Protein AF-0000000082410933 (afdb_homodimer)

Organism: Rhodococcus erythropolis (NCBI:txid1833)

Solvent-accessible surface area (backbone atoms only — not comparable to full-atom values): 40642 Å² total; per-residue (Å²): 135,79,76,71,68,73,74,74,79,54,47,35,47,53,67,61,66,54,54,68,70,57,48,59,64,43,29,68,41,68,34,37,70,46,34,92,82,50,58,57,70,58,46,39,60,53,36,30,28,31,37,52,42,50,23,68,45,81,61,49,38,60,50,51,42,51,40,37,63,70,45,46,50,20,37,31,38,29,46,34,94,77,38,54,82,88,42,38,68,63,18,53,52,43,43,40,52,22,30,33,56,31,38,79,42,88,46,25,19,34,46,28,28,37,27,40,71,48,64,66,48,48,52,53,48,47,70,66,39,67,62,11,56,69,17,51,38,30,36,31,38,63,62,37,38,63,82,57,35,62,59,43,53,51,40,46,53,51,32,18,62,74,64,73,41,90,41,32,36,29,42,21,47,33,33,65,56,52,54,38,74,93,41,19,65,62,38,50,53,45,36,46,52,54,46,62,76,43,44,94,33,50,41,34,40,33,41,35,50,69,55,43,30,51,78,73,76,49,75,86,50,72,90,49,46,69,76,70,39,61,74,52,33,54,38,53,30,50,47,37,54,70,38,27,31,57,81,78,80,32,50,51,34,28,31,43,67,67,88,67,75,70,72,76,84,47,36,64,33,60,46,59,82,72,59,80,86,65,72,64,65,74,56,44,51,65,20,35,18,53,23,67,39,51,46,36,47,53,52,39,52,53,48,33,43,46,52,50,27,50,46,26,40,28,73,46,77,77,50,35,42,54,48,42,30,67,48,35,27,37,39,64,57,48,52,49,23,49,53,28,70,68,52,84,54,50,11,57,43,70,34,95,82,55,34,37,68,43,41,25,64,50,44,33,47,26,21,52,53,49,52,52,33,25,46,36,48,5,25,24,20,83,91,45,51,51,64,61,48,33,49,64,55,61,80,100,134,79,75,71,71,73,72,75,80,51,47,36,46,55,65,60,64,52,54,67,70,56,46,59,66,45,28,68,41,68,34,38,69,45,35,91,83,50,59,57,71,59,48,40,61,55,36,29,27,31,35,50,42,50,23,68,47,82,62,50,36,59,50,51,42,52,40,38,62,69,45,46,51,19,36,30,39,28,44,34,67,54,32,27,69,90,42,39,67,60,16,53,51,42,42,42,53,24,31,34,58,31,39,78,42,89,46,24,20,34,45,29,29,39,26,41,72,48,64,66,46,47,51,53,49,49,71,67,40,66,61,11,58,69,18,51,38,32,35,30,39,62,61,38,39,64,83,56,35,61,60,45,54,51,41,46,52,50,32,18,61,74,66,72,42,88,42,32,35,29,42,22,46,33,34,66,55,51,53,32,73,93,43,17,65,62,40,50,53,46,36,45,51,56,48,60,76,44,44,93,32,51,41,33,40,34,41,36,52,65,47,42,32,22,50,39,30,30,70,80,51,69,89,50,46,69,75,60,22,47,58,52,34,56,39,53,52,47,49,38,63,73,38,45,41,89,83,77,80,34,48,52,33,29,30,43,65,65,70,57,44,65,60,77,84,45,36,64,36,56,40,70,73,68,62,79,84,63,73,63,69,70,47,48,50,50,20,37,12,52,20,68,38,50,48,38,49,54,52,40,51,53,50,32,46,75,62,71,27,50,46,26,42,29,72,46,78,77,49,35,43,55,47,44,31,66,48,36,28,37,39,65,59,48,52,48,21,49,55,32,69,67,46,86,61,77,57,74,44,69,32,94,81,68,79,51,73,43,42,28,65,85,44,32,67,58,23,52,55,50,52,53,34,25,46,36,48,4,24,24,19,82,90,45,51,50,64,61,48,31,48,63,55,61,80,100

Structure (mmCIF, N/CA/C/O backbone):
data_AF-0000000082410933-model_v1
#
loop_
_entity.id
_entity.type
_entity.pdbx_description
1 polymer 'HpcH/HpaI aldolase/citrate lyase family protein'
#
loop_
_atom_site.group_PDB
_atom_site.id
_atom_site.type_symbol
_atom_site.label_atom_id
_atom_site.label_alt_id
_atom_site.label_comp_id
_atom_site.label_asym_id
_atom_site.label_entity_id
_atom_site.label_seq_id
_atom_site.pdbx_PDB_ins_code
_atom_site.Cartn_x
_atom_site.Cartn_y
_atom_site.Cartn_z
_atom_site.occupancy
_atom_site.B_iso_or_equiv
_atom_site.auth_seq_id
_atom_site.auth_comp_id
_atom_site.auth_asym_id
_atom_site.auth_atom_id
_atom_site.pdbx_PDB_model_num
ATOM 1 N N . MET A 1 1 ? 34.75 -42.781 -26.656 1 25.91 1 MET A N 1
ATOM 2 C CA . MET A 1 1 ? 33.812 -41.812 -27.219 1 25.91 1 MET A CA 1
ATOM 3 C C . MET A 1 1 ? 32.812 -41.344 -26.172 1 25.91 1 MET A C 1
ATOM 5 O O . MET A 1 1 ? 31.953 -42.094 -25.734 1 25.91 1 MET A O 1
ATOM 9 N N . ASP A 1 2 ? 33.188 -40.562 -25.188 1 26.91 2 ASP A N 1
ATOM 10 C CA . ASP A 1 2 ? 32.594 -40.125 -23.922 1 26.91 2 ASP A CA 1
ATOM 11 C C . ASP A 1 2 ? 31.25 -39.438 -24.156 1 26.91 2 ASP A C 1
ATOM 13 O O . ASP A 1 2 ? 31.156 -38.5 -24.953 1 26.91 2 ASP A O 1
ATOM 17 N N . LEU A 1 3 ? 30.172 -40.219 -24.188 1 28.92 3 LEU A N 1
ATOM 18 C CA . LEU A 1 3 ? 28.797 -39.719 -24.297 1 28.92 3 LEU A CA 1
ATOM 19 C C . LEU A 1 3 ? 28.609 -38.438 -23.484 1 28.92 3 LEU A C 1
ATOM 21 O O . LEU A 1 3 ? 28.781 -38.438 -22.266 1 28.92 3 LEU A O 1
ATOM 25 N N . ILE A 1 4 ? 29.078 -37.375 -23.969 1 31.39 4 ILE A N 1
ATOM 26 C CA . ILE A 1 4 ? 28.703 -36.094 -23.359 1 31.39 4 ILE A CA 1
ATOM 27 C C . ILE A 1 4 ? 27.234 -36.125 -22.984 1 31.39 4 ILE A C 1
ATOM 29 O O . ILE A 1 4 ? 26.359 -36.188 -23.844 1 31.39 4 ILE A O 1
ATOM 33 N N . ALA A 1 5 ? 26.938 -36.812 -21.953 1 36.25 5 ALA A N 1
ATOM 34 C CA . ALA A 1 5 ? 25.578 -36.781 -21.391 1 36.25 5 ALA A CA 1
ATOM 35 C C . ALA A 1 5 ? 24.969 -35.406 -21.5 1 36.25 5 ALA A C 1
ATOM 37 O O . ALA A 1 5 ? 25.516 -34.438 -20.984 1 36.25 5 ALA A O 1
ATOM 38 N N . VAL A 1 6 ? 24.5 -35.031 -22.719 1 35.41 6 VAL A N 1
ATOM 39 C CA . VAL A 1 6 ? 23.656 -33.844 -22.828 1 35.41 6 VAL A CA 1
ATOM 40 C C . VAL A 1 6 ? 22.844 -33.656 -21.531 1 35.41 6 VAL A C 1
ATOM 42 O O . VAL A 1 6 ? 21.969 -34.469 -21.25 1 35.41 6 VAL A O 1
ATOM 45 N N . THR A 1 7 ? 23.453 -33.469 -20.484 1 38.62 7 THR A N 1
ATOM 46 C CA . THR A 1 7 ? 22.703 -33.094 -19.297 1 38.62 7 THR A CA 1
ATOM 47 C C . THR A 1 7 ? 21.516 -32.188 -19.672 1 38.62 7 THR A C 1
ATOM 49 O O . THR A 1 7 ? 21.719 -31.078 -20.188 1 38.62 7 THR A O 1
ATOM 52 N N . GLU A 1 8 ? 20.391 -32.656 -20.406 1 44.97 8 GLU A N 1
ATOM 53 C CA . GLU A 1 8 ? 19.094 -32.125 -20.812 1 44.97 8 GLU A CA 1
ATOM 54 C C . GLU A 1 8 ? 18.688 -30.922 -19.938 1 44.97 8 GLU A C 1
ATOM 56 O O . GLU A 1 8 ? 18.641 -31.047 -18.719 1 44.97 8 GLU A O 1
ATOM 61 N N . ARG A 1 9 ? 19.047 -29.812 -20.297 1 52.81 9 ARG A N 1
ATOM 62 C CA . ARG A 1 9 ? 18.875 -28.516 -19.641 1 52.81 9 ARG A CA 1
ATOM 63 C C . ARG A 1 9 ? 17.438 -28.312 -19.203 1 52.81 9 ARG A C 1
ATOM 65 O O . ARG A 1 9 ? 16.531 -28.172 -20.031 1 52.81 9 ARG A O 1
ATOM 72 N N . ARG A 1 10 ? 16.875 -28.719 -18.047 1 78.81 10 ARG A N 1
ATOM 73 C CA . ARG A 1 10 ? 15.656 -28.734 -17.25 1 78.81 10 ARG A CA 1
ATOM 74 C C . ARG A 1 10 ? 15.359 -27.344 -16.688 1 78.81 10 ARG A C 1
ATOM 76 O O . ARG A 1 10 ? 15.195 -27.188 -15.477 1 78.81 10 ARG A O 1
ATOM 83 N N . GLU A 1 11 ? 15.531 -26.406 -17.609 1 90.75 11 GLU A N 1
ATOM 84 C CA . GLU A 1 11 ? 15.297 -25.062 -17.094 1 90.75 11 GLU A CA 1
ATOM 85 C C . GLU A 1 11 ? 14.289 -24.297 -17.969 1 90.75 11 GLU A C 1
ATOM 87 O O . GLU A 1 11 ? 14.07 -24.656 -19.125 1 90.75 11 GLU A O 1
ATOM 92 N N . MET A 1 12 ? 13.664 -23.453 -17.422 1 93.69 12 MET A N 1
ATOM 93 C CA . MET A 1 12 ? 12.766 -22.516 -18.094 1 93.69 12 MET A CA 1
ATOM 94 C C . MET A 1 12 ? 13.281 -21.094 -17.969 1 93.69 12 MET A C 1
ATOM 96 O O . MET A 1 12 ? 14.094 -20.797 -17.094 1 93.69 12 MET A O 1
ATOM 100 N N . GLN A 1 13 ? 12.93 -20.297 -18.984 1 96.38 13 GLN A N 1
ATOM 101 C CA . GLN A 1 13 ? 13.25 -18.875 -18.969 1 96.38 13 GLN A CA 1
ATOM 102 C C . GLN A 1 13 ? 12.07 -18.047 -19.484 1 96.38 13 GLN A C 1
ATOM 104 O O . GLN A 1 13 ? 11.555 -18.297 -20.578 1 96.38 13 GLN A O 1
ATOM 109 N N . HIS A 1 14 ? 11.672 -17.078 -18.703 1 97.5 14 HIS A N 1
ATOM 110 C CA . HIS A 1 14 ? 10.594 -16.203 -19.141 1 97.5 14 HIS A CA 1
ATOM 111 C C . HIS A 1 14 ? 10.992 -15.43 -20.391 1 97.5 14 HIS A C 1
ATOM 113 O O . HIS A 1 14 ? 12.141 -14.992 -20.516 1 97.5 14 HIS A O 1
ATOM 119 N N . PHE A 1 15 ? 10.062 -15.258 -21.312 1 96.44 15 PHE A N 1
ATOM 120 C CA . PHE A 1 15 ? 10.164 -14.469 -22.547 1 96.44 15 PHE A CA 1
ATOM 121 C C . PHE A 1 15 ? 11.18 -15.086 -23.5 1 96.44 15 PHE A C 1
ATOM 123 O O . PHE A 1 15 ? 11.688 -14.406 -24.391 1 96.44 15 PHE A O 1
ATOM 130 N N . GLN A 1 16 ? 11.523 -16.312 -23.359 1 93.25 16 GLN A N 1
ATOM 131 C CA . GLN A 1 16 ? 12.508 -16.969 -24.203 1 93.25 16 GLN A CA 1
ATOM 132 C C . GLN A 1 16 ? 11.984 -17.141 -25.625 1 93.25 16 GLN A C 1
ATOM 134 O O . GLN A 1 16 ? 12.766 -17.281 -26.562 1 93.25 16 GLN A O 1
ATOM 139 N N . HIS A 1 17 ? 10.688 -17.219 -25.781 1 93.06 17 HIS A N 1
ATOM 140 C CA . HIS A 1 17 ? 10.062 -17.469 -27.078 1 93.06 17 HIS A CA 1
ATOM 141 C C . HIS A 1 17 ? 10.141 -16.25 -27.984 1 93.06 17 HIS A C 1
ATOM 143 O O . HIS A 1 17 ? 9.859 -16.328 -29.172 1 93.06 17 HIS A O 1
ATOM 149 N N . LEU A 1 18 ? 10.516 -15.062 -27.422 1 94.56 18 LEU A N 1
ATOM 150 C CA . LEU A 1 18 ? 10.703 -13.859 -28.219 1 94.56 18 LEU A CA 1
ATOM 151 C C . LEU A 1 18 ? 11.984 -13.945 -29.031 1 94.56 18 LEU A C 1
ATOM 153 O O . LEU A 1 18 ? 12.953 -14.586 -28.625 1 94.56 18 LEU A O 1
ATOM 157 N N . GLU A 1 19 ? 12.016 -13.234 -30.172 1 95.06 19 GLU A N 1
ATOM 158 C CA . GLU A 1 19 ? 13.211 -13.172 -31.016 1 95.06 19 GLU A CA 1
ATOM 159 C C . GLU A 1 19 ? 14.336 -12.43 -30.297 1 95.06 19 GLU A C 1
ATOM 161 O O . GLU A 1 19 ? 14.086 -11.5 -29.531 1 95.06 19 GLU A O 1
ATOM 166 N N . ASP A 1 20 ? 15.492 -12.766 -30.656 1 94.56 20 ASP A N 1
ATOM 167 C CA . ASP A 1 20 ? 16.672 -12.219 -29.969 1 94.56 20 ASP A CA 1
ATOM 168 C C . ASP A 1 20 ? 16.719 -10.703 -30.109 1 94.56 20 ASP A C 1
ATOM 170 O O . ASP A 1 20 ? 17.047 -9.992 -29.156 1 94.56 20 ASP A O 1
ATOM 174 N N . ASP A 1 21 ? 16.422 -10.25 -31.234 1 95.19 21 ASP A N 1
ATOM 175 C CA . ASP A 1 21 ? 16.484 -8.805 -31.469 1 95.19 21 ASP A CA 1
ATOM 176 C C . ASP A 1 21 ? 15.43 -8.07 -30.656 1 95.19 21 ASP A C 1
ATOM 178 O O . ASP A 1 21 ? 15.695 -6.977 -30.141 1 95.19 21 ASP A O 1
ATOM 182 N N . VAL A 1 22 ? 14.305 -8.688 -30.562 1 95.44 22 VAL A N 1
ATOM 183 C CA . VAL A 1 22 ? 13.227 -8.109 -29.766 1 95.44 22 VAL A CA 1
ATOM 184 C C . VAL A 1 22 ? 13.625 -8.109 -28.281 1 95.44 22 VAL A C 1
ATOM 186 O O . VAL A 1 22 ? 13.438 -7.109 -27.594 1 95.44 22 VAL A O 1
ATOM 189 N N . ARG A 1 23 ? 14.156 -9.148 -27.812 1 96.5 23 ARG A N 1
ATOM 190 C CA . ARG A 1 23 ? 14.594 -9.25 -26.422 1 96.5 23 ARG A CA 1
ATOM 191 C C . ARG A 1 23 ? 15.648 -8.203 -26.094 1 96.5 23 ARG A C 1
ATOM 193 O O . ARG A 1 23 ? 15.609 -7.574 -25.047 1 96.5 23 ARG A O 1
ATOM 200 N N . GLU A 1 24 ? 16.562 -8.016 -27.031 1 96.06 24 GLU A N 1
ATOM 201 C CA . GLU A 1 24 ? 17.625 -7.035 -26.828 1 96.06 24 GLU A CA 1
ATOM 202 C C . GLU A 1 24 ? 17.062 -5.621 -26.734 1 96.06 24 GLU A C 1
ATOM 204 O O . GLU A 1 24 ? 17.578 -4.785 -26 1 96.06 24 GLU A O 1
ATOM 209 N N . GLN A 1 25 ? 16.062 -5.445 -27.453 1 96.06 25 GLN A N 1
ATOM 210 C CA . GLN A 1 25 ? 15.422 -4.137 -27.453 1 96.06 25 GLN A CA 1
ATOM 211 C C . GLN A 1 25 ? 14.648 -3.916 -26.156 1 96.06 25 GLN A C 1
ATOM 213 O O . GLN A 1 25 ? 14.609 -2.803 -25.625 1 96.06 25 GLN A O 1
ATOM 218 N N . LEU A 1 26 ? 14.117 -4.957 -25.656 1 96.94 26 LEU A N 1
ATOM 219 C CA . LEU A 1 26 ? 13.18 -4.836 -24.547 1 96.94 26 LEU A CA 1
ATOM 220 C C . LEU A 1 26 ? 13.922 -4.844 -23.203 1 96.94 26 LEU A C 1
ATOM 222 O O . LEU A 1 26 ? 13.5 -4.188 -22.25 1 96.94 26 LEU A O 1
ATOM 226 N N . PHE A 1 27 ? 15.055 -5.539 -23.141 1 98.31 27 PHE A N 1
ATOM 227 C CA . PHE A 1 27 ? 15.57 -5.812 -21.797 1 98.31 27 PHE A CA 1
ATOM 228 C C . PHE A 1 27 ? 16.984 -5.262 -21.641 1 98.31 27 PHE A C 1
ATOM 230 O O . PHE A 1 27 ? 17.844 -5.492 -22.484 1 98.31 27 PHE A O 1
ATOM 237 N N . LEU A 1 28 ? 17.156 -4.512 -20.578 1 98.06 28 LEU A N 1
ATOM 238 C CA . LEU A 1 28 ? 18.484 -4.168 -20.094 1 98.06 28 LEU A CA 1
ATOM 239 C C . LEU A 1 28 ? 19.188 -5.395 -19.516 1 98.06 28 LEU A C 1
ATOM 241 O O . LEU A 1 28 ? 20.344 -5.664 -19.844 1 98.06 28 LEU A O 1
ATOM 245 N N . HIS A 1 29 ? 18.594 -6.137 -18.641 1 98 29 HIS A N 1
ATOM 246 C CA . HIS A 1 29 ? 18.969 -7.449 -18.141 1 98 29 HIS A CA 1
ATOM 247 C C . HIS A 1 29 ? 17.922 -8.5 -18.484 1 98 29 HIS A C 1
ATOM 249 O O . HIS A 1 29 ? 16.797 -8.445 -17.984 1 98 29 HIS A O 1
ATOM 255 N N . ALA A 1 30 ? 18.266 -9.43 -19.25 1 97.12 30 ALA A N 1
ATOM 256 C CA . ALA A 1 30 ? 17.344 -10.484 -19.656 1 97.12 30 ALA A CA 1
ATOM 257 C C . ALA A 1 30 ? 16.984 -11.391 -18.469 1 97.12 30 ALA A C 1
ATOM 259 O O . ALA A 1 30 ? 17.797 -11.555 -17.562 1 97.12 30 ALA A O 1
ATOM 260 N N . PRO A 1 31 ? 15.781 -11.969 -18.531 1 97.75 31 PRO A N 1
ATOM 261 C CA . PRO A 1 31 ? 15.422 -12.953 -17.5 1 97.75 31 PRO A CA 1
ATOM 262 C C . PRO A 1 31 ? 16.422 -14.102 -17.406 1 97.75 31 PRO A C 1
ATOM 264 O O . PRO A 1 31 ? 16.922 -14.57 -18.438 1 97.75 31 PRO A O 1
ATOM 267 N N . ARG A 1 32 ? 16.688 -14.508 -16.219 1 97.12 32 ARG A N 1
ATOM 268 C CA . ARG A 1 32 ? 17.547 -15.672 -16.016 1 97.12 32 ARG A CA 1
ATOM 269 C C . ARG A 1 32 ? 16.719 -16.953 -15.984 1 97.12 32 ARG A C 1
ATOM 271 O O . ARG A 1 32 ? 15.531 -16.922 -15.633 1 97.12 32 ARG A O 1
ATOM 278 N N . SER A 1 33 ? 17.391 -17.984 -16.359 1 96.25 33 SER A N 1
ATOM 279 C CA . SER A 1 33 ? 16.734 -19.297 -16.328 1 96.25 33 SER A CA 1
ATOM 280 C C . SER A 1 33 ? 16.516 -19.766 -14.898 1 96.25 33 SER A C 1
ATOM 282 O O . SER A 1 33 ? 17.219 -19.328 -13.984 1 96.25 33 SER A O 1
ATOM 284 N N . PHE A 1 34 ? 15.484 -20.594 -14.719 1 95.75 34 PHE A N 1
ATOM 285 C CA . PHE A 1 34 ? 15.195 -21.203 -13.43 1 95.75 34 PHE A CA 1
ATOM 286 C C . PHE A 1 34 ? 14.797 -22.672 -13.594 1 95.75 34 PHE A C 1
ATOM 288 O O . PHE A 1 34 ? 14.375 -23.078 -14.672 1 95.75 34 PHE A O 1
ATOM 295 N N . ALA A 1 35 ? 15.016 -23.391 -12.547 1 92.69 35 ALA A N 1
ATOM 296 C CA . ALA A 1 35 ? 14.664 -24.797 -12.477 1 92.69 35 ALA A CA 1
ATOM 297 C C . ALA A 1 35 ? 14.016 -25.141 -11.141 1 92.69 35 ALA A C 1
ATOM 299 O O . ALA A 1 35 ? 14.133 -24.375 -10.172 1 92.69 35 ALA A O 1
ATOM 300 N N . ASP A 1 36 ? 13.328 -26.203 -11.117 1 89 36 ASP A N 1
ATOM 301 C CA . ASP A 1 36 ? 12.578 -26.578 -9.922 1 89 36 ASP A CA 1
ATOM 302 C C . ASP A 1 36 ? 13.516 -26.906 -8.766 1 89 36 ASP A C 1
ATOM 304 O O . ASP A 1 36 ? 13.07 -27.094 -7.629 1 89 36 ASP A O 1
ATOM 308 N N . SER A 1 37 ? 14.859 -26.891 -9.008 1 89 37 SER A N 1
ATOM 309 C CA . SER A 1 37 ? 15.844 -27.125 -7.949 1 89 37 SER A CA 1
ATOM 310 C C . SER A 1 37 ? 16.312 -25.812 -7.328 1 89 37 SER A C 1
ATOM 312 O O . SER A 1 37 ? 17.016 -25.812 -6.324 1 89 37 SER A O 1
ATOM 314 N N . ASP A 1 38 ? 15.859 -24.781 -7.898 1 92.94 38 ASP A N 1
ATOM 315 C CA . ASP A 1 38 ? 16.266 -23.469 -7.383 1 92.94 38 ASP A CA 1
ATOM 316 C C . ASP A 1 38 ? 15.602 -23.172 -6.039 1 92.94 38 ASP A C 1
ATOM 318 O O . ASP A 1 38 ? 14.766 -23.953 -5.574 1 92.94 38 ASP A O 1
ATOM 322 N N . GLU A 1 39 ? 16.062 -22.125 -5.453 1 94.94 39 GLU A N 1
ATOM 323 C CA . GLU A 1 39 ? 15.539 -21.719 -4.16 1 94.94 39 GLU A CA 1
ATOM 324 C C . GLU A 1 39 ? 14.031 -21.469 -4.234 1 94.94 39 GLU A C 1
ATOM 326 O O . GLU A 1 39 ? 13.539 -20.906 -5.215 1 94.94 39 GLU A O 1
ATOM 331 N N . ARG A 1 40 ? 13.312 -21.828 -3.191 1 96.44 40 ARG A N 1
ATOM 332 C CA . ARG A 1 40 ? 11.859 -21.828 -3.121 1 96.44 40 ARG A CA 1
ATOM 333 C C . ARG A 1 40 ? 11.289 -20.453 -3.43 1 96.44 40 ARG A C 1
ATOM 335 O O . ARG A 1 40 ? 10.359 -20.312 -4.23 1 96.44 40 ARG A O 1
ATOM 342 N N . ASP A 1 41 ? 11.891 -19.406 -2.801 1 94.81 41 ASP A N 1
ATOM 343 C CA . ASP A 1 41 ? 11.352 -18.062 -2.973 1 94.81 41 ASP A CA 1
ATOM 344 C C . ASP A 1 41 ? 11.492 -17.594 -4.418 1 94.81 41 ASP A C 1
ATOM 346 O O . ASP A 1 41 ? 10.602 -16.938 -4.957 1 94.81 41 ASP A O 1
ATOM 350 N N . LEU A 1 42 ? 12.578 -17.922 -5.012 1 95.94 42 LEU A N 1
ATOM 351 C CA . LEU A 1 42 ? 12.797 -17.578 -6.414 1 95.94 42 LEU A CA 1
ATOM 352 C C . LEU A 1 42 ? 11.805 -18.312 -7.309 1 95.94 42 LEU A C 1
ATOM 354 O O . LEU A 1 42 ? 11.227 -17.719 -8.219 1 95.94 42 LEU A O 1
ATOM 358 N N . LEU A 1 43 ? 11.602 -19.578 -7.02 1 97 43 LEU A N 1
ATOM 359 C CA . LEU A 1 43 ? 10.68 -20.391 -7.812 1 97 43 LEU A CA 1
ATOM 360 C C . LEU A 1 43 ? 9.25 -19.875 -7.676 1 97 43 LEU A C 1
ATOM 362 O O . LEU A 1 43 ? 8.492 -19.875 -8.648 1 97 43 LEU A O 1
ATOM 366 N N . ALA A 1 44 ? 8.906 -19.469 -6.469 1 98.25 44 ALA A N 1
ATOM 367 C CA . ALA A 1 44 ? 7.57 -18.938 -6.23 1 98.25 44 ALA A CA 1
ATOM 368 C C . ALA A 1 44 ? 7.324 -17.688 -7.082 1 98.25 44 ALA A C 1
ATOM 370 O O . ALA A 1 44 ? 6.254 -17.531 -7.676 1 98.25 44 ALA A O 1
ATOM 371 N N . ILE A 1 45 ? 8.297 -16.859 -7.16 1 97.44 45 ILE A N 1
ATOM 372 C CA . ILE A 1 45 ? 8.195 -15.648 -7.98 1 97.44 45 ILE A CA 1
ATOM 373 C C . ILE A 1 45 ? 8.156 -16.031 -9.461 1 97.44 45 ILE A C 1
ATOM 375 O O . ILE A 1 45 ? 7.418 -15.422 -10.242 1 97.44 45 ILE A O 1
ATOM 379 N N . ALA A 1 46 ? 8.797 -17.047 -9.82 1 97.94 46 ALA A N 1
ATOM 380 C CA . ALA A 1 46 ? 8.922 -17.469 -11.211 1 97.94 46 ALA A CA 1
ATOM 381 C C . ALA A 1 46 ? 7.609 -18.062 -11.719 1 97.94 46 ALA A C 1
ATOM 383 O O . ALA A 1 46 ? 7.434 -18.25 -12.93 1 97.94 46 ALA A O 1
ATOM 384 N N . LEU A 1 47 ? 6.691 -18.391 -10.844 1 98.31 47 LEU A N 1
ATOM 385 C CA . LEU A 1 47 ? 5.41 -18.938 -11.273 1 98.31 47 LEU A CA 1
ATOM 386 C C . LEU A 1 47 ? 4.742 -18.016 -12.297 1 98.31 47 LEU A C 1
ATOM 388 O O . LEU A 1 47 ? 4.164 -18.5 -13.273 1 98.31 47 LEU A O 1
ATOM 392 N N . GLY A 1 48 ? 4.812 -16.672 -12.008 1 98.12 48 GLY A N 1
ATOM 393 C CA . GLY A 1 48 ? 4.129 -15.742 -12.891 1 98.12 48 GLY A CA 1
ATOM 394 C C . GLY A 1 48 ? 2.672 -16.094 -13.125 1 98.12 48 GLY A C 1
ATOM 395 O O . GLY A 1 48 ? 1.919 -16.312 -12.172 1 98.12 48 GLY A O 1
ATOM 396 N N . ALA A 1 49 ? 2.311 -16.125 -14.375 1 98.38 49 ALA A N 1
ATOM 397 C CA . ALA A 1 49 ? 0.978 -16.594 -14.758 1 98.38 49 ALA A CA 1
ATOM 398 C C . ALA A 1 49 ? 0.903 -18.109 -14.758 1 98.38 49 ALA A C 1
ATOM 400 O O . ALA A 1 49 ? 1.508 -18.766 -15.609 1 98.38 49 ALA A O 1
ATOM 401 N N . THR A 1 50 ? 0.163 -18.625 -13.836 1 98.75 50 THR A N 1
ATOM 402 C CA . THR A 1 50 ? -0.006 -20.078 -13.773 1 98.75 50 THR A CA 1
ATOM 403 C C . THR A 1 50 ? -1.283 -20.5 -14.492 1 98.75 50 THR A C 1
ATOM 405 O O . THR A 1 50 ? -2.389 -20.234 -14.016 1 98.75 50 THR A O 1
ATOM 408 N N . LEU A 1 51 ? -1.137 -21.172 -15.586 1 98.38 51 LEU A N 1
ATOM 409 C CA . LEU A 1 51 ? -2.248 -21.5 -16.484 1 98.38 51 LEU A CA 1
ATOM 410 C C . LEU A 1 51 ? -2.887 -22.828 -16.094 1 98.38 51 LEU A C 1
ATOM 412 O O . LEU A 1 51 ? -2.197 -23.844 -16 1 98.38 51 LEU A O 1
ATOM 416 N N . TYR A 1 52 ? -4.168 -22.828 -15.906 1 97.94 52 TYR A N 1
ATOM 417 C CA . TYR A 1 52 ? -4.926 -24.031 -15.586 1 97.94 52 TYR A CA 1
ATOM 418 C C . TYR A 1 52 ? -5.449 -24.703 -16.859 1 97.94 52 TYR A C 1
ATOM 420 O O . TYR A 1 52 ? -5.875 -24.016 -17.797 1 97.94 52 TYR A O 1
ATOM 428 N N . VAL A 1 53 ? -5.457 -25.984 -16.859 1 97.69 53 VAL A N 1
ATOM 429 C CA . VAL A 1 53 ? -6.047 -26.781 -17.938 1 97.69 53 VAL A CA 1
ATOM 430 C C . VAL A 1 53 ? -6.758 -28 -17.344 1 97.69 53 VAL A C 1
ATOM 432 O O . VAL A 1 53 ? -6.215 -28.672 -16.469 1 97.69 53 VAL A O 1
ATOM 435 N N . PRO A 1 54 ? -8 -28.234 -17.797 1 97.31 54 PRO A N 1
ATOM 436 C CA . PRO A 1 54 ? -8.648 -29.453 -17.328 1 97.31 54 PRO A CA 1
ATOM 437 C C . PRO A 1 54 ? -7.891 -30.719 -17.703 1 97.31 54 PRO A C 1
ATOM 439 O O . PRO A 1 54 ? -7.484 -30.875 -18.859 1 97.31 54 PRO A O 1
ATOM 442 N N . ALA A 1 55 ? -7.754 -31.625 -16.797 1 98.38 55 ALA A N 1
ATOM 443 C CA . ALA A 1 55 ? -6.996 -32.844 -17.047 1 98.38 55 ALA A CA 1
ATOM 444 C C . ALA A 1 55 ? -7.75 -33.781 -17.984 1 98.38 55 ALA A C 1
ATOM 446 O O . ALA A 1 55 ? -7.191 -34.781 -18.484 1 98.38 55 ALA A O 1
ATOM 447 N N . THR A 1 56 ? -8.977 -33.406 -18.281 1 97.5 56 THR A N 1
ATOM 448 C CA . THR A 1 56 ? -9.766 -34.219 -19.203 1 97.5 56 THR A CA 1
ATOM 449 C C . THR A 1 56 ? -9.414 -33.875 -20.641 1 97.5 56 THR A C 1
ATOM 451 O O . THR A 1 56 ? -9.805 -34.594 -21.562 1 97.5 56 THR A O 1
ATOM 454 N N . ARG A 1 57 ? -8.734 -32.844 -20.906 1 96.88 57 ARG A N 1
ATOM 455 C CA . ARG A 1 57 ? -8.461 -32.406 -22.266 1 96.88 57 ARG A CA 1
ATOM 456 C C . ARG A 1 57 ? -7.719 -33.469 -23.062 1 96.88 57 ARG A C 1
ATOM 458 O O . ARG A 1 57 ? -6.727 -34.031 -22.594 1 96.88 57 ARG A O 1
ATOM 465 N N . ALA A 1 58 ? -8.195 -33.656 -24.266 1 96.62 58 ALA A N 1
ATOM 466 C CA . ALA A 1 58 ? -7.496 -34.562 -25.172 1 96.62 58 ALA A CA 1
ATOM 467 C C . ALA A 1 58 ? -6.148 -33.969 -25.594 1 96.62 58 ALA A C 1
ATOM 469 O O . ALA A 1 58 ? -6.039 -32.781 -25.844 1 96.62 58 ALA A O 1
ATOM 470 N N . GLY A 1 59 ? -5.125 -34.844 -25.719 1 97.62 59 GLY A N 1
ATOM 471 C CA . GLY A 1 59 ? -3.805 -34.406 -26.125 1 97.62 59 GLY A CA 1
ATOM 472 C C . GLY A 1 59 ? -3.154 -33.469 -25.109 1 97.62 59 GLY A C 1
ATOM 473 O O . GLY A 1 59 ? -2.486 -32.5 -25.469 1 97.62 59 GLY A O 1
ATOM 474 N N . LEU A 1 60 ? -3.422 -33.75 -23.875 1 98.19 60 LEU A N 1
ATOM 475 C CA . LEU A 1 60 ? -2.998 -32.906 -22.781 1 98.19 60 LEU A CA 1
ATOM 476 C C . LEU A 1 60 ? -1.497 -32.656 -22.828 1 98.19 60 LEU A C 1
ATOM 478 O O . LEU A 1 60 ? -1.054 -31.516 -22.672 1 98.19 60 LEU A O 1
ATOM 482 N N . ALA A 1 61 ? -0.678 -33.656 -23.078 1 98.38 61 ALA A N 1
ATOM 483 C CA . ALA A 1 61 ? 0.77 -33.5 -23.172 1 98.38 61 ALA A CA 1
ATOM 484 C C . ALA A 1 61 ? 1.144 -32.531 -24.281 1 98.38 61 ALA A C 1
ATOM 486 O O . ALA A 1 61 ? 1.971 -31.625 -24.078 1 98.38 61 ALA A O 1
ATOM 487 N N . ASP A 1 62 ? 0.503 -32.688 -25.469 1 98.12 62 ASP A N 1
ATOM 488 C CA . ASP A 1 62 ? 0.777 -31.844 -26.609 1 98.12 62 ASP A CA 1
ATOM 489 C C . ASP A 1 62 ? 0.401 -30.391 -26.297 1 98.12 62 ASP A C 1
ATOM 491 O O . ASP A 1 62 ? 1.092 -29.453 -26.734 1 98.12 62 ASP A O 1
ATOM 495 N N . ILE A 1 63 ? -0.647 -30.219 -25.609 1 97.56 63 ILE A N 1
ATOM 496 C CA . ILE A 1 63 ? -1.105 -28.891 -25.234 1 97.56 63 ILE A CA 1
ATOM 497 C C . ILE A 1 63 ? -0.071 -28.234 -24.328 1 97.56 63 ILE A C 1
ATOM 499 O O . ILE A 1 63 ? 0.284 -27.062 -24.531 1 97.56 63 ILE A O 1
ATOM 503 N N . VAL A 1 64 ? 0.425 -28.922 -23.375 1 98.06 64 VAL A N 1
ATOM 504 C CA . VAL A 1 64 ? 1.406 -28.391 -22.438 1 98.06 64 VAL A CA 1
ATOM 505 C C . VAL A 1 64 ? 2.682 -28.016 -23.188 1 98.06 64 VAL A C 1
ATOM 507 O O . VAL A 1 64 ? 3.234 -26.922 -22.969 1 98.06 64 VAL A O 1
ATOM 510 N N . VAL A 1 65 ? 3.119 -28.859 -24.047 1 97.5 65 VAL A N 1
ATOM 511 C CA . VAL A 1 65 ? 4.328 -28.609 -24.828 1 97.5 65 VAL A CA 1
ATOM 512 C C . VAL A 1 65 ? 4.141 -27.359 -25.688 1 97.5 65 VAL A C 1
ATOM 514 O O . VAL A 1 65 ? 5.035 -26.516 -25.766 1 97.5 65 VAL A O 1
ATOM 517 N N . LYS A 1 66 ? 2.986 -27.266 -26.266 1 96.75 66 LYS A N 1
ATOM 518 C CA . LYS A 1 66 ? 2.684 -26.094 -27.078 1 96.75 66 LYS A CA 1
ATOM 519 C C . LYS A 1 66 ? 2.701 -24.812 -26.25 1 96.75 66 LYS A C 1
ATOM 521 O O . LYS A 1 66 ? 3.275 -23.812 -26.656 1 96.75 66 LYS A O 1
ATOM 526 N N . ARG A 1 67 ? 2.051 -24.844 -25.125 1 96.88 67 ARG A N 1
ATOM 527 C CA . ARG A 1 67 ? 2.01 -23.672 -24.25 1 96.88 67 ARG A CA 1
ATOM 528 C C . ARG A 1 67 ? 3.412 -23.281 -23.797 1 96.88 67 ARG A C 1
ATOM 530 O O . ARG A 1 67 ? 3.73 -22.094 -23.719 1 96.88 67 ARG A O 1
ATOM 537 N N . ALA A 1 68 ? 4.23 -24.25 -23.5 1 96.19 68 ALA A N 1
ATOM 538 C CA . ALA A 1 68 ? 5.621 -23.969 -23.141 1 96.19 68 ALA A CA 1
ATOM 539 C C . ALA A 1 68 ? 6.336 -23.203 -24.25 1 96.19 68 ALA A C 1
ATOM 541 O O . ALA A 1 68 ? 7.062 -22.234 -23.969 1 96.19 68 ALA A O 1
ATOM 542 N N . SER A 1 69 ? 6.113 -23.594 -25.422 1 94.44 69 SER A N 1
ATOM 543 C CA . SER A 1 69 ? 6.754 -22.969 -26.562 1 94.44 69 SER A CA 1
ATOM 544 C C . SER A 1 69 ? 6.234 -21.547 -26.781 1 94.44 69 SER A C 1
ATOM 546 O O . SER A 1 69 ? 6.883 -20.734 -27.438 1 94.44 69 SER A O 1
ATOM 548 N N . GLU A 1 70 ? 5.062 -21.297 -26.172 1 93.75 70 GLU A N 1
ATOM 549 C CA . GLU A 1 70 ? 4.445 -19.984 -26.297 1 93.75 70 GLU A CA 1
ATOM 550 C C . GLU A 1 70 ? 4.797 -19.094 -25.109 1 93.75 70 GLU A C 1
ATOM 552 O O . GLU A 1 70 ? 4.242 -18 -24.953 1 93.75 70 GLU A O 1
ATOM 557 N N . GLY A 1 71 ? 5.609 -19.547 -24.25 1 93.81 71 GLY A N 1
ATOM 558 C CA . GLY A 1 71 ? 6.121 -18.688 -23.188 1 93.81 71 GLY A CA 1
ATOM 559 C C . GLY A 1 71 ? 5.461 -18.953 -21.859 1 93.81 71 GLY A C 1
ATOM 560 O O . GLY A 1 71 ? 5.68 -18.203 -20.891 1 93.81 71 GLY A O 1
ATOM 561 N N . VAL A 1 72 ? 4.633 -19.984 -21.766 1 96.88 72 VAL A N 1
ATOM 562 C CA . VAL A 1 72 ? 4.039 -20.359 -20.484 1 96.88 72 VAL A CA 1
ATOM 563 C C . VAL A 1 72 ? 5.043 -21.188 -19.672 1 96.88 72 VAL A C 1
ATOM 565 O O . VAL A 1 72 ? 5.605 -22.156 -20.172 1 96.88 72 VAL A O 1
ATOM 568 N N . SER A 1 73 ? 5.27 -20.797 -18.391 1 97 73 SER A N 1
ATOM 569 C CA . SER A 1 73 ? 6.312 -21.453 -17.609 1 97 73 SER A CA 1
ATOM 570 C C . SER A 1 73 ? 5.719 -22.297 -16.5 1 97 73 SER A C 1
ATOM 572 O O . SER A 1 73 ? 6.414 -23.125 -15.891 1 97 73 SER A O 1
ATOM 574 N N . SER A 1 74 ? 4.508 -22.109 -16.188 1 98.44 74 SER A N 1
ATOM 575 C CA . SER A 1 74 ? 3.852 -22.875 -15.133 1 98.44 74 SER A CA 1
ATOM 576 C C . SER A 1 74 ? 2.414 -23.219 -15.508 1 98.44 74 SER A C 1
ATOM 578 O O . SER A 1 74 ? 1.718 -22.406 -16.125 1 98.44 74 SER A O 1
ATOM 580 N N . MET A 1 75 ? 2.01 -24.453 -15.211 1 98.69 75 MET A N 1
ATOM 581 C CA . MET A 1 75 ? 0.657 -24.906 -15.516 1 98.69 75 MET A CA 1
ATOM 582 C C . MET A 1 75 ? 0.133 -25.828 -14.43 1 98.69 75 MET A C 1
ATOM 584 O O . MET A 1 75 ? 0.915 -26.438 -13.688 1 98.69 75 MET A O 1
ATOM 588 N N . VAL A 1 76 ? -1.139 -25.906 -14.328 1 98.81 76 VAL A N 1
ATOM 589 C CA . VAL A 1 76 ? -1.818 -26.797 -13.398 1 98.81 76 VAL A CA 1
ATOM 590 C C . VAL A 1 76 ? -2.779 -27.703 -14.164 1 98.81 76 VAL A C 1
ATOM 592 O O . VAL A 1 76 ? -3.666 -27.234 -14.875 1 98.81 76 VAL A O 1
ATOM 595 N N . LEU A 1 77 ? -2.555 -28.969 -14.094 1 98.81 77 LEU A N 1
ATOM 596 C CA . LEU A 1 77 ? -3.521 -29.953 -14.562 1 98.81 77 LEU A CA 1
ATOM 597 C C . LEU A 1 77 ? -4.625 -30.172 -13.531 1 98.81 77 LEU A C 1
ATOM 599 O O . LEU A 1 77 ? -4.383 -30.766 -12.477 1 98.81 77 LEU A O 1
ATOM 603 N N . ASP A 1 78 ? -5.797 -29.844 -13.914 1 98.5 78 ASP A N 1
ATOM 604 C CA . ASP A 1 78 ? -6.867 -29.688 -12.938 1 98.5 78 ASP A CA 1
ATOM 605 C C . ASP A 1 78 ? -7.719 -30.953 -12.844 1 98.5 78 ASP A C 1
ATOM 607 O O . ASP A 1 78 ? -8.258 -31.406 -13.852 1 98.5 78 ASP A O 1
ATOM 611 N N . LEU A 1 79 ? -7.902 -31.5 -11.602 1 98.25 79 LEU A N 1
ATOM 612 C CA . LEU A 1 79 ? -8.781 -32.625 -11.352 1 98.25 79 LEU A CA 1
ATOM 613 C C . LEU A 1 79 ? -10.008 -32.219 -10.555 1 98.25 79 LEU A C 1
ATOM 615 O O . LEU A 1 79 ? -10.836 -33.031 -10.18 1 98.25 79 LEU A O 1
ATOM 619 N N . GLU A 1 80 ? -10.273 -31 -10.336 1 95.81 80 GLU A N 1
ATOM 620 C CA . GLU A 1 80 ? -11.281 -30.484 -9.406 1 95.81 80 GLU A CA 1
ATOM 621 C C . GLU A 1 80 ? -12.43 -29.812 -10.141 1 95.81 80 GLU A C 1
ATOM 623 O O . GLU A 1 80 ? -13.117 -30.438 -10.945 1 95.81 80 GLU A O 1
ATOM 628 N N . ASP A 1 81 ? -12.602 -28.531 -10.133 1 87.94 81 ASP A N 1
ATOM 629 C CA . ASP A 1 81 ? -13.805 -27.812 -10.539 1 87.94 81 ASP A CA 1
ATOM 630 C C . ASP A 1 81 ? -14.07 -27.984 -12.031 1 87.94 81 ASP A C 1
ATOM 632 O O . ASP A 1 81 ? -15.227 -28 -12.469 1 87.94 81 ASP A O 1
ATOM 636 N N . ALA A 1 82 ? -13.039 -28.156 -12.812 1 89.81 82 ALA A N 1
ATOM 637 C CA . ALA A 1 82 ? -13.211 -28.234 -14.266 1 89.81 82 ALA A CA 1
ATOM 638 C C . ALA A 1 82 ? -13.5 -29.672 -14.703 1 89.81 82 ALA A C 1
ATOM 640 O O . ALA A 1 82 ? -13.75 -29.922 -15.891 1 89.81 82 ALA A O 1
ATOM 641 N N . VAL A 1 83 ? -13.539 -30.625 -13.789 1 94.81 83 VAL A N 1
ATOM 642 C CA . VAL A 1 83 ? -13.711 -32.031 -14.086 1 94.81 83 VAL A CA 1
ATOM 643 C C . VAL A 1 83 ? -14.961 -32.562 -13.398 1 94.81 83 VAL A C 1
ATOM 645 O O . VAL A 1 83 ? -15.125 -32.406 -12.188 1 94.81 83 VAL A O 1
ATOM 648 N N . ALA A 1 84 ? -15.773 -33.156 -14.188 1 92.75 84 ALA A N 1
ATOM 649 C CA . ALA A 1 84 ? -16.984 -33.75 -13.625 1 92.75 84 ALA A CA 1
ATOM 650 C C . ALA A 1 84 ? -16.625 -34.906 -12.688 1 92.75 84 ALA A C 1
ATOM 652 O O . ALA A 1 84 ? -15.609 -35.594 -12.875 1 92.75 84 ALA A O 1
ATOM 653 N N . ASP A 1 85 ? -17.531 -35.219 -11.805 1 93.19 85 ASP A N 1
ATOM 654 C CA . ASP A 1 85 ? -17.281 -36.219 -10.773 1 93.19 85 ASP A CA 1
ATOM 655 C C . ASP A 1 85 ? -17 -37.594 -11.398 1 93.19 85 ASP A C 1
ATOM 657 O O . ASP A 1 85 ? -16.109 -38.312 -10.938 1 93.19 85 ASP A O 1
ATOM 661 N N . HIS A 1 86 ? -17.703 -37.844 -12.391 1 95.06 86 HIS A N 1
ATOM 662 C CA . HIS A 1 86 ? -17.609 -39.156 -12.969 1 95.06 86 HIS A CA 1
ATOM 663 C C . HIS A 1 86 ? -16.391 -39.281 -13.883 1 95.06 86 HIS A C 1
ATOM 665 O O . HIS A 1 86 ? -16.062 -40.375 -14.352 1 95.06 86 HIS A O 1
ATOM 671 N N . GLU A 1 87 ? -15.688 -38.188 -14.07 1 96.81 87 GLU A N 1
ATOM 672 C CA . GLU A 1 87 ? -14.555 -38.188 -14.992 1 96.81 87 GLU A CA 1
ATOM 673 C C . GLU A 1 87 ? -13.227 -38.125 -14.242 1 96.81 87 GLU A C 1
ATOM 675 O O . GLU A 1 87 ? -12.164 -38.125 -14.859 1 96.81 87 GLU A O 1
ATOM 680 N N . VAL A 1 88 ? -13.227 -38.156 -12.938 1 96.62 88 VAL A N 1
ATOM 681 C CA . VAL A 1 88 ? -12.039 -37.844 -12.148 1 96.62 88 VAL A CA 1
ATOM 682 C C . VAL A 1 88 ? -11 -38.969 -12.375 1 96.62 88 VAL A C 1
ATOM 684 O O . VAL A 1 88 ? -9.805 -38.688 -12.523 1 96.62 88 VAL A O 1
ATOM 687 N N . GLU A 1 89 ? -11.461 -40.188 -12.43 1 97.06 89 GLU A N 1
ATOM 688 C CA . GLU A 1 89 ? -10.531 -41.312 -12.609 1 97.06 89 GLU A CA 1
ATOM 689 C C . GLU A 1 89 ? -9.828 -41.219 -13.961 1 97.06 89 GLU A C 1
ATOM 691 O O . GLU A 1 89 ? -8.609 -41.375 -14.047 1 97.06 89 GLU A O 1
ATOM 696 N N . SER A 1 90 ? -10.617 -41.031 -14.969 1 97.88 90 SER A N 1
ATOM 697 C CA . SER A 1 90 ? -10.047 -40.906 -16.312 1 97.88 90 SER A CA 1
ATOM 698 C C . SER A 1 90 ? -9.172 -39.656 -16.422 1 97.88 90 SER A C 1
ATOM 700 O O . SER A 1 90 ? -8.141 -39.688 -17.094 1 97.88 90 SER A O 1
ATOM 702 N N . ALA A 1 91 ? -9.57 -38.594 -15.812 1 98.31 91 ALA A N 1
ATOM 703 C CA . ALA A 1 91 ? -8.789 -37.344 -15.812 1 98.31 91 ALA A CA 1
ATOM 704 C C . ALA A 1 91 ? -7.438 -37.562 -15.125 1 98.31 91 ALA A C 1
ATOM 706 O O . ALA A 1 91 ? -6.406 -37.094 -15.625 1 98.31 91 ALA A O 1
ATOM 707 N N . ARG A 1 92 ? -7.445 -38.219 -13.984 1 98.5 92 ARG A N 1
ATOM 708 C CA . ARG A 1 92 ? -6.215 -38.5 -13.25 1 98.5 92 ARG A CA 1
ATOM 709 C C . ARG A 1 92 ? -5.258 -39.344 -14.078 1 98.5 92 ARG A C 1
ATOM 711 O O . ARG A 1 92 ? -4.059 -39.062 -14.133 1 98.5 92 ARG A O 1
ATOM 718 N N . ALA A 1 93 ? -5.805 -40.344 -14.758 1 98.38 93 ALA A N 1
ATOM 719 C CA . ALA A 1 93 ? -4.992 -41.219 -15.633 1 98.38 93 ALA A CA 1
ATOM 720 C C . ALA A 1 93 ? -4.391 -40.406 -16.781 1 98.38 93 ALA A C 1
ATOM 722 O O . ALA A 1 93 ? -3.229 -40.594 -17.141 1 98.38 93 ALA A O 1
ATOM 723 N N . ASN A 1 94 ? -5.219 -39.562 -17.312 1 98.56 94 ASN A N 1
ATOM 724 C CA . ASN A 1 94 ? -4.758 -38.688 -18.391 1 98.56 94 ASN A CA 1
ATOM 725 C C . ASN A 1 94 ? -3.639 -37.781 -17.938 1 98.56 94 ASN A C 1
ATOM 727 O O . ASN A 1 94 ? -2.672 -37.531 -18.672 1 98.56 94 ASN A O 1
ATOM 731 N N . ALA A 1 95 ? -3.738 -37.25 -16.75 1 98.75 95 ALA A N 1
ATOM 732 C CA . ALA A 1 95 ? -2.707 -36.375 -16.188 1 98.75 95 ALA A CA 1
ATOM 733 C C . ALA A 1 95 ? -1.392 -37.125 -16.016 1 98.75 95 ALA A C 1
ATOM 735 O O . ALA A 1 95 ? -0.324 -36.625 -16.359 1 98.75 95 ALA A O 1
ATOM 736 N N . VAL A 1 96 ? -1.489 -38.312 -15.5 1 98.75 96 VAL A N 1
ATOM 737 C CA . VAL A 1 96 ? -0.31 -39.156 -15.289 1 98.75 96 VAL A CA 1
ATOM 738 C C . VAL A 1 96 ? 0.36 -39.469 -16.625 1 98.75 96 VAL A C 1
ATOM 740 O O . VAL A 1 96 ? 1.575 -39.312 -16.766 1 98.75 96 VAL A O 1
ATOM 743 N N . ASP A 1 97 ? -0.442 -39.844 -17.594 1 98.62 97 ASP A N 1
ATOM 744 C CA . ASP A 1 97 ? 0.073 -40.125 -18.938 1 98.62 97 ASP A CA 1
ATOM 745 C C . ASP A 1 97 ? 0.767 -38.906 -19.531 1 98.62 97 ASP A C 1
ATOM 747 O O . ASP A 1 97 ? 1.832 -39.031 -20.141 1 98.62 97 ASP A O 1
ATOM 751 N N . ALA A 1 98 ? 0.155 -37.812 -19.375 1 98.75 98 ALA A N 1
ATOM 752 C CA . ALA A 1 98 ? 0.715 -36.562 -19.922 1 98.75 98 ALA A CA 1
ATOM 753 C C . ALA A 1 98 ? 2.062 -36.25 -19.281 1 98.75 98 ALA A C 1
ATOM 755 O O . ALA A 1 98 ? 3.027 -35.938 -19.969 1 98.75 98 ALA A O 1
ATOM 756 N N . LEU A 1 99 ? 2.137 -36.344 -17.984 1 98.62 99 LEU A N 1
ATOM 757 C CA . LEU A 1 99 ? 3.381 -36.094 -17.266 1 98.62 99 LEU A CA 1
ATOM 758 C C . LEU A 1 99 ? 4.488 -37.031 -17.734 1 98.62 99 LEU A C 1
ATOM 760 O O . LEU A 1 99 ? 5.629 -36.594 -17.922 1 98.62 99 LEU A O 1
ATOM 764 N N . ASP A 1 100 ? 4.176 -38.25 -17.906 1 98.25 100 ASP A N 1
ATOM 765 C CA . ASP A 1 100 ? 5.152 -39.25 -18.375 1 98.25 100 ASP A CA 1
ATOM 766 C C . ASP A 1 100 ? 5.664 -38.875 -19.766 1 98.25 100 ASP A C 1
ATOM 768 O O . ASP A 1 100 ? 6.855 -39 -20.047 1 98.25 100 ASP A O 1
ATOM 772 N N . LYS A 1 101 ? 4.738 -38.469 -20.594 1 98 101 LYS A N 1
ATOM 773 C CA . LYS A 1 101 ? 5.125 -38.094 -21.938 1 98 101 LYS A CA 1
ATOM 774 C C . LYS A 1 101 ? 5.98 -36.844 -21.938 1 98 101 LYS A C 1
ATOM 776 O O . LYS A 1 101 ? 6.969 -36.75 -22.672 1 98 101 LYS A O 1
ATOM 781 N N . ILE A 1 102 ? 5.664 -35.875 -21.125 1 97.69 102 ILE A N 1
ATOM 782 C CA . ILE A 1 102 ? 6.328 -34.594 -21.078 1 97.69 102 ILE A CA 1
ATOM 783 C C . ILE A 1 102 ? 7.766 -34.75 -20.594 1 97.69 102 ILE A C 1
ATOM 785 O O . ILE A 1 102 ? 8.656 -34 -20.984 1 97.69 102 ILE A O 1
ATOM 789 N N . ALA A 1 103 ? 7.953 -35.75 -19.766 1 96.31 103 ALA A N 1
ATOM 790 C CA . ALA A 1 103 ? 9.266 -36 -19.188 1 96.31 103 ALA A CA 1
ATOM 791 C C . ALA A 1 103 ? 10.336 -36.156 -20.266 1 96.31 103 ALA A C 1
ATOM 793 O O . ALA A 1 103 ? 11.516 -35.906 -20.016 1 96.31 103 ALA A O 1
ATOM 794 N N . SER A 1 104 ? 9.953 -36.438 -21.484 1 95 104 SER A N 1
ATOM 795 C CA . SER A 1 104 ? 10.898 -36.688 -22.562 1 95 104 SER A CA 1
ATOM 796 C C . SER A 1 104 ? 10.906 -35.5 -23.547 1 95 104 SER A C 1
ATOM 798 O O . SER A 1 104 ? 11.469 -35.625 -24.641 1 95 104 SER A O 1
ATOM 800 N N . THR A 1 105 ? 10.266 -34.5 -23.188 1 95.5 105 THR A N 1
ATOM 801 C CA . THR A 1 105 ? 10.195 -33.344 -24.062 1 95.5 105 THR A CA 1
ATOM 802 C C . THR A 1 105 ? 10.938 -32.156 -23.469 1 95.5 105 THR A C 1
ATOM 804 O O . THR A 1 105 ? 11.406 -32.219 -22.328 1 95.5 105 THR A O 1
ATOM 807 N N . ASP A 1 106 ? 10.984 -31.094 -24.281 1 91 106 ASP A N 1
ATOM 808 C CA . ASP A 1 106 ? 11.656 -29.875 -23.828 1 91 106 ASP A CA 1
ATOM 809 C C . ASP A 1 106 ? 10.82 -29.141 -22.781 1 91 106 ASP A C 1
ATOM 811 O O . ASP A 1 106 ? 11.312 -28.219 -22.125 1 91 106 ASP A O 1
ATOM 815 N N . ALA A 1 107 ? 9.602 -29.594 -22.578 1 94.75 107 ALA A N 1
ATOM 816 C CA . ALA A 1 107 ? 8.703 -28.938 -21.625 1 94.75 107 ALA A CA 1
ATOM 817 C C . ALA A 1 107 ? 8.906 -29.484 -20.219 1 94.75 107 ALA A C 1
ATOM 819 O O . ALA A 1 107 ? 8.227 -29.047 -19.281 1 94.75 107 ALA A O 1
ATOM 820 N N . VAL A 1 108 ? 9.859 -30.344 -20.031 1 94.56 108 VAL A N 1
ATOM 821 C CA . VAL A 1 108 ? 10.086 -30.984 -18.75 1 94.56 108 VAL A CA 1
ATOM 822 C C . VAL A 1 108 ? 10.523 -29.953 -17.703 1 94.56 108 VAL A C 1
ATOM 824 O O . VAL A 1 108 ? 10.336 -30.156 -16.5 1 94.56 108 VAL A O 1
ATOM 827 N N . GLY A 1 109 ? 11.008 -28.812 -18.188 1 94.56 109 GLY A N 1
ATOM 828 C CA . GLY A 1 109 ? 11.469 -27.766 -17.281 1 94.56 109 GLY A CA 1
ATOM 829 C C . GLY A 1 109 ? 10.344 -26.891 -16.75 1 94.56 109 GLY A C 1
ATOM 830 O O . GLY A 1 109 ? 10.547 -26.094 -15.836 1 94.56 109 GLY A O 1
ATOM 831 N N . MET A 1 110 ? 9.133 -27.078 -17.266 1 96.62 110 MET A N 1
ATOM 832 C CA . MET A 1 110 ? 7.984 -26.312 -16.797 1 96.62 110 MET A CA 1
ATOM 833 C C . MET A 1 110 ? 7.66 -26.641 -15.344 1 96.62 110 MET A C 1
ATOM 835 O O . MET A 1 110 ? 7.879 -27.766 -14.891 1 96.62 110 MET A O 1
ATOM 839 N N . LEU A 1 111 ? 7.184 -25.625 -14.648 1 98.12 111 LEU A N 1
ATOM 840 C CA . LEU A 1 111 ? 6.598 -25.906 -13.344 1 98.12 111 LEU A CA 1
ATOM 841 C C . LEU A 1 111 ? 5.188 -26.469 -13.492 1 98.12 111 LEU A C 1
ATOM 843 O O . LEU A 1 111 ? 4.23 -25.719 -13.703 1 98.12 111 LEU A O 1
ATOM 847 N N . LEU A 1 112 ? 5.109 -27.781 -13.344 1 98.56 112 LEU A N 1
ATOM 848 C CA . LEU A 1 112 ? 3.84 -28.453 -13.594 1 98.56 112 LEU A CA 1
ATOM 849 C C . LEU A 1 112 ? 3.246 -28.984 -12.289 1 98.56 112 LEU A C 1
ATOM 851 O O . LEU A 1 112 ? 3.936 -29.656 -11.516 1 98.56 112 LEU A O 1
ATOM 855 N N . PHE A 1 113 ? 1.984 -28.688 -12.125 1 98.88 113 PHE A N 1
ATOM 856 C CA . PHE A 1 113 ? 1.276 -29.094 -10.922 1 98.88 113 PHE A CA 1
ATOM 857 C C . PHE A 1 113 ? 0.001 -29.844 -11.266 1 98.88 113 PHE A C 1
ATOM 859 O O . PHE A 1 113 ? -0.536 -29.703 -12.367 1 98.88 113 PHE A O 1
ATOM 866 N N . VAL A 1 114 ? -0.427 -30.641 -10.344 1 98.88 114 VAL A N 1
ATOM 867 C CA . VAL A 1 114 ? -1.745 -31.266 -10.414 1 98.88 114 VAL A CA 1
ATOM 868 C C . VAL A 1 114 ? -2.627 -30.734 -9.289 1 98.88 114 VAL A C 1
ATOM 870 O O . VAL A 1 114 ? -2.258 -30.812 -8.109 1 98.88 114 VAL A O 1
ATOM 873 N N . ARG A 1 115 ? -3.668 -30.125 -9.641 1 98.88 115 ARG A N 1
ATOM 874 C CA . ARG A 1 115 ? -4.652 -29.797 -8.617 1 98.88 115 ARG A CA 1
ATOM 875 C C . ARG A 1 115 ? -5.535 -31 -8.297 1 98.88 115 ARG A C 1
ATOM 877 O O . ARG A 1 115 ? -6.277 -31.469 -9.156 1 98.88 115 ARG A O 1
ATOM 884 N N . VAL A 1 116 ? -5.562 -31.391 -7.07 1 98.56 116 VAL A N 1
ATOM 885 C CA . VAL A 1 116 ? -6.23 -32.625 -6.676 1 98.56 116 VAL A CA 1
ATOM 886 C C . VAL A 1 116 ? -7.617 -32.312 -6.117 1 98.56 116 VAL A C 1
ATOM 888 O O . VAL A 1 116 ? -7.91 -31.172 -5.777 1 98.56 116 VAL A O 1
ATOM 891 N N . ARG A 1 117 ? -8.422 -33.344 -6.066 1 96.44 117 ARG A N 1
ATOM 892 C CA . ARG A 1 117 ? -9.75 -33.219 -5.473 1 96.44 117 ARG A CA 1
ATOM 893 C C . ARG A 1 117 ? -9.758 -33.75 -4.039 1 96.44 117 ARG A C 1
ATOM 895 O O . ARG A 1 117 ? -10.383 -33.125 -3.162 1 96.44 117 ARG A O 1
ATOM 902 N N . GLU A 1 118 ? -9.109 -34.812 -3.834 1 96.56 118 GLU A N 1
ATOM 903 C CA . GLU A 1 118 ? -9.008 -35.469 -2.525 1 96.56 118 GLU A CA 1
ATOM 904 C C . GLU A 1 118 ? -7.582 -35.906 -2.242 1 96.56 118 GLU A C 1
ATOM 906 O O . GLU A 1 118 ? -6.762 -36 -3.156 1 96.56 118 GLU A O 1
ATOM 911 N N . VAL A 1 119 ? -7.316 -36.188 -1.018 1 98.12 119 VAL A N 1
ATOM 912 C CA . VAL A 1 119 ? -5.996 -36.594 -0.559 1 98.12 119 VAL A CA 1
ATOM 913 C C . VAL A 1 119 ? -5.543 -37.844 -1.33 1 98.12 119 VAL A C 1
ATOM 915 O O . VAL A 1 119 ? -4.379 -37.938 -1.719 1 98.12 119 VAL A O 1
ATOM 918 N N . ALA A 1 120 ? -6.449 -38.75 -1.624 1 97.81 120 ALA A N 1
ATOM 919 C CA . ALA A 1 120 ? -6.133 -40 -2.303 1 97.81 120 ALA A CA 1
ATOM 920 C C . ALA A 1 120 ? -5.547 -39.75 -3.688 1 97.81 120 ALA A C 1
ATOM 922 O O . ALA A 1 120 ? -4.738 -40.531 -4.18 1 97.81 120 ALA A O 1
ATOM 923 N N . ASP A 1 121 ? -5.938 -38.656 -4.281 1 98.31 121 ASP A N 1
ATOM 924 C CA . ASP A 1 121 ? -5.434 -38.312 -5.609 1 98.31 121 ASP A CA 1
ATOM 925 C C . ASP A 1 121 ? -3.922 -38.094 -5.59 1 98.31 121 ASP A C 1
ATOM 927 O O . ASP A 1 121 ? -3.234 -38.438 -6.559 1 98.31 121 ASP A O 1
ATOM 931 N N . ILE A 1 122 ? -3.367 -37.562 -4.539 1 98.75 122 ILE A N 1
ATOM 932 C CA . ILE A 1 122 ? -1.93 -37.344 -4.422 1 98.75 122 ILE A CA 1
ATOM 933 C C . ILE A 1 122 ? -1.197 -38.688 -4.445 1 98.75 122 ILE A C 1
ATOM 935 O O . ILE A 1 122 ? -0.251 -38.875 -5.215 1 98.75 122 ILE A O 1
ATOM 939 N N . HIS A 1 123 ? -1.722 -39.625 -3.68 1 98.44 123 HIS A N 1
ATOM 940 C CA . HIS A 1 123 ? -1.104 -40.938 -3.598 1 98.44 123 HIS A CA 1
ATOM 941 C C . HIS A 1 123 ? -1.227 -41.688 -4.922 1 98.44 123 HIS A C 1
ATOM 943 O O . HIS A 1 123 ? -0.271 -42.344 -5.367 1 98.44 123 HIS A O 1
ATOM 949 N N . LYS A 1 124 ? -2.398 -41.625 -5.523 1 98.56 124 LYS A N 1
ATOM 950 C CA . LYS A 1 124 ? -2.641 -42.344 -6.777 1 98.56 124 LYS A CA 1
ATOM 951 C C . LYS A 1 124 ? -1.759 -41.812 -7.898 1 98.56 124 LYS A C 1
ATOM 953 O O . LYS A 1 124 ? -1.187 -42.562 -8.672 1 98.56 124 LYS A O 1
ATOM 958 N N . VAL A 1 125 ? -1.646 -40.469 -7.953 1 98.75 125 VAL A N 1
ATOM 959 C CA . VAL A 1 125 ? -0.795 -39.875 -8.969 1 98.75 125 VAL A CA 1
ATOM 960 C C . VAL A 1 125 ? 0.656 -40.281 -8.75 1 98.75 125 VAL A C 1
ATOM 962 O O . VAL A 1 125 ? 1.325 -40.75 -9.68 1 98.75 125 VAL A O 1
ATOM 965 N N . ALA A 1 126 ? 1.104 -40.188 -7.535 1 98.69 126 ALA A N 1
ATOM 966 C CA . ALA A 1 126 ? 2.492 -40.531 -7.219 1 98.69 126 ALA A CA 1
ATOM 967 C C . ALA A 1 126 ? 2.799 -42 -7.527 1 98.69 126 ALA A C 1
ATOM 969 O O . ALA A 1 126 ? 3.855 -42.312 -8.078 1 98.69 126 ALA A O 1
ATOM 970 N N . ALA A 1 127 ? 1.892 -42.844 -7.238 1 98.38 127 ALA A N 1
ATOM 971 C CA . ALA A 1 127 ? 2.1 -44.281 -7.41 1 98.38 127 ALA A CA 1
ATOM 972 C C . ALA A 1 127 ? 2.082 -44.656 -8.883 1 98.38 127 ALA A C 1
ATOM 974 O O . ALA A 1 127 ? 2.691 -45.656 -9.281 1 98.38 127 ALA A O 1
ATOM 975 N N . SER A 1 128 ? 1.406 -43.875 -9.664 1 98.44 128 SER A N 1
ATOM 976 C CA . SER A 1 128 ? 1.196 -44.25 -11.055 1 98.44 128 SER A CA 1
ATOM 977 C C . SER A 1 128 ? 2.277 -43.625 -11.953 1 98.44 128 SER A C 1
ATOM 979 O O . SER A 1 128 ? 2.467 -44.094 -13.086 1 98.44 128 SER A O 1
ATOM 981 N N . LEU A 1 129 ? 2.957 -42.656 -11.453 1 98 129 LEU A N 1
ATOM 982 C CA . LEU A 1 129 ? 3.947 -41.969 -12.273 1 98 129 LEU A CA 1
ATOM 983 C C . LEU A 1 129 ? 5.184 -42.844 -12.484 1 98 129 LEU A C 1
ATOM 985 O O . LEU A 1 129 ? 5.602 -43.562 -11.578 1 98 129 LEU A O 1
ATOM 989 N N . THR A 1 130 ? 5.758 -42.812 -13.672 1 96.38 130 THR A N 1
ATOM 990 C CA . THR A 1 130 ? 7.059 -43.375 -13.977 1 96.38 130 THR A CA 1
ATOM 991 C C . THR A 1 130 ? 8.086 -42.312 -14.273 1 96.38 130 THR A C 1
ATOM 993 O O . THR A 1 130 ? 8.586 -41.656 -13.352 1 96.38 130 THR A O 1
ATOM 996 N N . GLU A 1 131 ? 8.273 -41.969 -15.625 1 95.5 131 GLU A N 1
ATOM 997 C CA . GLU A 1 131 ? 9.227 -40.938 -15.984 1 95.5 131 GLU A CA 1
ATOM 998 C C . GLU A 1 131 ? 8.664 -39.531 -15.664 1 95.5 131 GLU A C 1
ATOM 1000 O O . GLU A 1 131 ? 9.422 -38.562 -15.57 1 95.5 131 GLU A O 1
ATOM 1005 N N . GLY A 1 132 ? 7.418 -39.562 -15.445 1 96.75 132 GLY A N 1
ATOM 1006 C CA . GLY A 1 132 ? 6.707 -38.312 -15.227 1 96.75 132 GLY A CA 1
ATOM 1007 C C . GLY A 1 132 ? 7.094 -37.625 -13.93 1 96.75 132 GLY A C 1
ATOM 1008 O O . GLY A 1 132 ? 6.801 -36.469 -13.734 1 96.75 132 GLY A O 1
ATOM 1009 N N . ARG A 1 133 ? 7.781 -38.344 -13.023 1 96.06 133 ARG A N 1
ATOM 1010 C CA . ARG A 1 133 ? 8.266 -37.75 -11.789 1 96.06 133 ARG A CA 1
ATOM 1011 C C . ARG A 1 133 ? 9.172 -36.562 -12.086 1 96.06 133 ARG A C 1
ATOM 1013 O O . ARG A 1 133 ? 9.211 -35.594 -11.32 1 96.06 133 ARG A O 1
ATOM 1020 N N . ALA A 1 134 ? 9.852 -36.562 -13.203 1 95.69 134 ALA A N 1
ATOM 1021 C CA . ALA A 1 134 ? 10.773 -35.5 -13.578 1 95.69 134 ALA A CA 1
ATOM 1022 C C . ALA A 1 134 ? 10.008 -34.25 -13.961 1 95.69 134 ALA A C 1
ATOM 1024 O O . ALA A 1 134 ? 10.523 -33.125 -13.805 1 95.69 134 ALA A O 1
ATOM 1025 N N . ALA A 1 135 ? 8.797 -34.438 -14.445 1 97.12 135 ALA A N 1
ATOM 1026 C CA . ALA A 1 135 ? 8 -33.312 -14.93 1 97.12 135 ALA A CA 1
ATOM 1027 C C . ALA A 1 135 ? 7.156 -32.719 -13.812 1 97.12 135 ALA A C 1
ATOM 1029 O O . ALA A 1 135 ? 6.852 -31.516 -13.82 1 97.12 135 ALA A O 1
ATOM 1030 N N . LEU A 1 136 ? 6.82 -33.469 -12.828 1 98.38 136 LEU A N 1
ATOM 1031 C CA . LEU A 1 136 ? 5.918 -33.031 -11.766 1 98.38 136 LEU A CA 1
ATOM 1032 C C . LEU A 1 136 ? 6.648 -32.125 -10.766 1 98.38 136 LEU A C 1
ATOM 1034 O O . LEU A 1 136 ? 7.641 -32.562 -10.172 1 98.38 136 LEU A O 1
ATOM 1038 N N . THR A 1 137 ? 6.148 -30.922 -10.586 1 98.19 137 THR A N 1
ATOM 1039 C CA . THR A 1 137 ? 6.727 -29.984 -9.625 1 98.19 137 THR A CA 1
ATOM 1040 C C . THR A 1 137 ? 6.023 -30.094 -8.273 1 98.19 137 THR A C 1
ATOM 1042 O O . THR A 1 137 ? 6.633 -29.859 -7.23 1 98.19 137 THR A O 1
ATOM 1045 N N . GLY A 1 138 ? 4.75 -30.406 -8.305 1 98.69 138 GLY A N 1
ATOM 1046 C CA . GLY A 1 138 ? 4.02 -30.531 -7.051 1 98.69 138 GLY A CA 1
ATOM 1047 C C . GLY A 1 138 ? 2.518 -30.578 -7.238 1 98.69 138 GLY A C 1
ATOM 1048 O O . GLY A 1 138 ? 2.029 -31.047 -8.273 1 98.69 138 GLY A O 1
ATOM 1049 N N . PHE A 1 139 ? 1.798 -30.219 -6.133 1 98.94 139 PHE A N 1
ATOM 1050 C CA . PHE A 1 139 ? 0.345 -30.344 -6.121 1 98.94 139 PHE A CA 1
ATOM 1051 C C . PHE A 1 139 ? -0.306 -29.031 -5.672 1 98.94 139 PHE A C 1
ATOM 1053 O O . PHE A 1 139 ? 0.259 -28.297 -4.859 1 98.94 139 PHE A O 1
ATOM 1060 N N . VAL A 1 140 ? -1.438 -28.734 -6.246 1 98.88 140 VAL A N 1
ATOM 1061 C CA . VAL A 1 140 ? -2.312 -27.656 -5.777 1 98.88 140 VAL A CA 1
ATOM 1062 C C . VAL A 1 140 ? -3.445 -28.25 -4.941 1 98.88 140 VAL A C 1
ATOM 1064 O O . VAL A 1 140 ? -4.109 -29.188 -5.363 1 98.88 140 VAL A O 1
ATOM 1067 N N . ILE A 1 141 ? -3.67 -27.703 -3.74 1 98.69 141 ILE A N 1
ATOM 1068 C CA . ILE A 1 141 ? -4.633 -28.234 -2.787 1 98.69 141 ILE A CA 1
ATOM 1069 C C . ILE A 1 141 ? -5.824 -27.297 -2.664 1 98.69 141 ILE A C 1
ATOM 1071 O O . ILE A 1 141 ? -5.723 -26.234 -2.043 1 98.69 141 ILE A O 1
ATOM 1075 N N . PRO A 1 142 ? -6.949 -27.641 -3.219 1 97.38 142 PRO A N 1
ATOM 1076 C CA . PRO A 1 142 ? -8.125 -26.781 -3.158 1 97.38 142 PRO A CA 1
ATOM 1077 C C . PRO A 1 142 ? -8.734 -26.703 -1.761 1 97.38 142 PRO A C 1
ATOM 1079 O O . PRO A 1 142 ? -8.531 -27.594 -0.945 1 97.38 142 PRO A O 1
ATOM 1082 N N . LYS A 1 143 ? -9.461 -25.672 -1.428 1 95.56 143 LYS A N 1
ATOM 1083 C CA . LYS A 1 143 ? -10.219 -25.484 -0.194 1 95.56 143 LYS A CA 1
ATOM 1084 C C . LYS A 1 143 ? -9.367 -25.828 1.029 1 95.56 143 LYS A C 1
ATOM 1086 O O . LYS A 1 143 ? -9.82 -26.547 1.925 1 95.56 143 LYS A O 1
ATOM 1091 N N . PHE A 1 144 ? -8.156 -25.422 0.949 1 98.38 144 PHE A N 1
ATOM 1092 C CA . PHE A 1 144 ? -7.227 -25.656 2.045 1 98.38 144 PHE A CA 1
ATOM 1093 C C . PHE A 1 144 ? -7.711 -24.984 3.322 1 98.38 144 PHE A C 1
ATOM 1095 O O . PHE A 1 144 ? -8.102 -23.812 3.303 1 98.38 144 PHE A O 1
ATOM 1102 N N . GLY A 1 145 ? -7.703 -25.719 4.398 1 97 145 GLY A N 1
ATOM 1103 C CA . GLY A 1 145 ? -8.148 -25.203 5.688 1 97 145 GLY A CA 1
ATOM 1104 C C . GLY A 1 145 ? -7.445 -25.844 6.863 1 97 145 GLY A C 1
ATOM 1105 O O . GLY A 1 145 ? -6.625 -26.75 6.68 1 97 145 GLY A O 1
ATOM 1106 N N . SER A 1 146 ? -7.773 -25.328 8.031 1 96.81 146 SER A N 1
ATOM 1107 C CA . SER A 1 146 ? -7.156 -25.797 9.273 1 96.81 146 SER A CA 1
ATOM 1108 C C . SER A 1 146 ? -7.438 -27.281 9.508 1 96.81 146 SER A C 1
ATOM 1110 O O . SER A 1 146 ? -6.582 -28 10.016 1 96.81 146 SER A O 1
ATOM 1112 N N . GLU A 1 147 ? -8.539 -27.75 9.117 1 94.44 147 GLU A N 1
ATOM 1113 C CA . GLU A 1 147 ? -8.922 -29.141 9.352 1 94.44 147 GLU A CA 1
ATOM 1114 C C . GLU A 1 147 ? -8.328 -30.062 8.289 1 94.44 147 GLU A C 1
ATOM 1116 O O . GLU A 1 147 ? -7.805 -31.141 8.609 1 94.44 147 GLU A O 1
ATOM 1121 N N . SER A 1 148 ? -8.352 -29.688 7.074 1 94.62 148 SER A N 1
ATOM 1122 C CA . SER A 1 148 ? -7.953 -30.547 5.965 1 94.62 148 SER A CA 1
ATOM 1123 C C . SER A 1 148 ? -6.473 -30.391 5.648 1 94.62 148 SER A C 1
ATOM 1125 O O . SER A 1 148 ? -5.844 -31.312 5.125 1 94.62 148 SER A O 1
ATOM 1127 N N . GLY A 1 149 ? -5.863 -29.328 5.988 1 97.06 149 GLY A N 1
ATOM 1128 C CA . GLY A 1 149 ? -4.535 -28.922 5.547 1 97.06 149 GLY A CA 1
ATOM 1129 C C . GLY A 1 149 ? -3.459 -29.922 5.914 1 97.06 149 GLY A C 1
ATOM 1130 O O . GLY A 1 149 ? -2.729 -30.406 5.047 1 97.06 149 GLY A O 1
ATOM 1131 N N . PRO A 1 150 ? -3.453 -30.297 7.133 1 97.75 150 PRO A N 1
ATOM 1132 C CA . PRO A 1 150 ? -2.367 -31.188 7.574 1 97.75 150 PRO A CA 1
ATOM 1133 C C . PRO A 1 150 ? -2.344 -32.5 6.824 1 97.75 150 PRO A C 1
ATOM 1135 O O . PRO A 1 150 ? -1.274 -33 6.434 1 97.75 150 PRO A O 1
ATOM 1138 N N . VAL A 1 151 ? -3.449 -33.094 6.52 1 98.12 151 VAL A N 1
ATOM 1139 C CA . VAL A 1 151 ? -3.516 -34.375 5.867 1 98.12 151 VAL A CA 1
ATOM 1140 C C . VAL A 1 151 ? -3.029 -34.281 4.426 1 98.12 151 VAL A C 1
ATOM 1142 O O . VAL A 1 151 ? -2.342 -35.156 3.918 1 98.12 151 VAL A O 1
ATOM 1145 N N . PHE A 1 152 ? -3.414 -33.281 3.789 1 98.69 152 PHE A N 1
ATOM 1146 C CA . PHE A 1 152 ? -2.943 -33.031 2.43 1 98.69 152 PHE A CA 1
ATOM 1147 C C . PHE A 1 152 ? -1.43 -32.844 2.404 1 98.69 152 PHE A C 1
ATOM 1149 O O . PHE A 1 152 ? -0.749 -33.406 1.539 1 98.69 152 PHE A O 1
ATOM 1156 N N . LEU A 1 153 ? -0.911 -32.062 3.326 1 98.75 153 LEU A N 1
ATOM 1157 C CA . LEU A 1 153 ? 0.522 -31.781 3.348 1 98.75 153 LEU A CA 1
ATOM 1158 C C . LEU A 1 153 ? 1.312 -33.031 3.684 1 98.75 153 LEU A C 1
ATOM 1160 O O . LEU A 1 153 ? 2.4 -33.25 3.148 1 98.75 153 LEU A O 1
ATOM 1164 N N . ASP A 1 154 ? 0.76 -33.875 4.547 1 98.44 154 ASP A N 1
ATOM 1165 C CA . ASP A 1 154 ? 1.374 -35.156 4.812 1 98.44 154 ASP A CA 1
ATOM 1166 C C . ASP A 1 154 ? 1.415 -36.031 3.549 1 98.44 154 ASP A C 1
ATOM 1168 O O . ASP A 1 154 ? 2.416 -36.688 3.277 1 98.44 154 ASP A O 1
ATOM 1172 N N . ALA A 1 155 ? 0.376 -36 2.807 1 98.75 155 ALA A N 1
ATOM 1173 C CA . ALA A 1 155 ? 0.307 -36.781 1.57 1 98.75 155 ALA A CA 1
ATOM 1174 C C . ALA A 1 155 ? 1.346 -36.312 0.562 1 98.75 155 ALA A C 1
ATOM 1176 O O . ALA A 1 155 ? 1.944 -37.094 -0.155 1 98.75 155 ALA A O 1
ATOM 1177 N N . VAL A 1 156 ? 1.569 -35 0.476 1 98.81 156 VAL A N 1
ATOM 1178 C CA . VAL A 1 156 ? 2.582 -34.438 -0.423 1 98.81 156 VAL A CA 1
ATOM 1179 C C . VAL A 1 156 ? 3.967 -34.906 0.014 1 98.81 156 VAL A C 1
ATOM 1181 O O . VAL A 1 156 ? 4.801 -35.281 -0.822 1 98.81 156 VAL A O 1
ATOM 1184 N N . ALA A 1 157 ? 4.199 -34.906 1.323 1 98.5 157 ALA A N 1
ATOM 1185 C CA . ALA A 1 157 ? 5.469 -35.406 1.854 1 98.5 157 ALA A CA 1
ATOM 1186 C C . ALA A 1 157 ? 5.684 -36.875 1.494 1 98.5 157 ALA A C 1
ATOM 1188 O O . ALA A 1 157 ? 6.77 -37.25 1.06 1 98.5 157 ALA A O 1
ATOM 1189 N N . ASP A 1 158 ? 4.648 -37.656 1.644 1 98.56 158 ASP A N 1
ATOM 1190 C CA . ASP A 1 158 ? 4.711 -39.094 1.296 1 98.56 158 ASP A CA 1
ATOM 1191 C C . ASP A 1 158 ? 5.02 -39.281 -0.188 1 98.56 158 ASP A C 1
ATOM 1193 O O . ASP A 1 158 ? 5.836 -40.125 -0.556 1 98.56 158 ASP A O 1
ATOM 1197 N N . ALA A 1 159 ? 4.336 -38.531 -0.97 1 98.69 159 ALA A N 1
ATOM 1198 C CA . ALA A 1 159 ? 4.555 -38.594 -2.412 1 98.69 159 ALA A CA 1
ATOM 1199 C C . ALA A 1 159 ? 5.992 -38.219 -2.768 1 98.69 159 ALA A C 1
ATOM 1201 O O . ALA A 1 159 ? 6.602 -38.844 -3.645 1 98.69 159 ALA A O 1
ATOM 1202 N N . SER A 1 160 ? 6.477 -37.219 -2.146 1 98.19 160 SER A N 1
ATOM 1203 C CA . SER A 1 160 ? 7.859 -36.781 -2.348 1 98.19 160 SER A CA 1
ATOM 1204 C C . SER A 1 160 ? 8.836 -37.906 -2.039 1 98.19 160 SER A C 1
ATOM 1206 O O . SER A 1 160 ? 9.773 -38.156 -2.801 1 98.19 160 SER A O 1
ATOM 1208 N N . GLU A 1 161 ? 8.617 -38.562 -0.955 1 98.06 161 GLU A N 1
ATOM 1209 C CA . GLU A 1 161 ? 9.453 -39.688 -0.566 1 98.06 161 GLU A CA 1
ATOM 1210 C C . GLU A 1 161 ? 9.352 -40.844 -1.575 1 98.06 161 GLU A C 1
ATOM 1212 O O . GLU A 1 161 ? 10.367 -41.406 -1.991 1 98.06 161 GLU A O 1
ATOM 1217 N N . LEU A 1 162 ? 8.18 -41.125 -1.974 1 98.25 162 LEU A N 1
ATOM 1218 C CA . LEU A 1 162 ? 7.938 -42.25 -2.906 1 98.25 162 LEU A CA 1
ATOM 1219 C C . LEU A 1 162 ? 8.641 -42 -4.234 1 98.25 162 LEU A C 1
ATOM 1221 O O . LEU A 1 162 ? 9.234 -42.906 -4.809 1 98.25 162 LEU A O 1
ATOM 1225 N N . LEU A 1 163 ? 8.562 -40.75 -4.672 1 97.69 163 LEU A N 1
ATOM 1226 C CA . LEU A 1 163 ? 9.078 -40.438 -5.996 1 97.69 163 LEU A CA 1
ATOM 1227 C C . LEU A 1 163 ? 10.547 -40.031 -5.926 1 97.69 163 LEU A C 1
ATOM 1229 O O . LEU A 1 163 ? 11.195 -39.875 -6.961 1 97.69 163 LEU A O 1
ATOM 1233 N N . GLY A 1 164 ? 11.102 -39.844 -4.742 1 96.69 164 GLY A N 1
ATOM 1234 C CA . GLY A 1 164 ? 12.484 -39.438 -4.586 1 96.69 164 GLY A CA 1
ATOM 1235 C C . GLY A 1 164 ? 12.766 -38.062 -5.109 1 96.69 164 GLY A C 1
ATOM 1236 O O . GLY A 1 164 ? 13.828 -37.812 -5.691 1 96.69 164 GLY A O 1
ATOM 1237 N N . LYS A 1 165 ? 11.82 -37.25 -5.043 1 96.19 165 LYS A N 1
ATOM 1238 C CA . LYS A 1 165 ? 11.898 -35.875 -5.531 1 96.19 165 LYS A CA 1
ATOM 1239 C C . LYS A 1 165 ? 11.172 -34.906 -4.594 1 96.19 165 LYS A C 1
ATOM 1241 O O . LYS A 1 165 ? 10.125 -35.25 -4.047 1 96.19 165 LYS A O 1
ATOM 1246 N N . HIS A 1 166 ? 11.82 -33.75 -4.363 1 97.12 166 HIS A N 1
ATOM 1247 C CA . HIS A 1 166 ? 11.133 -32.719 -3.578 1 97.12 166 HIS A CA 1
ATOM 1248 C C . HIS A 1 166 ? 9.914 -32.188 -4.312 1 97.12 166 HIS A C 1
ATOM 1250 O O . HIS A 1 166 ? 10.031 -31.625 -5.402 1 97.12 166 HIS A O 1
ATOM 1256 N N . LEU A 1 167 ? 8.727 -32.406 -3.725 1 98.38 167 LEU A N 1
ATOM 1257 C CA . LEU A 1 167 ? 7.484 -31.906 -4.305 1 98.38 167 LEU A CA 1
ATOM 1258 C C . LEU A 1 167 ? 6.926 -30.734 -3.488 1 98.38 167 LEU A C 1
ATOM 1260 O O . LEU A 1 167 ? 6.988 -30.766 -2.258 1 98.38 167 LEU A O 1
ATOM 1264 N N . TYR A 1 168 ? 6.371 -29.781 -4.184 1 98.69 168 TYR A N 1
ATOM 1265 C CA . TYR A 1 168 ? 5.805 -28.594 -3.543 1 98.69 168 TYR A CA 1
ATOM 1266 C C . TYR A 1 168 ? 4.293 -28.719 -3.416 1 98.69 168 TYR A C 1
ATOM 1268 O O . TYR A 1 168 ? 3.664 -29.5 -4.133 1 98.69 168 TYR A O 1
ATOM 1276 N N . ALA A 1 169 ? 3.775 -27.984 -2.443 1 98.88 169 ALA A N 1
ATOM 1277 C CA . ALA A 1 169 ? 2.34 -27.766 -2.289 1 98.88 169 ALA A CA 1
ATOM 1278 C C . ALA A 1 169 ? 1.975 -26.297 -2.498 1 98.88 169 ALA A C 1
ATOM 1280 O O . ALA A 1 169 ? 2.703 -25.406 -2.062 1 98.88 169 ALA A O 1
ATOM 1281 N N . MET A 1 170 ? 0.878 -26.094 -3.137 1 98.88 170 MET A N 1
ATOM 1282 C CA . MET A 1 170 ? 0.285 -24.75 -3.23 1 98.88 170 MET A CA 1
ATOM 1283 C C . MET A 1 170 ? -1.153 -24.766 -2.725 1 98.88 170 MET A C 1
ATOM 1285 O O . MET A 1 170 ? -2.076 -25.109 -3.469 1 98.88 170 MET A O 1
ATOM 1289 N N . PRO A 1 171 ? -1.351 -24.359 -1.453 1 98.88 171 PRO A N 1
ATOM 1290 C CA . PRO A 1 171 ? -2.697 -24.297 -0.882 1 98.88 171 PRO A CA 1
ATOM 1291 C C . PRO A 1 171 ? -3.545 -23.188 -1.5 1 98.88 171 PRO A C 1
ATOM 1293 O O . PRO A 1 171 ? -3.051 -22.078 -1.717 1 98.88 171 PRO A O 1
ATOM 1296 N N . VAL A 1 172 ? -4.777 -23.5 -1.826 1 98.75 172 VAL A N 1
ATOM 1297 C CA . VAL A 1 172 ? -5.738 -22.516 -2.291 1 98.75 172 VAL A CA 1
ATOM 1298 C C . VAL A 1 172 ? -6.68 -22.125 -1.151 1 98.75 172 VAL A C 1
ATOM 1300 O O . VAL A 1 172 ? -7.371 -22.984 -0.596 1 98.75 172 VAL A O 1
ATOM 1303 N N . LEU A 1 173 ? -6.656 -20.891 -0.761 1 98.62 173 LEU A N 1
ATOM 1304 C CA . LEU A 1 173 ? -7.523 -20.375 0.29 1 98.62 173 LEU A CA 1
ATOM 1305 C C . LEU A 1 173 ? -8.82 -19.844 -0.295 1 98.62 173 LEU A C 1
ATOM 1307 O O . LEU A 1 173 ? -8.812 -18.844 -1.032 1 98.62 173 LEU A O 1
ATOM 1311 N N . GLU A 1 174 ? -9.914 -20.484 0.08 1 97.75 174 GLU A N 1
ATOM 1312 C CA . GLU A 1 174 ? -11.172 -20.125 -0.565 1 97.75 174 GLU A CA 1
ATOM 1313 C C . GLU A 1 174 ? -12.367 -20.656 0.218 1 97.75 1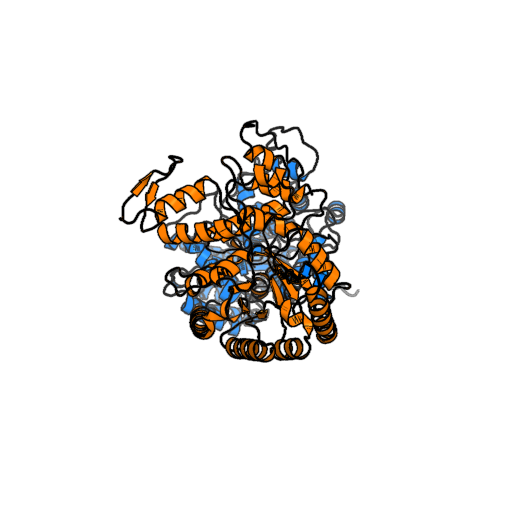74 GLU A C 1
ATOM 1315 O O . GLU A 1 174 ? -13.516 -20.516 -0.204 1 97.75 174 GLU A O 1
ATOM 1320 N N . SER A 1 175 ? -12.18 -21.312 1.353 1 95.88 175 SER A N 1
ATOM 1321 C CA . SER A 1 175 ? -13.242 -21.984 2.104 1 95.88 175 SER A CA 1
ATOM 1322 C C . SER A 1 175 ? -14.133 -20.969 2.809 1 95.88 175 SER A C 1
ATOM 1324 O O . SER A 1 175 ? -13.688 -19.875 3.156 1 95.88 175 SER A O 1
ATOM 1326 N N . PRO A 1 176 ? -15.352 -21.328 3.098 1 94.31 176 PRO A N 1
ATOM 1327 C CA . PRO A 1 176 ? -16.266 -20.438 3.809 1 94.31 176 PRO A CA 1
ATOM 1328 C C . PRO A 1 176 ? -15.742 -20.016 5.176 1 94.31 176 PRO A C 1
ATOM 1330 O O . PRO A 1 176 ? -15.969 -18.875 5.605 1 94.31 176 PRO A O 1
ATOM 1333 N N . ALA A 1 177 ? -15.031 -20.875 5.852 1 95.56 177 ALA A N 1
ATOM 1334 C CA . ALA A 1 177 ? -14.492 -20.562 7.172 1 95.56 177 ALA A CA 1
ATOM 1335 C C . ALA A 1 177 ? -13.539 -19.375 7.102 1 95.56 177 ALA A C 1
ATOM 1337 O O . ALA A 1 177 ? -13.406 -18.609 8.062 1 95.56 177 ALA A O 1
ATOM 1338 N N . LEU A 1 178 ? -12.906 -19.203 5.957 1 94.88 178 LEU A N 1
ATOM 1339 C CA . LEU A 1 178 ? -12.008 -18.062 5.73 1 94.88 178 LEU A CA 1
ATOM 1340 C C . LEU A 1 178 ? -12.789 -16.828 5.332 1 94.88 178 LEU A C 1
ATOM 1342 O O . LEU A 1 178 ? -12.359 -15.703 5.625 1 94.88 178 LEU A O 1
ATOM 1346 N N . VAL A 1 179 ? -13.883 -17.047 4.648 1 94.69 179 VAL A N 1
ATOM 1347 C CA . VAL A 1 179 ? -14.641 -15.938 4.086 1 94.69 179 VAL A CA 1
ATOM 1348 C C . VAL A 1 179 ? -15.484 -15.281 5.176 1 94.69 179 VAL A C 1
ATOM 1350 O O . VAL A 1 179 ? -15.633 -14.062 5.211 1 94.69 179 VAL A O 1
ATOM 1353 N N . HIS A 1 180 ? -16.031 -16.125 6.086 1 95.81 180 HIS A N 1
ATOM 1354 C CA . HIS A 1 180 ? -16.859 -15.602 7.168 1 95.81 180 HIS A CA 1
ATOM 1355 C C . HIS A 1 180 ? -16.016 -14.844 8.188 1 95.81 180 HIS A C 1
ATOM 1357 O O . HIS A 1 180 ? -15.039 -15.375 8.719 1 95.81 180 HIS A O 1
ATOM 1363 N N . ARG A 1 181 ? -16.453 -13.68 8.477 1 93.5 181 ARG A N 1
ATOM 1364 C CA . ARG A 1 181 ? -15.695 -12.773 9.336 1 93.5 181 ARG A CA 1
ATOM 1365 C C . ARG A 1 181 ? -15.539 -13.359 10.742 1 93.5 181 ARG A C 1
ATOM 1367 O O . ARG A 1 181 ? -14.484 -13.211 11.359 1 93.5 181 ARG A O 1
ATOM 1374 N N . ASP A 1 182 ? -16.484 -14 11.289 1 94.19 182 ASP A N 1
ATOM 1375 C CA . ASP A 1 182 ? -16.5 -14.469 12.672 1 94.19 182 ASP A CA 1
ATOM 1376 C C . ASP A 1 182 ? -15.516 -15.617 12.875 1 94.19 182 ASP A C 1
ATOM 1378 O O . ASP A 1 182 ? -15.047 -15.859 13.984 1 94.19 182 ASP A O 1
ATOM 1382 N N . THR A 1 183 ? -15.148 -16.328 11.805 1 96 183 THR A N 1
ATOM 1383 C CA . THR A 1 183 ? -14.242 -17.469 11.938 1 96 183 THR A CA 1
ATOM 1384 C C . THR A 1 183 ? -12.898 -17.172 11.281 1 96 183 THR A C 1
ATOM 1386 O O . THR A 1 183 ? -11.922 -17.891 11.492 1 96 183 THR A O 1
ATOM 1389 N N . ARG A 1 184 ? -12.773 -16.156 10.578 1 96.94 184 ARG A N 1
ATOM 1390 C CA . ARG A 1 184 ? -11.672 -15.875 9.664 1 96.94 184 ARG A CA 1
ATOM 1391 C C . ARG A 1 184 ? -10.352 -15.766 10.422 1 96.94 184 ARG A C 1
ATOM 1393 O O . ARG A 1 184 ? -9.359 -16.406 10.055 1 96.94 184 ARG A O 1
ATOM 1400 N N . ASP A 1 185 ? -10.336 -14.977 11.484 1 96.12 185 ASP A N 1
ATOM 1401 C CA . ASP A 1 185 ? -9.094 -14.734 12.211 1 96.12 185 ASP A CA 1
ATOM 1402 C C . ASP A 1 185 ? -8.523 -16.031 12.781 1 96.12 185 ASP A C 1
ATOM 1404 O O . ASP A 1 185 ? -7.332 -16.312 12.648 1 96.12 185 ASP A O 1
ATOM 1408 N N . LEU A 1 186 ? -9.367 -16.781 13.375 1 97.06 186 LEU A N 1
ATOM 1409 C CA . LEU A 1 186 ? -8.93 -18.047 13.938 1 97.06 186 LEU A CA 1
ATOM 1410 C C . LEU A 1 186 ? -8.461 -19 12.844 1 97.06 186 LEU A C 1
ATOM 1412 O O . LEU A 1 186 ? -7.426 -19.656 12.984 1 97.06 186 LEU A O 1
ATOM 1416 N N . GLU A 1 187 ? -9.211 -19.078 11.789 1 97.88 187 GLU A N 1
ATOM 1417 C CA . GLU A 1 187 ? -8.875 -19.938 10.664 1 97.88 187 GLU A CA 1
ATOM 1418 C C . GLU A 1 187 ? -7.52 -19.562 10.07 1 97.88 187 GLU A C 1
ATOM 1420 O O . GLU A 1 187 ? -6.664 -20.422 9.859 1 97.88 187 GLU A O 1
ATOM 1425 N N . LEU A 1 188 ? -7.281 -18.281 9.867 1 98.06 188 LEU A N 1
ATOM 1426 C CA . LEU A 1 188 ? -6.043 -17.812 9.258 1 98.06 188 LEU A CA 1
ATOM 1427 C C . LEU A 1 188 ? -4.863 -18.031 10.203 1 98.06 188 LEU A C 1
ATOM 1429 O O . LEU A 1 188 ? -3.77 -18.391 9.758 1 98.06 188 LEU A O 1
ATOM 1433 N N . ARG A 1 189 ? -5.031 -17.812 11.469 1 97.56 189 ARG A N 1
ATOM 1434 C CA . ARG A 1 189 ? -3.973 -18.062 12.438 1 97.56 189 ARG A CA 1
ATOM 1435 C C . ARG A 1 189 ? -3.568 -19.531 12.445 1 97.56 189 ARG A C 1
ATOM 1437 O O . ARG A 1 189 ? -2.377 -19.844 12.477 1 97.56 189 ARG A O 1
ATOM 1444 N N . THR A 1 190 ? -4.574 -20.359 12.445 1 98.19 190 THR A N 1
ATOM 1445 C CA . THR A 1 190 ? -4.312 -21.797 12.445 1 98.19 190 THR A CA 1
ATOM 1446 C C . THR A 1 190 ? -3.609 -22.219 11.164 1 98.19 190 THR A C 1
ATOM 1448 O O . THR A 1 190 ? -2.621 -22.953 11.203 1 98.19 190 THR A O 1
ATOM 1451 N N . ILE A 1 191 ? -4.078 -21.75 10.047 1 98.38 191 ILE A N 1
ATOM 1452 C CA . ILE A 1 191 ? -3.469 -22.062 8.766 1 98.38 191 ILE A CA 1
ATOM 1453 C C . ILE A 1 191 ? -2.021 -21.578 8.75 1 98.38 191 ILE A C 1
ATOM 1455 O O . ILE A 1 191 ? -1.127 -22.281 8.273 1 98.38 191 ILE A O 1
ATOM 1459 N N . SER A 1 192 ? -1.846 -20.344 9.234 1 98.25 192 SER A N 1
ATOM 1460 C CA . SER A 1 192 ? -0.493 -19.812 9.32 1 98.25 192 SER A CA 1
ATOM 1461 C C . SER A 1 192 ? 0.436 -20.75 10.07 1 98.25 192 SER A C 1
ATOM 1463 O O . SER A 1 192 ? 1.567 -21 9.648 1 98.25 192 SER A O 1
ATOM 1465 N N . GLY A 1 193 ? 0.004 -21.281 11.164 1 98.25 193 GLY A N 1
ATOM 1466 C CA . GLY A 1 193 ? 0.784 -22.25 11.93 1 98.25 193 GLY A CA 1
ATOM 1467 C C . GLY A 1 193 ? 1.068 -23.516 11.164 1 98.25 193 GLY A C 1
ATOM 1468 O O . GLY A 1 193 ? 2.193 -24.031 11.18 1 98.25 193 GLY A O 1
ATOM 1469 N N . ILE A 1 194 ? 0.109 -24.062 10.484 1 98.5 194 ILE A N 1
ATOM 1470 C CA . ILE A 1 194 ? 0.246 -25.281 9.703 1 98.5 194 ILE A CA 1
ATOM 1471 C C . ILE A 1 194 ? 1.261 -25.062 8.586 1 98.5 194 ILE A C 1
ATOM 1473 O O . ILE A 1 194 ? 2.158 -25.891 8.383 1 98.5 194 ILE A O 1
ATOM 1477 N N . LEU A 1 195 ? 1.158 -23.953 7.875 1 98.62 195 LEU A N 1
ATOM 1478 C CA . LEU A 1 195 ? 2.07 -23.656 6.777 1 98.62 195 LEU A CA 1
ATOM 1479 C C . LEU A 1 195 ? 3.498 -23.484 7.285 1 98.62 195 LEU A C 1
ATOM 1481 O O . LEU A 1 195 ? 4.449 -23.922 6.641 1 98.62 195 LEU A O 1
ATOM 1485 N N . ALA A 1 196 ? 3.609 -22.812 8.43 1 98.12 196 ALA A N 1
ATOM 1486 C CA . ALA A 1 196 ? 4.93 -22.609 9.016 1 98.12 196 ALA A CA 1
ATOM 1487 C C . ALA A 1 196 ? 5.617 -23.938 9.305 1 98.12 196 ALA A C 1
ATOM 1489 O O . ALA A 1 196 ? 6.82 -24.078 9.078 1 98.12 196 ALA A O 1
ATOM 1490 N N . GLN A 1 197 ? 4.871 -24.906 9.758 1 97.44 197 GLN A N 1
ATOM 1491 C CA . GLN A 1 197 ? 5.402 -26.219 10.094 1 97.44 197 GLN A CA 1
ATOM 1492 C C . GLN A 1 197 ? 5.879 -26.969 8.852 1 97.44 197 GLN A C 1
ATOM 1494 O O . GLN A 1 197 ? 6.719 -27.859 8.938 1 97.44 197 GLN A O 1
ATOM 1499 N N . HIS A 1 198 ? 5.34 -26.641 7.691 1 97.69 198 HIS A N 1
ATOM 1500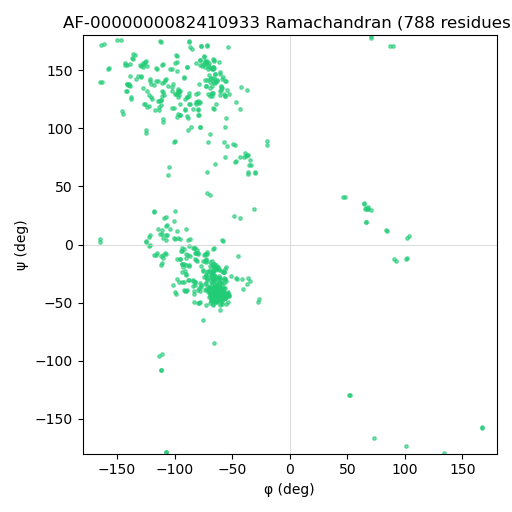 C CA . HIS A 1 198 ? 5.668 -27.297 6.434 1 97.69 198 HIS A CA 1
ATOM 1501 C C . HIS A 1 198 ? 6.293 -26.328 5.441 1 97.69 198 HIS A C 1
ATOM 1503 O O . HIS A 1 198 ? 6.156 -26.484 4.227 1 97.69 198 HIS A O 1
ATOM 1509 N N . ARG A 1 199 ? 6.938 -25.344 5.891 1 97.44 199 ARG A N 1
ATOM 1510 C CA . ARG A 1 199 ? 7.379 -24.188 5.117 1 97.44 199 ARG A CA 1
ATOM 1511 C C . ARG A 1 199 ? 8.18 -24.625 3.891 1 97.44 199 ARG A C 1
ATOM 1513 O O . ARG A 1 199 ? 7.988 -24.094 2.797 1 97.44 199 ARG A O 1
ATOM 1520 N N . GLU A 1 200 ? 9.016 -25.578 4.02 1 96.5 200 GLU A N 1
ATOM 1521 C CA . GLU A 1 200 ? 9.922 -25.969 2.943 1 96.5 200 GLU A CA 1
ATOM 1522 C C . GLU A 1 200 ? 9.148 -26.547 1.759 1 96.5 200 GLU A C 1
ATOM 1524 O O . GLU A 1 200 ? 9.672 -26.594 0.642 1 96.5 200 GLU A O 1
ATOM 1529 N N . ARG A 1 201 ? 7.883 -26.938 1.937 1 97.56 201 ARG A N 1
ATOM 1530 C CA . ARG A 1 201 ? 7.113 -27.578 0.877 1 97.56 201 ARG A CA 1
ATOM 1531 C C . ARG A 1 201 ? 6.059 -26.641 0.318 1 97.56 201 ARG A C 1
ATOM 1533 O O . ARG A 1 201 ? 5.391 -26.953 -0.668 1 97.56 201 ARG A O 1
ATOM 1540 N N . ILE A 1 202 ? 5.914 -25.5 0.992 1 98.75 202 ILE A N 1
ATOM 1541 C CA . ILE A 1 202 ? 4.918 -24.547 0.515 1 98.75 202 ILE A CA 1
ATOM 1542 C C . ILE A 1 202 ? 5.551 -23.609 -0.511 1 98.75 202 ILE A C 1
ATOM 1544 O O . ILE A 1 202 ? 6.348 -22.734 -0.157 1 98.75 202 ILE A O 1
ATOM 1548 N N . LEU A 1 203 ? 5.195 -23.766 -1.74 1 98.69 203 LEU A N 1
ATOM 1549 C CA . LEU A 1 203 ? 5.781 -22.906 -2.768 1 98.69 203 LEU A CA 1
ATOM 1550 C C . LEU A 1 203 ? 5.125 -21.531 -2.766 1 98.69 203 LEU A C 1
ATOM 1552 O O . LEU A 1 203 ? 5.816 -20.516 -2.729 1 98.69 203 LEU A O 1
ATOM 1556 N N . ALA A 1 204 ? 3.812 -21.531 -2.781 1 98.75 204 ALA A N 1
ATOM 1557 C CA . ALA A 1 204 ? 3.014 -20.297 -2.766 1 98.75 204 ALA A CA 1
ATOM 1558 C C . ALA A 1 204 ? 1.605 -20.578 -2.242 1 98.75 204 ALA A C 1
ATOM 1560 O O . ALA A 1 204 ? 1.11 -21.703 -2.33 1 98.75 204 ALA A O 1
ATOM 1561 N N . VAL A 1 205 ? 1.036 -19.578 -1.649 1 98.88 205 VAL A N 1
ATOM 1562 C CA . VAL A 1 205 ? -0.367 -19.625 -1.25 1 98.88 205 VAL A CA 1
ATOM 1563 C C . VAL A 1 205 ? -1.231 -18.953 -2.316 1 98.88 205 VAL A C 1
ATOM 1565 O O . VAL A 1 205 ? -0.901 -17.875 -2.799 1 98.88 205 VAL A O 1
ATOM 1568 N N . ARG A 1 206 ? -2.289 -19.625 -2.697 1 98.81 206 ARG A N 1
ATOM 1569 C CA . ARG A 1 206 ? -3.141 -19.125 -3.768 1 98.81 206 ARG A CA 1
ATOM 1570 C C . ARG A 1 206 ? -4.5 -18.688 -3.229 1 98.81 206 ARG A C 1
ATOM 1572 O O . ARG A 1 206 ? -4.953 -19.203 -2.199 1 98.81 206 ARG A O 1
ATOM 1579 N N . ILE A 1 207 ? -5.141 -17.781 -3.932 1 98.5 207 ILE A N 1
ATOM 1580 C CA . ILE A 1 207 ? -6.445 -17.266 -3.537 1 98.5 207 ILE A CA 1
ATOM 1581 C C . ILE A 1 207 ? -7.508 -17.734 -4.531 1 98.5 207 ILE A C 1
ATOM 1583 O O . ILE A 1 207 ? -7.359 -17.547 -5.742 1 98.5 207 ILE A O 1
ATOM 1587 N N . GLY A 1 208 ? -8.539 -18.391 -4.031 1 97.75 208 GLY A N 1
ATOM 1588 C CA . GLY A 1 208 ? -9.68 -18.766 -4.852 1 97.75 208 GLY A CA 1
ATOM 1589 C C . GLY A 1 208 ? -10.867 -17.828 -4.699 1 97.75 208 GLY A C 1
ATOM 1590 O O . GLY A 1 208 ? -11.812 -18.125 -3.975 1 97.75 208 GLY A O 1
ATOM 1591 N N . ALA A 1 209 ? -10.93 -16.781 -5.488 1 95.56 209 ALA A N 1
ATOM 1592 C CA . ALA A 1 209 ? -11.914 -15.727 -5.309 1 95.56 209 ALA A CA 1
ATOM 1593 C C . ALA A 1 209 ? -13.281 -16.156 -5.832 1 95.56 209 ALA A C 1
ATOM 1595 O O . ALA A 1 209 ? -14.312 -15.734 -5.305 1 95.56 209 ALA A O 1
ATOM 1596 N N . THR A 1 210 ? -13.289 -16.969 -6.898 1 92.75 210 THR A N 1
ATOM 1597 C CA . THR A 1 210 ? -14.57 -17.422 -7.434 1 92.75 210 THR A CA 1
ATOM 1598 C C . THR A 1 210 ? -15.367 -18.172 -6.367 1 92.75 210 THR A C 1
ATOM 1600 O O . THR A 1 210 ? -16.562 -17.906 -6.188 1 92.75 210 THR A O 1
ATOM 1603 N N . ASP A 1 211 ? -14.75 -19 -5.66 1 93.44 211 ASP A N 1
ATOM 1604 C CA . ASP A 1 211 ? -15.414 -19.734 -4.582 1 93.44 211 ASP A CA 1
ATOM 1605 C C . ASP A 1 211 ? -15.812 -18.797 -3.447 1 93.44 211 ASP A C 1
ATOM 1607 O O . ASP A 1 211 ? -16.875 -18.969 -2.848 1 93.44 211 ASP A O 1
ATOM 1611 N N . MET A 1 212 ? -14.977 -17.859 -3.137 1 95.81 212 MET A N 1
ATOM 1612 C CA . MET A 1 212 ? -15.336 -16.875 -2.113 1 95.81 212 MET A CA 1
ATOM 1613 C C . MET A 1 212 ? -16.609 -16.125 -2.496 1 95.81 212 MET A C 1
ATOM 1615 O O . MET A 1 212 ? -17.5 -15.961 -1.671 1 95.81 212 MET A O 1
ATOM 1619 N N . CYS A 1 213 ? -16.688 -15.703 -3.748 1 92 213 CYS A N 1
ATOM 1620 C CA . CYS A 1 213 ? -17.859 -15 -4.25 1 92 213 CYS A CA 1
ATOM 1621 C C . CYS A 1 213 ? -19.109 -15.875 -4.164 1 92 213 CYS A C 1
ATOM 1623 O O . CYS A 1 213 ? -20.188 -15.398 -3.809 1 92 213 CYS A O 1
ATOM 1625 N N . SER A 1 214 ? -18.922 -17.094 -4.406 1 92.06 214 SER A N 1
ATOM 1626 C CA . SER A 1 214 ? -20.031 -18.047 -4.387 1 92.06 214 SER A CA 1
ATOM 1627 C C . SER A 1 214 ? -20.688 -18.094 -3.008 1 92.06 214 SER A C 1
ATOM 1629 O O . SER A 1 214 ? -21.891 -18.312 -2.893 1 92.06 214 SER A O 1
ATOM 1631 N N . THR A 1 215 ? -19.906 -17.891 -1.989 1 92.81 215 THR A N 1
ATOM 1632 C CA . THR A 1 215 ? -20.406 -17.906 -0.623 1 92.81 215 THR A CA 1
ATOM 1633 C C . THR A 1 215 ? 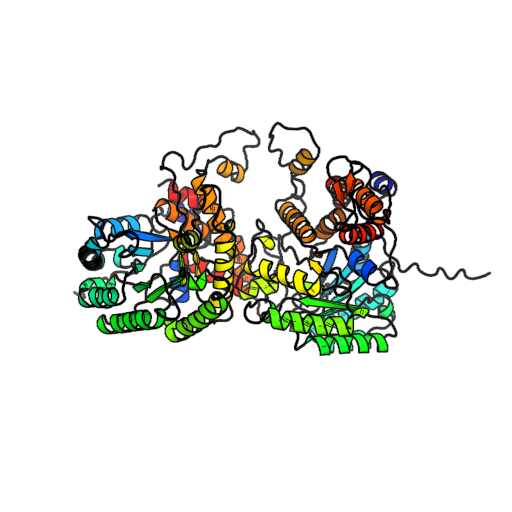-21.531 -16.875 -0.455 1 92.81 215 THR A C 1
ATOM 1635 O O . THR A 1 215 ? -22.406 -17.031 0.393 1 92.81 215 THR A O 1
ATOM 1638 N N . PHE A 1 216 ? -21.578 -15.859 -1.275 1 92.31 216 PHE A N 1
ATOM 1639 C CA . PHE A 1 216 ? -22.547 -14.781 -1.124 1 92.31 216 PHE A CA 1
ATOM 1640 C C . PHE A 1 216 ? -23.406 -14.656 -2.371 1 92.31 216 PHE A C 1
ATOM 1642 O O . PHE A 1 216 ? -24.125 -13.664 -2.543 1 92.31 216 PHE A O 1
ATOM 1649 N N . GLY A 1 217 ? -23.297 -15.609 -3.316 1 90 217 GLY A N 1
ATOM 1650 C CA . GLY A 1 217 ? -24.078 -15.562 -4.543 1 90 217 GLY A CA 1
ATOM 1651 C C . GLY A 1 217 ? -23.672 -14.414 -5.453 1 90 217 GLY A C 1
ATOM 1652 O O . GLY A 1 217 ? -24.531 -13.805 -6.102 1 90 217 GLY A O 1
ATOM 1653 N N . ILE A 1 218 ? -22.406 -14.047 -5.449 1 87.94 218 ILE A N 1
ATOM 1654 C CA . ILE A 1 218 ? -21.875 -12.938 -6.23 1 87.94 218 ILE A CA 1
ATOM 1655 C C . ILE A 1 218 ? -21.078 -13.469 -7.426 1 87.94 218 ILE A C 1
ATOM 1657 O O . ILE A 1 218 ? -20.344 -14.445 -7.301 1 87.94 218 ILE A O 1
ATOM 1661 N N . ARG A 1 219 ? -21.312 -12.82 -8.578 1 85.88 219 ARG A N 1
ATOM 1662 C CA . ARG A 1 219 ? -20.422 -12.984 -9.727 1 85.88 219 ARG A CA 1
ATOM 1663 C C . ARG A 1 219 ? -19.938 -11.625 -10.227 1 85.88 219 ARG A C 1
ATOM 1665 O O . ARG A 1 219 ? -20.75 -10.742 -10.523 1 85.88 219 ARG A O 1
ATOM 1672 N N . ARG A 1 220 ? -18.734 -11.477 -10.211 1 84.31 220 ARG A N 1
ATOM 1673 C CA . ARG A 1 220 ? -18.125 -10.188 -10.531 1 84.31 220 ARG A CA 1
ATOM 1674 C C . ARG A 1 220 ? -18.391 -9.805 -11.984 1 84.31 220 ARG A C 1
ATOM 1676 O O . ARG A 1 220 ? -18.344 -10.664 -12.875 1 84.31 220 ARG A O 1
ATOM 1683 N N . ASP A 1 221 ? -18.672 -8.602 -12.18 1 79.62 221 ASP A N 1
ATOM 1684 C CA . ASP A 1 221 ? -18.875 -8.016 -13.5 1 79.62 221 ASP A CA 1
ATOM 1685 C C . ASP A 1 221 ? -17.547 -7.742 -14.203 1 79.62 221 ASP A C 1
ATOM 1687 O O . ASP A 1 221 ? -16.547 -7.465 -13.547 1 79.62 221 ASP A O 1
ATOM 1691 N N . ARG A 1 222 ? -17.578 -7.723 -15.547 1 80 222 ARG A N 1
ATOM 1692 C CA . ARG A 1 222 ? -16.391 -7.551 -16.359 1 80 222 ARG A CA 1
ATOM 1693 C C . ARG A 1 222 ? -15.781 -6.168 -16.172 1 80 222 ARG A C 1
ATOM 1695 O O . ARG A 1 222 ? -14.602 -5.953 -16.469 1 80 222 ARG A O 1
ATOM 1702 N N . ASP A 1 223 ? -16.547 -5.223 -15.672 1 79.81 223 ASP A N 1
ATOM 1703 C CA . ASP A 1 223 ? -16.078 -3.85 -15.531 1 79.81 223 ASP A CA 1
ATOM 1704 C C . ASP A 1 223 ? -15.5 -3.604 -14.133 1 79.81 223 ASP A C 1
ATOM 1706 O O . ASP A 1 223 ? -14.945 -2.539 -13.867 1 79.81 223 ASP A O 1
ATOM 1710 N N . LEU A 1 224 ? -15.594 -4.652 -13.32 1 87.5 224 LEU A N 1
ATOM 1711 C CA . LEU A 1 224 ? -15.156 -4.492 -11.938 1 87.5 224 LEU A CA 1
ATOM 1712 C C . LEU A 1 224 ? -14.055 -5.488 -11.594 1 87.5 224 LEU A C 1
ATOM 1714 O O . LEU A 1 224 ? -14.086 -6.633 -12.055 1 87.5 224 LEU A O 1
ATOM 1718 N N . THR A 1 225 ? -13.078 -5.039 -10.836 1 92.62 225 THR A N 1
ATOM 1719 C CA . THR A 1 225 ? -12.055 -5.949 -10.336 1 92.62 225 THR A CA 1
ATOM 1720 C C . THR A 1 225 ? -12.516 -6.641 -9.055 1 92.62 225 THR A C 1
ATOM 1722 O O . THR A 1 225 ? -13.547 -6.281 -8.492 1 92.62 225 THR A O 1
ATOM 1725 N N . ILE A 1 226 ? -11.805 -7.617 -8.68 1 95.19 226 ILE A N 1
ATOM 1726 C CA . ILE A 1 226 ? -12.125 -8.336 -7.449 1 95.19 226 ILE A CA 1
ATOM 1727 C C . ILE A 1 226 ? -12.016 -7.398 -6.254 1 95.19 226 ILE A C 1
ATOM 1729 O O . ILE A 1 226 ? -12.617 -7.637 -5.207 1 95.19 226 ILE A O 1
ATOM 1733 N N . TYR A 1 227 ? -11.328 -6.273 -6.355 1 94.31 227 TYR A N 1
ATOM 1734 C CA . TYR A 1 227 ? -11.102 -5.32 -5.273 1 94.31 227 TYR A CA 1
ATOM 1735 C C . TYR A 1 227 ? -12.32 -4.426 -5.074 1 94.31 227 TYR A C 1
ATOM 1737 O O . TYR A 1 227 ? -12.398 -3.682 -4.094 1 94.31 227 TYR A O 1
ATOM 1745 N N . ASP A 1 228 ? -13.227 -4.566 -5.953 1 91.31 228 ASP A N 1
ATOM 1746 C CA . ASP A 1 228 ? -14.492 -3.84 -5.82 1 91.31 228 ASP A CA 1
ATOM 1747 C C . ASP A 1 228 ? -15.516 -4.656 -5.035 1 91.31 228 ASP A C 1
ATOM 1749 O O . ASP A 1 228 ? -16.531 -4.125 -4.598 1 91.31 228 ASP A O 1
ATOM 1753 N N . VAL A 1 229 ? -15.242 -5.949 -4.953 1 91.94 229 VAL A N 1
ATOM 1754 C CA . VAL A 1 229 ? -16.109 -6.82 -4.164 1 91.94 229 VAL A CA 1
ATOM 1755 C C . VAL A 1 229 ? -15.664 -6.805 -2.703 1 91.94 229 VAL A C 1
ATOM 1757 O O . VAL A 1 229 ? -14.805 -7.594 -2.305 1 91.94 229 VAL A O 1
ATOM 1760 N N . ARG A 1 230 ? -16.328 -6.094 -1.883 1 91.5 230 ARG A N 1
ATOM 1761 C CA . ARG A 1 230 ? -15.828 -5.711 -0.565 1 91.5 230 ARG A CA 1
ATOM 1762 C C . ARG A 1 230 ? -15.688 -6.926 0.344 1 91.5 230 ARG A C 1
ATOM 1764 O O . ARG A 1 230 ? -14.703 -7.047 1.077 1 91.5 230 ARG A O 1
ATOM 1771 N N . VAL A 1 231 ? -16.641 -7.891 0.267 1 91.25 231 VAL A N 1
ATOM 1772 C CA . VAL A 1 231 ? -16.609 -9.055 1.153 1 91.25 231 VAL A CA 1
ATOM 1773 C C . VAL A 1 231 ? -15.422 -9.945 0.787 1 91.25 231 VAL A C 1
ATOM 1775 O O . VAL A 1 231 ? -14.914 -10.688 1.63 1 91.25 231 VAL A O 1
ATOM 1778 N N . VAL A 1 232 ? -14.953 -9.859 -0.44 1 94.81 232 VAL A N 1
ATOM 1779 C CA . VAL A 1 232 ? -13.836 -10.68 -0.897 1 94.81 232 VAL A CA 1
ATOM 1780 C C . VAL A 1 232 ? -12.523 -9.938 -0.665 1 94.81 232 VAL A C 1
ATOM 1782 O O . VAL A 1 232 ? -11.539 -10.531 -0.227 1 94.81 232 VAL A O 1
ATOM 1785 N N . VAL A 1 233 ? -12.531 -8.656 -0.91 1 95.12 233 VAL A N 1
ATOM 1786 C CA . VAL A 1 233 ? -11.297 -7.887 -0.762 1 95.12 233 VAL A CA 1
ATOM 1787 C C . VAL A 1 233 ? -10.867 -7.879 0.702 1 95.12 233 VAL A C 1
ATOM 1789 O O . VAL A 1 233 ? -9.672 -7.902 1.002 1 95.12 233 VAL A O 1
ATOM 1792 N N . ASP A 1 234 ? -11.805 -7.84 1.657 1 95.19 234 ASP A N 1
ATOM 1793 C CA . ASP A 1 234 ? -11.469 -7.953 3.074 1 95.19 234 ASP A CA 1
ATOM 1794 C C . ASP A 1 234 ? -10.727 -9.258 3.361 1 95.19 234 ASP A C 1
ATOM 1796 O O . ASP A 1 234 ? -9.773 -9.273 4.137 1 95.19 234 ASP A O 1
ATOM 1800 N N . VAL A 1 235 ? -11.164 -10.305 2.73 1 97.12 235 VAL A N 1
ATOM 1801 C CA . VAL A 1 235 ? -10.516 -11.602 2.904 1 97.12 235 VAL A CA 1
ATOM 1802 C C . VAL A 1 235 ? -9.109 -11.555 2.32 1 97.12 235 VAL A C 1
ATOM 1804 O O . VAL A 1 235 ? -8.156 -12.016 2.953 1 97.12 235 VAL A O 1
ATOM 1807 N N . ILE A 1 236 ? -8.984 -11.031 1.119 1 97.69 236 ILE A N 1
ATOM 1808 C CA . ILE A 1 236 ? -7.691 -10.922 0.457 1 97.69 236 ILE A CA 1
ATOM 1809 C C . ILE A 1 236 ? -6.723 -10.141 1.341 1 97.69 236 ILE A C 1
ATOM 1811 O O . ILE A 1 236 ? -5.586 -10.562 1.552 1 97.69 236 ILE A O 1
ATOM 1815 N N . ALA A 1 237 ? -7.176 -9.039 1.871 1 97.06 237 ALA A N 1
ATOM 1816 C CA . ALA A 1 237 ? -6.352 -8.211 2.752 1 97.06 237 ALA A CA 1
ATOM 1817 C C . ALA A 1 237 ? -5.895 -9.008 3.973 1 97.06 237 ALA A C 1
ATOM 1819 O O . ALA A 1 237 ? -4.73 -8.922 4.375 1 97.06 237 ALA A O 1
ATOM 1820 N N . ASP A 1 238 ? -6.785 -9.742 4.559 1 97.5 238 ASP A N 1
ATOM 1821 C CA . ASP A 1 238 ? -6.453 -10.516 5.75 1 97.5 238 ASP A CA 1
ATOM 1822 C C . ASP A 1 238 ? -5.488 -11.648 5.414 1 97.5 238 ASP A C 1
ATOM 1824 O O . ASP A 1 238 ? -4.605 -11.977 6.207 1 97.5 238 ASP A O 1
ATOM 1828 N N . ILE A 1 239 ? -5.648 -12.273 4.277 1 98.44 239 ILE A N 1
ATOM 1829 C CA . ILE A 1 239 ? -4.711 -13.305 3.836 1 98.44 239 ILE A CA 1
ATOM 1830 C C . ILE A 1 239 ? -3.309 -12.711 3.732 1 98.44 239 ILE A C 1
ATOM 1832 O O . ILE A 1 239 ? -2.346 -13.289 4.25 1 98.44 239 ILE A O 1
ATOM 1836 N N . VAL A 1 240 ? -3.195 -11.594 3.088 1 98.12 240 VAL A N 1
ATOM 1837 C CA . VAL A 1 240 ? -1.898 -10.938 2.947 1 98.12 240 VAL A CA 1
ATOM 1838 C C . VAL A 1 240 ? -1.358 -10.555 4.324 1 98.12 240 VAL A C 1
ATOM 1840 O O . VAL A 1 240 ? -0.167 -10.719 4.598 1 98.12 240 VAL A O 1
ATOM 1843 N N . ASN A 1 241 ? -2.223 -10.039 5.18 1 97.81 241 ASN A N 1
ATOM 1844 C CA . ASN A 1 241 ? -1.793 -9.609 6.504 1 97.81 241 ASN A CA 1
ATOM 1845 C C . ASN A 1 241 ? -1.206 -10.773 7.305 1 97.81 241 ASN A C 1
ATOM 1847 O O . ASN A 1 241 ? -0.16 -10.625 7.941 1 97.81 241 ASN A O 1
ATOM 1851 N N . TYR A 1 242 ? -1.811 -11.953 7.289 1 97.75 242 TYR A N 1
ATOM 1852 C CA . TYR A 1 242 ? -1.395 -13.086 8.109 1 97.75 242 TYR A CA 1
ATOM 1853 C C . TYR A 1 242 ? -0.271 -13.859 7.434 1 97.75 242 TYR A C 1
ATOM 1855 O O . TYR A 1 242 ? 0.629 -14.375 8.102 1 97.75 242 TYR A O 1
ATOM 1863 N N . LEU A 1 243 ? -0.338 -13.93 6.102 1 98.38 243 LEU A N 1
ATOM 1864 C CA . LEU A 1 243 ? 0.498 -14.922 5.438 1 98.38 243 LEU A CA 1
ATOM 1865 C C . LEU A 1 243 ? 1.527 -14.25 4.531 1 98.38 243 LEU A C 1
ATOM 1867 O O . LEU A 1 243 ? 2.424 -14.914 4.008 1 98.38 243 LEU A O 1
ATOM 1871 N N . GLY A 1 244 ? 1.423 -12.961 4.32 1 97.62 244 GLY A N 1
ATOM 1872 C CA . GLY A 1 244 ? 2.297 -12.273 3.385 1 97.62 244 GLY A CA 1
ATOM 1873 C C . GLY A 1 244 ? 3.303 -11.367 4.066 1 97.62 244 GLY A C 1
ATOM 1874 O O . GLY A 1 244 ? 3.791 -10.406 3.459 1 97.62 244 GLY A O 1
ATOM 1875 N N . ARG A 1 245 ? 3.639 -11.555 5.289 1 95.69 245 ARG A N 1
ATOM 1876 C CA . ARG A 1 245 ? 4.539 -10.703 6.055 1 95.69 245 ARG A CA 1
ATOM 1877 C C . ARG A 1 245 ? 5.969 -10.805 5.535 1 95.69 245 ARG A C 1
ATOM 1879 O O . ARG A 1 245 ? 6.422 -11.891 5.168 1 95.69 245 ARG A O 1
ATOM 1886 N N . ALA A 1 246 ? 6.695 -9.703 5.543 1 94.12 246 ALA A N 1
ATOM 1887 C CA . ALA A 1 246 ? 8.047 -9.656 4.984 1 94.12 246 ALA A CA 1
ATOM 1888 C C . ALA A 1 246 ? 9.102 -9.758 6.082 1 94.12 246 ALA A C 1
ATOM 1890 O O . ALA A 1 246 ? 10.188 -9.188 5.965 1 94.12 246 ALA A O 1
ATOM 1891 N N . ASP A 1 247 ? 8.812 -10.391 7.148 1 93.69 247 ASP A N 1
ATOM 1892 C CA . ASP A 1 247 ? 9.75 -10.547 8.258 1 93.69 247 ASP A CA 1
ATOM 1893 C C . ASP A 1 247 ? 10.344 -11.945 8.289 1 93.69 247 ASP A C 1
ATOM 1895 O O . ASP A 1 247 ? 10.891 -12.375 9.305 1 93.69 247 ASP A O 1
ATOM 1899 N N . GLY A 1 248 ? 10.156 -12.656 7.246 1 93.06 248 GLY A N 1
ATOM 1900 C CA . GLY A 1 248 ? 10.688 -14.008 7.156 1 93.06 248 GLY A CA 1
ATOM 1901 C C . GLY A 1 248 ? 9.641 -15.078 7.426 1 93.06 248 GLY A C 1
ATOM 1902 O O . GLY A 1 248 ? 9.859 -16.25 7.121 1 93.06 248 GLY A O 1
ATOM 1903 N N . SER A 1 249 ? 8.523 -14.648 7.93 1 95.12 249 SER A N 1
ATOM 1904 C CA . SER A 1 249 ? 7.492 -15.625 8.281 1 95.12 249 SER A CA 1
ATOM 1905 C C . SER A 1 249 ? 6.484 -15.789 7.148 1 95.12 249 SER A C 1
ATOM 1907 O O . SER A 1 249 ? 5.695 -16.734 7.148 1 95.12 249 SER A O 1
ATOM 1909 N N . GLY A 1 250 ? 6.512 -14.938 6.211 1 96.69 250 GLY A N 1
ATOM 1910 C CA . GLY A 1 250 ? 5.465 -14.93 5.203 1 96.69 250 GLY A CA 1
ATOM 1911 C C . GLY A 1 250 ? 5.75 -15.852 4.035 1 96.69 250 GLY A C 1
ATOM 1912 O O . GLY A 1 250 ? 6.773 -16.547 4.02 1 96.69 250 GLY A O 1
ATOM 1913 N N . PHE A 1 251 ? 4.77 -15.969 3.125 1 98.31 251 PHE A N 1
ATOM 1914 C CA . PHE A 1 251 ? 4.812 -16.75 1.893 1 98.31 251 PHE A CA 1
ATOM 1915 C C . PHE A 1 251 ? 4.469 -15.875 0.691 1 98.31 251 PHE A C 1
ATOM 1917 O O . PHE A 1 251 ? 3.865 -14.812 0.843 1 98.31 251 PHE A O 1
ATOM 1924 N N . VAL A 1 252 ? 4.934 -16.344 -0.488 1 98.12 252 VAL A N 1
ATOM 1925 C CA . VAL A 1 252 ? 4.457 -15.711 -1.713 1 98.12 252 VAL A CA 1
ATOM 1926 C C . VAL A 1 252 ? 2.975 -16.016 -1.908 1 98.12 252 VAL A C 1
ATOM 1928 O O . VAL A 1 252 ? 2.545 -17.156 -1.751 1 98.12 252 VAL A O 1
ATOM 1931 N N . ILE A 1 253 ? 2.203 -14.977 -2.115 1 98.69 253 ILE A N 1
ATOM 1932 C CA . ILE A 1 253 ? 0.772 -15.102 -2.367 1 98.69 253 ILE A CA 1
ATOM 1933 C C . ILE A 1 253 ? 0.472 -14.766 -3.826 1 98.69 253 ILE A C 1
ATOM 1935 O O . ILE A 1 253 ? 0.938 -13.742 -4.34 1 98.69 253 ILE A O 1
ATOM 1939 N N . THR A 1 254 ? -0.266 -15.656 -4.527 1 98.69 254 THR A N 1
ATOM 1940 C CA . THR A 1 254 ? -0.597 -15.414 -5.926 1 98.69 254 THR A CA 1
ATOM 1941 C C . THR A 1 254 ? -2.051 -14.969 -6.07 1 98.69 254 THR A C 1
ATOM 1943 O O . THR A 1 254 ? -2.902 -15.352 -5.266 1 98.69 254 THR A O 1
ATOM 1946 N N . GLY A 1 255 ? -2.307 -14.18 -7.09 1 97.94 255 GLY A N 1
ATOM 1947 C CA . GLY A 1 255 ? -3.607 -13.555 -7.281 1 97.94 255 GLY A CA 1
ATOM 1948 C C . GLY A 1 255 ? -4.645 -14.508 -7.84 1 97.94 255 GLY A C 1
ATOM 1949 O O . GLY A 1 255 ? -4.301 -15.523 -8.445 1 97.94 255 GLY A O 1
ATOM 1950 N N . PRO A 1 256 ? -5.906 -14.156 -7.621 1 97.31 256 PRO A N 1
ATOM 1951 C CA . PRO A 1 256 ? -7.004 -14.992 -8.094 1 97.31 256 PRO A CA 1
ATOM 1952 C C . PRO A 1 256 ? -7.254 -14.844 -9.594 1 97.31 256 PRO A C 1
ATOM 1954 O O . PRO A 1 256 ? -6.707 -13.938 -10.227 1 97.31 256 PRO A O 1
ATOM 1957 N N . VAL A 1 257 ? -8.07 -15.68 -10.055 1 95.25 257 VAL A N 1
ATOM 1958 C CA . VAL A 1 257 ? -8.352 -15.758 -11.484 1 95.25 257 VAL A CA 1
ATOM 1959 C C . VAL A 1 257 ? -9.188 -14.555 -11.914 1 95.25 257 VAL A C 1
ATOM 1961 O O . VAL A 1 257 ? -10.062 -14.102 -11.18 1 95.25 257 VAL A O 1
ATOM 1964 N N . TRP A 1 258 ? -8.859 -13.953 -13.039 1 92.5 258 TRP A N 1
ATOM 1965 C CA . TRP A 1 258 ? -9.734 -13.086 -13.828 1 92.5 258 TRP A CA 1
ATOM 1966 C C . TRP A 1 258 ? -10.555 -13.898 -14.828 1 92.5 258 TRP A C 1
ATOM 1968 O O . TRP A 1 258 ? -10 -14.617 -15.656 1 92.5 258 TRP A O 1
ATOM 1978 N N . GLU A 1 259 ? -11.875 -13.727 -14.906 1 87 259 GLU A N 1
ATOM 1979 C CA . GLU A 1 259 ? -12.727 -14.703 -15.578 1 87 259 GLU A CA 1
ATOM 1980 C C . GLU A 1 259 ? -13.047 -14.273 -17 1 87 259 GLU A C 1
ATOM 1982 O O . GLU A 1 259 ? -13.508 -15.078 -17.812 1 87 259 GLU A O 1
ATOM 1987 N N . TYR A 1 260 ? -12.766 -13.031 -17.359 1 83 260 TYR A N 1
ATOM 1988 C CA . TYR A 1 260 ? -13.266 -12.539 -18.641 1 83 260 TYR A CA 1
ATOM 1989 C C . TYR A 1 260 ? -12.156 -12.523 -19.688 1 83 260 TYR A C 1
ATOM 1991 O O . TYR A 1 260 ? -11.023 -12.125 -19.391 1 83 260 TYR A O 1
ATOM 1999 N N . PHE A 1 261 ? -12.367 -13.016 -20.844 1 74.88 261 PHE A N 1
ATOM 2000 C CA . PHE A 1 261 ? -11.445 -12.984 -21.969 1 74.88 261 PHE A CA 1
ATOM 2001 C C . PHE A 1 261 ? -12.211 -12.836 -23.281 1 74.88 261 PHE A C 1
ATOM 2003 O O . PHE A 1 261 ? -13.344 -13.305 -23.406 1 74.88 261 PHE A O 1
ATOM 2010 N N . ALA A 1 262 ? -11.969 -11.523 -23.953 1 62.19 262 ALA A N 1
ATOM 2011 C CA . ALA A 1 262 ? -12.656 -11.273 -25.219 1 62.19 262 ALA A CA 1
ATOM 2012 C C . ALA A 1 262 ? -12.078 -12.133 -26.344 1 62.19 262 ALA A C 1
ATOM 2014 O O . ALA A 1 262 ? -10.93 -12.57 -26.266 1 62.19 262 ALA A O 1
ATOM 2015 N N . ASP A 1 263 ? -12.914 -12.445 -27.281 1 53.09 263 ASP A N 1
ATOM 2016 C CA . ASP A 1 263 ? -12.43 -13.062 -28.516 1 53.09 263 ASP A CA 1
ATOM 2017 C C . ASP A 1 263 ? -11.336 -12.211 -29.156 1 53.09 263 ASP A C 1
ATOM 2019 O O . ASP A 1 263 ? -11.312 -10.984 -28.984 1 53.09 263 ASP A O 1
ATOM 2023 N N . HIS A 1 264 ? -10.164 -12.781 -29.594 1 46.44 264 HIS A N 1
ATOM 2024 C CA . HIS A 1 264 ? -8.891 -12.32 -30.156 1 46.44 264 HIS A CA 1
ATOM 2025 C C . HIS A 1 264 ? -9.062 -11.008 -30.906 1 46.44 264 HIS A C 1
ATOM 2027 O O . HIS A 1 264 ? -8.188 -10.148 -30.859 1 46.44 264 HIS A O 1
ATOM 2033 N N . GLU A 1 265 ? -9.977 -10.891 -31.75 1 41.31 265 GLU A N 1
ATOM 2034 C CA . GLU A 1 265 ? -10.023 -9.859 -32.781 1 41.31 265 GLU A CA 1
ATOM 2035 C C . GLU A 1 265 ? -10.125 -8.469 -32.156 1 41.31 265 GLU A C 1
ATOM 2037 O O . GLU A 1 265 ? -9.688 -7.48 -32.781 1 41.31 265 GLU A O 1
ATOM 2042 N N . ARG A 1 266 ? -10.562 -8.375 -30.953 1 43 266 ARG A N 1
ATOM 2043 C CA . ARG A 1 266 ? -10.867 -7.012 -30.531 1 43 266 ARG A CA 1
ATOM 2044 C C . ARG A 1 266 ? -9.875 -6.535 -29.469 1 43 266 ARG A C 1
ATOM 2046 O O . ARG A 1 266 ? -10.172 -5.605 -28.719 1 43 266 ARG A O 1
ATOM 2053 N N . MET A 1 267 ? -8.836 -7.219 -29.281 1 43.41 267 MET A N 1
ATOM 2054 C CA . MET A 1 267 ? -7.949 -6.93 -28.156 1 43.41 267 MET A CA 1
ATOM 2055 C C . MET A 1 267 ? -7.398 -5.512 -28.25 1 43.41 267 MET A C 1
ATOM 2057 O O . MET A 1 267 ? -7.32 -4.805 -27.25 1 43.41 267 MET A O 1
ATOM 2061 N N . PHE A 1 268 ? -6.715 -5.25 -29.5 1 38.88 268 PHE A N 1
ATOM 2062 C CA . PHE A 1 268 ? -6.188 -3.904 -29.703 1 38.88 268 PHE A CA 1
ATOM 2063 C C . PHE A 1 268 ? -7.055 -3.117 -30.672 1 38.88 268 PHE A C 1
ATOM 2065 O O . PHE A 1 268 ? -7.184 -3.492 -31.844 1 38.88 268 PHE A O 1
ATOM 2072 N N . ARG A 1 269 ? -8.289 -2.795 -30.312 1 36 269 ARG A N 1
ATOM 2073 C CA . ARG A 1 269 ? -8.914 -1.877 -31.266 1 36 269 ARG A CA 1
ATOM 2074 C C . ARG A 1 269 ? -8.438 -0.446 -31.031 1 36 269 ARG A C 1
ATOM 2076 O O . ARG A 1 269 ? -8.328 0 -29.891 1 36 269 ARG A O 1
ATOM 2083 N N . PRO A 1 270 ? -7.898 0.086 -32.094 1 33.84 270 PRO A N 1
ATOM 2084 C CA . PRO A 1 270 ? -7.523 1.501 -32.031 1 33.84 270 PRO A CA 1
ATOM 2085 C C . PRO A 1 270 ? -8.633 2.379 -31.438 1 33.84 270 PRO A C 1
ATOM 2087 O O . PRO A 1 270 ? -9.789 2.256 -31.844 1 33.84 270 PRO A O 1
ATOM 2090 N N . MET A 1 271 ? -8.922 2.367 -30.281 1 32.78 271 MET A N 1
ATOM 2091 C CA . MET A 1 271 ? -9.859 3.467 -30.062 1 32.78 271 MET A CA 1
ATOM 2092 C C . MET A 1 271 ? -9.344 4.754 -30.703 1 32.78 271 MET A C 1
ATOM 2094 O O . MET A 1 271 ? -8.383 5.348 -30.219 1 32.78 271 MET A O 1
ATOM 2098 N N . LEU A 1 272 ? -9.359 4.785 -32.031 1 29.27 272 LEU A N 1
ATOM 2099 C CA . LEU A 1 272 ? -9.086 5.953 -32.875 1 29.27 272 LEU A CA 1
ATOM 2100 C C . LEU A 1 272 ? -9.812 7.18 -32.344 1 29.27 272 LEU A C 1
ATOM 2102 O O . LEU A 1 272 ? -9.859 8.219 -33 1 29.27 272 LEU A O 1
ATOM 2106 N N . ARG A 1 273 ? -10.719 7.344 -31.422 1 28.02 273 ARG A N 1
ATOM 2107 C CA . ARG A 1 273 ? -11.07 8.75 -31.547 1 28.02 273 ARG A CA 1
ATOM 2108 C C . ARG A 1 273 ? -9.836 9.641 -31.422 1 28.02 273 ARG A C 1
ATOM 2110 O O . ARG A 1 273 ? -9.016 9.445 -30.531 1 28.02 273 ARG A O 1
ATOM 2117 N N . ALA A 1 274 ? -9.43 10.25 -32.562 1 29.19 274 ALA A N 1
ATOM 2118 C CA . ALA A 1 274 ? -8.492 11.266 -33 1 29.19 274 ALA A CA 1
ATOM 2119 C C . ALA A 1 274 ? -8.273 12.336 -31.953 1 29.19 274 ALA A C 1
ATOM 2121 O O . ALA A 1 274 ? -9.141 13.18 -31.719 1 29.19 274 ALA A O 1
ATOM 2122 N N . THR A 1 275 ? -8.289 12.359 -30.656 1 28.94 275 THR A N 1
ATOM 2123 C CA . THR A 1 275 ? -7.844 13.727 -30.406 1 28.94 275 THR A CA 1
ATOM 2124 C C . THR A 1 275 ? -6.418 13.922 -30.906 1 28.94 275 THR A C 1
ATOM 2126 O O . THR A 1 275 ? -5.594 13.008 -30.844 1 28.94 275 THR A O 1
ATOM 2129 N N . PRO A 1 276 ? -6.086 14.852 -31.844 1 27.19 276 PRO A N 1
ATOM 2130 C CA . PRO A 1 276 ? -4.844 15.172 -32.562 1 27.19 276 PRO A CA 1
ATOM 2131 C C . PRO A 1 276 ? -3.609 15.023 -31.672 1 27.19 276 PRO A C 1
ATOM 2133 O O . PRO A 1 276 ? -2.49 15.297 -32.125 1 27.19 276 PRO A O 1
ATOM 2136 N N . PHE A 1 277 ? -3.664 15.297 -30.391 1 28.11 277 PHE A N 1
ATOM 2137 C CA . PHE A 1 277 ? -2.348 15.422 -29.781 1 28.11 277 PHE A CA 1
ATOM 2138 C C . PHE A 1 277 ? -1.679 14.055 -29.656 1 28.11 277 PHE A C 1
ATOM 2140 O O . PHE A 1 277 ? -1.959 13.305 -28.719 1 28.11 277 PHE A O 1
ATOM 2147 N N . GLU A 1 278 ? -1.396 13.328 -30.812 1 30.11 278 GLU A N 1
ATOM 2148 C CA . GLU A 1 278 ? -0.937 12.047 -31.328 1 30.11 278 GLU A CA 1
ATOM 2149 C C . GLU A 1 278 ? 0.371 11.617 -30.672 1 30.11 278 GLU A C 1
ATOM 2151 O O . GLU A 1 278 ? 0.792 10.469 -30.797 1 30.11 278 GLU A O 1
ATOM 2156 N N . GLU A 1 279 ? 1.177 12.562 -30.203 1 29.25 279 GLU A N 1
ATOM 2157 C CA . GLU A 1 279 ? 2.557 12.102 -30.328 1 29.25 279 GLU A CA 1
ATOM 2158 C C . GLU A 1 279 ? 2.889 11.062 -29.25 1 29.25 279 GLU A C 1
ATOM 2160 O O . GLU A 1 279 ? 3.631 10.117 -29.516 1 29.25 279 GLU A O 1
ATOM 2165 N N . HIS A 1 280 ? 2.871 11.469 -27.938 1 31.77 280 HIS A N 1
ATOM 2166 C CA . HIS A 1 280 ? 3.688 10.508 -27.203 1 31.77 280 HIS A CA 1
ATOM 2167 C C . HIS A 1 280 ? 2.908 9.227 -26.938 1 31.77 280 HIS A C 1
ATOM 2169 O O . HIS A 1 280 ? 1.678 9.242 -26.875 1 31.77 280 HIS A O 1
ATOM 2175 N N . ASP A 1 281 ? 3.523 7.984 -27.094 1 32.53 281 ASP A N 1
ATOM 2176 C CA . ASP A 1 281 ? 3.203 6.562 -27.188 1 32.53 281 ASP A CA 1
ATOM 2177 C C . ASP A 1 281 ? 2.221 6.148 -26.094 1 32.53 281 ASP A C 1
ATOM 2179 O O . ASP A 1 281 ? 1.59 5.094 -26.188 1 32.53 281 ASP A O 1
ATOM 2183 N N . ALA A 1 282 ? 2.24 6.812 -24.969 1 35.44 282 ALA A N 1
ATOM 2184 C CA . ALA A 1 282 ? 1.327 6.41 -23.906 1 35.44 282 ALA A CA 1
ATOM 2185 C C . ALA A 1 282 ? -0.125 6.66 -24.312 1 35.44 282 ALA A C 1
ATOM 2187 O O . ALA A 1 282 ? -1.03 5.961 -23.844 1 35.44 282 ALA A O 1
ATOM 2188 N N . VAL A 1 283 ? -0.344 7.703 -25.156 1 33.56 283 VAL A N 1
ATOM 2189 C CA . VAL A 1 283 ? -1.648 7.953 -25.766 1 33.56 283 VAL A CA 1
ATOM 2190 C C . VAL A 1 283 ? -2.002 6.816 -26.719 1 33.56 283 VAL A C 1
ATOM 2192 O O . VAL A 1 283 ? -3.164 6.41 -26.812 1 33.56 283 VAL A O 1
ATOM 2195 N N . ARG A 1 284 ? -1.014 6.328 -27.375 1 35.06 284 ARG A N 1
ATOM 2196 C CA . ARG A 1 284 ? -1.291 5.266 -28.344 1 35.06 284 ARG A CA 1
ATOM 2197 C C . ARG A 1 284 ? -1.81 4.016 -27.641 1 35.06 284 ARG A C 1
ATOM 2199 O O . ARG A 1 284 ? -2.561 3.234 -28.234 1 35.06 284 ARG A O 1
ATOM 2206 N N . PHE A 1 285 ? -1.206 3.678 -26.578 1 36.5 285 PHE A N 1
ATOM 2207 C CA . PHE A 1 285 ? -1.75 2.516 -25.891 1 36.5 285 PHE A CA 1
ATOM 2208 C C . PHE A 1 285 ? -3.199 2.756 -25.484 1 36.5 285 PHE A C 1
ATOM 2210 O O . PHE A 1 285 ? -4.031 1.853 -25.562 1 36.5 285 PHE A O 1
ATOM 2217 N N . ARG A 1 286 ? -3.465 3.914 -25.031 1 37 286 ARG A N 1
ATOM 2218 C CA . ARG A 1 286 ? -4.883 4.207 -24.844 1 37 286 ARG A CA 1
ATOM 2219 C C . ARG A 1 286 ? -5.633 4.117 -26.172 1 37 286 ARG A C 1
ATOM 2221 O O . ARG A 1 286 ? -6.828 3.818 -26.203 1 37 286 ARG A O 1
ATOM 2228 N N . GLN A 1 287 ? -4.926 4.555 -27.156 1 37.81 287 GLN A N 1
ATOM 2229 C CA . GLN A 1 287 ? -5.566 4.367 -28.453 1 37.81 287 GLN A CA 1
ATOM 2230 C C . GLN A 1 287 ? -5.613 2.893 -28.844 1 37.81 287 GLN A C 1
ATOM 2232 O O . GLN A 1 287 ? -6.312 2.512 -29.781 1 37.81 287 GLN A O 1
ATOM 2237 N N . HIS A 1 288 ? -4.512 2.18 -28.672 1 39.81 288 HIS A N 1
ATOM 2238 C CA . HIS A 1 288 ? -4.727 0.765 -28.953 1 39.81 288 HIS A CA 1
ATOM 2239 C C . HIS A 1 288 ? -5.621 0.124 -27.891 1 39.81 288 HIS A C 1
ATOM 2241 O O . HIS A 1 288 ? -5.344 0.227 -26.688 1 39.81 288 HIS A O 1
ATOM 2247 N N . LEU A 1 289 ? -6.828 0.056 -28.125 1 43.09 289 LEU A N 1
ATOM 2248 C CA . LEU A 1 289 ? -8.016 -0.51 -27.5 1 43.09 289 LEU A CA 1
ATOM 2249 C C . LEU A 1 289 ? -7.695 -1.834 -26.812 1 43.09 289 LEU A C 1
ATOM 2251 O O . LEU A 1 289 ? -7.449 -2.84 -27.484 1 43.09 289 LEU A O 1
ATOM 2255 N N . VAL A 1 290 ? -6.895 -1.847 -25.891 1 51.38 290 VAL A N 1
ATOM 2256 C CA . VAL A 1 290 ? -7.051 -3.061 -25.094 1 51.38 290 VAL A CA 1
ATOM 2257 C C . VAL A 1 290 ? -8.539 -3.338 -24.875 1 51.38 290 VAL A C 1
ATOM 2259 O O . VAL A 1 290 ? -9.305 -2.426 -24.547 1 51.38 290 VAL A O 1
ATOM 2262 N N . SER A 1 291 ? -8.898 -4.441 -25.422 1 61.41 291 SER A N 1
ATOM 2263 C CA . SER A 1 291 ? -10.266 -4.848 -25.109 1 61.41 291 SER A CA 1
ATOM 2264 C C . SER A 1 291 ? -10.633 -4.504 -23.672 1 61.41 291 SER A C 1
ATOM 2266 O O . SER A 1 291 ? -9.75 -4.379 -22.812 1 61.41 291 SER A O 1
ATOM 2268 N N . ARG A 1 292 ? -11.719 -3.947 -23.531 1 58.16 292 ARG A N 1
ATOM 2269 C CA . ARG A 1 292 ? -12.266 -3.658 -22.203 1 58.16 292 ARG A CA 1
ATOM 2270 C C . ARG A 1 292 ? -11.891 -4.75 -21.219 1 58.16 292 ARG A C 1
ATOM 2272 O O . ARG A 1 292 ? -11.594 -4.465 -20.047 1 58.16 292 ARG A O 1
ATOM 2279 N N . ASP A 1 293 ? -11.789 -5.965 -21.812 1 68.38 293 ASP A N 1
ATOM 2280 C CA . ASP A 1 293 ? -11.484 -7.102 -20.938 1 68.38 293 ASP A CA 1
ATOM 2281 C C . ASP A 1 293 ? -10.031 -7.074 -20.484 1 68.38 293 ASP A C 1
ATOM 2283 O O . ASP A 1 293 ? -9.727 -7.363 -19.328 1 68.38 293 ASP A O 1
ATOM 2287 N N . LEU A 1 294 ? -9.266 -6.727 -21.328 1 79.88 294 LEU A N 1
ATOM 2288 C CA . LEU A 1 294 ? -7.848 -6.691 -20.984 1 79.88 294 LEU A CA 1
ATOM 2289 C C . LEU A 1 294 ? -7.547 -5.539 -20.031 1 79.88 294 LEU A C 1
ATOM 2291 O O . LEU A 1 294 ? -6.703 -5.664 -19.141 1 79.88 294 LEU A O 1
ATOM 2295 N N . ASP A 1 295 ? -8.344 -4.539 -20.188 1 81.44 295 ASP A N 1
ATOM 2296 C CA . ASP A 1 295 ? -8.164 -3.393 -19.297 1 81.44 295 ASP A CA 1
ATOM 2297 C C . ASP A 1 295 ? -8.445 -3.768 -17.844 1 81.44 295 ASP A C 1
ATOM 2299 O O . ASP A 1 295 ? -7.688 -3.406 -16.953 1 81.44 295 ASP A O 1
ATOM 2303 N N . GLY A 1 296 ? -9.562 -4.492 -17.688 1 85.75 296 GLY A N 1
ATOM 2304 C CA . GLY A 1 296 ? -9.898 -4.949 -16.359 1 85.75 296 GLY A CA 1
ATOM 2305 C C . GLY A 1 296 ? -8.844 -5.859 -15.758 1 85.75 296 GLY A C 1
ATOM 2306 O O . GLY A 1 296 ? -8.492 -5.723 -14.578 1 85.75 296 GLY A O 1
ATOM 2307 N N . LEU A 1 297 ? -8.344 -6.723 -16.594 1 91.81 297 LEU A N 1
ATOM 2308 C CA . LEU A 1 297 ? -7.293 -7.625 -16.141 1 91.81 297 LEU A CA 1
ATOM 2309 C C . LEU A 1 297 ? -6.039 -6.848 -15.75 1 91.81 297 LEU A C 1
ATOM 2311 O O . LEU A 1 297 ? -5.465 -7.086 -14.68 1 91.81 297 LEU A O 1
ATOM 2315 N N . LEU A 1 298 ? -5.676 -5.918 -16.578 1 90.94 298 LEU A N 1
ATOM 2316 C CA . LEU A 1 298 ? -4.484 -5.125 -16.312 1 90.94 298 LEU A CA 1
ATOM 2317 C C . LEU A 1 298 ? -4.637 -4.336 -15.008 1 90.94 298 LEU A C 1
ATOM 2319 O O . LEU A 1 298 ? -3.711 -4.281 -14.203 1 90.94 298 LEU A O 1
ATOM 2323 N N . ARG A 1 299 ? -5.781 -3.744 -14.773 1 91.19 299 ARG A N 1
ATOM 2324 C CA . ARG A 1 299 ? -6.059 -3.01 -13.539 1 91.19 299 ARG A CA 1
ATOM 2325 C C . ARG A 1 299 ? -5.977 -3.928 -12.328 1 91.19 299 ARG A C 1
ATOM 2327 O O . ARG A 1 299 ? -5.387 -3.568 -11.305 1 91.19 299 ARG A O 1
ATOM 2334 N N . GLU A 1 300 ? -6.566 -5.07 -12.492 1 93.81 300 GLU A N 1
ATOM 2335 C CA . GLU A 1 300 ? -6.578 -6.008 -11.375 1 93.81 300 GLU A CA 1
ATOM 2336 C C . GLU A 1 300 ? -5.172 -6.492 -11.047 1 93.81 300 GLU A C 1
ATOM 2338 O O . GLU A 1 300 ? -4.812 -6.625 -9.875 1 93.81 300 GLU A O 1
ATOM 2343 N N . ILE A 1 301 ? -4.367 -6.738 -12.07 1 95.06 301 ILE A N 1
ATOM 2344 C CA . ILE A 1 301 ? -2.992 -7.164 -11.844 1 95.06 301 ILE A CA 1
ATOM 2345 C C . ILE A 1 301 ? -2.223 -6.062 -11.117 1 95.06 301 ILE A C 1
ATOM 2347 O O . ILE A 1 301 ? -1.444 -6.344 -10.203 1 95.06 301 ILE A O 1
ATOM 2351 N N . ALA A 1 302 ? -2.434 -4.832 -11.516 1 92.88 302 ALA A N 1
ATOM 2352 C CA . ALA A 1 302 ? -1.786 -3.707 -10.852 1 92.88 302 ALA A CA 1
ATOM 2353 C C . ALA A 1 302 ? -2.176 -3.643 -9.383 1 92.88 302 ALA A C 1
ATOM 2355 O O . ALA A 1 302 ? -1.327 -3.41 -8.516 1 92.88 302 ALA A O 1
ATOM 2356 N N . LEU A 1 303 ? -3.418 -3.881 -9.102 1 94.56 303 LEU A N 1
ATOM 2357 C CA . LEU A 1 303 ? -3.908 -3.877 -7.723 1 94.56 303 LEU A CA 1
ATOM 2358 C C . LEU A 1 303 ? -3.363 -5.07 -6.949 1 94.56 303 LEU A C 1
ATOM 2360 O O . LEU A 1 303 ? -3.039 -4.953 -5.766 1 94.56 303 LEU A O 1
ATOM 2364 N N . ASP A 1 304 ? -3.281 -6.203 -7.629 1 96.75 304 ASP A N 1
ATOM 2365 C CA . ASP A 1 304 ? -2.633 -7.348 -6.992 1 96.75 304 ASP A CA 1
ATOM 2366 C C . ASP A 1 304 ? -1.235 -6.98 -6.5 1 96.75 304 ASP A C 1
ATOM 2368 O O . ASP A 1 304 ? -0.917 -7.172 -5.324 1 96.75 304 ASP A O 1
ATOM 2372 N N . ARG A 1 305 ? -0.518 -6.41 -7.352 1 94.5 305 ARG A N 1
ATOM 2373 C CA . ARG A 1 305 ? 0.86 -6.047 -7.031 1 94.5 305 ARG A CA 1
ATOM 2374 C C . ARG A 1 305 ? 0.909 -5.02 -5.906 1 94.5 305 ARG A C 1
ATOM 2376 O O . ARG A 1 305 ? 1.733 -5.125 -4.996 1 94.5 305 ARG A O 1
ATOM 2383 N N . ALA A 1 306 ? 0.04 -4.086 -5.969 1 93.19 306 ALA A N 1
ATOM 2384 C CA . ALA A 1 306 ? -0.016 -3.029 -4.961 1 93.19 306 ALA A CA 1
ATOM 2385 C C . ALA A 1 306 ? -0.34 -3.6 -3.584 1 93.19 306 ALA A C 1
ATOM 2387 O O . ALA A 1 306 ? -0.115 -2.941 -2.566 1 93.19 306 ALA A O 1
ATOM 2388 N N . ASN A 1 307 ? -0.881 -4.738 -3.561 1 96.06 307 ASN A N 1
ATOM 2389 C CA . ASN A 1 307 ? -1.26 -5.355 -2.295 1 96.06 307 ASN A CA 1
ATOM 2390 C C . ASN A 1 307 ? -0.336 -6.516 -1.938 1 96.06 307 ASN A C 1
ATOM 2392 O O . ASN A 1 307 ? -0.692 -7.375 -1.127 1 96.06 307 ASN A O 1
ATOM 2396 N N . GLY A 1 308 ? 0.809 -6.586 -2.596 1 95.69 308 GLY A N 1
ATOM 2397 C CA . GLY A 1 308 ? 1.834 -7.547 -2.219 1 95.69 308 GLY A CA 1
ATOM 2398 C C . GLY A 1 308 ? 1.626 -8.914 -2.834 1 95.69 308 GLY A C 1
ATOM 2399 O O . GLY A 1 308 ? 2.234 -9.898 -2.4 1 95.69 308 GLY A O 1
ATOM 2400 N N . ILE A 1 309 ? 0.74 -9.031 -3.781 1 97.5 309 ILE A N 1
ATOM 2401 C CA . ILE A 1 309 ? 0.427 -10.289 -4.449 1 97.5 309 ILE A CA 1
ATOM 2402 C C . ILE A 1 309 ? 1.235 -10.398 -5.742 1 97.5 309 ILE A C 1
ATOM 2404 O O . ILE A 1 309 ? 1.366 -9.422 -6.488 1 97.5 309 ILE A O 1
ATOM 2408 N N . GLN A 1 310 ? 1.881 -11.602 -5.922 1 96.62 310 GLN A N 1
ATOM 2409 C CA . GLN A 1 310 ? 2.732 -11.852 -7.078 1 96.62 310 GLN A CA 1
ATOM 2410 C C . GLN A 1 310 ? 2.182 -12.992 -7.93 1 96.62 310 GLN A C 1
ATOM 2412 O O . GLN A 1 310 ? 1.763 -14.023 -7.398 1 96.62 310 GLN A O 1
ATOM 2417 N N . GLY A 1 311 ? 2.217 -12.797 -9.227 1 97.44 311 GLY A N 1
ATOM 2418 C CA . GLY A 1 311 ? 1.656 -13.82 -10.094 1 97.44 311 GLY A CA 1
ATOM 2419 C C . GLY A 1 311 ? 0.143 -13.898 -10.023 1 97.44 311 GLY A C 1
ATOM 2420 O O . GLY A 1 311 ? -0.491 -13.125 -9.297 1 97.44 311 GLY A O 1
ATOM 2421 N N . LYS A 1 312 ? -0.349 -14.773 -10.82 1 98.38 312 LYS A N 1
ATOM 2422 C CA . LYS A 1 312 ? -1.804 -14.859 -10.922 1 98.38 312 LYS A CA 1
ATOM 2423 C C . LYS A 1 312 ? -2.234 -16.172 -11.562 1 98.38 312 LYS A C 1
ATOM 2425 O O . LYS A 1 312 ? -1.554 -16.688 -12.445 1 98.38 312 LYS A O 1
ATOM 2430 N N . THR A 1 313 ? -3.322 -16.766 -11.016 1 97.75 313 THR A N 1
ATOM 2431 C CA . THR A 1 313 ? -3.977 -17.859 -11.711 1 97.75 313 THR A CA 1
ATOM 2432 C C . THR A 1 313 ? -4.621 -17.375 -13.008 1 97.75 313 THR A C 1
ATOM 2434 O O . THR A 1 313 ? -5.344 -16.375 -13.008 1 97.75 313 THR A O 1
ATOM 2437 N N . VAL A 1 314 ? -4.344 -18.094 -14.102 1 96.62 314 VAL A N 1
ATOM 2438 C CA . VAL A 1 314 ? -4.957 -17.688 -15.359 1 96.62 314 VAL A CA 1
ATOM 2439 C C . VAL A 1 314 ? -5.617 -18.891 -16.016 1 96.62 314 VAL A C 1
ATOM 2441 O O . VAL A 1 314 ? -5.215 -20.047 -15.789 1 96.62 314 VAL A O 1
ATOM 2444 N N . ILE A 1 315 ? -6.613 -18.594 -16.828 1 93.5 315 ILE A N 1
ATOM 2445 C CA . ILE A 1 315 ? -7.379 -19.688 -17.406 1 93.5 315 ILE A CA 1
ATOM 2446 C C . ILE A 1 315 ? -7.391 -19.562 -18.922 1 93.5 315 ILE A C 1
ATOM 2448 O O . ILE A 1 315 ? -8.055 -20.344 -19.625 1 93.5 315 ILE A O 1
ATOM 2452 N N . HIS A 1 316 ? -6.723 -18.578 -19.422 1 90.19 316 HIS A N 1
ATOM 2453 C CA . HIS A 1 316 ? -6.594 -18.375 -20.859 1 90.19 316 HIS A CA 1
ATOM 2454 C C . HIS A 1 316 ? -5.172 -17.953 -21.234 1 90.19 316 HIS A C 1
ATOM 2456 O O . HIS A 1 316 ? -4.57 -17.125 -20.547 1 90.19 316 HIS A O 1
ATOM 2462 N N . PRO A 1 317 ? -4.664 -18.531 -22.281 1 88.31 317 PRO A N 1
ATOM 2463 C CA . PRO A 1 317 ? -3.283 -18.234 -22.672 1 88.31 317 PRO A CA 1
ATOM 2464 C C . PRO A 1 317 ? -3.045 -16.734 -22.875 1 88.31 317 PRO A C 1
ATOM 2466 O O . PRO A 1 317 ? -1.96 -16.234 -22.578 1 88.31 317 PRO A O 1
ATOM 2469 N N . SER A 1 318 ? -4.031 -16.016 -23.297 1 83.56 318 SER A N 1
ATOM 2470 C CA . SER A 1 318 ? -3.873 -14.586 -23.547 1 83.56 318 SER A CA 1
ATOM 2471 C C . SER A 1 318 ? -3.613 -13.828 -22.25 1 83.56 318 SER A C 1
ATOM 2473 O O . SER A 1 318 ? -3.08 -12.711 -22.266 1 83.56 318 SER A O 1
ATOM 2475 N N . HIS A 1 319 ? -4.031 -14.406 -21.188 1 92.38 319 HIS A N 1
ATOM 2476 C CA . HIS A 1 319 ? -3.832 -13.758 -19.906 1 92.38 319 HIS A CA 1
ATOM 2477 C C . HIS A 1 319 ? -2.379 -13.867 -19.453 1 92.38 319 HIS A C 1
ATOM 2479 O O . HIS A 1 319 ? -1.916 -13.07 -18.641 1 92.38 319 HIS A O 1
ATOM 2485 N N . VAL A 1 320 ? -1.699 -14.859 -20.016 1 95.25 320 VAL A N 1
ATOM 2486 C CA . VAL A 1 320 ? -0.323 -15.117 -19.609 1 95.25 320 VAL A CA 1
ATOM 2487 C C . VAL A 1 320 ? 0.558 -13.93 -19.969 1 95.25 320 VAL A C 1
ATOM 2489 O O . VAL A 1 320 ? 1.345 -13.461 -19.141 1 95.25 320 VAL A O 1
ATOM 2492 N N . ALA A 1 321 ? 0.37 -13.383 -21.125 1 92.88 321 ALA A N 1
ATOM 2493 C CA . ALA A 1 321 ? 1.169 -12.25 -21.594 1 92.88 321 ALA A CA 1
ATOM 2494 C C . ALA A 1 321 ? 1.011 -11.047 -20.672 1 92.88 321 ALA A C 1
ATOM 2496 O O . ALA A 1 321 ? 1.995 -10.398 -20.312 1 92.88 321 ALA A O 1
ATOM 2497 N N . ALA A 1 322 ? -0.185 -10.797 -20.281 1 92.5 322 ALA A N 1
ATOM 2498 C CA . ALA A 1 322 ? -0.472 -9.633 -19.438 1 92.5 322 ALA A CA 1
ATOM 2499 C C . ALA A 1 322 ? 0.195 -9.773 -18.062 1 92.5 322 ALA A C 1
ATOM 2501 O O . ALA A 1 322 ? 0.89 -8.859 -17.625 1 92.5 322 ALA A O 1
ATOM 2502 N N . VAL A 1 323 ? 0.016 -10.922 -17.438 1 96.56 323 VAL A N 1
ATOM 2503 C CA . VAL A 1 323 ? 0.551 -11.148 -16.094 1 96.56 323 VAL A CA 1
ATOM 2504 C C . VAL A 1 323 ? 2.076 -11.094 -16.141 1 96.56 323 VAL A C 1
ATOM 2506 O O . VAL A 1 323 ? 2.699 -10.414 -15.32 1 96.56 323 VAL A O 1
ATOM 2509 N N . ASN A 1 324 ? 2.682 -11.781 -17.125 1 96.81 324 ASN A N 1
ATOM 2510 C CA . ASN A 1 324 ? 4.137 -11.844 -17.188 1 96.81 324 ASN A CA 1
ATOM 2511 C C . ASN A 1 324 ? 4.738 -10.5 -17.578 1 96.81 324 ASN A C 1
ATOM 2513 O O . ASN A 1 324 ? 5.793 -10.117 -17.062 1 96.81 324 ASN A O 1
ATOM 2517 N N . ALA A 1 325 ? 4.105 -9.773 -18.469 1 94.5 325 ALA A N 1
ATOM 2518 C CA . ALA A 1 325 ? 4.594 -8.445 -18.844 1 94.5 325 ALA A CA 1
ATOM 2519 C C . ALA A 1 325 ? 4.648 -7.516 -17.641 1 94.5 325 ALA A C 1
ATOM 2521 O O . ALA A 1 325 ? 5.613 -6.766 -17.469 1 94.5 325 ALA A O 1
ATOM 2522 N N . LEU A 1 326 ? 3.652 -7.602 -16.828 1 94.94 326 LEU A N 1
ATOM 2523 C CA . LEU A 1 326 ? 3.572 -6.719 -15.664 1 94.94 326 LEU A CA 1
ATOM 2524 C C . LEU A 1 326 ? 4.461 -7.223 -14.531 1 94.94 326 LEU A C 1
ATOM 2526 O O . LEU A 1 326 ? 4.645 -6.535 -13.523 1 94.94 326 LEU A O 1
ATOM 2530 N N . SER A 1 327 ? 5.016 -8.414 -14.688 1 97.25 327 SER A N 1
ATOM 2531 C CA . SER A 1 327 ? 5.91 -8.961 -13.68 1 97.25 327 SER A CA 1
ATOM 2532 C C . SER A 1 327 ? 7.348 -8.508 -13.914 1 97.25 327 SER A C 1
ATOM 2534 O O . SER A 1 327 ? 8.188 -8.586 -13.008 1 97.25 327 SER A O 1
ATOM 2536 N N . ALA A 1 328 ? 7.664 -8.023 -15.102 1 97.19 328 ALA A N 1
ATOM 2537 C CA . ALA A 1 328 ? 9 -7.516 -15.383 1 97.19 328 ALA A CA 1
ATOM 2538 C C . ALA A 1 328 ? 9.289 -6.25 -14.578 1 97.19 328 ALA A C 1
ATOM 2540 O O . ALA A 1 328 ? 8.367 -5.523 -14.203 1 97.19 328 ALA A O 1
ATOM 2541 N N . VAL A 1 329 ? 10.578 -6.066 -14.289 1 97.81 329 VAL A N 1
ATOM 2542 C CA . VAL A 1 329 ? 10.992 -4.922 -13.484 1 97.81 329 VAL A CA 1
ATOM 2543 C C . VAL A 1 329 ? 11.461 -3.789 -14.398 1 97.81 329 VAL A C 1
ATOM 2545 O O . VAL A 1 329 ? 12.234 -4.016 -15.328 1 97.81 329 VAL A O 1
ATOM 2548 N N . THR A 1 330 ? 10.984 -2.57 -14.188 1 95.38 330 THR A N 1
ATOM 2549 C CA . THR A 1 330 ? 11.383 -1.437 -15.016 1 95.38 330 THR A CA 1
ATOM 2550 C C . THR A 1 330 ? 12.805 -0.994 -14.672 1 95.38 330 THR A C 1
ATOM 2552 O O . THR A 1 330 ? 13.312 -1.296 -13.594 1 95.38 330 THR A O 1
ATOM 2555 N N . HIS A 1 331 ? 13.344 -0.267 -15.602 1 96.81 331 HIS A N 1
ATOM 2556 C CA . HIS A 1 331 ? 14.664 0.328 -15.398 1 96.81 331 HIS A CA 1
ATOM 2557 C C . HIS A 1 331 ? 14.695 1.165 -14.117 1 96.81 331 HIS A C 1
ATOM 2559 O O . HIS A 1 331 ? 15.625 1.037 -13.312 1 96.81 331 HIS A O 1
ATOM 2565 N N . GLU A 1 332 ? 13.742 1.886 -13.875 1 93.44 332 GLU A N 1
ATOM 2566 C CA . GLU A 1 332 ? 13.641 2.766 -12.719 1 93.44 332 GLU A CA 1
ATOM 2567 C C . GLU A 1 332 ? 13.562 1.962 -11.422 1 93.44 332 GLU A C 1
ATOM 2569 O O . GLU A 1 332 ? 14.328 2.199 -10.484 1 93.44 332 GLU A O 1
ATOM 2574 N N . GLU A 1 333 ? 12.648 1.038 -11.43 1 94.94 333 GLU A N 1
ATOM 2575 C CA . GLU A 1 333 ? 12.461 0.217 -10.234 1 94.94 333 GLU A CA 1
ATOM 2576 C C . GLU A 1 333 ? 13.742 -0.535 -9.875 1 94.94 333 GLU A C 1
ATOM 2578 O O . GLU A 1 333 ? 14.094 -0.64 -8.695 1 94.94 333 GLU A O 1
ATOM 2583 N N . TYR A 1 334 ? 14.383 -1.003 -10.891 1 97.06 334 TYR A N 1
ATOM 2584 C CA . TYR A 1 334 ? 15.586 -1.8 -10.672 1 97.06 334 TYR A CA 1
ATOM 2585 C C . TYR A 1 334 ? 16.688 -0.958 -10.055 1 97.06 334 TYR A C 1
ATOM 2587 O O . TYR A 1 334 ? 17.312 -1.36 -9.062 1 97.06 334 TYR A O 1
ATOM 2595 N N . HIS A 1 335 ? 16.875 0.167 -10.531 1 95.69 335 HIS A N 1
ATOM 2596 C CA . HIS A 1 335 ? 17.953 1.014 -10.039 1 95.69 335 HIS A CA 1
ATOM 2597 C C . HIS A 1 335 ? 17.641 1.562 -8.648 1 95.69 335 HIS A C 1
ATOM 2599 O O . HIS A 1 335 ? 18.531 1.7 -7.812 1 95.69 335 HIS A O 1
ATOM 2605 N N . ASP A 1 336 ? 16.438 1.896 -8.398 1 94.44 336 ASP A N 1
ATOM 2606 C CA . ASP A 1 336 ? 16.047 2.271 -7.039 1 94.44 336 ASP A CA 1
ATOM 2607 C C . ASP A 1 336 ? 16.312 1.139 -6.055 1 94.44 336 ASP A C 1
ATOM 2609 O O . ASP A 1 336 ? 16.844 1.372 -4.965 1 94.44 336 ASP A O 1
ATOM 2613 N N . ALA A 1 337 ? 15.93 -0.087 -6.461 1 96.25 337 ALA A N 1
ATOM 2614 C CA . ALA A 1 337 ? 16.141 -1.246 -5.602 1 96.25 337 ALA A CA 1
ATOM 2615 C C . ALA A 1 337 ? 17.625 -1.461 -5.336 1 96.25 337 ALA A C 1
ATOM 2617 O O . ALA A 1 337 ? 18.031 -1.74 -4.203 1 96.25 337 ALA A O 1
ATOM 2618 N N . LEU A 1 338 ? 18.422 -1.297 -6.348 1 95.25 338 LEU A N 1
ATOM 2619 C CA . LEU A 1 338 ? 19.875 -1.464 -6.195 1 95.25 338 LEU A CA 1
ATOM 2620 C C . LEU A 1 338 ? 20.438 -0.428 -5.23 1 95.25 338 LEU A C 1
ATOM 2622 O O . LEU A 1 338 ? 21.281 -0.75 -4.395 1 95.25 338 LEU A O 1
ATOM 2626 N N . ASP A 1 339 ? 19.953 0.788 -5.402 1 93.44 339 ASP A N 1
ATOM 2627 C CA . ASP A 1 339 ? 20.391 1.856 -4.512 1 93.44 339 ASP A CA 1
ATOM 2628 C C . ASP A 1 339 ? 20.062 1.531 -3.059 1 93.44 339 ASP A C 1
ATOM 2630 O O . ASP A 1 339 ? 20.891 1.725 -2.168 1 93.44 339 ASP A O 1
ATOM 2634 N N . ILE A 1 340 ? 18.969 1.073 -2.816 1 93.75 340 ILE A N 1
ATOM 2635 C CA . ILE A 1 340 ? 18.484 0.775 -1.472 1 93.75 340 ILE A CA 1
ATOM 2636 C C . ILE A 1 340 ? 19.266 -0.408 -0.898 1 93.75 340 ILE A C 1
ATOM 2638 O O . ILE A 1 340 ? 19.703 -0.366 0.25 1 93.75 340 ILE A O 1
ATOM 2642 N N . LEU A 1 341 ? 19.453 -1.474 -1.702 1 94.31 341 LEU A N 1
ATOM 2643 C CA . LEU A 1 341 ? 20.125 -2.684 -1.236 1 94.31 341 LEU A CA 1
ATOM 2644 C C . LEU A 1 341 ? 21.625 -2.445 -1.054 1 94.31 341 LEU A C 1
ATOM 2646 O O . LEU A 1 341 ? 22.281 -3.146 -0.281 1 94.31 341 LEU A O 1
ATOM 2650 N N . GLY A 1 342 ? 22.125 -1.478 -1.745 1 90.81 342 GLY A N 1
ATOM 2651 C CA . GLY A 1 342 ? 23.547 -1.188 -1.663 1 90.81 342 GLY A CA 1
ATOM 2652 C C . GLY A 1 342 ? 23.922 -0.362 -0.445 1 90.81 342 GLY A C 1
ATOM 2653 O O . GLY A 1 342 ? 25.094 -0.276 -0.082 1 90.81 342 GLY A O 1
ATOM 2654 N N . ALA A 1 343 ? 22.906 0.235 0.234 1 83.12 343 ALA A N 1
ATOM 2655 C CA . ALA A 1 343 ? 23.172 1.123 1.363 1 83.12 343 ALA A CA 1
ATOM 2656 C C . ALA A 1 343 ? 23.062 0.373 2.688 1 83.12 343 ALA A C 1
ATOM 2658 O O . ALA A 1 343 ? 22.109 -0.386 2.906 1 83.12 343 ALA A O 1
ATOM 2659 N N . ASP A 1 344 ? 24.094 0.541 3.619 1 77.75 344 ASP A N 1
ATOM 2660 C CA . ASP A 1 344 ? 24.094 -0.177 4.891 1 77.75 344 ASP A CA 1
ATOM 2661 C C . ASP A 1 344 ? 23.641 0.732 6.031 1 77.75 344 ASP A C 1
ATOM 2663 O O . ASP A 1 344 ? 23.047 0.267 7.008 1 77.75 344 ASP A O 1
ATOM 2667 N N . ALA A 1 345 ? 23.969 1.953 5.969 1 75.38 345 ALA A N 1
ATOM 2668 C CA . ALA A 1 345 ? 23.875 2.826 7.133 1 75.38 345 ALA A CA 1
ATOM 2669 C C . ALA A 1 345 ? 22.5 3.506 7.203 1 75.38 345 ALA A C 1
ATOM 2671 O O . ALA A 1 345 ? 22.312 4.453 7.969 1 75.38 345 ALA A O 1
ATOM 2672 N N . GLY A 1 346 ? 21.578 3.123 6.52 1 80.31 346 GLY A N 1
ATOM 2673 C CA . GLY A 1 346 ? 20.328 3.857 6.52 1 80.31 346 GLY A CA 1
ATOM 2674 C C . GLY A 1 346 ? 20.406 5.176 5.773 1 80.31 346 GLY A C 1
ATOM 2675 O O . GLY A 1 346 ? 21.297 5.371 4.941 1 80.31 346 GLY A O 1
ATOM 2676 N N . GLY A 1 347 ? 19.281 6.039 6.039 1 86.12 347 GLY A N 1
ATOM 2677 C CA . GLY A 1 347 ? 19.266 7.336 5.379 1 86.12 347 GLY A CA 1
ATOM 2678 C C . GLY A 1 347 ? 18.359 7.379 4.164 1 86.12 347 GLY A C 1
ATOM 2679 O O . GLY A 1 347 ? 17.531 6.488 3.971 1 86.12 347 GLY A O 1
ATOM 2680 N N . VAL A 1 348 ? 18.484 8.508 3.541 1 88.44 348 VAL A N 1
ATOM 2681 C CA . VAL A 1 348 ? 17.609 8.75 2.393 1 88.44 348 VAL A CA 1
ATOM 2682 C C . VAL A 1 348 ? 18.438 9.297 1.229 1 88.44 348 VAL A C 1
ATOM 2684 O O . VAL A 1 348 ? 19.453 9.953 1.438 1 88.44 348 VAL A O 1
ATOM 2687 N N . GLN A 1 349 ? 18.047 8.844 0.021 1 86.56 349 GLN A N 1
ATOM 2688 C CA . GLN A 1 349 ? 18.672 9.336 -1.195 1 86.56 349 GLN A CA 1
ATOM 2689 C C . GLN A 1 349 ? 17.656 9.57 -2.299 1 86.56 349 GLN A C 1
ATOM 2691 O O . GLN A 1 349 ? 16.672 8.82 -2.41 1 86.56 349 GLN A O 1
ATOM 2696 N N . ALA A 1 350 ? 17.906 10.562 -3.051 1 85.38 350 ALA A N 1
ATOM 2697 C CA . ALA A 1 350 ? 17.031 10.812 -4.191 1 85.38 350 ALA A CA 1
ATOM 2698 C C . ALA A 1 350 ? 17.156 9.703 -5.23 1 85.38 350 ALA A C 1
ATOM 2700 O O . ALA A 1 350 ? 18.25 9.211 -5.504 1 85.38 350 ALA A O 1
ATOM 2701 N N . SER A 1 351 ? 16.047 9.336 -5.766 1 89.56 351 SER A N 1
ATOM 2702 C CA . SER A 1 351 ? 16.078 8.406 -6.891 1 89.56 351 SER A CA 1
ATOM 2703 C C . SER A 1 351 ? 16.859 8.984 -8.07 1 89.56 351 SER A C 1
ATOM 2705 O O . SER A 1 351 ? 16.875 10.203 -8.266 1 89.56 351 SER A O 1
ATOM 2707 N N . GLY A 1 352 ? 17.5 8.133 -8.82 1 87.44 352 GLY A N 1
ATOM 2708 C CA . GLY A 1 352 ? 18.156 8.57 -10.039 1 87.44 352 GLY A CA 1
ATOM 2709 C C . GLY A 1 352 ? 17.219 9.234 -11.023 1 87.44 352 GLY A C 1
ATOM 2710 O O . GLY A 1 352 ? 17.641 10.031 -11.859 1 87.44 352 GLY A O 1
ATOM 2711 N N . TYR A 1 353 ? 15.977 8.906 -10.891 1 86.06 353 TYR A N 1
ATOM 2712 C CA . TYR A 1 353 ? 14.961 9.477 -11.773 1 86.06 353 TYR A CA 1
ATOM 2713 C C . TYR A 1 353 ? 14.422 10.781 -11.203 1 86.06 353 TYR A C 1
ATOM 2715 O O . TYR A 1 353 ? 13.57 11.43 -11.828 1 86.06 353 TYR A O 1
ATOM 2723 N N . ARG A 1 354 ? 14.773 11.141 -9.953 1 83.12 354 ARG A N 1
ATOM 2724 C CA . ARG A 1 354 ? 14.547 12.43 -9.305 1 83.12 354 ARG A CA 1
ATOM 2725 C C . ARG A 1 354 ? 13.055 12.672 -9.094 1 83.12 354 ARG A C 1
ATOM 2727 O O . ARG A 1 354 ? 12.578 13.805 -9.242 1 83.12 354 ARG A O 1
ATOM 2734 N N . ASN A 1 355 ? 12.32 11.633 -8.891 1 83.75 355 ASN A N 1
ATOM 2735 C CA . ASN A 1 355 ? 10.875 11.805 -8.742 1 83.75 355 ASN A CA 1
ATOM 2736 C C . ASN A 1 355 ? 10.391 11.273 -7.395 1 83.75 355 ASN A C 1
ATOM 2738 O O . ASN A 1 355 ? 9.188 11.305 -7.105 1 83.75 355 ASN A O 1
ATOM 2742 N N . LYS A 1 356 ? 11.305 10.766 -6.641 1 87.19 356 LYS A N 1
ATOM 2743 C CA . LYS A 1 356 ? 10.992 10.242 -5.316 1 87.19 356 LYS A CA 1
ATOM 2744 C C . LYS A 1 356 ? 12.25 10.07 -4.477 1 87.19 356 LYS A C 1
ATOM 2746 O O . LYS A 1 356 ? 13.367 10.25 -4.973 1 87.19 356 LYS A O 1
ATOM 2751 N N . MET A 1 357 ? 12.008 9.789 -3.285 1 85.12 357 MET A N 1
ATOM 2752 C CA . MET A 1 357 ? 13.125 9.523 -2.377 1 85.12 357 MET A CA 1
ATOM 2753 C C . MET A 1 357 ? 13.188 8.047 -2.016 1 85.12 357 MET A C 1
ATOM 2755 O O . MET A 1 357 ? 12.156 7.395 -1.858 1 85.12 357 MET A O 1
ATOM 2759 N N . ASN A 1 358 ? 14.359 7.566 -1.974 1 89.94 358 ASN A N 1
ATOM 2760 C CA . ASN A 1 358 ? 14.617 6.215 -1.487 1 89.94 358 ASN A CA 1
ATOM 2761 C C . ASN A 1 358 ? 15.062 6.219 -0.028 1 89.94 358 ASN A C 1
ATOM 2763 O O . ASN A 1 358 ? 16.125 6.73 0.298 1 89.94 358 ASN A O 1
ATOM 2767 N N . GLU A 1 359 ? 14.172 5.738 0.791 1 89 359 GLU A N 1
ATOM 2768 C CA . GLU A 1 359 ? 14.539 5.527 2.188 1 89 359 GLU A CA 1
ATOM 2769 C C . GLU A 1 359 ? 15.086 4.117 2.404 1 89 359 GLU A C 1
ATOM 2771 O O . GLU A 1 359 ? 14.383 3.131 2.195 1 89 359 GLU A O 1
ATOM 2776 N N . MET A 1 360 ? 16.234 3.973 2.934 1 88.5 360 MET A N 1
ATOM 2777 C CA . MET A 1 360 ? 17 2.729 2.885 1 88.5 360 MET A CA 1
ATOM 2778 C C . MET A 1 360 ? 16.359 1.662 3.766 1 88.5 360 MET A C 1
ATOM 2780 O O . MET A 1 360 ? 16.234 0.508 3.355 1 88.5 360 MET A O 1
ATOM 2784 N N . LYS A 1 361 ? 15.906 2.014 4.902 1 88.56 361 LYS A N 1
ATOM 2785 C CA . LYS A 1 361 ? 15.375 0.999 5.812 1 88.56 361 LYS A CA 1
ATOM 2786 C C . LYS A 1 361 ? 13.922 0.668 5.48 1 88.56 361 LYS A C 1
ATOM 2788 O O . LYS A 1 361 ? 13.594 -0.483 5.188 1 88.56 361 LYS A O 1
ATOM 2793 N N . PRO A 1 362 ? 13.07 1.619 5.324 1 88.5 362 PRO A N 1
ATOM 2794 C CA . PRO A 1 362 ? 11.664 1.314 5.07 1 88.5 362 PRO A CA 1
ATOM 2795 C C . PRO A 1 362 ? 11.445 0.623 3.725 1 88.5 362 PRO A C 1
ATOM 2797 O O . PRO A 1 362 ? 10.508 -0.168 3.578 1 88.5 362 PRO A O 1
ATOM 2800 N N . HIS A 1 363 ? 12.297 0.835 2.729 1 91.94 363 HIS A N 1
ATOM 2801 C CA . HIS A 1 363 ? 12.07 0.323 1.384 1 91.94 363 HIS A CA 1
ATOM 2802 C C . HIS A 1 363 ? 12.875 -0.947 1.131 1 91.94 363 HIS A C 1
ATOM 2804 O O . HIS A 1 363 ? 12.859 -1.484 0.021 1 91.94 363 HIS A O 1
ATOM 2810 N N . ARG A 1 364 ? 13.547 -1.441 2.113 1 93.31 364 ARG A N 1
ATOM 2811 C CA . ARG A 1 364 ? 14.492 -2.539 1.911 1 93.31 364 ARG A CA 1
ATOM 2812 C C . ARG A 1 364 ? 13.758 -3.818 1.516 1 93.31 364 ARG A C 1
ATOM 2814 O O . ARG A 1 364 ? 14.195 -4.531 0.609 1 93.31 364 ARG A O 1
ATOM 2821 N N . ASN A 1 365 ? 12.672 -4.16 2.242 1 93.38 365 ASN A N 1
ATOM 2822 C CA . ASN A 1 365 ? 11.914 -5.359 1.9 1 93.38 365 ASN A CA 1
ATOM 2823 C C . ASN A 1 365 ? 11.383 -5.297 0.471 1 93.38 365 ASN A C 1
ATOM 2825 O O . ASN A 1 365 ? 11.43 -6.293 -0.254 1 93.38 365 ASN A O 1
ATOM 2829 N N . TRP A 1 366 ? 10.922 -4.152 0.048 1 95.19 366 TRP A N 1
ATOM 2830 C CA . TRP A 1 366 ? 10.469 -3.939 -1.324 1 95.19 366 TRP A CA 1
ATOM 2831 C C . TRP A 1 366 ? 11.609 -4.164 -2.311 1 95.19 366 TRP A C 1
ATOM 2833 O O . TRP A 1 366 ? 11.43 -4.809 -3.346 1 95.19 366 TRP A O 1
ATOM 2843 N N . ALA A 1 367 ? 12.758 -3.654 -2.002 1 96.06 367 ALA A N 1
ATOM 2844 C CA . ALA A 1 367 ? 13.922 -3.758 -2.873 1 96.06 367 ALA A CA 1
ATOM 2845 C C . ALA A 1 367 ? 14.336 -5.215 -3.062 1 96.06 367 ALA A C 1
ATOM 2847 O O . ALA A 1 367 ? 14.688 -5.629 -4.172 1 96.06 367 ALA A O 1
ATOM 2848 N N . HIS A 1 368 ? 14.266 -5.953 -2.008 1 94.94 368 HIS A N 1
ATOM 2849 C CA . HIS A 1 368 ? 14.602 -7.371 -2.094 1 94.94 368 HIS A CA 1
ATOM 2850 C C . HIS A 1 368 ? 13.648 -8.109 -3.029 1 94.94 368 HIS A C 1
ATOM 2852 O O . HIS A 1 368 ? 14.086 -8.883 -3.881 1 94.94 368 HIS A O 1
ATOM 2858 N N . GLN A 1 369 ? 12.406 -7.887 -2.9 1 94.69 369 GLN A N 1
ATOM 2859 C CA . GLN A 1 369 ? 11.414 -8.531 -3.754 1 94.69 369 GLN A CA 1
ATOM 2860 C C . GLN A 1 369 ? 11.594 -8.125 -5.215 1 94.69 369 GLN A C 1
ATOM 2862 O O . GLN A 1 369 ? 11.445 -8.945 -6.117 1 94.69 369 GLN A O 1
ATOM 2867 N N . THR A 1 370 ? 11.906 -6.848 -5.379 1 96.38 370 THR A N 1
ATOM 2868 C CA . THR A 1 370 ? 12.133 -6.332 -6.723 1 96.38 370 THR A CA 1
ATOM 2869 C C . THR A 1 370 ? 13.336 -7.023 -7.367 1 96.38 370 THR A C 1
ATOM 2871 O O . THR A 1 370 ? 13.297 -7.363 -8.555 1 96.38 370 THR A O 1
ATOM 2874 N N . ALA A 1 371 ? 14.367 -7.285 -6.582 1 96.5 371 ALA A N 1
ATOM 2875 C CA . ALA A 1 371 ? 15.555 -7.957 -7.09 1 96.5 371 ALA A CA 1
ATOM 2876 C C . ALA A 1 371 ? 15.242 -9.383 -7.523 1 96.5 371 ALA A C 1
ATOM 2878 O O . ALA A 1 371 ? 15.742 -9.859 -8.547 1 96.5 371 ALA A O 1
ATOM 2879 N N . LEU A 1 372 ? 14.43 -10.047 -6.77 1 95.75 372 LEU A N 1
ATOM 2880 C CA . LEU A 1 372 ? 14.031 -11.406 -7.129 1 95.75 372 LEU A CA 1
ATOM 2881 C C . LEU A 1 372 ? 13.242 -11.414 -8.43 1 95.75 372 LEU A C 1
ATOM 2883 O O . LEU A 1 372 ? 13.484 -12.25 -9.305 1 95.75 372 LEU A O 1
ATOM 2887 N N . ARG A 1 373 ? 12.344 -10.508 -8.57 1 97.31 373 ARG A N 1
ATOM 2888 C CA . ARG A 1 373 ? 11.562 -10.391 -9.797 1 97.31 373 ARG A CA 1
ATOM 2889 C C . ARG A 1 373 ? 12.461 -10.086 -10.992 1 97.31 373 ARG A C 1
ATOM 2891 O O . ARG A 1 373 ? 12.281 -10.648 -12.07 1 97.31 373 ARG A O 1
ATOM 2898 N N . ALA A 1 374 ? 13.375 -9.203 -10.727 1 98.19 374 ALA A N 1
ATOM 2899 C CA . ALA A 1 374 ? 14.32 -8.844 -11.781 1 98.19 374 ALA A CA 1
ATOM 2900 C C . ALA A 1 374 ? 15.102 -10.062 -12.266 1 98.19 374 ALA A C 1
ATOM 2902 O O . ALA A 1 374 ? 15.367 -10.203 -13.461 1 98.19 374 ALA A O 1
ATOM 2903 N N . HIS A 1 375 ? 15.406 -10.883 -11.367 1 97.56 375 HIS A N 1
ATOM 2904 C CA . HIS A 1 375 ? 16.156 -12.094 -11.672 1 97.56 375 HIS A CA 1
ATOM 2905 C C . HIS A 1 375 ? 15.383 -13 -12.625 1 97.56 375 HIS A C 1
ATOM 2907 O O . HIS A 1 375 ? 15.945 -13.508 -13.602 1 97.56 375 HIS A O 1
ATOM 2913 N N . VAL A 1 376 ? 14.125 -13.141 -12.406 1 97.56 376 VAL A N 1
ATOM 2914 C CA . VAL A 1 376 ? 13.375 -14.172 -13.117 1 97.56 376 VAL A CA 1
ATOM 2915 C C . VAL A 1 376 ? 12.648 -13.562 -14.312 1 97.56 376 VAL A C 1
ATOM 2917 O O . VAL A 1 376 ? 12.445 -14.227 -15.328 1 97.56 376 VAL A O 1
ATOM 2920 N N . PHE A 1 377 ? 12.258 -12.305 -14.25 1 98.25 377 PHE A N 1
ATOM 2921 C CA . PHE A 1 377 ? 11.453 -11.711 -15.312 1 98.25 377 PHE A CA 1
ATOM 2922 C C . PHE A 1 377 ? 12.258 -10.68 -16.094 1 98.25 377 PHE A C 1
ATOM 2924 O O . PHE A 1 377 ? 11.797 -10.18 -17.125 1 98.25 377 PHE A O 1
ATOM 2931 N N . GLY A 1 378 ? 13.406 -10.312 -15.57 1 98.38 378 GLY A N 1
ATOM 2932 C CA . GLY A 1 378 ? 14.273 -9.375 -16.266 1 98.38 378 GLY A CA 1
ATOM 2933 C C . GLY A 1 378 ? 13.984 -7.93 -15.922 1 98.38 378 GLY A C 1
ATOM 2934 O O . GLY A 1 378 ? 13.086 -7.641 -15.133 1 98.38 378 GLY A O 1
ATOM 2935 N N . VAL A 1 379 ? 14.875 -7.062 -16.391 1 98.62 379 VAL A N 1
ATOM 2936 C CA . VAL A 1 379 ? 14.781 -5.613 -16.25 1 98.62 379 VAL A CA 1
ATOM 2937 C C . VAL A 1 379 ? 14.609 -4.977 -17.625 1 98.62 379 VAL A C 1
ATOM 2939 O O . VAL A 1 379 ? 15.438 -5.184 -18.516 1 98.62 379 VAL A O 1
ATOM 2942 N N . THR A 1 380 ? 13.594 -4.242 -17.797 1 97.69 380 THR A N 1
ATOM 2943 C CA . THR A 1 380 ? 13.367 -3.619 -19.094 1 97.69 380 THR A CA 1
ATOM 2944 C C . THR A 1 380 ? 14.336 -2.461 -19.312 1 97.69 380 THR A C 1
ATOM 2946 O O . THR A 1 380 ? 14.828 -1.864 -18.359 1 97.69 380 THR A O 1
ATOM 2949 N N . ASN A 1 381 ? 14.555 -2.119 -20.562 1 97.31 381 ASN A N 1
ATOM 2950 C CA . ASN A 1 381 ? 15.375 -0.97 -20.922 1 97.31 381 ASN A CA 1
ATOM 2951 C C . ASN A 1 381 ? 14.727 0.342 -20.484 1 97.31 381 ASN A C 1
ATOM 2953 O O . ASN A 1 381 ? 13.516 0.394 -20.266 1 97.31 381 ASN A O 1
ATOM 2957 N N . LYS A 1 382 ? 15.617 1.365 -20.391 1 95.19 382 LYS A N 1
ATOM 2958 C CA . LYS A 1 382 ? 15.094 2.693 -20.078 1 95.19 382 LYS A CA 1
ATOM 2959 C C . LYS A 1 382 ? 14.039 3.121 -21.094 1 95.19 382 LYS A C 1
ATOM 2961 O O . LYS A 1 382 ? 14.234 2.971 -22.297 1 95.19 382 LYS A O 1
ATOM 2966 N N . GLY A 1 383 ? 12.883 3.529 -20.594 1 90.44 383 GLY A N 1
ATOM 2967 C CA . GLY A 1 383 ? 11.828 4.004 -21.469 1 90.44 383 GLY A CA 1
ATOM 2968 C C . GLY A 1 383 ? 10.859 2.912 -21.875 1 90.44 383 GLY A C 1
ATOM 2969 O O . GLY A 1 383 ? 9.828 3.191 -22.5 1 90.44 383 GLY A O 1
ATOM 2970 N N . ILE A 1 384 ? 11.227 1.655 -21.656 1 91.38 384 ILE A N 1
ATOM 2971 C CA . ILE A 1 384 ? 10.352 0.533 -21.984 1 91.38 384 ILE A CA 1
ATOM 2972 C C . ILE A 1 384 ? 9.414 0.254 -20.812 1 91.38 384 ILE A C 1
ATOM 2974 O O . ILE A 1 384 ? 9.867 0.068 -19.672 1 91.38 384 ILE A O 1
ATOM 2978 N N . THR A 1 385 ? 8.141 0.333 -21.078 1 86.62 385 THR A N 1
ATOM 2979 C CA . THR A 1 385 ? 7.117 0.031 -20.078 1 86.62 385 THR A CA 1
ATOM 2980 C C . THR A 1 385 ? 6.438 -1.301 -20.391 1 86.62 385 THR A C 1
ATOM 2982 O O . THR A 1 385 ? 6.82 -1.995 -21.328 1 86.62 385 THR A O 1
ATOM 2985 N N . PHE A 1 386 ? 5.449 -1.651 -19.547 1 85.56 386 PHE A N 1
ATOM 2986 C CA . PHE A 1 386 ? 4.738 -2.908 -19.75 1 85.56 386 PHE A CA 1
ATOM 2987 C C . PHE A 1 386 ? 3.998 -2.902 -21.094 1 85.56 386 PHE A C 1
ATOM 2989 O O . PHE A 1 386 ? 3.723 -3.961 -21.656 1 85.56 386 PHE A O 1
ATOM 2996 N N . VAL A 1 387 ? 3.789 -1.762 -21.594 1 83.31 387 VAL A N 1
ATOM 2997 C CA . VAL A 1 387 ? 3.027 -1.644 -22.828 1 83.31 387 VAL A CA 1
ATOM 2998 C C . VAL A 1 387 ? 3.834 -2.227 -24 1 83.31 387 VAL A C 1
ATOM 3000 O O . VAL A 1 387 ? 3.32 -3.035 -24.766 1 83.31 387 VAL A O 1
ATOM 3003 N N . GLU A 1 388 ? 5.102 -1.847 -24.109 1 88.38 388 GLU A N 1
ATOM 3004 C CA . GLU A 1 388 ? 5.957 -2.367 -25.172 1 88.38 388 GLU A CA 1
ATOM 3005 C C . GLU A 1 388 ? 6.164 -3.873 -25.016 1 88.38 388 GLU A C 1
ATOM 3007 O O . GLU A 1 388 ? 6.176 -4.602 -26.016 1 88.38 388 GLU A O 1
ATOM 3012 N N . LEU A 1 389 ? 6.297 -4.293 -23.797 1 90.88 389 LEU A N 1
ATOM 3013 C CA . LEU A 1 389 ? 6.488 -5.715 -23.547 1 90.88 389 LEU A CA 1
ATOM 3014 C C . LEU A 1 389 ? 5.238 -6.508 -23.922 1 90.88 389 LEU A C 1
ATOM 3016 O O . LEU A 1 389 ? 5.328 -7.523 -24.625 1 90.88 389 LEU A O 1
ATOM 3020 N N . LEU A 1 390 ? 4.078 -6.016 -23.484 1 89.69 390 LEU A N 1
ATOM 3021 C CA . LEU A 1 390 ? 2.816 -6.68 -23.781 1 89.69 390 LEU A CA 1
ATOM 3022 C C . LEU A 1 390 ? 2.574 -6.723 -25.297 1 89.69 390 LEU A C 1
ATOM 3024 O O . LEU A 1 390 ? 2.119 -7.738 -25.828 1 89.69 390 LEU A O 1
ATOM 3028 N N . THR A 1 391 ? 2.932 -5.637 -25.969 1 85.56 391 THR A N 1
ATOM 3029 C CA . THR A 1 391 ? 2.777 -5.57 -27.422 1 85.56 391 THR A CA 1
ATOM 3030 C C . THR A 1 391 ? 3.623 -6.637 -28.094 1 85.56 391 THR A C 1
ATOM 3032 O O . THR A 1 391 ? 3.15 -7.32 -29.016 1 85.56 391 THR A O 1
ATOM 3035 N N . ALA A 1 392 ? 4.805 -6.824 -27.641 1 89.81 392 ALA A N 1
ATOM 3036 C CA . ALA A 1 392 ? 5.703 -7.824 -28.219 1 89.81 392 ALA A CA 1
ATOM 3037 C C . ALA A 1 392 ? 5.168 -9.234 -27.984 1 89.81 392 ALA A C 1
ATOM 3039 O O . ALA A 1 392 ? 5.367 -10.125 -28.812 1 89.81 392 ALA A O 1
ATOM 3040 N N . LEU A 1 393 ? 4.449 -9.43 -26.906 1 89.12 393 LEU A N 1
ATOM 3041 C CA . LEU A 1 393 ? 3.986 -10.758 -26.516 1 89.12 393 LEU A CA 1
ATOM 3042 C C . LEU A 1 393 ? 2.703 -11.125 -27.25 1 89.12 393 LEU A C 1
ATOM 3044 O O . LEU A 1 393 ? 2.434 -12.305 -27.484 1 89.12 393 LEU A O 1
ATOM 3048 N N . VAL A 1 394 ? 1.907 -10.141 -27.578 1 81.19 394 VAL A N 1
ATOM 3049 C CA . VAL A 1 394 ? 0.604 -10.422 -28.172 1 81.19 394 VAL A CA 1
ATOM 3050 C C . VAL A 1 394 ? 0.723 -10.445 -29.688 1 81.19 394 VAL A C 1
ATOM 3052 O O . VAL A 1 394 ? -0.069 -11.109 -30.375 1 81.19 394 VAL A O 1
ATOM 3055 N N . ASP A 1 395 ? 1.536 -9.523 -30.328 1 65.44 395 ASP A N 1
ATOM 3056 C CA . ASP A 1 395 ? 1.709 -9.484 -31.766 1 65.44 395 ASP A CA 1
ATOM 3057 C C . ASP A 1 395 ? 2.246 -10.805 -32.312 1 65.44 395 ASP A C 1
ATOM 3059 O O . ASP A 1 395 ? 2.211 -11.062 -33.5 1 65.44 395 ASP A O 1
ATOM 3063 N N . ARG A 1 396 ? 2.443 -11.812 -31.531 1 54.59 396 ARG A N 1
ATOM 3064 C CA . ARG A 1 396 ? 2.936 -13.078 -32.062 1 54.59 396 ARG A CA 1
ATOM 3065 C C . ARG A 1 396 ? 1.89 -14.18 -31.906 1 54.59 396 ARG A C 1
ATOM 3067 O O . ARG A 1 396 ? 1.095 -14.156 -30.953 1 54.59 396 ARG A O 1
ATOM 3074 N N . MET B 1 1 ? 9.945 58.219 26.844 1 26.38 1 MET B N 1
ATOM 3075 C CA . MET B 1 1 ? 9.93 57.656 25.484 1 26.38 1 MET B CA 1
ATOM 3076 C C . MET B 1 1 ? 9.711 56.156 25.531 1 26.38 1 MET B C 1
ATOM 3078 O O . MET B 1 1 ? 10.57 55.406 26 1 26.38 1 MET B O 1
ATOM 3082 N N . ASP B 1 2 ? 8.531 55.625 25.875 1 27.09 2 ASP B N 1
ATOM 3083 C CA . ASP B 1 2 ? 8.023 54.312 26.203 1 27.09 2 ASP B CA 1
ATOM 3084 C C . ASP B 1 2 ? 8.344 53.312 25.094 1 27.09 2 ASP B C 1
ATOM 3086 O O . ASP B 1 2 ? 7.988 53.531 23.938 1 27.09 2 ASP B O 1
ATOM 3090 N N . LEU B 1 3 ? 9.562 52.719 25.141 1 31.06 3 LEU B N 1
ATOM 3091 C CA . LEU B 1 3 ? 9.969 51.656 24.234 1 31.06 3 LEU B CA 1
ATOM 3092 C C . LEU B 1 3 ? 8.797 50.719 23.922 1 31.06 3 LEU B C 1
ATOM 3094 O O . LEU B 1 3 ? 8.273 50.062 24.828 1 31.06 3 LEU B O 1
ATOM 3098 N N . ILE B 1 4 ? 7.941 51.156 23.094 1 33.59 4 ILE B N 1
ATOM 3099 C CA . ILE B 1 4 ? 6.945 50.219 22.578 1 33.59 4 ILE B CA 1
ATOM 3100 C C . ILE B 1 4 ? 7.59 48.875 22.328 1 33.59 4 ILE B C 1
ATOM 3102 O O . ILE B 1 4 ? 8.5 48.75 21.5 1 33.59 4 ILE B O 1
ATOM 3106 N N . ALA B 1 5 ? 7.785 48.125 23.359 1 37.28 5 ALA B N 1
ATOM 3107 C CA . ALA B 1 5 ? 8.172 46.719 23.266 1 37.28 5 ALA B CA 1
ATOM 3108 C C . ALA B 1 5 ? 7.527 46.062 22.047 1 37.28 5 ALA B C 1
ATOM 3110 O O . ALA B 1 5 ? 6.301 45.969 21.969 1 37.28 5 ALA B O 1
ATOM 3111 N N . VAL B 1 6 ? 7.996 46.375 20.797 1 36.94 6 VAL B N 1
ATOM 3112 C CA . VAL B 1 6 ? 7.625 45.562 19.641 1 36.94 6 VAL B CA 1
ATOM 3113 C C . VAL B 1 6 ? 7.387 44.125 20.094 1 36.94 6 VAL B C 1
ATOM 3115 O O . VAL B 1 6 ? 8.328 43.406 20.5 1 36.94 6 VAL B O 1
ATOM 3118 N N . THR B 1 7 ? 6.488 43.844 20.891 1 38.41 7 THR B N 1
ATOM 3119 C CA . THR B 1 7 ? 6.07 42.469 21.141 1 38.41 7 THR B CA 1
ATOM 3120 C C . THR B 1 7 ? 6.188 41.625 19.875 1 38.41 7 THR B C 1
ATOM 3122 O O . THR B 1 7 ? 5.504 41.906 18.891 1 38.41 7 THR B O 1
ATOM 3125 N N . GLU B 1 8 ? 7.438 41.281 19.281 1 45.28 8 GLU B N 1
ATOM 3126 C CA . GLU B 1 8 ? 7.848 40.406 18.188 1 45.28 8 GLU B CA 1
ATOM 3127 C C . GLU B 1 8 ? 6.77 39.375 17.891 1 45.28 8 GLU B C 1
ATOM 3129 O O . GLU B 1 8 ? 6.355 38.625 18.766 1 45.28 8 GLU B O 1
ATOM 3134 N N . ARG B 1 9 ? 5.848 39.688 17.125 1 53.03 9 ARG B N 1
ATOM 3135 C CA . ARG B 1 9 ? 4.656 38.938 16.688 1 53.03 9 ARG B CA 1
ATOM 3136 C C . ARG B 1 9 ? 5.012 37.531 16.25 1 53.03 9 ARG B C 1
ATOM 3138 O O . ARG B 1 9 ? 5.703 37.344 15.25 1 53.03 9 ARG B O 1
ATOM 3145 N N . ARG B 1 10 ? 5.121 36.5 17.062 1 78.31 10 ARG B N 1
ATOM 3146 C CA . ARG B 1 10 ? 5.355 35.031 17.078 1 78.31 10 ARG B CA 1
ATOM 3147 C C . ARG B 1 10 ? 4.168 34.281 16.5 1 78.31 10 ARG B C 1
ATOM 3149 O O . ARG B 1 10 ? 3.609 33.406 17.141 1 78.31 10 ARG B O 1
ATOM 3156 N N . GLU B 1 11 ? 3.668 34.875 15.375 1 89.94 11 GLU B N 1
ATOM 3157 C CA . GLU B 1 11 ? 2.502 34.219 14.805 1 89.94 11 GLU B CA 1
ATOM 3158 C C . GLU B 1 11 ? 2.734 33.844 13.344 1 89.94 11 GLU B C 1
ATOM 3160 O O . GLU B 1 11 ? 3.607 34.406 12.688 1 89.94 11 GLU B O 1
ATOM 3165 N N . MET B 1 12 ? 2.082 32.906 12.945 1 93.06 12 MET B N 1
ATOM 3166 C CA . MET B 1 12 ? 2.037 32.5 11.555 1 93.06 12 MET B CA 1
ATOM 3167 C C . MET B 1 12 ? 0.635 32.656 10.977 1 93.06 12 MET B C 1
ATOM 3169 O O . MET B 1 12 ? -0.344 32.719 11.727 1 93.06 12 MET B O 1
ATOM 3173 N N . GLN B 1 13 ? 0.606 32.875 9.672 1 95.88 13 GLN B N 1
ATOM 3174 C CA . GLN B 1 13 ? -0.654 32.969 8.938 1 95.88 13 GLN B CA 1
ATOM 3175 C C . GLN B 1 13 ? -0.552 32.219 7.605 1 95.88 13 GLN B C 1
ATOM 3177 O O . GLN B 1 13 ? 0.354 32.5 6.812 1 95.88 13 GLN B O 1
ATOM 3182 N N . HIS B 1 14 ? -1.501 31.281 7.395 1 97.12 14 HIS B N 1
ATOM 3183 C CA . HIS B 1 14 ? -1.505 30.578 6.113 1 97.12 14 HIS B CA 1
ATOM 3184 C C . HIS B 1 14 ? -1.765 31.547 4.961 1 97.12 14 HIS B C 1
ATOM 3186 O O . HIS B 1 14 ? -2.574 32.469 5.086 1 97.12 14 HIS B O 1
ATOM 3192 N N . PHE B 1 15 ? -1.088 31.359 3.822 1 95.94 15 PHE B N 1
ATOM 3193 C CA . PHE B 1 15 ? -1.219 32.062 2.559 1 95.94 15 PHE B CA 1
ATOM 3194 C C . PHE B 1 15 ? -0.778 33.531 2.705 1 95.94 15 PHE B C 1
ATOM 3196 O O . PHE B 1 15 ? -1.149 34.375 1.896 1 95.94 15 PHE B O 1
ATOM 3203 N N . GLN B 1 16 ? -0.025 33.844 3.707 1 92.69 16 GLN B N 1
ATOM 3204 C CA . GLN B 1 16 ? 0.417 35.219 3.949 1 92.69 16 GLN B CA 1
ATOM 3205 C C . GLN B 1 16 ? 1.395 35.688 2.873 1 92.69 16 GLN B C 1
ATOM 3207 O O . GLN B 1 16 ? 1.556 36.875 2.648 1 92.69 16 GLN B O 1
ATOM 3212 N N . HIS B 1 17 ? 2.082 34.719 2.277 1 92.5 17 HIS B N 1
ATOM 3213 C CA . HIS B 1 17 ? 3.115 35.031 1.295 1 92.5 17 HIS B CA 1
ATOM 3214 C C . HIS B 1 17 ? 2.5 35.469 -0.028 1 92.5 17 HIS B C 1
ATOM 3216 O O . HIS B 1 17 ? 3.203 36 -0.901 1 92.5 17 HIS B O 1
ATOM 3222 N N . LEU B 1 18 ? 1.188 35.344 -0.209 1 94.06 18 LEU B N 1
ATOM 3223 C CA . LEU B 1 18 ? 0.502 35.812 -1.403 1 94.06 18 LEU B CA 1
ATOM 3224 C C . LEU B 1 18 ? 0.35 37.344 -1.367 1 94.06 18 LEU B C 1
ATOM 3226 O O . LEU B 1 18 ? 0.232 37.906 -0.291 1 94.06 18 LEU B O 1
ATOM 3230 N N . GLU B 1 19 ? 0.269 37.938 -2.529 1 94.38 19 GLU B N 1
ATOM 3231 C CA . GLU B 1 19 ? 0.034 39.375 -2.631 1 94.38 19 GLU B CA 1
ATOM 3232 C C . GLU B 1 19 ? -1.358 39.75 -2.129 1 94.38 19 GLU B C 1
ATOM 3234 O O . GLU B 1 19 ? -2.307 38.969 -2.289 1 94.38 19 GLU B O 1
ATOM 3239 N N . ASP B 1 20 ? -1.466 40.906 -1.679 1 93.94 20 ASP B N 1
ATOM 3240 C CA . ASP B 1 20 ? -2.713 41.375 -1.071 1 93.94 20 ASP B CA 1
ATOM 3241 C C . ASP B 1 20 ? -3.865 41.312 -2.072 1 93.94 20 ASP B C 1
ATOM 3243 O O . ASP B 1 20 ? -4.973 40.875 -1.729 1 93.94 20 ASP B O 1
ATOM 3247 N N . ASP B 1 21 ? -3.598 41.719 -3.242 1 94.62 21 ASP B N 1
ATOM 3248 C CA . ASP B 1 21 ? -4.648 41.719 -4.254 1 94.62 21 ASP B CA 1
ATOM 3249 C C . ASP B 1 21 ? -5.102 40.312 -4.59 1 94.62 21 ASP B C 1
ATOM 3251 O O . ASP B 1 21 ? -6.293 40.062 -4.805 1 94.62 21 ASP B O 1
ATOM 3255 N N . VAL B 1 22 ? -4.18 39.438 -4.605 1 95.25 22 VAL B N 1
ATOM 3256 C CA . VAL B 1 22 ? -4.492 38.031 -4.871 1 95.25 22 VAL B CA 1
ATOM 3257 C C . VAL B 1 22 ? -5.301 37.438 -3.711 1 95.25 22 VAL B C 1
ATOM 3259 O O . VAL B 1 22 ? -6.297 36.75 -3.928 1 95.25 22 VAL B O 1
ATOM 3262 N N . ARG B 1 23 ? -4.93 37.719 -2.543 1 96.06 23 ARG B N 1
ATOM 3263 C CA . ARG B 1 23 ? -5.645 37.25 -1.368 1 96.06 23 ARG B CA 1
ATOM 3264 C C . ARG B 1 23 ? -7.082 37.75 -1.355 1 96.06 23 ARG B C 1
ATOM 3266 O O . ARG B 1 23 ? -8.008 37 -1.044 1 96.06 23 ARG B O 1
ATOM 3273 N N . GLU B 1 24 ? -7.199 39 -1.697 1 95.44 24 GLU B N 1
ATOM 3274 C CA . GLU B 1 24 ? -8.531 39.594 -1.721 1 95.44 24 GLU B CA 1
ATOM 3275 C C . GLU B 1 24 ? -9.422 38.906 -2.764 1 95.44 24 GLU B C 1
ATOM 3277 O O . GLU B 1 24 ? -10.625 38.781 -2.561 1 95.44 24 GLU B O 1
ATOM 3282 N N . GLN B 1 25 ? -8.812 38.562 -3.768 1 95.81 25 GLN B N 1
ATOM 3283 C CA . GLN B 1 25 ? -9.547 37.906 -4.828 1 95.81 25 GLN B CA 1
ATOM 3284 C C . GLN B 1 25 ? -9.922 36.469 -4.414 1 95.81 25 GLN B C 1
ATOM 3286 O O . GLN B 1 25 ? -11 35.969 -4.758 1 95.81 25 GLN B O 1
ATOM 3291 N N . LEU B 1 26 ? -9.133 35.844 -3.666 1 96.94 26 LEU B N 1
ATOM 3292 C CA . LEU B 1 26 ? -9.281 34.438 -3.373 1 96.94 26 LEU B CA 1
ATOM 3293 C C . LEU B 1 26 ? -10.188 34.219 -2.162 1 96.94 26 LEU B C 1
ATOM 3295 O O . LEU B 1 26 ? -10.914 33.219 -2.094 1 96.94 26 LEU B O 1
ATOM 3299 N N . PHE B 1 27 ? -10.18 35.188 -1.234 1 98.12 27 PHE B N 1
ATOM 3300 C CA . PHE B 1 27 ? -10.773 34.812 0.049 1 98.12 27 PHE B CA 1
ATOM 3301 C C . PHE B 1 27 ? -11.898 35.781 0.406 1 98.12 27 PHE B C 1
ATOM 3303 O O . PHE B 1 27 ? -11.734 37 0.323 1 98.12 27 PHE B O 1
ATOM 3310 N N . LEU B 1 28 ? -13 35.188 0.781 1 97.75 28 LEU B N 1
ATOM 3311 C CA . LEU B 1 28 ? -14.07 35.938 1.457 1 97.75 28 LEU B CA 1
ATOM 3312 C C . LEU B 1 28 ? -13.664 36.281 2.879 1 97.75 28 LEU B C 1
ATOM 3314 O O . LEU B 1 28 ? -13.805 37.438 3.291 1 97.75 28 LEU B O 1
ATOM 3318 N N . HIS B 1 29 ? -13.242 35.344 3.66 1 97.31 29 HIS B N 1
ATOM 3319 C CA . HIS B 1 29 ? -12.594 35.5 4.957 1 97.31 29 HIS B CA 1
ATOM 3320 C C . HIS B 1 29 ? -11.148 35.031 4.922 1 97.31 29 HIS B C 1
ATOM 3322 O O . HIS B 1 29 ? -10.906 33.812 4.758 1 97.31 29 HIS B O 1
ATOM 3328 N N . ALA B 1 30 ? -10.219 35.875 5.125 1 96.5 30 ALA B N 1
ATOM 3329 C CA . ALA B 1 30 ? -8.805 35.531 5.113 1 96.5 30 ALA B CA 1
ATOM 3330 C C . ALA B 1 30 ? -8.445 34.625 6.309 1 96.5 30 ALA B C 1
ATOM 3332 O O . ALA B 1 30 ? -9.062 34.75 7.371 1 96.5 30 ALA B O 1
ATOM 3333 N N . PRO B 1 31 ? -7.434 33.781 6.117 1 97.25 31 PRO B N 1
ATOM 3334 C CA . PRO B 1 31 ? -6.945 33.031 7.258 1 97.25 31 PRO B CA 1
ATOM 3335 C C . PRO B 1 31 ? -6.523 33.906 8.43 1 97.25 31 PRO B C 1
ATOM 3337 O O . PRO B 1 31 ? -5.926 34.969 8.227 1 97.25 31 PRO B O 1
ATOM 3340 N N . ARG B 1 32 ? -6.82 33.469 9.594 1 96.44 32 ARG B N 1
ATOM 3341 C CA . ARG B 1 32 ? -6.371 34.156 10.797 1 96.44 32 ARG B CA 1
ATOM 3342 C C . ARG B 1 32 ? -5.008 33.656 11.25 1 96.44 32 ARG B C 1
ATOM 3344 O O . ARG B 1 32 ? -4.648 32.5 10.984 1 96.44 32 ARG B O 1
ATOM 3351 N N . SER B 1 33 ? -4.348 34.531 11.898 1 95.56 33 SER B N 1
ATOM 3352 C CA . SER B 1 33 ? -3.041 34.156 12.43 1 95.56 33 SER B CA 1
ATOM 3353 C C . SER B 1 33 ? -3.178 33.188 13.594 1 95.56 33 SER B C 1
ATOM 3355 O O . SER B 1 33 ? -4.223 33.125 14.25 1 95.56 33 SER B O 1
ATOM 3357 N N . PHE B 1 34 ? -2.137 32.406 13.797 1 94.69 34 PHE B N 1
ATOM 3358 C CA . PHE B 1 34 ? -2.078 31.469 14.922 1 94.69 34 PHE B CA 1
ATOM 3359 C C . PHE B 1 34 ? -0.678 31.422 15.516 1 94.69 34 PHE B C 1
ATOM 3361 O O . PHE B 1 34 ? 0.296 31.797 14.859 1 94.69 34 PHE B O 1
ATOM 3368 N N . ALA B 1 35 ? -0.63 31.062 16.75 1 91.81 35 ALA B N 1
ATOM 3369 C CA . ALA B 1 35 ? 0.614 30.906 17.5 1 91.81 35 ALA B CA 1
ATOM 3370 C C . ALA B 1 35 ? 0.595 29.641 18.344 1 91.81 35 ALA B C 1
ATOM 3372 O O . ALA B 1 35 ? -0.467 29.062 18.578 1 91.81 35 ALA B O 1
ATOM 3373 N N . ASP B 1 36 ? 1.763 29.219 18.719 1 88.44 36 ASP B N 1
ATOM 3374 C CA . ASP B 1 36 ? 1.873 27.969 19.453 1 88.44 36 ASP B CA 1
ATOM 3375 C C . ASP B 1 36 ? 1.219 28.062 20.828 1 88.44 36 ASP B C 1
ATOM 3377 O O . ASP B 1 36 ? 1.074 27.047 21.516 1 88.44 36 ASP B O 1
ATOM 3381 N N . SER B 1 37 ? 0.711 29.25 21.203 1 87.69 37 SER B N 1
ATOM 3382 C CA . SER B 1 37 ? 0.008 29.422 22.469 1 87.69 37 SER B CA 1
ATOM 3383 C C . SER B 1 37 ? -1.498 29.266 22.297 1 87.69 37 SER B C 1
ATOM 3385 O O . SER B 1 37 ? -2.242 29.219 23.281 1 87.69 37 SER B O 1
ATOM 3387 N N . ASP B 1 38 ? -1.888 29.125 21.094 1 91.81 38 ASP B N 1
ATOM 3388 C CA . ASP B 1 38 ? -3.314 28.984 20.828 1 91.81 38 ASP B CA 1
ATOM 3389 C C . ASP B 1 38 ? -3.822 27.609 21.281 1 91.81 38 ASP B C 1
ATOM 3391 O O . ASP B 1 38 ? -3.037 26.766 21.719 1 91.81 38 ASP B O 1
ATOM 3395 N N . GLU B 1 39 ? -5.117 27.484 21.234 1 94.12 39 GLU B N 1
ATOM 3396 C CA . GLU B 1 39 ? -5.754 26.234 21.641 1 94.12 39 GLU B CA 1
ATOM 3397 C C . GLU B 1 39 ? -5.246 25.062 20.828 1 94.12 39 GLU B C 1
ATOM 3399 O O . GLU B 1 39 ? -5.043 25.188 19.609 1 94.12 39 GLU B O 1
ATOM 3404 N N . ARG B 1 40 ? -5.121 23.922 21.469 1 95.88 40 ARG B N 1
ATOM 3405 C CA . ARG B 1 40 ? -4.492 22.719 20.906 1 95.88 40 ARG B CA 1
ATOM 3406 C C . ARG B 1 40 ? -5.195 22.281 19.641 1 95.88 40 ARG B C 1
ATOM 3408 O O . ARG B 1 40 ? -4.539 22.016 18.625 1 95.88 40 ARG B O 1
ATOM 3415 N N . ASP B 1 41 ? -6.539 22.234 19.672 1 94.06 41 ASP B N 1
ATOM 3416 C CA . ASP B 1 41 ? -7.289 21.734 18.516 1 94.06 41 ASP B CA 1
ATOM 3417 C C . ASP B 1 41 ? -7.102 22.641 17.312 1 94.06 41 ASP B C 1
ATOM 3419 O O . ASP B 1 41 ? -6.98 22.172 16.172 1 94.06 41 ASP B O 1
ATOM 3423 N N . LEU B 1 42 ? -7.105 23.906 17.562 1 95 42 LEU B N 1
ATOM 3424 C CA . LEU B 1 42 ? -6.871 24.875 16.484 1 95 42 LEU B CA 1
ATOM 3425 C C . LEU B 1 42 ? -5.473 24.719 15.906 1 95 42 LEU B C 1
ATOM 3427 O O . LEU B 1 42 ? -5.297 24.719 14.688 1 95 42 LEU B O 1
ATOM 3431 N N . LEU B 1 43 ? -4.52 24.547 16.797 1 96.62 43 LEU B N 1
ATOM 3432 C CA . LEU B 1 43 ? -3.133 24.391 16.359 1 96.62 43 LEU B CA 1
ATOM 3433 C C . LEU B 1 43 ? -2.949 23.125 15.547 1 96.62 43 LEU B C 1
ATOM 3435 O O . LEU B 1 43 ? -2.195 23.109 14.57 1 96.62 43 LEU B O 1
ATOM 3439 N N . ALA B 1 44 ? -3.635 22.078 15.984 1 98 44 ALA B N 1
ATOM 3440 C CA . ALA B 1 44 ? -3.561 20.812 15.258 1 98 44 ALA B CA 1
ATOM 3441 C C . ALA B 1 44 ? -4.059 20.984 13.828 1 98 44 ALA B C 1
ATOM 3443 O O . ALA B 1 44 ? -3.445 20.453 12.891 1 98 44 ALA B O 1
ATOM 3444 N N . ILE B 1 45 ? -5.129 21.672 13.672 1 96.88 45 ILE B N 1
ATOM 3445 C CA . ILE B 1 45 ? -5.68 21.922 12.344 1 96.88 45 ILE B CA 1
ATOM 3446 C C . ILE B 1 45 ? -4.734 22.828 11.555 1 96.88 45 ILE B C 1
ATOM 3448 O O . ILE B 1 45 ? -4.543 22.641 10.352 1 96.88 45 ILE B O 1
ATOM 3452 N N . ALA B 1 46 ? -4.074 23.688 12.203 1 97.56 46 ALA B N 1
ATOM 3453 C CA . ALA B 1 46 ? -3.205 24.672 11.57 1 97.56 46 ALA B CA 1
ATOM 3454 C C . ALA B 1 46 ? -1.933 24.031 11.039 1 97.56 46 ALA B C 1
ATOM 3456 O O . ALA B 1 46 ? -1.192 24.641 10.266 1 97.56 46 ALA B O 1
ATOM 3457 N N . LEU B 1 47 ? -1.649 22.812 11.438 1 98.19 47 LEU B N 1
ATOM 3458 C CA . LEU B 1 47 ? -0.463 22.125 10.945 1 98.19 47 LEU B CA 1
ATOM 3459 C C . LEU B 1 47 ? -0.449 22.094 9.414 1 98.19 47 LEU B C 1
ATOM 3461 O O . LEU B 1 47 ? 0.602 22.281 8.797 1 98.19 47 LEU B O 1
ATOM 3465 N N . GLY B 1 48 ? -1.658 21.812 8.82 1 98.06 48 GLY B N 1
ATOM 3466 C CA . GLY B 1 48 ? -1.709 21.672 7.371 1 98.06 48 GLY B CA 1
ATOM 3467 C C . GLY B 1 48 ? -0.678 20.703 6.82 1 98.06 48 GLY B C 1
ATOM 3468 O O . GLY B 1 48 ? -0.584 19.562 7.281 1 98.06 48 GLY B O 1
ATOM 3469 N N . ALA B 1 49 ? 0.051 21.156 5.844 1 98.38 49 ALA B N 1
ATOM 3470 C CA . ALA B 1 49 ? 1.173 20.391 5.312 1 98.38 49 ALA B CA 1
ATOM 3471 C C . ALA B 1 49 ? 2.4 20.531 6.207 1 98.38 49 ALA B C 1
ATOM 3473 O O . ALA B 1 49 ? 3.002 21.594 6.293 1 98.38 49 ALA B O 1
ATOM 3474 N N . THR B 1 50 ? 2.744 19.484 6.84 1 98.69 50 THR B N 1
ATOM 3475 C CA . THR B 1 50 ? 3.93 19.5 7.691 1 98.69 50 THR B CA 1
ATOM 3476 C C . THR B 1 50 ? 5.141 18.969 6.934 1 98.69 50 THR B C 1
ATOM 3478 O O . THR B 1 50 ? 5.219 17.766 6.633 1 98.69 50 THR B O 1
ATOM 3481 N N . LEU B 1 51 ? 6.059 19.828 6.652 1 98.44 51 LEU B N 1
ATOM 3482 C CA . LEU B 1 51 ? 7.18 19.531 5.77 1 98.44 51 LEU B CA 1
ATOM 3483 C C . LEU B 1 51 ? 8.352 18.953 6.562 1 98.44 51 LEU B C 1
ATOM 3485 O O . LEU B 1 51 ? 8.812 19.578 7.523 1 98.44 51 LEU B O 1
ATOM 3489 N N . TYR B 1 52 ? 8.836 17.828 6.156 1 97.75 52 TYR B N 1
ATOM 3490 C CA . TYR B 1 52 ? 9.992 17.188 6.777 1 97.75 52 TYR B CA 1
ATOM 3491 C C . TYR B 1 52 ? 11.281 17.609 6.09 1 97.75 52 TYR B C 1
ATOM 3493 O O . TYR B 1 52 ? 11.328 17.734 4.863 1 97.75 52 TYR B O 1
ATOM 3501 N N . VAL B 1 53 ? 12.328 17.75 6.871 1 97.19 53 VAL B N 1
ATOM 3502 C CA . VAL B 1 53 ? 13.672 18.016 6.367 1 97.19 53 VAL B CA 1
ATOM 3503 C C . VAL B 1 53 ? 14.695 17.25 7.203 1 97.19 53 VAL B C 1
ATOM 3505 O O . VAL B 1 53 ? 14.617 17.234 8.43 1 97.19 53 VAL B O 1
ATOM 3508 N N . PRO B 1 54 ? 15.625 16.562 6.5 1 96.75 54 PRO B N 1
ATOM 3509 C CA . PRO B 1 54 ? 16.688 15.914 7.285 1 96.75 54 PRO B CA 1
ATOM 3510 C C . PRO B 1 54 ? 17.5 16.906 8.102 1 96.75 54 PRO B C 1
ATOM 3512 O O . PRO B 1 54 ? 17.953 17.938 7.566 1 96.75 54 PRO B O 1
ATOM 3515 N N . ALA B 1 55 ? 17.766 16.562 9.32 1 98.25 55 ALA B N 1
ATOM 3516 C CA . ALA B 1 55 ? 18.5 17.469 10.203 1 98.25 55 ALA B CA 1
ATOM 3517 C C . ALA B 1 55 ? 19.969 17.562 9.797 1 98.25 55 ALA B C 1
ATOM 3519 O O . ALA B 1 55 ? 20.703 18.422 10.289 1 98.25 55 ALA B O 1
ATOM 3520 N N . THR B 1 56 ? 20.344 16.719 8.875 1 96.81 56 THR B N 1
ATOM 3521 C CA . THR B 1 56 ? 21.719 16.734 8.398 1 96.81 56 THR B CA 1
ATOM 3522 C C . THR B 1 56 ? 21.906 17.844 7.367 1 96.81 56 THR B C 1
ATOM 3524 O O . THR B 1 56 ? 23.047 18.188 7.016 1 96.81 56 THR B O 1
ATOM 3527 N N . ARG B 1 57 ? 20.906 18.422 6.84 1 96.44 57 ARG B N 1
ATOM 3528 C CA . ARG B 1 57 ? 21 19.391 5.754 1 96.44 57 ARG B CA 1
ATOM 3529 C C . ARG B 1 57 ? 21.844 20.594 6.168 1 96.44 57 ARG B C 1
ATOM 3531 O O . ARG B 1 57 ? 21.656 21.156 7.242 1 96.44 57 ARG B O 1
ATOM 3538 N N . ALA B 1 58 ? 22.75 20.953 5.289 1 96.31 58 ALA B N 1
ATOM 3539 C CA . ALA B 1 58 ? 23.547 22.172 5.516 1 96.31 58 ALA B CA 1
ATOM 3540 C C . ALA B 1 58 ? 22.656 23.406 5.441 1 96.31 58 ALA B C 1
ATOM 3542 O O . ALA B 1 58 ? 21.766 23.5 4.594 1 96.31 58 ALA B O 1
ATOM 3543 N N . GLY B 1 59 ? 22.953 24.422 6.305 1 97.81 59 GLY B N 1
ATOM 3544 C CA . GLY B 1 59 ? 22.172 25.656 6.316 1 97.81 59 GLY B CA 1
ATOM 3545 C C . GLY B 1 59 ? 20.734 25.453 6.73 1 97.81 59 GLY B C 1
ATOM 3546 O O . GLY B 1 59 ? 19.828 26.078 6.184 1 97.81 59 GLY B O 1
ATOM 3547 N N . LEU B 1 60 ? 20.562 24.531 7.621 1 98.12 60 LEU B N 1
ATOM 3548 C CA . LEU B 1 60 ? 19.234 24.109 8.031 1 98.12 60 LEU B CA 1
ATOM 3549 C C . LEU B 1 60 ? 18.391 25.297 8.461 1 98.12 60 LEU B C 1
ATOM 3551 O O . LEU B 1 60 ? 17.219 25.406 8.07 1 98.12 60 LEU B O 1
ATOM 3555 N N . ALA B 1 61 ? 18.922 26.219 9.227 1 98.31 61 ALA B N 1
ATOM 3556 C CA . ALA B 1 61 ? 18.188 27.406 9.664 1 98.31 61 ALA B CA 1
ATOM 3557 C C . ALA B 1 61 ? 17.734 28.234 8.477 1 98.31 61 ALA B C 1
ATOM 3559 O O . ALA B 1 61 ? 16.578 28.656 8.414 1 98.31 61 ALA B O 1
ATOM 3560 N N . ASP B 1 62 ? 18.641 28.453 7.539 1 98.12 62 ASP B N 1
ATOM 3561 C CA . ASP B 1 62 ? 18.328 29.234 6.348 1 98.12 62 ASP B CA 1
ATOM 3562 C C . ASP B 1 62 ? 17.219 28.578 5.527 1 98.12 62 ASP B C 1
ATOM 3564 O O . ASP B 1 62 ? 16.359 29.266 4.965 1 98.12 62 ASP B O 1
ATOM 3568 N N . ILE B 1 63 ? 17.266 27.312 5.484 1 97.75 63 ILE B N 1
ATOM 3569 C CA . ILE B 1 63 ? 16.25 26.547 4.75 1 97.75 63 ILE B CA 1
ATOM 3570 C C . ILE B 1 63 ? 14.891 26.75 5.402 1 97.75 63 ILE B C 1
ATOM 3572 O O . ILE B 1 63 ? 13.898 27 4.715 1 97.75 63 ILE B O 1
ATOM 3576 N N . VAL B 1 64 ? 14.836 26.672 6.656 1 98.06 64 VAL B N 1
ATOM 3577 C CA . VAL B 1 64 ? 13.578 26.828 7.379 1 98.06 64 VAL B CA 1
ATOM 3578 C C . VAL B 1 64 ? 13.031 28.234 7.168 1 98.06 64 VAL B C 1
ATOM 3580 O O . VAL B 1 64 ? 11.844 28.406 6.887 1 98.06 64 VAL B O 1
ATOM 3583 N N . VAL B 1 65 ? 13.875 29.188 7.281 1 97.5 65 VAL B N 1
ATOM 3584 C CA . VAL B 1 65 ? 13.461 30.578 7.102 1 97.5 65 VAL B CA 1
ATOM 3585 C C . VAL B 1 65 ? 12.93 30.781 5.688 1 97.5 65 VAL B C 1
ATOM 3587 O O . VAL B 1 65 ? 11.898 31.438 5.496 1 97.5 65 VAL B O 1
ATOM 3590 N N . LYS B 1 66 ? 13.625 30.219 4.754 1 96.94 66 LYS B N 1
ATOM 3591 C CA . LYS B 1 66 ? 13.188 30.312 3.365 1 96.94 66 LYS B CA 1
ATOM 3592 C C . LYS B 1 66 ? 11.82 29.672 3.172 1 96.94 66 LYS B C 1
ATOM 3594 O O . LYS B 1 66 ? 10.938 30.234 2.52 1 96.94 66 LYS B O 1
ATOM 3599 N N . ARG B 1 67 ? 11.633 28.484 3.701 1 97 67 ARG B N 1
ATOM 3600 C CA . ARG B 1 67 ? 10.359 27.781 3.574 1 97 67 ARG B CA 1
ATOM 3601 C C . ARG B 1 67 ? 9.227 28.578 4.223 1 97 67 ARG B C 1
ATOM 3603 O O . ARG B 1 67 ? 8.117 28.625 3.697 1 97 67 ARG B O 1
ATOM 3610 N N . ALA B 1 68 ? 9.508 29.172 5.332 1 96.06 68 ALA B N 1
ATOM 3611 C CA . ALA B 1 68 ? 8.516 30.031 5.988 1 96.06 68 ALA B CA 1
ATOM 3612 C C . ALA B 1 68 ? 8.062 31.156 5.066 1 96.06 68 ALA B C 1
ATOM 3614 O O . ALA B 1 68 ? 6.867 31.438 4.965 1 96.06 68 ALA B O 1
ATOM 3615 N N . SER B 1 69 ? 8.977 31.734 4.426 1 94.31 69 SER B N 1
ATOM 3616 C CA . SER B 1 69 ? 8.68 32.844 3.529 1 94.31 69 SER B CA 1
ATOM 3617 C C . SER B 1 69 ? 7.883 32.375 2.314 1 94.31 69 SER B C 1
ATOM 3619 O O . SER B 1 69 ? 7.234 33.188 1.642 1 94.31 69 SER B O 1
ATOM 3621 N N . GLU B 1 70 ? 7.93 31.062 2.1 1 93.81 70 GLU B N 1
ATOM 3622 C CA . GLU B 1 70 ? 7.227 30.484 0.961 1 93.81 70 GLU B CA 1
ATOM 3623 C C . GLU B 1 70 ? 5.863 29.938 1.377 1 93.81 70 GLU B C 1
ATOM 3625 O O . GLU B 1 70 ? 5.191 29.266 0.589 1 93.81 70 GLU B O 1
ATOM 3630 N N . GLY B 1 71 ? 5.492 30.156 2.561 1 93.69 71 GLY B N 1
ATOM 3631 C CA . GLY B 1 71 ? 4.141 29.812 2.975 1 93.69 71 GLY B CA 1
ATOM 3632 C C . GLY B 1 71 ? 4.066 28.531 3.777 1 93.69 71 GLY B C 1
ATOM 3633 O O . GLY B 1 71 ? 2.977 28.031 4.074 1 93.69 71 GLY B O 1
ATOM 3634 N N . VAL B 1 72 ? 5.188 27.922 4.125 1 96.88 72 VAL B N 1
ATOM 3635 C CA . VAL B 1 72 ? 5.211 26.734 4.984 1 96.88 72 VAL B CA 1
ATOM 3636 C C . VAL B 1 72 ? 5.062 27.156 6.445 1 96.88 72 VAL B C 1
ATOM 3638 O O . VAL B 1 72 ? 5.789 28.031 6.922 1 96.88 72 VAL B O 1
ATOM 3641 N N . SER B 1 73 ? 4.148 26.531 7.184 1 96.88 73 SER B N 1
ATOM 3642 C CA . SER B 1 73 ? 3.869 26.969 8.547 1 96.88 73 SER B CA 1
ATOM 3643 C C . SER B 1 73 ? 4.336 25.938 9.57 1 96.88 73 SER B C 1
ATOM 3645 O O . SER B 1 73 ? 4.426 26.234 10.766 1 96.88 73 SER B O 1
ATOM 3647 N N . SER B 1 74 ? 4.562 24.75 9.148 1 98.31 74 SER B N 1
ATOM 3648 C CA . SER B 1 74 ? 5.008 23.703 10.047 1 98.31 74 SER B CA 1
ATOM 3649 C C . SER B 1 74 ? 6.082 22.828 9.398 1 98.31 74 SER B C 1
ATOM 3651 O O . SER B 1 74 ? 6.012 22.547 8.203 1 98.31 74 SER B O 1
ATOM 3653 N N . MET B 1 75 ? 7.098 22.5 10.18 1 98.69 75 MET B N 1
ATOM 3654 C CA . MET B 1 75 ? 8.195 21.672 9.672 1 98.69 75 MET B CA 1
ATOM 3655 C C . MET B 1 75 ? 8.695 20.719 10.75 1 98.69 75 MET B C 1
ATOM 3657 O O . MET B 1 75 ? 8.508 20.969 11.945 1 98.69 75 MET B O 1
ATOM 3661 N N . VAL B 1 76 ? 9.25 19.656 10.352 1 98.81 76 VAL B N 1
ATOM 3662 C CA . VAL B 1 76 ? 9.859 18.672 11.234 1 98.81 76 VAL B CA 1
ATOM 3663 C C . VAL B 1 76 ? 11.328 18.484 10.859 1 98.81 76 VAL B C 1
ATOM 3665 O O . VAL B 1 76 ? 11.641 18.141 9.719 1 98.81 76 VAL B O 1
ATOM 3668 N N . LEU B 1 77 ? 12.211 18.766 11.75 1 98.81 77 LEU B N 1
ATOM 3669 C CA . LEU B 1 77 ? 13.617 18.406 11.617 1 98.81 77 LEU B CA 1
ATOM 3670 C C . LEU B 1 77 ? 13.844 16.938 11.984 1 98.81 77 LEU B C 1
ATOM 3672 O O . LEU B 1 77 ? 13.75 16.562 13.156 1 98.81 77 LEU B O 1
ATOM 3676 N N . ASP B 1 78 ? 14.25 16.188 11.039 1 98.19 78 ASP B N 1
ATOM 3677 C CA . ASP B 1 78 ? 14.195 14.742 11.156 1 98.19 78 ASP B CA 1
ATOM 3678 C C . ASP B 1 78 ? 15.531 14.172 11.625 1 98.19 78 ASP B C 1
ATOM 3680 O O . ASP B 1 78 ? 16.562 14.422 11.008 1 98.19 78 ASP B O 1
ATOM 3684 N N . LEU B 1 79 ? 15.508 13.328 12.688 1 98 79 LEU B N 1
ATOM 3685 C CA . LEU B 1 79 ? 16.688 12.609 13.172 1 98 79 LEU B CA 1
ATOM 3686 C C . LEU B 1 79 ? 16.547 11.109 12.945 1 98 79 LEU B C 1
ATOM 3688 O O . LEU B 1 79 ? 17.391 10.328 13.367 1 98 79 LEU B O 1
ATOM 3692 N N . GLU B 1 80 ? 15.602 10.641 12.25 1 95.19 80 GLU B N 1
ATOM 3693 C CA . GLU B 1 80 ? 15.25 9.227 12.164 1 95.19 80 GLU B CA 1
ATOM 3694 C C . GLU B 1 80 ? 15.539 8.672 10.773 1 95.19 80 GLU B C 1
ATOM 3696 O O . GLU B 1 80 ? 16.688 8.656 10.336 1 95.19 80 GLU B O 1
ATOM 3701 N N . ASP B 1 81 ? 14.648 8.375 9.938 1 88.12 81 ASP B N 1
ATOM 3702 C CA . ASP B 1 81 ? 14.812 7.582 8.727 1 88.12 81 ASP B CA 1
ATOM 3703 C C . ASP B 1 81 ? 15.695 8.305 7.711 1 88.12 81 ASP B C 1
ATOM 3705 O O . ASP B 1 81 ? 16.406 7.672 6.938 1 88.12 81 ASP B O 1
ATOM 3709 N N . ALA B 1 82 ? 15.648 9.586 7.719 1 89.25 82 ALA B N 1
ATOM 3710 C CA . ALA B 1 82 ? 16.391 10.352 6.719 1 89.25 82 ALA B CA 1
ATOM 3711 C C . ALA B 1 82 ? 17.844 10.555 7.141 1 89.25 82 ALA B C 1
ATOM 3713 O O . ALA B 1 82 ? 18.641 11.094 6.379 1 89.25 82 ALA B O 1
ATOM 3714 N N . VAL B 1 83 ? 18.172 10.094 8.312 1 94.19 83 VAL B N 1
ATOM 3715 C CA . VAL B 1 83 ? 19.516 10.312 8.875 1 94.19 83 VAL B CA 1
ATOM 3716 C C . VAL B 1 83 ? 20.188 8.969 9.117 1 94.19 83 VAL B C 1
ATOM 3718 O O . VAL B 1 83 ? 19.641 8.094 9.789 1 94.19 83 VAL B O 1
ATOM 3721 N N . ALA B 1 84 ? 21.328 8.844 8.547 1 91.88 84 ALA B N 1
ATOM 3722 C CA . ALA B 1 84 ? 22.109 7.629 8.766 1 91.88 84 ALA B CA 1
ATOM 3723 C C . ALA B 1 84 ? 22.469 7.457 10.242 1 91.88 84 ALA B C 1
ATOM 3725 O O . ALA B 1 84 ? 22.609 8.445 10.969 1 91.88 84 ALA B O 1
ATOM 3726 N N . ASP B 1 85 ? 22.734 6.254 10.602 1 91.44 85 ASP B N 1
ATOM 3727 C CA . ASP B 1 85 ? 22.969 5.93 12 1 91.44 85 ASP B CA 1
ATOM 3728 C C . ASP B 1 85 ? 24.188 6.672 12.539 1 91.44 85 ASP B C 1
ATOM 3730 O O . ASP B 1 85 ? 24.172 7.176 13.664 1 91.44 85 ASP B O 1
ATOM 3734 N N . HIS B 1 86 ? 25.156 6.781 11.727 1 93 86 HIS B N 1
ATOM 3735 C CA . HIS B 1 86 ? 26.406 7.355 12.188 1 93 86 HIS B CA 1
ATOM 3736 C C . HIS B 1 86 ? 26.359 8.883 12.172 1 93 86 HIS B C 1
ATOM 3738 O O . HIS B 1 86 ? 27.281 9.547 12.648 1 93 86 HIS B O 1
ATOM 3744 N N . GLU B 1 87 ? 25.234 9.453 11.695 1 95.75 87 GLU B N 1
ATOM 3745 C CA . GLU B 1 87 ? 25.156 10.898 11.555 1 95.75 87 GLU B CA 1
ATOM 3746 C C . GLU B 1 87 ? 24.188 11.492 12.586 1 95.75 87 GLU B C 1
ATOM 3748 O O . GLU B 1 87 ? 24 12.711 12.633 1 95.75 87 GLU B O 1
ATOM 3753 N N . VAL B 1 88 ? 23.656 10.703 13.492 1 96.12 88 VAL B N 1
ATOM 3754 C CA . VAL B 1 88 ? 22.578 11.148 14.359 1 96.12 88 VAL B CA 1
ATOM 3755 C C . VAL B 1 88 ? 23.078 12.234 15.305 1 96.12 88 VAL B C 1
ATOM 3757 O O . VAL B 1 88 ? 22.406 13.234 15.539 1 96.12 88 VAL B O 1
ATOM 3760 N N . GLU B 1 89 ? 24.297 12.07 15.828 1 97.06 89 GLU B N 1
ATOM 3761 C CA . GLU B 1 89 ? 24.844 13.047 16.766 1 97.06 89 GLU B CA 1
ATOM 3762 C C . GLU B 1 89 ? 25.047 14.406 16.109 1 97.06 89 GLU B C 1
ATOM 3764 O O . GLU B 1 89 ? 24.656 15.438 16.656 1 97.06 89 GLU B O 1
ATOM 3769 N N . SER B 1 90 ? 25.656 14.367 14.953 1 97.81 90 SER B N 1
ATOM 3770 C CA . SER B 1 90 ? 25.875 15.609 14.227 1 97.81 90 SER B CA 1
ATOM 3771 C C . SER B 1 90 ? 24.562 16.234 13.773 1 97.81 90 SER B C 1
ATOM 3773 O O . SER B 1 90 ? 24.406 17.453 13.766 1 97.81 90 SER B O 1
ATOM 3775 N N . ALA B 1 91 ? 23.609 15.406 13.375 1 98.25 91 ALA B N 1
ATOM 3776 C CA . ALA B 1 91 ? 22.297 15.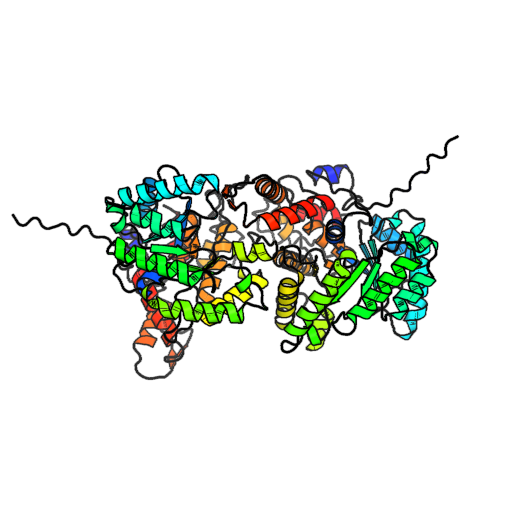875 12.969 1 98.25 91 ALA B CA 1
ATOM 3777 C C . ALA B 1 91 ? 21.578 16.562 14.125 1 98.25 91 ALA B C 1
ATOM 3779 O O . ALA B 1 91 ? 20.969 17.609 13.953 1 98.25 91 ALA B O 1
ATOM 3780 N N . ARG B 1 92 ? 21.641 15.938 15.289 1 98.5 92 ARG B N 1
ATOM 3781 C CA . ARG B 1 92 ? 21.016 16.5 16.469 1 98.5 92 ARG B CA 1
ATOM 3782 C C . ARG B 1 92 ? 21.609 17.859 16.828 1 98.5 92 ARG B C 1
ATOM 3784 O O . ARG B 1 92 ? 20.875 18.812 17.109 1 98.5 92 ARG B O 1
ATOM 3791 N N . ALA B 1 93 ? 22.922 17.969 16.75 1 98.44 93 ALA B N 1
ATOM 3792 C CA . ALA B 1 93 ? 23.609 19.234 17.016 1 98.44 93 ALA B CA 1
ATOM 3793 C C . ALA B 1 93 ? 23.188 20.297 16 1 98.44 93 ALA B C 1
ATOM 3795 O O . ALA B 1 93 ? 22.984 21.453 16.359 1 98.44 93 ALA B O 1
ATOM 3796 N N . ASN B 1 94 ? 23.109 19.891 14.797 1 98.69 94 ASN B N 1
ATOM 3797 C CA . ASN B 1 94 ? 22.688 20.797 13.734 1 98.69 94 ASN B CA 1
ATOM 3798 C C . ASN B 1 94 ? 21.266 21.297 13.953 1 98.69 94 ASN B C 1
ATOM 3800 O O . ASN B 1 94 ? 20.969 22.469 13.719 1 98.69 94 ASN B O 1
ATOM 3804 N N . ALA B 1 95 ? 20.391 20.422 14.406 1 98.75 95 ALA B N 1
ATOM 3805 C CA . ALA B 1 95 ? 19.016 20.797 14.695 1 98.75 95 ALA B CA 1
ATOM 3806 C C . ALA B 1 95 ? 18.953 21.828 15.82 1 98.75 95 ALA B C 1
ATOM 3808 O O . ALA B 1 95 ? 18.234 22.812 15.727 1 98.75 95 ALA B O 1
ATOM 3809 N N . VAL B 1 96 ? 19.719 21.594 16.844 1 98.75 96 VAL B N 1
ATOM 3810 C CA . VAL B 1 96 ? 19.766 22.5 17.984 1 98.75 96 VAL B CA 1
ATOM 3811 C C . VAL B 1 96 ? 20.281 23.859 17.531 1 98.75 96 VAL B C 1
ATOM 3813 O O . VAL B 1 96 ? 19.672 24.891 17.844 1 98.75 96 VAL B O 1
ATOM 3816 N N . ASP B 1 97 ? 21.328 23.844 16.766 1 98.62 97 ASP B N 1
ATOM 3817 C CA . ASP B 1 97 ? 21.906 25.094 16.25 1 98.62 97 ASP B CA 1
ATOM 3818 C C . ASP B 1 97 ? 20.891 25.844 15.398 1 98.62 97 ASP B C 1
ATOM 3820 O O . ASP B 1 97 ? 20.781 27.078 15.5 1 98.62 97 ASP B O 1
ATOM 3824 N N . ALA B 1 98 ? 20.219 25.156 14.586 1 98.75 98 ALA B N 1
ATOM 3825 C CA . ALA B 1 98 ? 19.219 25.766 13.719 1 98.75 98 ALA B CA 1
ATOM 3826 C C . ALA B 1 98 ? 18.109 26.422 14.531 1 98.75 98 ALA B C 1
ATOM 3828 O O . ALA B 1 98 ? 17.719 27.562 14.258 1 98.75 98 ALA B O 1
ATOM 3829 N N . LEU B 1 99 ? 17.625 25.703 15.5 1 98.62 99 LEU B N 1
ATOM 3830 C CA . LEU B 1 99 ? 16.547 26.234 16.344 1 98.62 99 LEU B CA 1
ATOM 3831 C C . LEU B 1 99 ? 17 27.5 17.062 1 98.62 99 LEU B C 1
ATOM 3833 O O . LEU B 1 99 ? 16.25 28.484 17.141 1 98.62 99 LEU B O 1
ATOM 3837 N N . ASP B 1 100 ? 18.188 27.5 17.562 1 98.31 100 ASP B N 1
ATOM 3838 C CA . ASP B 1 100 ? 18.734 28.672 18.234 1 98.31 100 ASP B CA 1
ATOM 3839 C C . ASP B 1 100 ? 18.828 29.875 17.297 1 98.31 100 ASP B C 1
ATOM 3841 O O . ASP B 1 100 ? 18.5 31 17.672 1 98.31 100 ASP B O 1
ATOM 3845 N N . LYS B 1 101 ? 19.234 29.578 16.094 1 98.06 101 LYS B N 1
ATOM 3846 C CA . LYS B 1 101 ? 19.344 30.656 15.109 1 98.06 101 LYS B CA 1
ATOM 3847 C C . LYS B 1 101 ? 17.969 31.172 14.703 1 98.06 101 LYS B C 1
ATOM 3849 O O . LYS B 1 101 ? 17.766 32.375 14.555 1 98.06 101 LYS B O 1
ATOM 3854 N N . ILE B 1 102 ? 17.016 30.328 14.555 1 97.75 102 ILE B N 1
ATOM 3855 C CA . ILE B 1 102 ? 15.672 30.672 14.078 1 97.75 102 ILE B CA 1
ATOM 3856 C C . ILE B 1 102 ? 14.961 31.531 15.109 1 97.75 102 ILE B C 1
ATOM 3858 O O . ILE B 1 102 ? 14.141 32.375 14.758 1 97.75 102 ILE B O 1
ATOM 3862 N N . ALA B 1 103 ? 15.312 31.344 16.344 1 96.25 103 ALA B N 1
ATOM 3863 C CA . ALA B 1 103 ? 14.68 32.062 17.453 1 96.25 103 ALA B CA 1
ATOM 3864 C C . ALA B 1 103 ? 14.781 33.562 17.25 1 96.25 103 ALA B C 1
ATOM 3866 O O . ALA B 1 103 ? 13.961 34.344 17.766 1 96.25 103 ALA B O 1
ATOM 3867 N N . SER B 1 104 ? 15.688 34 16.453 1 95 104 SER B N 1
ATOM 3868 C CA . SER B 1 104 ? 15.914 35.438 16.234 1 95 104 SER B CA 1
ATOM 3869 C C . SER B 1 104 ? 15.406 35.875 14.875 1 95 104 SER B C 1
ATOM 3871 O O . SER B 1 104 ? 15.703 37 14.422 1 95 104 SER B O 1
ATOM 3873 N N . THR B 1 105 ? 14.766 35.031 14.25 1 95.44 105 THR B N 1
ATOM 3874 C CA . THR B 1 105 ? 14.266 35.344 12.914 1 95.44 105 THR B CA 1
ATOM 3875 C C . THR B 1 105 ? 12.742 35.438 12.914 1 95.44 105 THR B C 1
ATOM 3877 O O . THR B 1 105 ? 12.094 35.156 13.914 1 95.44 105 THR B O 1
ATOM 3880 N N . ASP B 1 106 ? 12.227 35.844 11.734 1 91.19 106 ASP B N 1
ATOM 3881 C CA . ASP B 1 106 ? 10.781 35.969 11.57 1 91.19 106 ASP B CA 1
ATOM 3882 C C . ASP B 1 106 ? 10.125 34.594 11.5 1 91.19 106 ASP B C 1
ATOM 3884 O O . ASP B 1 106 ? 8.906 34.469 11.594 1 91.19 106 ASP B O 1
ATOM 3888 N N . ALA B 1 107 ? 10.93 33.562 11.43 1 94.62 107 ALA B N 1
ATOM 3889 C CA . ALA B 1 107 ? 10.406 32.219 11.312 1 94.62 107 ALA B CA 1
ATOM 3890 C C . ALA B 1 107 ? 10.148 31.594 12.688 1 94.62 107 ALA B C 1
ATOM 3892 O O . ALA B 1 107 ? 9.711 30.453 12.789 1 94.62 107 ALA B O 1
ATOM 3893 N N . VAL B 1 108 ? 10.328 32.312 13.734 1 94.56 108 VAL B N 1
ATOM 3894 C CA . VAL B 1 108 ? 10.195 31.828 15.094 1 94.56 108 VAL B CA 1
ATOM 3895 C C . VAL B 1 108 ? 8.75 31.422 15.359 1 94.56 108 VAL B C 1
ATOM 3897 O O . VAL B 1 108 ? 8.484 30.578 16.219 1 94.56 108 VAL B O 1
ATOM 3900 N N . GLY B 1 109 ? 7.816 31.969 14.57 1 94.38 109 GLY B N 1
ATOM 3901 C CA . GLY B 1 109 ? 6.406 31.656 14.75 1 94.38 109 GLY B CA 1
ATOM 3902 C C . GLY B 1 109 ? 5.996 30.344 14.109 1 94.38 109 GLY B C 1
ATOM 3903 O O . GLY B 1 109 ? 4.887 29.859 14.344 1 94.38 109 GLY B O 1
ATOM 3904 N N . MET B 1 110 ? 6.867 29.688 13.352 1 96.5 110 MET B N 1
ATOM 3905 C CA . MET B 1 110 ? 6.57 28.406 12.727 1 96.5 110 MET B CA 1
ATOM 3906 C C . MET B 1 110 ? 6.352 27.328 13.781 1 96.5 110 MET B C 1
ATOM 3908 O O . MET B 1 110 ? 6.934 27.375 14.867 1 96.5 110 MET B O 1
ATOM 3912 N N . LEU B 1 111 ? 5.469 26.406 13.445 1 98.06 111 LEU B N 1
ATOM 3913 C CA . LEU B 1 111 ? 5.402 25.188 14.258 1 98.06 111 LEU B CA 1
ATOM 3914 C C . LEU B 1 111 ? 6.539 24.234 13.898 1 98.06 111 LEU B C 1
ATOM 3916 O O . LEU B 1 111 ? 6.461 23.516 12.914 1 98.06 111 LEU B O 1
ATOM 3920 N N . LEU B 1 112 ? 7.555 24.25 14.75 1 98.56 112 LEU B N 1
ATOM 3921 C CA . LEU B 1 112 ? 8.758 23.469 14.461 1 98.56 112 LEU B CA 1
ATOM 3922 C C . LEU B 1 112 ? 8.883 22.281 15.414 1 98.56 112 LEU B C 1
ATOM 3924 O O . LEU B 1 112 ? 8.773 22.453 16.641 1 98.56 112 LEU B O 1
ATOM 3928 N N . PHE B 1 113 ? 9.125 21.141 14.828 1 98.88 113 PHE B N 1
ATOM 3929 C CA . PHE B 1 113 ? 9.258 19.906 15.594 1 98.88 113 PHE B CA 1
ATOM 3930 C C . PHE B 1 113 ? 10.57 19.203 15.273 1 98.88 113 PHE B C 1
ATOM 3932 O O . PHE B 1 113 ? 11.156 19.422 14.211 1 98.88 113 PHE B O 1
ATOM 3939 N N . VAL B 1 114 ? 11.016 18.422 16.203 1 98.88 114 VAL B N 1
ATOM 3940 C CA . VAL B 1 114 ? 12.117 17.484 15.969 1 98.88 114 VAL B CA 1
ATOM 3941 C C . VAL B 1 114 ? 11.602 16.047 16.031 1 98.88 114 VAL B C 1
ATOM 3943 O O . VAL B 1 114 ? 10.992 15.648 17.031 1 98.88 114 VAL B O 1
ATOM 3946 N N . ARG B 1 115 ? 11.742 15.344 14.984 1 98.88 115 ARG B N 1
ATOM 3947 C CA . ARG B 1 115 ? 11.477 13.906 15.062 1 98.88 115 ARG B CA 1
ATOM 3948 C C . ARG B 1 115 ? 12.688 13.164 15.625 1 98.88 115 ARG B C 1
ATOM 3950 O O . ARG B 1 115 ? 13.75 13.133 15.008 1 98.88 115 ARG B O 1
ATOM 3957 N N . VAL B 1 116 ? 12.484 12.484 16.703 1 98.56 116 VAL B N 1
ATOM 3958 C CA . VAL B 1 116 ? 13.586 11.875 17.438 1 98.56 116 VAL B CA 1
ATOM 3959 C C . VAL B 1 116 ? 13.711 10.406 17.047 1 98.56 116 VAL B C 1
ATOM 3961 O O . VAL B 1 116 ? 12.789 9.828 16.453 1 98.56 116 VAL B O 1
ATOM 3964 N N . ARG B 1 117 ? 14.844 9.875 17.344 1 95.94 117 ARG B N 1
ATOM 3965 C CA . ARG B 1 117 ? 15.086 8.453 17.109 1 95.94 117 ARG B CA 1
ATOM 3966 C C . ARG B 1 117 ? 14.898 7.648 18.391 1 95.94 117 ARG B C 1
ATOM 3968 O O . ARG B 1 117 ? 14.32 6.559 18.359 1 95.94 117 ARG B O 1
ATOM 3975 N N . GLU B 1 118 ? 15.422 8.203 19.469 1 96.69 118 GLU B N 1
ATOM 3976 C CA . GLU B 1 118 ? 15.328 7.582 20.781 1 96.69 118 GLU B CA 1
ATOM 3977 C C . GLU B 1 118 ? 14.93 8.594 21.844 1 96.69 118 GLU B C 1
ATOM 3979 O O . GLU B 1 118 ? 15.023 9.805 21.625 1 96.69 118 GLU B O 1
ATOM 3984 N N . VAL B 1 119 ? 14.492 8.055 22.953 1 98.06 119 VAL B N 1
ATOM 3985 C CA . VAL B 1 119 ? 14.039 8.875 24.062 1 98.06 119 VAL B CA 1
ATOM 3986 C C . VAL B 1 119 ? 15.148 9.844 24.484 1 98.06 119 VAL B C 1
ATOM 3988 O O . VAL B 1 119 ? 14.883 11.008 24.781 1 98.06 119 VAL B O 1
ATOM 3991 N N . ALA B 1 120 ? 16.391 9.391 24.438 1 97.81 120 ALA B N 1
ATOM 3992 C CA . ALA B 1 120 ? 17.531 10.195 24.859 1 97.81 120 ALA B CA 1
ATOM 3993 C C . ALA B 1 120 ? 17.656 11.453 24.016 1 97.81 120 ALA B C 1
ATOM 3995 O O . ALA B 1 120 ? 18.141 12.484 24.5 1 97.81 120 ALA B O 1
ATOM 3996 N N . ASP B 1 121 ? 17.172 11.406 22.781 1 98.44 121 ASP B N 1
ATOM 3997 C CA . ASP B 1 121 ? 17.25 12.562 21.891 1 98.44 121 ASP B CA 1
ATOM 3998 C C . ASP B 1 121 ? 16.422 13.727 22.438 1 98.44 121 ASP B C 1
ATOM 4000 O O . ASP B 1 121 ? 16.781 14.891 22.266 1 98.44 121 ASP B O 1
ATOM 4004 N N . ILE B 1 122 ? 15.297 13.445 23.047 1 98.75 122 ILE B N 1
ATOM 4005 C CA . ILE B 1 122 ? 14.445 14.492 23.609 1 98.75 122 ILE B CA 1
ATOM 4006 C C . ILE B 1 122 ? 15.188 15.242 24.703 1 98.75 122 ILE B C 1
ATOM 4008 O O . ILE B 1 122 ? 15.25 16.469 24.688 1 98.75 122 ILE B O 1
ATOM 4012 N N . HIS B 1 123 ? 15.836 14.492 25.562 1 98.5 123 HIS B N 1
ATOM 4013 C CA . HIS B 1 123 ? 16.578 15.086 26.672 1 98.5 123 HIS B CA 1
ATOM 4014 C C . HIS B 1 123 ? 17.781 15.875 26.172 1 98.5 123 HIS B C 1
ATOM 4016 O O . HIS B 1 123 ? 18.047 16.969 26.656 1 98.5 123 HIS B O 1
ATOM 4022 N N . LYS B 1 124 ? 18.484 15.297 25.234 1 98.62 124 LYS B N 1
ATOM 4023 C CA . LYS B 1 124 ? 19.672 15.945 24.703 1 98.62 124 LYS B CA 1
ATOM 4024 C C . LYS B 1 124 ? 19.344 17.25 24 1 98.62 124 LYS B C 1
ATOM 4026 O O . LYS B 1 124 ? 20.031 18.25 24.172 1 98.62 124 LYS B O 1
ATOM 4031 N N . VAL B 1 125 ? 18.281 17.234 23.219 1 98.81 125 VAL B N 1
ATOM 4032 C CA . VAL B 1 125 ? 17.859 18.453 22.516 1 98.81 125 VAL B CA 1
ATOM 4033 C C . VAL B 1 125 ? 17.453 19.516 23.531 1 98.81 125 VAL B C 1
ATOM 4035 O O . VAL B 1 125 ? 17.922 20.656 23.453 1 98.81 125 VAL B O 1
ATOM 4038 N N . ALA B 1 126 ? 16.656 19.125 24.484 1 98.62 126 ALA B N 1
ATOM 4039 C CA . ALA B 1 126 ? 16.172 20.078 25.469 1 98.62 126 ALA B CA 1
ATOM 4040 C C . ALA B 1 126 ? 17.328 20.672 26.281 1 98.62 126 ALA B C 1
ATOM 4042 O O . ALA B 1 126 ? 17.344 21.875 26.547 1 98.62 126 ALA B O 1
ATOM 4043 N N . ALA B 1 127 ? 18.25 19.875 26.594 1 98.31 127 ALA B N 1
ATOM 4044 C CA . ALA B 1 127 ? 19.375 20.312 27.438 1 98.31 127 ALA B CA 1
ATOM 4045 C C . ALA B 1 127 ? 20.312 21.234 26.656 1 98.31 127 ALA B C 1
ATOM 4047 O O . ALA B 1 127 ? 21 22.078 27.25 1 98.31 127 ALA B O 1
ATOM 4048 N N . SER B 1 128 ? 20.312 21.078 25.391 1 98.5 128 SER B N 1
ATOM 4049 C CA . SER B 1 128 ? 21.297 21.797 24.562 1 98.5 128 SER B CA 1
ATOM 4050 C C . SER B 1 128 ? 20.719 23.125 24.062 1 98.5 128 SER B C 1
ATOM 4052 O O . SER B 1 128 ? 21.469 24.016 23.656 1 98.5 128 SER B O 1
ATOM 4054 N N . LEU B 1 129 ? 19.453 23.25 24.078 1 98.06 129 LEU B N 1
ATOM 4055 C CA . LEU B 1 129 ? 18.812 24.438 23.531 1 98.06 129 LEU B CA 1
ATOM 4056 C C . LEU B 1 129 ? 19.047 25.656 24.422 1 98.06 129 LEU B C 1
ATOM 4058 O O . LEU B 1 129 ? 19.047 25.531 25.656 1 98.06 129 LEU B O 1
ATOM 4062 N N . THR B 1 130 ? 19.25 26.812 23.828 1 96.5 130 THR B N 1
ATOM 4063 C CA . THR B 1 130 ? 19.266 28.094 24.516 1 96.5 130 THR B CA 1
ATOM 4064 C C . THR B 1 130 ? 18.078 28.953 24.078 1 96.5 130 THR B C 1
ATOM 4066 O O . THR B 1 130 ? 16.953 28.719 24.516 1 96.5 130 THR B O 1
ATOM 4069 N N . GLU B 1 131 ? 18.344 29.875 23.047 1 95.44 131 GLU B N 1
ATOM 4070 C CA . GLU B 1 131 ? 17.25 30.719 22.562 1 95.44 131 GLU B CA 1
ATOM 4071 C C . GLU B 1 131 ? 16.266 29.906 21.719 1 95.44 131 GLU B C 1
ATOM 4073 O O . GLU B 1 131 ? 15.133 30.328 21.516 1 95.44 131 GLU B O 1
ATOM 4078 N N . GLY B 1 132 ? 16.734 28.797 21.391 1 96.62 132 GLY B N 1
ATOM 4079 C CA . GLY B 1 132 ? 15.961 27.953 20.484 1 96.62 132 GLY B CA 1
ATOM 4080 C C . GLY B 1 132 ? 14.695 27.406 21.109 1 96.62 132 GLY B C 1
ATOM 4081 O O . GLY B 1 132 ? 13.812 26.906 20.406 1 96.62 132 GLY B O 1
ATOM 4082 N N . ARG B 1 133 ? 14.594 27.484 22.438 1 95.88 133 ARG B N 1
ATOM 4083 C CA . ARG B 1 133 ? 13.367 27.062 23.109 1 95.88 133 ARG B CA 1
ATOM 4084 C C . ARG B 1 133 ? 12.156 27.812 22.578 1 95.88 133 ARG B C 1
ATOM 4086 O O . ARG B 1 133 ? 11.055 27.266 22.531 1 95.88 133 ARG B O 1
ATOM 4093 N N . ALA B 1 134 ? 12.344 29.031 22.125 1 95.56 134 ALA B N 1
ATOM 4094 C CA . ALA B 1 134 ? 11.258 29.859 21.594 1 95.56 134 ALA B CA 1
ATOM 4095 C C . ALA B 1 134 ? 10.758 29.312 20.266 1 95.56 134 ALA B C 1
ATOM 4097 O O . ALA B 1 134 ? 9.586 29.5 19.906 1 95.56 134 ALA B O 1
ATOM 4098 N N . ALA B 1 135 ? 11.625 28.672 19.547 1 97.06 135 ALA B N 1
ATOM 4099 C CA . ALA B 1 135 ? 11.305 28.188 18.203 1 97.06 135 ALA B CA 1
ATOM 4100 C C . ALA B 1 135 ? 10.734 26.766 18.25 1 97.06 135 ALA B C 1
ATOM 4102 O O . ALA B 1 135 ? 9.93 26.391 17.406 1 97.06 135 ALA B O 1
ATOM 4103 N N . LEU B 1 136 ? 11.047 26.016 19.25 1 98.31 136 LEU B N 1
ATOM 4104 C CA . LEU B 1 136 ? 10.656 24.609 19.328 1 98.31 136 LEU B CA 1
ATOM 4105 C C . LEU B 1 136 ? 9.203 24.469 19.766 1 98.31 136 LEU B C 1
ATOM 4107 O O . LEU B 1 136 ? 8.828 24.953 20.844 1 98.31 136 LEU B O 1
ATOM 4111 N N . THR B 1 137 ? 8.398 23.828 18.953 1 98.12 137 THR B N 1
ATOM 4112 C CA . THR B 1 137 ? 6.996 23.578 19.297 1 98.12 137 THR B CA 1
ATOM 4113 C C . THR B 1 137 ? 6.828 22.234 19.984 1 98.12 137 THR B C 1
ATOM 4115 O O . THR B 1 137 ? 5.918 22.062 20.797 1 98.12 137 THR B O 1
ATOM 4118 N N . GLY B 1 138 ? 7.633 21.281 19.625 1 98.69 138 GLY B N 1
ATOM 4119 C CA . GLY B 1 138 ? 7.531 19.969 20.25 1 98.69 138 GLY B CA 1
ATOM 4120 C C . GLY B 1 138 ? 8.32 18.891 19.516 1 98.69 138 GLY B C 1
ATOM 4121 O O . GLY B 1 138 ? 9.344 19.188 18.906 1 98.69 138 GLY B O 1
ATOM 4122 N N . PHE B 1 139 ? 7.875 17.609 19.75 1 98.94 139 PHE B N 1
ATOM 4123 C CA . PHE B 1 139 ? 8.609 16.469 19.219 1 98.94 139 PHE B CA 1
ATOM 4124 C C . PHE B 1 139 ? 7.676 15.523 18.469 1 98.94 139 PHE B C 1
ATOM 4126 O O . PHE B 1 139 ? 6.504 15.391 18.812 1 98.94 139 PHE B O 1
ATOM 4133 N N . VAL B 1 140 ? 8.195 14.945 17.406 1 98.88 140 VAL B N 1
ATOM 4134 C CA . VAL B 1 140 ? 7.539 13.844 16.719 1 98.88 140 VAL B CA 1
ATOM 4135 C C . VAL B 1 140 ? 8.148 12.516 17.172 1 98.88 140 VAL B C 1
ATOM 4137 O O . VAL B 1 140 ? 9.375 12.359 17.172 1 98.88 140 VAL B O 1
ATOM 4140 N N . ILE B 1 141 ? 7.309 11.562 17.562 1 98.75 141 ILE B N 1
ATOM 4141 C CA . ILE B 1 141 ? 7.758 10.297 18.141 1 98.75 141 ILE B CA 1
ATOM 4142 C C . ILE B 1 141 ? 7.496 9.164 17.141 1 98.75 141 ILE B C 1
ATOM 4144 O O . ILE B 1 141 ? 6.352 8.734 16.969 1 98.75 141 ILE B O 1
ATOM 4148 N N . PRO B 1 142 ? 8.547 8.633 16.531 1 97.5 142 PRO B N 1
ATOM 4149 C CA . PRO B 1 142 ? 8.367 7.559 15.547 1 97.5 142 PRO B CA 1
ATOM 4150 C C . PRO B 1 142 ? 7.98 6.23 16.203 1 97.5 142 PRO B C 1
ATOM 4152 O O . PRO B 1 142 ? 8.266 6.008 17.375 1 97.5 142 PRO B O 1
ATOM 4155 N N . LYS B 1 143 ? 7.348 5.328 15.484 1 96.06 143 LYS B N 1
ATOM 4156 C CA . LYS B 1 143 ? 7.004 3.973 15.898 1 96.06 143 LYS B CA 1
ATOM 4157 C C . LYS B 1 143 ? 6.379 3.959 17.297 1 96.06 143 LYS B C 1
ATOM 4159 O O . LYS B 1 143 ? 6.762 3.15 18.141 1 96.06 143 LYS B O 1
ATOM 4164 N N . PHE B 1 144 ? 5.543 4.938 17.5 1 98.38 144 PHE B N 1
ATOM 4165 C CA . PHE B 1 144 ? 4.848 5.043 18.781 1 98.38 144 PHE B CA 1
ATOM 4166 C C . PHE B 1 144 ? 3.988 3.812 19.031 1 98.38 144 PHE B C 1
ATOM 4168 O O . PHE B 1 144 ? 3.236 3.381 18.156 1 98.38 144 PHE B O 1
ATOM 4175 N N . GLY B 1 145 ? 4.145 3.221 20.188 1 97.19 145 GLY B N 1
ATOM 4176 C CA . GLY B 1 145 ? 3.4 2.031 20.578 1 97.19 145 GLY B CA 1
ATOM 4177 C C . GLY B 1 145 ? 3.1 1.964 22.062 1 97.19 145 GLY B C 1
ATOM 4178 O O . GLY B 1 145 ? 3.529 2.828 22.828 1 97.19 145 GLY B O 1
ATOM 4179 N N . SER B 1 146 ? 2.355 0.926 22.406 1 96.69 146 SER B N 1
ATOM 4180 C CA . SER B 1 146 ? 1.924 0.733 23.781 1 96.69 146 SER B CA 1
ATOM 4181 C C . SER B 1 146 ? 3.117 0.553 24.719 1 96.69 146 SER B C 1
ATOM 4183 O O . SER B 1 146 ? 3.092 1.008 25.859 1 96.69 146 SER B O 1
ATOM 4185 N N . GLU B 1 147 ? 4.164 -0.041 24.25 1 94.5 147 GLU B N 1
ATOM 4186 C CA . GLU B 1 147 ? 5.328 -0.309 25.094 1 94.5 147 GLU B CA 1
ATOM 4187 C C . GLU B 1 147 ? 6.234 0.915 25.188 1 94.5 147 GLU B C 1
ATOM 4189 O O . GLU B 1 147 ? 6.711 1.262 26.266 1 94.5 147 GLU B O 1
ATOM 4194 N N . SER B 1 148 ? 6.426 1.612 24.109 1 94.62 148 SER B N 1
ATOM 4195 C CA . SER B 1 148 ? 7.395 2.701 24.047 1 94.62 148 SER B CA 1
ATOM 4196 C C . SER B 1 148 ? 6.738 4.043 24.359 1 94.62 148 SER B C 1
ATOM 4198 O O . SER B 1 148 ? 7.398 4.969 24.828 1 94.62 148 SER B O 1
ATOM 4200 N N . GLY B 1 149 ? 5.484 4.188 24.188 1 97 149 GLY B N 1
ATOM 4201 C CA . GLY B 1 149 ? 4.762 5.449 24.203 1 97 149 GLY B CA 1
ATOM 4202 C C . GLY B 1 149 ? 4.914 6.207 25.516 1 97 149 GLY B C 1
ATOM 4203 O O . GLY B 1 149 ? 5.336 7.367 25.516 1 97 149 GLY B O 1
ATOM 4204 N N . PRO B 1 150 ? 4.668 5.531 26.594 1 97.62 150 PRO B N 1
ATOM 4205 C CA . PRO B 1 150 ? 4.699 6.234 27.875 1 97.62 150 PRO B CA 1
ATOM 4206 C C . PRO B 1 150 ? 6.059 6.859 28.188 1 97.62 150 PRO B C 1
ATOM 4208 O O . PRO B 1 150 ? 6.129 8 28.656 1 97.62 150 PRO B O 1
ATOM 4211 N N . VAL B 1 151 ? 7.121 6.227 27.844 1 98.12 151 VAL B N 1
ATOM 4212 C CA . VAL B 1 151 ? 8.461 6.723 28.156 1 98.12 151 VAL B CA 1
ATOM 4213 C C . VAL B 1 151 ? 8.766 7.957 27.312 1 98.12 151 VAL B C 1
ATOM 4215 O O . VAL B 1 151 ? 9.375 8.914 27.797 1 98.12 151 VAL B O 1
ATOM 4218 N N . PHE B 1 152 ? 8.383 7.945 26.125 1 98.69 152 PHE B N 1
ATOM 4219 C CA . PHE B 1 152 ? 8.57 9.102 25.266 1 98.69 152 PHE B CA 1
ATOM 4220 C C . PHE B 1 152 ? 7.773 10.297 25.766 1 98.69 152 PHE B C 1
ATOM 4222 O O . PHE B 1 152 ? 8.273 11.422 25.797 1 98.69 152 PHE B O 1
ATOM 4229 N N . LEU B 1 153 ? 6.52 10.031 26.125 1 98.69 153 LEU B N 1
ATOM 4230 C CA . LEU B 1 153 ? 5.66 11.117 26.578 1 98.69 153 LEU B CA 1
ATOM 4231 C C . LEU B 1 153 ? 6.164 11.695 27.891 1 98.69 153 LEU B C 1
ATOM 4233 O O . LEU B 1 153 ? 6.082 12.906 28.125 1 98.69 153 LEU B O 1
ATOM 4237 N N . ASP B 1 154 ? 6.695 10.836 28.734 1 98.38 154 ASP B N 1
ATOM 4238 C CA . ASP B 1 154 ? 7.332 11.32 29.953 1 98.38 154 ASP B CA 1
ATOM 4239 C C . ASP B 1 154 ? 8.523 12.211 29.625 1 98.38 154 ASP B C 1
ATOM 4241 O O . ASP B 1 154 ? 8.727 13.25 30.266 1 98.38 154 ASP B O 1
ATOM 4245 N N . ALA B 1 155 ? 9.281 11.836 28.688 1 98.75 155 ALA B N 1
ATOM 4246 C CA . ALA B 1 155 ? 10.445 12.617 28.281 1 98.75 155 ALA B CA 1
ATOM 4247 C C . ALA B 1 155 ? 10.039 13.984 27.75 1 98.75 155 ALA B C 1
ATOM 4249 O O . ALA B 1 155 ? 10.719 14.984 27.984 1 98.75 155 ALA B O 1
ATOM 4250 N N . VAL B 1 156 ? 8.938 14.07 27 1 98.81 156 VAL B N 1
ATOM 4251 C CA . VAL B 1 156 ? 8.445 15.344 26.5 1 98.81 156 VAL B CA 1
ATOM 4252 C C . VAL B 1 156 ? 8.016 16.234 27.656 1 98.81 156 VAL B C 1
ATOM 4254 O O . VAL B 1 156 ? 8.281 17.438 27.656 1 98.81 156 VAL B O 1
ATOM 4257 N N . ALA B 1 157 ? 7.363 15.625 28.641 1 98.44 157 ALA B N 1
ATOM 4258 C CA . ALA B 1 157 ? 6.969 16.375 29.828 1 98.44 157 ALA B CA 1
ATOM 4259 C C . ALA B 1 157 ? 8.188 16.938 30.562 1 98.44 157 ALA B C 1
ATOM 4261 O O . ALA B 1 157 ? 8.203 18.094 30.953 1 98.44 157 ALA B O 1
ATOM 4262 N N . ASP B 1 158 ? 9.18 16.109 30.688 1 98.56 158 ASP B N 1
ATOM 4263 C CA . ASP B 1 158 ? 10.422 16.547 31.344 1 98.56 158 ASP B CA 1
ATOM 4264 C C . ASP B 1 158 ? 11.062 17.703 30.578 1 98.56 158 ASP B C 1
ATOM 4266 O O . ASP B 1 158 ? 11.539 18.656 31.188 1 98.56 158 ASP B O 1
ATOM 4270 N N . ALA B 1 159 ? 11.117 17.562 29.297 1 98.75 159 ALA B N 1
ATOM 4271 C CA . ALA B 1 159 ? 11.688 18.609 28.453 1 98.75 159 ALA B CA 1
ATOM 4272 C C . ALA B 1 159 ? 10.906 19.906 28.594 1 98.75 159 ALA B C 1
ATOM 4274 O O . ALA B 1 159 ? 11.492 20.984 28.625 1 98.75 159 ALA B O 1
ATOM 4275 N N . SER B 1 160 ? 9.633 19.797 28.609 1 98.12 160 SER B N 1
ATOM 4276 C CA . SER B 1 160 ? 8.766 20.969 28.797 1 98.12 160 SER B CA 1
ATOM 4277 C C . SER B 1 160 ? 9.102 21.688 30.094 1 98.12 160 SER B C 1
ATOM 4279 O O . SER B 1 160 ? 9.195 22.922 30.125 1 98.12 160 SER B O 1
ATOM 4281 N N . GLU B 1 161 ? 9.258 20.938 31.141 1 98 161 GLU B N 1
ATOM 4282 C CA . GLU B 1 161 ? 9.609 21.516 32.438 1 98 161 GLU B CA 1
ATOM 4283 C C . GLU B 1 161 ? 10.984 22.172 32.375 1 98 161 GLU B C 1
ATOM 4285 O O . GLU B 1 161 ? 11.156 23.281 32.875 1 98 161 GLU B O 1
ATOM 4290 N N . LEU B 1 162 ? 11.891 21.516 31.812 1 98.25 162 LEU B N 1
ATOM 4291 C CA . LEU B 1 162 ? 13.258 22.016 31.734 1 98.25 162 LEU B CA 1
ATOM 4292 C C . LEU B 1 162 ? 13.32 23.328 30.969 1 98.25 162 LEU B C 1
ATOM 4294 O O . LEU B 1 162 ? 14.031 24.25 31.375 1 98.25 162 LEU B O 1
ATOM 4298 N N . LEU B 1 163 ? 12.562 23.406 29.906 1 97.75 163 LEU B N 1
ATOM 4299 C CA . LEU B 1 163 ? 12.641 24.562 29.016 1 97.75 163 LEU B CA 1
ATOM 4300 C C . LEU B 1 163 ? 11.648 25.641 29.453 1 97.75 163 LEU B C 1
ATOM 4302 O O . LEU B 1 163 ? 11.672 26.75 28.922 1 97.75 163 LEU B O 1
ATOM 4306 N N . GLY B 1 164 ? 10.734 25.344 30.359 1 96.44 164 GLY B N 1
ATOM 4307 C CA . GLY B 1 164 ? 9.734 26.297 30.812 1 96.44 164 GLY B CA 1
ATOM 4308 C C . GLY B 1 164 ? 8.734 26.656 29.734 1 96.44 164 GLY B C 1
ATOM 4309 O O . GLY B 1 164 ? 8.32 27.812 29.641 1 96.44 164 GLY B O 1
ATOM 4310 N N . LYS B 1 165 ? 8.484 25.781 28.891 1 95.88 165 LYS B N 1
ATOM 4311 C CA . LYS B 1 165 ? 7.57 25.969 27.781 1 95.88 165 LYS B CA 1
ATOM 4312 C C . LYS B 1 165 ? 6.742 24.703 27.531 1 95.88 165 LYS B C 1
ATOM 4314 O O . LYS B 1 165 ? 7.246 23.594 27.656 1 95.88 165 LYS B O 1
ATOM 4319 N N . HIS B 1 166 ? 5.461 24.922 27.266 1 97.06 166 HIS B N 1
ATOM 4320 C CA . HIS B 1 166 ? 4.629 23.781 26.906 1 97.06 166 HIS B CA 1
ATOM 4321 C C . HIS B 1 166 ? 5.059 23.188 25.562 1 97.06 166 HIS B C 1
ATOM 4323 O O . HIS B 1 166 ? 5.008 23.859 24.531 1 97.06 166 HIS B O 1
ATOM 4329 N N . LEU B 1 167 ? 5.508 21.938 25.578 1 98.31 167 LEU B N 1
ATOM 4330 C CA . LEU B 1 167 ? 5.914 21.234 24.359 1 98.31 167 LEU B CA 1
ATOM 4331 C C . LEU B 1 167 ? 4.898 20.156 23.984 1 98.31 167 LEU B C 1
ATOM 4333 O O . LEU B 1 167 ? 4.363 19.469 24.859 1 98.31 167 LEU B O 1
ATOM 4337 N N . TYR B 1 168 ? 4.66 20.016 22.719 1 98.69 168 TYR B N 1
ATOM 4338 C CA . TYR B 1 168 ? 3.709 19.031 22.203 1 98.69 168 TYR B CA 1
ATOM 4339 C C . TYR B 1 168 ? 4.43 17.781 21.734 1 98.69 168 TYR B C 1
ATOM 4341 O O . TYR B 1 168 ? 5.629 17.812 21.453 1 98.69 168 TYR B O 1
ATOM 4349 N N . ALA B 1 169 ? 3.658 16.703 21.719 1 98.88 169 ALA B N 1
ATOM 4350 C CA . ALA B 1 169 ? 4.066 15.453 21.109 1 98.88 169 ALA B CA 1
ATOM 4351 C C . ALA B 1 169 ? 3.16 15.102 19.922 1 98.88 169 ALA B C 1
ATOM 4353 O O . ALA B 1 169 ? 1.943 15.297 20 1 98.88 169 ALA B O 1
ATOM 4354 N N . MET B 1 170 ? 3.746 14.586 18.906 1 98.88 170 MET B N 1
ATOM 4355 C CA . MET B 1 170 ? 3 14.008 17.781 1 98.88 170 MET B CA 1
ATOM 4356 C C . MET B 1 170 ? 3.432 12.57 17.531 1 98.88 170 MET B C 1
ATOM 4358 O O . MET B 1 170 ? 4.426 12.328 16.844 1 98.88 170 MET B O 1
ATOM 4362 N N . PRO B 1 171 ? 2.666 11.609 18.094 1 98.88 171 PRO B N 1
ATOM 4363 C CA . PRO B 1 171 ? 2.971 10.195 17.859 1 98.88 171 PRO B CA 1
ATOM 4364 C C . PRO B 1 171 ? 2.734 9.758 16.422 1 98.88 171 PRO B C 1
ATOM 4366 O O . PRO B 1 171 ? 1.73 10.141 15.812 1 98.88 171 PRO B O 1
ATOM 4369 N N . VAL B 1 172 ? 3.662 9.008 15.891 1 98.75 172 VAL B N 1
ATOM 4370 C CA . VAL B 1 172 ? 3.5 8.406 14.57 1 98.75 172 VAL B CA 1
ATOM 4371 C C . VAL B 1 172 ? 3.139 6.93 14.719 1 98.75 172 VAL B C 1
ATOM 4373 O O . VAL B 1 172 ? 3.895 6.156 15.312 1 98.75 172 VAL B O 1
ATOM 4376 N N . LEU B 1 173 ? 1.986 6.582 14.242 1 98.62 173 LEU B N 1
ATOM 4377 C CA . LEU B 1 173 ? 1.518 5.199 14.273 1 98.62 173 LEU B CA 1
ATOM 4378 C C . LEU B 1 173 ? 1.92 4.457 13.008 1 98.62 173 LEU B C 1
ATOM 4380 O O . LEU B 1 173 ? 1.456 4.789 11.914 1 98.62 173 LEU B O 1
ATOM 4384 N N . GLU B 1 174 ? 2.775 3.438 13.195 1 97.81 174 GLU B N 1
ATOM 4385 C CA . GLU B 1 174 ? 3.336 2.785 12.016 1 97.81 174 GLU B CA 1
ATOM 4386 C C . GLU B 1 174 ? 3.973 1.445 12.375 1 97.81 174 GLU B C 1
ATOM 4388 O O . GLU B 1 174 ? 4.562 0.784 11.516 1 97.81 174 GLU B O 1
ATOM 4393 N N . SER B 1 175 ? 3.879 0.989 13.625 1 95.81 175 SER B N 1
ATOM 4394 C CA . SER B 1 175 ? 4.562 -0.215 14.086 1 95.81 175 SER B CA 1
ATOM 4395 C C . SER B 1 175 ? 3.867 -1.475 13.578 1 95.81 175 SER B C 1
ATOM 4397 O O . SER B 1 175 ? 2.656 -1.472 13.344 1 95.81 175 SER B O 1
ATOM 4399 N N . PRO B 1 176 ? 4.629 -2.592 13.469 1 94.81 176 PRO B N 1
ATOM 4400 C CA . PRO B 1 176 ? 4.039 -3.861 13.039 1 94.81 176 PRO B CA 1
ATOM 4401 C C . PRO B 1 176 ? 2.885 -4.309 13.938 1 94.81 176 PRO B C 1
ATOM 4403 O O . PRO B 1 176 ? 1.905 -4.879 13.445 1 94.81 176 PRO B O 1
ATOM 4406 N N . ALA B 1 177 ? 2.957 -4.008 15.227 1 95.56 177 ALA B N 1
ATOM 4407 C CA . ALA B 1 177 ? 1.902 -4.406 16.156 1 95.56 177 ALA B CA 1
ATOM 4408 C C . ALA B 1 177 ? 0.572 -3.758 15.789 1 95.56 177 ALA B C 1
ATOM 4410 O O . ALA B 1 177 ? -0.493 -4.336 16.031 1 95.56 177 ALA B O 1
ATOM 4411 N N . LEU B 1 178 ? 0.652 -2.6 15.188 1 95.31 178 LEU B N 1
ATOM 4412 C CA . LEU B 1 178 ? -0.538 -1.893 14.727 1 95.31 178 LEU B CA 1
ATOM 4413 C C . LEU B 1 178 ? -1.003 -2.428 13.383 1 95.31 178 LEU B C 1
ATOM 4415 O O . LEU B 1 178 ? -2.199 -2.416 13.078 1 95.31 178 LEU B O 1
ATOM 4419 N N . VAL B 1 179 ? -0.058 -2.867 12.578 1 95.88 179 VAL B N 1
ATOM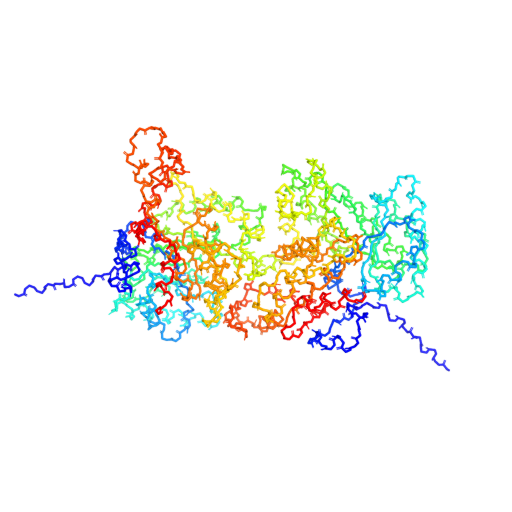 4420 C CA . VAL B 1 179 ? -0.347 -3.27 11.203 1 95.88 179 VAL B CA 1
ATOM 4421 C C . VAL B 1 179 ? -0.933 -4.68 11.195 1 95.88 179 VAL B C 1
ATOM 4423 O O . VAL B 1 179 ? -1.845 -4.973 10.414 1 95.88 179 VAL B O 1
ATOM 4426 N N . HIS B 1 180 ? -0.419 -5.527 12.031 1 95.88 180 HIS B N 1
ATOM 4427 C CA . HIS B 1 180 ? -0.894 -6.906 12.109 1 95.88 180 HIS B CA 1
ATOM 4428 C C . HIS B 1 180 ? -2.307 -6.973 12.68 1 95.88 180 HIS B C 1
ATOM 4430 O O . HIS B 1 180 ? -2.564 -6.465 13.773 1 95.88 180 HIS B O 1
ATOM 4436 N N . ARG B 1 181 ? -3.119 -7.605 12.008 1 93.62 181 ARG B N 1
ATOM 4437 C CA . ARG B 1 181 ? -4.531 -7.676 12.367 1 93.62 181 ARG B CA 1
ATOM 4438 C C . ARG B 1 181 ? -4.723 -8.344 13.727 1 93.62 181 ARG B C 1
ATOM 4440 O O . ARG B 1 181 ? -5.566 -7.914 14.516 1 93.62 181 ARG B O 1
ATOM 4447 N N . ASP B 1 182 ? -3.971 -9.328 14.031 1 92.62 182 ASP B N 1
ATOM 4448 C CA . ASP B 1 182 ? -4.16 -10.141 15.234 1 92.62 182 ASP B CA 1
ATOM 4449 C C . ASP B 1 182 ? -3.834 -9.344 16.5 1 92.62 182 ASP B C 1
ATOM 4451 O O . ASP B 1 182 ? -4.32 -9.664 17.578 1 92.62 182 ASP B O 1
ATOM 4455 N N . THR B 1 183 ? -3.025 -8.266 16.391 1 95.88 183 THR B N 1
ATOM 4456 C CA . THR B 1 183 ? -2.623 -7.504 17.578 1 95.88 183 THR B CA 1
ATOM 4457 C C . THR B 1 183 ? -3.189 -6.09 17.531 1 95.88 183 THR B C 1
ATOM 4459 O O . THR B 1 183 ? -3.17 -5.371 18.531 1 95.88 183 THR B O 1
ATOM 4462 N N . ARG B 1 184 ? -3.773 -5.68 16.531 1 97 184 ARG B N 1
ATOM 4463 C CA . ARG B 1 184 ? -4.09 -4.289 16.219 1 97 184 ARG B CA 1
ATOM 4464 C C . ARG B 1 184 ? -5.086 -3.715 17.219 1 97 184 ARG B C 1
ATOM 4466 O O . ARG B 1 184 ? -4.867 -2.633 17.766 1 97 184 ARG B O 1
ATOM 4473 N N . ASP B 1 185 ? -6.164 -4.453 17.484 1 96.62 185 ASP B N 1
ATOM 4474 C CA . ASP B 1 185 ? -7.211 -3.926 18.344 1 96.62 185 ASP B CA 1
ATOM 4475 C C . ASP B 1 185 ? -6.68 -3.668 19.75 1 96.62 185 ASP B C 1
ATOM 4477 O O . ASP B 1 185 ? -6.938 -2.611 20.344 1 96.62 185 ASP B O 1
ATOM 4481 N N . LEU B 1 186 ? -5.934 -4.602 20.203 1 97.56 186 LEU B N 1
ATOM 4482 C CA . LEU B 1 186 ? -5.375 -4.438 21.547 1 97.56 186 LEU B CA 1
ATOM 4483 C C . LEU B 1 186 ? -4.375 -3.289 21.578 1 97.56 186 LEU B C 1
ATOM 4485 O O . LEU B 1 186 ? -4.383 -2.479 22.5 1 97.56 186 LEU B O 1
ATOM 4489 N N . GLU B 1 187 ? -3.549 -3.225 20.594 1 98.25 187 GLU B N 1
ATOM 4490 C CA . GLU B 1 187 ? -2.543 -2.172 20.5 1 98.25 187 GLU B CA 1
ATOM 4491 C C . GLU B 1 187 ? -3.191 -0.791 20.438 1 98.25 187 GLU B C 1
ATOM 4493 O O . GLU B 1 187 ? -2.803 0.112 21.188 1 98.25 187 GLU B O 1
ATOM 4498 N N . LEU B 1 188 ? -4.234 -0.644 19.641 1 98.38 188 LEU B N 1
ATOM 4499 C CA . LEU B 1 188 ? -4.895 0.645 19.469 1 98.38 188 LEU B CA 1
ATOM 4500 C C . LEU B 1 188 ? -5.656 1.036 20.734 1 98.38 188 LEU B C 1
ATOM 4502 O O . LEU B 1 188 ? -5.672 2.209 21.109 1 98.38 188 LEU B O 1
ATOM 4506 N N . ARG B 1 189 ? -6.25 0.066 21.391 1 98.06 189 ARG B N 1
ATOM 4507 C CA . ARG B 1 189 ? -6.941 0.347 22.641 1 98.06 189 ARG B CA 1
ATOM 4508 C C . ARG B 1 189 ? -5.973 0.857 23.703 1 98.06 189 ARG B C 1
ATOM 4510 O O . ARG B 1 189 ? -6.266 1.821 24.406 1 98.06 189 ARG B O 1
ATOM 4517 N N . THR B 1 190 ? -4.887 0.177 23.766 1 98.5 190 THR B N 1
ATOM 4518 C CA . THR B 1 190 ? -3.879 0.567 24.75 1 98.5 190 THR B CA 1
ATOM 4519 C C . THR B 1 190 ? -3.318 1.949 24.438 1 98.5 190 THR B C 1
ATOM 4521 O O . THR B 1 190 ? -3.189 2.793 25.328 1 98.5 190 THR B O 1
ATOM 4524 N N . ILE B 1 191 ? -3.025 2.205 23.188 1 98.5 191 ILE B N 1
ATOM 4525 C CA . ILE B 1 191 ? -2.514 3.498 22.75 1 98.5 191 ILE B CA 1
ATOM 4526 C C . ILE B 1 191 ? -3.537 4.59 23.062 1 98.5 191 ILE B C 1
ATOM 4528 O O . ILE B 1 191 ? -3.18 5.668 23.531 1 98.5 191 ILE B O 1
ATOM 4532 N N . SER B 1 192 ? -4.773 4.273 22.75 1 98.44 192 SER B N 1
ATOM 4533 C CA . SER B 1 192 ? -5.84 5.223 23.047 1 98.44 192 SER B CA 1
ATOM 4534 C C . SER B 1 192 ? -5.82 5.629 24.531 1 98.44 192 SER B C 1
ATOM 4536 O O . SER B 1 192 ? -5.965 6.809 24.844 1 98.44 192 SER B O 1
ATOM 4538 N N . GLY B 1 193 ? -5.664 4.684 25.391 1 98.38 193 GLY B N 1
ATOM 4539 C CA . GLY B 1 193 ? -5.574 4.973 26.812 1 98.38 193 GLY B CA 1
ATOM 4540 C C . GLY B 1 193 ? -4.371 5.824 27.172 1 98.38 193 GLY B C 1
ATOM 4541 O O . GLY B 1 193 ? -4.488 6.77 27.953 1 98.38 193 GLY B O 1
ATOM 4542 N N . ILE B 1 194 ? -3.258 5.535 26.641 1 98.56 194 ILE B N 1
ATOM 4543 C CA . ILE B 1 194 ? -2.023 6.27 26.891 1 98.56 194 ILE B CA 1
ATOM 4544 C C . ILE B 1 194 ? -2.18 7.715 26.422 1 98.56 194 ILE B C 1
ATOM 4546 O O . ILE B 1 194 ? -1.838 8.648 27.156 1 98.56 194 ILE B O 1
ATOM 4550 N N . LEU B 1 195 ? -2.721 7.934 25.219 1 98.69 195 LEU B N 1
ATOM 4551 C CA . LEU B 1 195 ? -2.898 9.273 24.672 1 98.69 195 LEU B CA 1
ATOM 4552 C C . LEU B 1 195 ? -3.891 10.07 25.516 1 98.69 195 LEU B C 1
ATOM 4554 O O . LEU B 1 195 ? -3.697 11.266 25.734 1 98.69 195 LEU B O 1
ATOM 4558 N N . ALA B 1 196 ? -4.922 9.375 25.969 1 98 196 ALA B N 1
ATOM 4559 C CA . ALA B 1 196 ? -5.918 10.039 26.797 1 98 196 ALA B CA 1
ATOM 4560 C C . ALA B 1 196 ? -5.297 10.57 28.078 1 98 196 ALA B C 1
ATOM 4562 O O . ALA B 1 196 ? -5.621 11.672 28.531 1 98 196 ALA B O 1
ATOM 4563 N N . GLN B 1 197 ? -4.418 9.82 28.625 1 97.31 197 GLN B N 1
ATOM 4564 C CA . GLN B 1 197 ? -3.762 10.195 29.875 1 97.31 197 GLN B CA 1
ATOM 4565 C C . GLN B 1 197 ? -2.859 11.414 29.672 1 97.31 197 GLN B C 1
ATOM 4567 O O . GLN B 1 197 ? -2.566 12.133 30.625 1 97.31 197 GLN B O 1
ATOM 4572 N N . HIS B 1 198 ? -2.41 11.641 28.469 1 97.56 198 HIS B N 1
ATOM 4573 C CA . HIS B 1 198 ? -1.503 12.742 28.141 1 97.56 198 HIS B CA 1
ATOM 4574 C C . HIS B 1 198 ? -2.135 13.711 27.156 1 97.56 198 HIS B C 1
ATOM 4576 O O . HIS B 1 198 ? -1.427 14.367 26.391 1 97.56 198 HIS B O 1
ATOM 4582 N N . ARG B 1 199 ? -3.354 13.859 27.125 1 97.31 199 ARG B N 1
ATOM 4583 C CA . ARG B 1 199 ? -4.137 14.531 26.094 1 97.31 199 ARG B CA 1
ATOM 4584 C C . ARG B 1 199 ? -3.625 15.953 25.859 1 97.31 199 ARG B C 1
ATOM 4586 O O . ARG B 1 199 ? -3.506 16.391 24.719 1 97.31 199 ARG B O 1
ATOM 4593 N N . GLU B 1 200 ? -3.307 16.656 26.875 1 96.19 200 GLU B N 1
ATOM 4594 C CA . GLU B 1 200 ? -2.943 18.062 26.766 1 96.19 200 GLU B CA 1
ATOM 4595 C C . GLU B 1 200 ? -1.646 18.234 25.984 1 96.19 200 GLU B C 1
ATOM 4597 O O . GLU B 1 200 ? -1.363 19.312 25.469 1 96.19 200 GLU B O 1
ATOM 4602 N N . ARG B 1 201 ? -0.869 17.172 25.812 1 97.44 201 ARG B N 1
ATOM 4603 C CA . ARG B 1 201 ? 0.432 17.281 25.156 1 97.44 201 ARG B CA 1
ATOM 4604 C C . ARG B 1 201 ? 0.393 16.656 23.766 1 97.44 201 ARG B C 1
ATOM 4606 O O . ARG B 1 201 ? 1.355 16.781 23 1 97.44 201 ARG B O 1
ATOM 4613 N N . ILE B 1 202 ? -0.708 16.016 23.469 1 98.75 202 ILE B N 1
ATOM 4614 C CA . ILE B 1 202 ? -0.811 15.398 22.141 1 98.75 202 ILE B CA 1
ATOM 4615 C C . ILE B 1 202 ? -1.396 16.406 21.156 1 98.75 202 ILE B C 1
ATOM 4617 O O . ILE B 1 202 ? -2.59 16.703 21.203 1 98.75 202 ILE B O 1
ATOM 4621 N N . LEU B 1 203 ? -0.593 16.859 20.25 1 98.62 203 LEU B N 1
ATOM 4622 C CA . LEU B 1 203 ? -1.098 17.828 19.281 1 98.62 203 LEU B CA 1
ATOM 4623 C C . LEU B 1 203 ? -1.893 17.141 18.188 1 98.62 203 LEU B C 1
ATOM 4625 O O . LEU B 1 203 ? -3.021 17.531 17.891 1 98.62 203 LEU B O 1
ATOM 4629 N N . ALA B 1 204 ? -1.31 16.109 17.609 1 98.75 204 ALA B N 1
ATOM 4630 C CA . ALA B 1 204 ? -1.923 15.312 16.562 1 98.75 204 ALA B CA 1
ATOM 4631 C C . ALA B 1 204 ? -1.299 13.922 16.484 1 98.75 204 ALA B C 1
ATOM 4633 O O . ALA B 1 204 ? -0.154 13.727 16.906 1 98.75 204 ALA B O 1
ATOM 4634 N N . VAL B 1 205 ? -2.086 13.008 16.047 1 98.88 205 VAL B N 1
ATOM 4635 C CA . VAL B 1 205 ? -1.593 11.664 15.758 1 98.88 205 VAL B CA 1
ATOM 4636 C C . VAL B 1 205 ? -1.29 11.523 14.266 1 98.88 205 VAL B C 1
ATOM 4638 O O . VAL B 1 205 ? -2.094 11.938 13.422 1 98.88 205 VAL B O 1
ATOM 4641 N N . ARG B 1 206 ? -0.129 11.023 13.984 1 98.81 206 ARG B N 1
ATOM 4642 C CA . ARG B 1 206 ? 0.299 10.922 12.594 1 98.81 206 ARG B CA 1
ATOM 4643 C C . ARG B 1 206 ? 0.348 9.469 12.133 1 98.81 206 ARG B C 1
ATOM 4645 O O . ARG B 1 206 ? 0.517 8.562 12.953 1 98.81 206 ARG B O 1
ATOM 4652 N N . ILE B 1 207 ? 0.218 9.258 10.852 1 98.56 207 ILE B N 1
ATOM 4653 C CA . ILE B 1 207 ? 0.226 7.93 10.258 1 98.56 207 ILE B CA 1
ATOM 4654 C C . ILE B 1 207 ? 1.49 7.742 9.422 1 98.56 207 ILE B C 1
ATOM 4656 O O . ILE B 1 207 ? 1.796 8.57 8.555 1 98.56 207 ILE B O 1
ATOM 4660 N N . GLY B 1 208 ? 2.254 6.707 9.719 1 97.88 208 GLY B N 1
ATOM 4661 C CA . GLY B 1 208 ? 3.416 6.348 8.922 1 97.88 208 GLY B CA 1
ATOM 4662 C C . GLY B 1 208 ? 3.15 5.203 7.961 1 97.88 208 GLY B C 1
ATOM 4663 O O . GLY B 1 208 ? 3.514 4.059 8.234 1 97.88 208 GLY B O 1
ATOM 4664 N N . ALA B 1 209 ? 2.678 5.531 6.77 1 96.31 209 ALA B N 1
ATOM 4665 C CA . ALA B 1 209 ? 2.215 4.508 5.836 1 96.31 209 ALA B CA 1
ATOM 4666 C C . ALA B 1 209 ? 3.393 3.797 5.172 1 96.31 209 ALA B C 1
ATOM 4668 O O . ALA B 1 209 ? 3.305 2.613 4.84 1 96.31 209 ALA B O 1
ATOM 4669 N N . THR B 1 210 ? 4.5 4.504 4.898 1 94.31 210 THR B N 1
ATOM 4670 C CA . THR B 1 210 ? 5.66 3.883 4.273 1 94.31 210 THR B CA 1
ATOM 4671 C C . THR B 1 210 ? 6.156 2.701 5.105 1 94.31 210 THR B C 1
ATOM 4673 O O . THR B 1 210 ? 6.414 1.624 4.566 1 94.31 210 THR B O 1
ATOM 4676 N N . ASP B 1 211 ? 6.238 2.875 6.387 1 94.62 211 ASP B N 1
ATOM 4677 C CA . ASP B 1 211 ? 6.664 1.796 7.277 1 94.62 211 ASP B CA 1
ATOM 4678 C C . ASP B 1 211 ? 5.629 0.672 7.305 1 94.62 211 ASP B C 1
ATOM 4680 O O . ASP B 1 211 ? 5.988 -0.504 7.391 1 94.62 211 ASP B O 1
ATOM 4684 N N . MET B 1 212 ? 4.355 1.025 7.289 1 96.56 212 MET B N 1
ATOM 4685 C CA . MET B 1 212 ? 3.32 -0.002 7.246 1 96.56 212 MET B CA 1
ATOM 4686 C C . MET B 1 212 ? 3.467 -0.871 6 1 96.56 212 MET B C 1
ATOM 4688 O O . MET B 1 212 ? 3.396 -2.1 6.082 1 96.56 212 MET B O 1
ATOM 4692 N N . CYS B 1 213 ? 3.658 -0.246 4.871 1 95.12 213 CYS B N 1
ATOM 4693 C CA . CYS B 1 213 ? 3.857 -0.963 3.617 1 95.12 213 CYS B CA 1
ATOM 4694 C C . CYS B 1 213 ? 5.07 -1.884 3.703 1 95.12 213 CYS B C 1
ATOM 4696 O O . CYS B 1 213 ? 5.035 -3.01 3.199 1 95.12 213 CYS B O 1
ATOM 4698 N N . SER B 1 214 ? 6.086 -1.436 4.352 1 93.44 214 SER B N 1
ATOM 4699 C CA . SER B 1 214 ? 7.324 -2.195 4.488 1 93.44 214 SER B CA 1
ATOM 4700 C C . SER B 1 214 ? 7.074 -3.539 5.164 1 93.44 214 SER B C 1
ATOM 4702 O O . SER B 1 214 ? 7.762 -4.52 4.879 1 93.44 214 SER B O 1
ATOM 4704 N N . THR B 1 215 ? 6.059 -3.566 6.043 1 94.06 215 THR B N 1
ATOM 4705 C CA . THR B 1 215 ? 5.715 -4.785 6.77 1 94.06 215 THR B CA 1
ATOM 4706 C C . THR B 1 215 ? 5.363 -5.91 5.801 1 94.06 215 THR B C 1
ATOM 4708 O O . THR B 1 215 ? 5.508 -7.086 6.133 1 94.06 215 THR B O 1
ATOM 4711 N N . PHE B 1 216 ? 4.965 -5.562 4.566 1 93.88 216 PHE B N 1
ATOM 4712 C CA . PHE B 1 216 ? 4.52 -6.555 3.596 1 93.88 216 PHE B CA 1
ATOM 4713 C C . PHE B 1 216 ? 5.363 -6.488 2.328 1 93.88 216 PHE B C 1
ATOM 4715 O O . PHE B 1 216 ? 5.012 -7.098 1.312 1 93.88 216 PHE B O 1
ATOM 4722 N N . GLY B 1 217 ? 6.441 -5.664 2.344 1 91.69 217 GLY B N 1
ATOM 4723 C CA . GLY B 1 217 ? 7.297 -5.527 1.179 1 91.69 217 GLY B CA 1
ATOM 4724 C C . GLY B 1 217 ? 6.633 -4.793 0.029 1 91.69 217 GLY B C 1
ATOM 4725 O O . GLY B 1 217 ? 6.914 -5.074 -1.139 1 91.69 217 GLY B O 1
ATOM 4726 N N . ILE B 1 218 ? 5.781 -3.945 0.375 1 92.44 218 ILE B N 1
ATOM 4727 C CA . ILE B 1 218 ? 5.012 -3.197 -0.612 1 92.44 218 ILE B CA 1
ATOM 4728 C C . ILE B 1 218 ? 5.582 -1.789 -0.754 1 92.44 218 ILE B C 1
ATOM 4730 O O . ILE B 1 218 ? 5.988 -1.174 0.235 1 92.44 218 ILE B O 1
ATOM 4734 N N . ARG B 1 219 ? 5.73 -1.326 -1.954 1 91.12 219 ARG B N 1
ATOM 4735 C CA . ARG B 1 219 ? 5.957 0.084 -2.25 1 91.12 219 ARG B CA 1
ATOM 4736 C C . ARG B 1 219 ? 4.93 0.606 -3.248 1 91.12 219 ARG B C 1
ATOM 4738 O O . ARG B 1 219 ? 4.789 0.062 -4.344 1 91.12 219 ARG B O 1
ATOM 4745 N N . ARG B 1 220 ? 4.258 1.535 -2.826 1 87.56 220 ARG B N 1
ATOM 4746 C CA . ARG B 1 220 ? 3.131 2.066 -3.586 1 87.56 220 ARG B CA 1
ATOM 4747 C C . ARG B 1 220 ? 3.602 2.701 -4.891 1 87.56 220 ARG B C 1
ATOM 4749 O O . ARG B 1 220 ? 4.629 3.381 -4.922 1 87.56 220 ARG B O 1
ATOM 4756 N N . ASP B 1 221 ? 2.805 2.432 -5.918 1 84.5 221 ASP B N 1
ATOM 4757 C CA . ASP B 1 221 ? 3.037 3.014 -7.234 1 84.5 221 ASP B CA 1
ATOM 4758 C C . ASP B 1 221 ? 2.486 4.438 -7.312 1 84.5 221 ASP B C 1
ATOM 4760 O O . ASP B 1 221 ? 1.533 4.777 -6.609 1 84.5 221 ASP B O 1
ATOM 4764 N N . ARG B 1 222 ? 3.021 5.207 -8.203 1 84.12 222 ARG B N 1
ATOM 4765 C CA . ARG B 1 222 ? 2.66 6.613 -8.359 1 84.12 222 ARG B CA 1
ATOM 4766 C C . ARG B 1 222 ? 1.217 6.758 -8.828 1 84.12 222 ARG B C 1
ATOM 4768 O O . ARG B 1 222 ? 0.613 7.824 -8.672 1 84.12 222 ARG B O 1
ATOM 4775 N N . ASP B 1 223 ? 0.706 5.703 -9.414 1 81.25 223 ASP B N 1
ATOM 4776 C CA . ASP B 1 223 ? -0.635 5.797 -9.984 1 81.25 223 ASP B CA 1
ATOM 4777 C C . ASP B 1 223 ? -1.693 5.363 -8.977 1 81.25 223 ASP B C 1
ATOM 4779 O O . ASP B 1 223 ? -2.893 5.461 -9.242 1 81.25 223 ASP B O 1
ATOM 4783 N N . LEU B 1 224 ? -1.23 4.926 -7.867 1 89 224 LEU B N 1
ATOM 4784 C CA . LEU B 1 224 ? -2.152 4.426 -6.855 1 89 224 LEU B CA 1
ATOM 4785 C C . LEU B 1 224 ? -2.016 5.211 -5.555 1 89 224 LEU B C 1
ATOM 4787 O O . LEU B 1 224 ? -0.915 5.629 -5.191 1 89 224 LEU B O 1
ATOM 4791 N N . THR B 1 225 ? -3.129 5.457 -4.883 1 93.31 225 THR B N 1
ATOM 4792 C CA . THR B 1 225 ? -3.1 6.09 -3.568 1 93.31 225 THR B CA 1
ATOM 4793 C C . THR B 1 225 ? -2.908 5.051 -2.469 1 93.31 225 THR B C 1
ATOM 4795 O O . THR B 1 225 ? -2.973 3.846 -2.729 1 93.31 225 THR B O 1
ATOM 4798 N N . ILE B 1 226 ? -2.662 5.562 -1.271 1 95.75 226 ILE B N 1
ATOM 4799 C CA . ILE B 1 226 ? -2.492 4.664 -0.133 1 95.75 226 ILE B CA 1
ATOM 4800 C C . ILE B 1 226 ? -3.795 3.908 0.127 1 95.75 226 ILE B C 1
ATOM 4802 O O . ILE B 1 226 ? -3.785 2.83 0.726 1 95.75 226 ILE B O 1
ATOM 4806 N N . TYR B 1 227 ? -4.926 4.348 -0.375 1 94.62 227 TYR B N 1
ATOM 4807 C CA . TYR B 1 227 ? -6.234 3.75 -0.139 1 94.62 227 TYR B CA 1
ATOM 4808 C C . TYR B 1 227 ? -6.477 2.578 -1.083 1 94.62 227 TYR B C 1
ATOM 4810 O O . TYR B 1 227 ? -7.461 1.851 -0.94 1 94.62 227 TYR B O 1
ATOM 4818 N N . ASP B 1 228 ? -5.512 2.348 -1.982 1 93.25 228 ASP B N 1
ATOM 4819 C CA . ASP B 1 228 ? -5.547 1.168 -2.842 1 93.25 228 ASP B CA 1
ATOM 4820 C C . ASP B 1 228 ? -4.781 0.007 -2.215 1 93.25 228 ASP B C 1
ATOM 4822 O O . ASP B 1 228 ? -4.883 -1.133 -2.674 1 93.25 228 ASP B O 1
ATOM 4826 N N . VAL B 1 229 ? -3.973 0.288 -1.265 1 95.19 229 VAL B N 1
ATOM 4827 C CA . VAL B 1 229 ? -3.234 -0.725 -0.518 1 95.19 229 VAL B CA 1
ATOM 4828 C C . VAL B 1 229 ? -4.07 -1.209 0.665 1 95.19 229 VAL B C 1
ATOM 4830 O O . VAL B 1 229 ? -4.02 -0.625 1.75 1 95.19 229 VAL B O 1
ATOM 4833 N N . ARG B 1 230 ? -4.699 -2.268 0.552 1 93.81 230 ARG B N 1
ATOM 4834 C CA . ARG B 1 230 ? -5.805 -2.654 1.419 1 93.81 230 ARG B CA 1
ATOM 4835 C C . ARG B 1 230 ? -5.312 -2.975 2.826 1 93.81 230 ARG B C 1
ATOM 4837 O O . ARG B 1 230 ? -5.973 -2.633 3.812 1 93.81 230 ARG B O 1
ATOM 4844 N N . VAL B 1 231 ? -4.156 -3.566 2.939 1 93.19 231 VAL B N 1
ATOM 4845 C CA . VAL B 1 231 ? -3.627 -3.916 4.254 1 93.19 231 VAL B CA 1
ATOM 4846 C C . VAL B 1 231 ? -3.326 -2.645 5.043 1 93.19 231 VAL B C 1
ATOM 4848 O O . VAL B 1 231 ? -3.348 -2.654 6.277 1 93.19 231 VAL B O 1
ATOM 4851 N N . VAL B 1 232 ? -3.068 -1.572 4.348 1 95.81 232 VAL B N 1
ATOM 4852 C CA . VAL B 1 232 ? -2.746 -0.309 5.004 1 95.81 232 VAL B CA 1
ATOM 4853 C C . VAL B 1 232 ? -4.023 0.487 5.25 1 95.81 232 VAL B C 1
ATOM 4855 O O . VAL B 1 232 ? -4.199 1.078 6.316 1 95.81 232 VAL B O 1
ATOM 4858 N N . VAL B 1 233 ? -4.93 0.474 4.32 1 95.25 233 VAL B N 1
ATOM 4859 C CA . VAL B 1 233 ? -6.156 1.248 4.469 1 95.25 233 VAL B CA 1
ATOM 4860 C C . VAL B 1 233 ? -6.961 0.719 5.656 1 95.25 233 VAL B C 1
ATOM 4862 O O . VAL B 1 233 ? -7.605 1.49 6.371 1 95.25 233 VAL B O 1
ATOM 4865 N N . ASP B 1 234 ? -6.941 -0.621 5.836 1 95.5 234 ASP B N 1
ATOM 4866 C CA . ASP B 1 234 ? -7.617 -1.195 6.996 1 95.5 234 ASP B CA 1
ATOM 4867 C C . ASP B 1 234 ? -7.055 -0.63 8.297 1 95.5 234 ASP B C 1
ATOM 4869 O O . ASP B 1 234 ? -7.801 -0.358 9.234 1 95.5 234 ASP B O 1
ATOM 4873 N N . VAL B 1 235 ? -5.785 -0.435 8.328 1 97.69 235 VAL B N 1
ATOM 4874 C CA . VAL B 1 235 ? -5.145 0.136 9.508 1 97.69 235 VAL B CA 1
ATOM 4875 C C . VAL B 1 235 ? -5.574 1.593 9.68 1 97.69 235 VAL B C 1
ATOM 4877 O O . VAL B 1 235 ? -5.922 2.02 10.781 1 97.69 235 VAL B O 1
ATOM 4880 N N . ILE B 1 236 ? -5.547 2.344 8.594 1 97.88 236 ILE B N 1
ATOM 4881 C CA . ILE B 1 236 ? -5.938 3.748 8.625 1 97.88 236 ILE B CA 1
ATOM 4882 C C . ILE B 1 236 ? -7.367 3.873 9.156 1 97.88 236 ILE B C 1
ATOM 4884 O O . ILE B 1 236 ? -7.641 4.699 10.031 1 97.88 236 ILE B O 1
ATOM 4888 N N . ALA B 1 237 ? -8.25 3.008 8.641 1 97.31 237 ALA B N 1
ATOM 4889 C CA . ALA B 1 237 ? -9.641 3.018 9.078 1 97.31 237 ALA B CA 1
ATOM 4890 C C . ALA B 1 237 ? -9.742 2.754 10.578 1 97.31 237 ALA B C 1
ATOM 4892 O O . ALA B 1 237 ? -10.508 3.42 11.281 1 97.31 237 ALA B O 1
ATOM 4893 N N . ASP B 1 238 ? -8.977 1.843 11.055 1 98 238 ASP B N 1
ATOM 4894 C CA . ASP B 1 238 ? -9.031 1.494 12.469 1 98 238 ASP B CA 1
ATOM 4895 C C . ASP B 1 238 ? -8.438 2.605 13.328 1 98 238 ASP B C 1
ATOM 4897 O O . ASP B 1 238 ? -8.914 2.867 14.43 1 98 238 ASP B O 1
ATOM 4901 N N . ILE B 1 239 ? -7.367 3.244 12.875 1 98.56 239 ILE B N 1
ATOM 4902 C CA . ILE B 1 239 ? -6.797 4.375 13.594 1 98.56 239 ILE B CA 1
ATOM 4903 C C . ILE B 1 239 ? -7.848 5.469 13.758 1 98.56 239 ILE B C 1
ATOM 4905 O O . ILE B 1 239 ? -8.047 5.988 14.859 1 98.56 239 ILE B O 1
ATOM 4909 N N . VAL B 1 240 ? -8.547 5.785 12.695 1 98.25 240 VAL B N 1
ATOM 4910 C CA . VAL B 1 240 ? -9.586 6.812 12.742 1 98.25 240 VAL B CA 1
ATOM 4911 C C . VAL B 1 240 ? -10.711 6.371 13.68 1 98.25 240 VAL B C 1
ATOM 4913 O O . VAL B 1 240 ? -11.227 7.176 14.453 1 98.25 240 VAL B O 1
ATOM 4916 N N . ASN B 1 241 ? -11.023 5.09 13.609 1 97.94 241 ASN B N 1
ATOM 4917 C CA . ASN B 1 241 ? -12.102 4.562 14.445 1 97.94 241 ASN B CA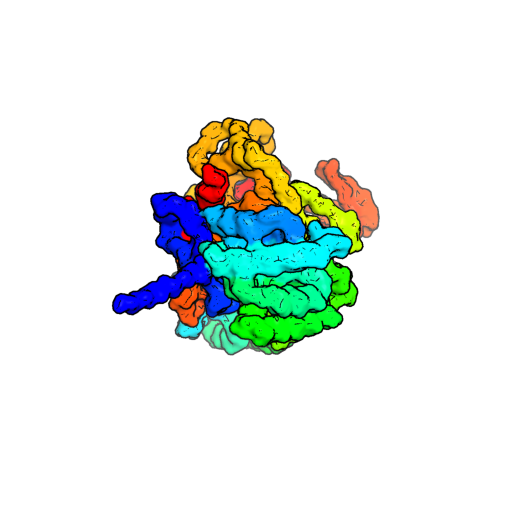 1
ATOM 4918 C C . ASN B 1 241 ? -11.773 4.691 15.93 1 97.94 241 ASN B C 1
ATOM 4920 O O . ASN B 1 241 ? -12.609 5.152 16.719 1 97.94 241 ASN B O 1
ATOM 4924 N N . TYR B 1 242 ? -10.617 4.359 16.328 1 98.06 242 TYR B N 1
ATOM 4925 C CA . TYR B 1 242 ? -10.242 4.332 17.734 1 98.06 242 TYR B CA 1
ATOM 4926 C C . TYR B 1 242 ? -9.867 5.723 18.234 1 98.06 242 TYR B C 1
ATOM 4928 O O . TYR B 1 242 ? -10.141 6.078 19.375 1 98.06 242 TYR B O 1
ATOM 4936 N N . LEU B 1 243 ? -9.227 6.535 17.344 1 98.5 243 LEU B N 1
ATOM 4937 C CA . LEU B 1 243 ? -8.547 7.719 17.859 1 98.5 243 LEU B CA 1
ATOM 4938 C C . LEU B 1 243 ? -9.156 8.992 17.281 1 98.5 243 LEU B C 1
ATOM 4940 O O . LEU B 1 243 ? -8.82 10.094 17.703 1 98.5 243 LEU B O 1
ATOM 4944 N N . GLY B 1 244 ? -10.055 8.875 16.297 1 97.62 244 GLY B N 1
ATOM 4945 C CA . GLY B 1 244 ? -10.586 10.047 15.609 1 97.62 244 GLY B CA 1
ATOM 4946 C C . GLY B 1 244 ? -12.031 10.344 15.977 1 97.62 244 GLY B C 1
ATOM 4947 O O . GLY B 1 244 ? -12.75 10.977 15.203 1 97.62 244 GLY B O 1
ATOM 4948 N N . ARG B 1 245 ? -12.484 9.906 17.109 1 95.44 245 ARG B N 1
ATOM 4949 C CA . ARG B 1 245 ? -13.883 10.055 17.5 1 95.44 245 ARG B CA 1
ATOM 4950 C C . ARG B 1 245 ? -14.203 11.516 17.797 1 95.44 245 ARG B C 1
ATOM 4952 O O . ARG B 1 245 ? -13.383 12.242 18.375 1 95.44 245 ARG B O 1
ATOM 4959 N N . ALA B 1 246 ? -15.406 11.992 17.5 1 92.81 246 ALA B N 1
ATOM 4960 C CA . ALA B 1 246 ? -15.812 13.391 17.625 1 92.81 246 ALA B CA 1
ATOM 4961 C C . ALA B 1 246 ? -16.625 13.617 18.891 1 92.81 246 ALA B C 1
ATOM 4963 O O . ALA B 1 246 ? -17.391 14.586 18.984 1 92.81 246 ALA B O 1
ATOM 4964 N N . ASP B 1 247 ? -16.531 12.766 19.844 1 93.44 247 ASP B N 1
ATOM 4965 C CA . ASP B 1 247 ? -17.281 12.883 21.094 1 93.44 247 ASP B CA 1
ATOM 4966 C C . ASP B 1 247 ? -16.438 13.508 22.188 1 93.44 247 ASP B C 1
ATOM 4968 O O . ASP B 1 247 ? -16.766 13.398 23.375 1 93.44 247 ASP B O 1
ATOM 4972 N N . GLY B 1 248 ? -15.367 14.023 21.797 1 92.12 248 GLY B N 1
ATOM 4973 C CA . GLY B 1 248 ? -14.492 14.664 22.766 1 92.12 248 GLY B CA 1
ATOM 4974 C C . GLY B 1 248 ? -13.305 13.805 23.156 1 92.12 248 GLY B C 1
ATOM 4975 O O . GLY B 1 248 ? -12.344 14.297 23.75 1 92.12 248 GLY B O 1
ATOM 4976 N N . SER B 1 249 ? -13.344 12.555 22.766 1 95.19 249 SER B N 1
ATOM 4977 C CA . SER B 1 249 ? -12.273 11.648 23.156 1 95.19 249 SER B CA 1
ATOM 4978 C C . SER B 1 249 ? -11.211 11.539 22.078 1 95.19 249 SER B C 1
ATOM 4980 O O . SER B 1 249 ? -10.109 11.031 22.328 1 95.19 249 SER B O 1
ATOM 4982 N N . GLY B 1 250 ? -11.5 12.023 20.906 1 96.88 250 GLY B N 1
ATOM 4983 C CA . GLY B 1 250 ? -10.617 11.789 19.766 1 96.88 250 GLY B CA 1
ATOM 4984 C C . GLY B 1 250 ? -9.516 12.836 19.641 1 96.88 250 GLY B C 1
ATOM 4985 O O . GLY B 1 250 ? -9.43 13.75 20.469 1 96.88 250 GLY B O 1
ATOM 4986 N N . PHE B 1 251 ? -8.633 12.609 18.719 1 98.19 251 PHE B N 1
ATOM 4987 C CA . PHE B 1 251 ? -7.516 13.477 18.359 1 98.19 251 PHE B CA 1
ATOM 4988 C C . PHE B 1 251 ? -7.547 13.812 16.875 1 98.19 251 PHE B C 1
ATOM 4990 O O . PHE B 1 251 ? -8.203 13.117 16.094 1 98.19 251 PHE B O 1
ATOM 4997 N N . VAL B 1 252 ? -6.883 14.938 16.531 1 97.94 252 VAL B N 1
ATOM 4998 C CA . VAL B 1 252 ? -6.652 15.211 15.109 1 97.94 252 VAL B CA 1
ATOM 4999 C C . VAL B 1 252 ? -5.664 14.195 14.539 1 97.94 252 VAL B C 1
ATOM 5001 O O . VAL B 1 252 ? -4.629 13.922 15.156 1 97.94 252 VAL B O 1
ATOM 5004 N N . ILE B 1 253 ? -6.043 13.602 13.438 1 98.69 253 ILE B N 1
ATOM 5005 C CA . ILE B 1 253 ? -5.191 12.633 12.75 1 98.69 253 ILE B CA 1
ATOM 5006 C C . ILE B 1 253 ? -4.711 13.227 11.43 1 98.69 253 ILE B C 1
ATOM 5008 O O . ILE B 1 253 ? -5.508 13.766 10.656 1 98.69 253 ILE B O 1
ATOM 5012 N N . THR B 1 254 ? -3.367 13.195 11.203 1 98.62 254 THR B N 1
ATOM 5013 C CA . THR B 1 254 ? -2.818 13.742 9.961 1 98.62 254 THR B CA 1
ATOM 5014 C C . THR B 1 254 ? -2.459 12.625 8.992 1 98.62 254 THR B C 1
ATOM 5016 O O . THR B 1 254 ? -2.119 11.516 9.406 1 98.62 254 THR B O 1
ATOM 5019 N N . GLY B 1 255 ? -2.529 12.93 7.73 1 98 255 GLY B N 1
ATOM 5020 C CA . GLY B 1 255 ? -2.363 11.938 6.68 1 98 255 GLY B CA 1
ATOM 5021 C C . GLY B 1 255 ? -0.914 11.562 6.434 1 98 255 GLY B C 1
ATOM 5022 O O . GLY B 1 255 ? -0.005 12.328 6.77 1 98 255 GLY B O 1
ATOM 5023 N N . PRO B 1 256 ? -0.723 10.375 5.836 1 97.56 256 PRO B N 1
ATOM 5024 C CA . PRO B 1 256 ? 0.635 9.898 5.562 1 97.56 256 PRO B CA 1
ATOM 5025 C C . PRO B 1 256 ? 1.269 10.57 4.352 1 97.56 256 PRO B C 1
ATOM 5027 O O . PRO B 1 256 ? 0.585 11.281 3.607 1 97.56 256 PRO B O 1
ATOM 5030 N N . VAL B 1 257 ? 2.508 10.32 4.199 1 95.69 257 VAL B N 1
ATOM 5031 C CA . VAL B 1 257 ? 3.311 10.977 3.174 1 95.69 257 VAL B CA 1
ATOM 5032 C C . VAL B 1 257 ? 2.941 10.422 1.798 1 95.69 257 VAL B C 1
ATOM 5034 O O . VAL B 1 257 ? 2.67 9.227 1.654 1 95.69 257 VAL B O 1
ATOM 5037 N N . TRP B 1 258 ? 2.803 11.281 0.821 1 93.81 258 TRP B N 1
ATOM 5038 C CA . TRP B 1 258 ? 2.873 10.969 -0.604 1 93.81 258 TRP B CA 1
ATOM 5039 C C . TRP B 1 258 ? 4.312 11.047 -1.106 1 93.81 258 TRP B C 1
ATOM 5041 O O . TRP B 1 258 ? 4.961 12.086 -0.996 1 93.81 258 TRP B O 1
ATOM 5051 N N . GLU B 1 259 ? 4.801 10.031 -1.761 1 89.62 259 GLU B N 1
ATOM 5052 C CA . GLU B 1 259 ? 6.242 9.914 -1.965 1 89.62 259 GLU B CA 1
ATOM 5053 C C . GLU B 1 259 ? 6.664 10.531 -3.297 1 89.62 259 GLU B C 1
ATOM 5055 O O . GLU B 1 259 ? 7.844 10.805 -3.514 1 89.62 259 GLU B O 1
ATOM 5060 N N . TYR B 1 260 ? 5.809 10.773 -4.219 1 88.38 260 TYR B N 1
ATOM 5061 C CA . TYR B 1 260 ? 6.207 11.102 -5.586 1 88.38 260 TYR B CA 1
ATOM 5062 C C . TYR B 1 260 ? 6.109 12.602 -5.832 1 88.38 260 TYR B C 1
ATOM 5064 O O . TYR B 1 260 ? 5.164 13.25 -5.379 1 88.38 260 TYR B O 1
ATOM 5072 N N . PHE B 1 261 ? 7.129 13.141 -6.527 1 82.31 261 PHE B N 1
ATOM 5073 C CA . PHE B 1 261 ? 7.125 14.555 -6.891 1 82.31 261 PHE B CA 1
ATOM 5074 C C . PHE B 1 261 ? 7.785 14.766 -8.242 1 82.31 261 PHE B C 1
ATOM 5076 O O . PHE B 1 261 ? 8.672 14 -8.633 1 82.31 261 PHE B O 1
ATOM 5083 N N . ALA B 1 262 ? 6.961 15.242 -9.281 1 65.5 262 ALA B N 1
ATOM 5084 C CA . ALA B 1 262 ? 7.434 15.445 -10.648 1 65.5 262 ALA B CA 1
ATOM 5085 C C . ALA B 1 262 ? 8.484 16.547 -10.703 1 65.5 262 ALA B C 1
ATOM 5087 O O . ALA B 1 262 ? 8.5 17.438 -9.852 1 65.5 262 ALA B O 1
ATOM 5088 N N . ASP B 1 263 ? 9.492 16.344 -11.57 1 54.5 263 ASP B N 1
ATOM 5089 C CA . ASP B 1 263 ? 10.312 17.516 -11.875 1 54.5 263 ASP B CA 1
ATOM 5090 C C . ASP B 1 263 ? 9.453 18.688 -12.312 1 54.5 263 ASP B C 1
ATOM 5092 O O . ASP B 1 263 ? 8.367 18.5 -12.875 1 54.5 263 ASP B O 1
ATOM 5096 N N . HIS B 1 264 ? 9.586 19.922 -11.742 1 45.03 264 HIS B N 1
ATOM 5097 C CA . HIS B 1 264 ? 8.914 21.203 -11.891 1 45.03 264 HIS B CA 1
ATOM 5098 C C . HIS B 1 264 ? 8.312 21.359 -13.281 1 45.03 264 HIS B C 1
ATOM 5100 O O . HIS B 1 264 ? 7.238 21.953 -13.43 1 45.03 264 HIS B O 1
ATOM 5106 N N . GLU B 1 265 ? 8.977 21.078 -14.258 1 40.56 265 GLU B N 1
ATOM 5107 C CA . GLU B 1 265 ? 8.617 21.531 -15.594 1 40.56 265 GLU B CA 1
ATOM 5108 C C . GLU B 1 265 ? 7.312 20.875 -16.062 1 40.56 265 GLU B C 1
ATOM 5110 O O . GLU B 1 265 ? 6.625 21.422 -16.938 1 40.56 265 GLU B O 1
ATOM 5115 N N . ARG B 1 266 ? 6.922 19.812 -15.453 1 40.97 266 ARG B N 1
ATOM 5116 C CA . ARG B 1 266 ? 5.812 19.125 -16.125 1 40.97 266 ARG B CA 1
ATOM 5117 C C . ARG B 1 266 ? 4.555 19.172 -15.258 1 40.97 266 ARG B C 1
ATOM 5119 O O . ARG B 1 266 ? 3.652 18.344 -15.43 1 40.97 266 ARG B O 1
ATOM 5126 N N . MET B 1 267 ? 4.496 19.984 -14.234 1 40.62 267 MET B N 1
ATOM 5127 C CA . MET B 1 267 ? 3.396 19.969 -13.273 1 40.62 267 MET B CA 1
ATOM 5128 C C . MET B 1 267 ? 2.066 20.266 -13.961 1 40.62 267 MET B C 1
ATOM 5130 O O . MET B 1 267 ? 1.056 19.625 -13.656 1 40.62 267 MET B O 1
ATOM 5134 N N . PHE B 1 268 ? 2.084 21.484 -14.773 1 36.75 268 PHE B N 1
ATOM 5135 C CA . PHE B 1 268 ? 0.846 21.859 -15.453 1 36.75 268 PHE B CA 1
ATOM 5136 C C . PHE B 1 268 ? 0.943 21.578 -16.953 1 36.75 268 PHE B C 1
ATOM 5138 O O . PHE B 1 268 ? 1.725 22.234 -17.656 1 36.75 268 PHE B O 1
ATOM 5145 N N . ARG B 1 269 ? 1.169 20.328 -17.391 1 35.12 269 ARG B N 1
ATOM 5146 C CA . ARG B 1 269 ? 0.999 20.266 -18.844 1 35.12 269 ARG B CA 1
ATOM 5147 C C . ARG B 1 269 ? -0.474 20.141 -19.219 1 35.12 269 ARG B C 1
ATOM 5149 O O . ARG B 1 269 ? -1.218 19.391 -18.578 1 35.12 269 ARG B O 1
ATOM 5156 N N . PRO B 1 270 ? -0.948 21.078 -20.016 1 31.7 270 PRO B N 1
ATOM 5157 C CA . PRO B 1 270 ? -2.312 21 -20.547 1 31.7 270 PRO B CA 1
ATOM 5158 C C . PRO B 1 270 ? -2.689 19.609 -21.031 1 31.7 270 PRO B C 1
ATOM 5160 O O . PRO B 1 270 ? -1.927 18.984 -21.766 1 31.7 270 PRO B O 1
ATOM 5163 N N . MET B 1 271 ? -2.963 18.688 -20.25 1 32.81 271 MET B N 1
ATOM 5164 C CA . MET B 1 271 ? -3.537 17.578 -21 1 32.81 271 MET B CA 1
ATOM 5165 C C . MET B 1 271 ? -4.75 18.031 -21.797 1 32.81 271 MET B C 1
ATOM 5167 O O . MET B 1 271 ? -5.793 18.344 -21.219 1 32.81 271 MET B O 1
ATOM 5171 N N . LEU B 1 272 ? -4.477 18.719 -22.859 1 28.31 272 LEU B N 1
ATOM 5172 C CA . LEU B 1 272 ? -5.508 19 -23.844 1 28.31 272 LEU B CA 1
ATOM 5173 C C . LEU B 1 272 ? -6.27 17.734 -24.219 1 28.31 272 LEU B C 1
ATOM 5175 O O . LEU B 1 272 ? -6.039 17.156 -25.281 1 28.31 272 LEU B O 1
ATOM 5179 N N . ARG B 1 273 ? -6.402 16.625 -23.453 1 29.92 273 ARG B N 1
ATOM 5180 C CA . ARG B 1 273 ? -7.391 15.773 -24.109 1 29.92 273 ARG B CA 1
ATOM 5181 C C . ARG B 1 273 ? -8.711 16.516 -24.312 1 29.92 273 ARG B C 1
ATOM 5183 O O . ARG B 1 273 ? -9.266 17.078 -23.359 1 29.92 273 ARG B O 1
ATOM 5190 N N . ALA B 1 274 ? -8.922 16.969 -25.531 1 28.86 274 ALA B N 1
ATOM 5191 C CA . ALA B 1 274 ? -10.062 17.609 -26.188 1 28.86 274 ALA B CA 1
ATOM 5192 C C . ALA B 1 274 ? -11.375 16.922 -25.812 1 28.86 274 ALA B C 1
ATOM 5194 O O . ALA B 1 274 ? -11.68 15.836 -26.312 1 28.86 274 ALA B O 1
ATOM 5195 N N . THR B 1 275 ? -11.719 16.156 -24.75 1 28.97 275 THR B N 1
ATOM 5196 C CA . THR B 1 275 ? -13.141 15.969 -25 1 28.97 275 THR B CA 1
ATOM 5197 C C . THR B 1 275 ? -13.852 17.312 -25.125 1 28.97 275 THR B C 1
ATOM 5199 O O . THR B 1 275 ? -13.469 18.281 -24.484 1 28.97 275 THR B O 1
ATOM 5202 N N . PRO B 1 276 ? -14.625 17.562 -26.203 1 27.11 276 PRO B N 1
ATOM 5203 C CA . PRO B 1 276 ? -15.422 18.766 -26.484 1 27.11 276 PRO B CA 1
ATOM 5204 C C . PRO B 1 276 ? -16.141 19.297 -25.25 1 27.11 276 PRO B C 1
ATOM 5206 O O . PRO B 1 276 ? -16.875 20.281 -25.328 1 27.11 276 PRO B O 1
ATOM 5209 N N . PHE B 1 277 ? -16.656 18.438 -24.375 1 27.55 277 PHE B N 1
ATOM 5210 C CA . PHE B 1 277 ? -17.469 19.188 -23.438 1 27.55 277 PHE B CA 1
ATOM 5211 C C . PHE B 1 277 ? -16.609 20.141 -22.609 1 27.55 277 PHE B C 1
ATOM 5213 O O . PHE B 1 277 ? -15.914 19.734 -21.688 1 27.55 277 PHE B O 1
ATOM 5220 N N . GLU B 1 278 ? -16.016 21.234 -23.188 1 31.12 278 GLU B N 1
ATOM 5221 C CA . GLU B 1 278 ? -15.203 22.422 -22.984 1 31.12 278 GLU B CA 1
ATOM 5222 C C . GLU B 1 278 ? -15.625 23.156 -21.703 1 31.12 278 GLU B C 1
ATOM 5224 O O . GLU B 1 278 ? -14.969 24.125 -21.297 1 31.12 278 GLU B O 1
ATOM 5229 N N . GLU B 1 279 ? -16.922 23.078 -21.281 1 29.03 279 GLU B N 1
ATOM 5230 C CA . GLU B 1 279 ? -17.188 24.344 -20.594 1 29.03 279 GLU B CA 1
ATOM 5231 C C . GLU B 1 279 ? -16.344 24.469 -19.328 1 29.03 279 GLU B C 1
ATOM 5233 O O . GLU B 1 279 ? -15.75 25.516 -19.062 1 29.03 279 GLU B O 1
ATOM 5238 N N . HIS B 1 280 ? -16.938 23.859 -18.266 1 29.66 280 HIS B N 1
ATOM 5239 C CA . HIS B 1 280 ? -16.547 24.484 -17 1 29.66 280 HIS B CA 1
ATOM 5240 C C . HIS B 1 280 ? -15.102 24.156 -16.641 1 29.66 280 HIS B C 1
ATOM 5242 O O . HIS B 1 280 ? -14.531 23.188 -17.172 1 29.66 280 HIS B O 1
ATOM 5248 N N . ASP B 1 281 ? -14.422 24.984 -15.766 1 32.75 281 ASP B N 1
ATOM 5249 C CA . ASP B 1 281 ? -13.086 25.25 -15.227 1 32.75 281 ASP B CA 1
ATOM 5250 C C . ASP B 1 281 ? -12.406 23.938 -14.812 1 32.75 281 ASP B C 1
ATOM 5252 O O . ASP B 1 281 ? -11.188 23.906 -14.633 1 32.75 281 ASP B O 1
ATOM 5256 N N . ALA B 1 282 ? -13.211 23.031 -14.445 1 33.78 282 ALA B N 1
ATOM 5257 C CA . ALA B 1 282 ? -12.695 21.734 -14.008 1 33.78 282 ALA B CA 1
ATOM 5258 C C . ALA B 1 282 ? -11.977 21.016 -15.148 1 33.78 282 ALA B C 1
ATOM 5260 O O . ALA B 1 282 ? -11.039 20.25 -14.914 1 33.78 282 ALA B O 1
ATOM 5261 N N . VAL B 1 283 ? -12.555 21.312 -16.453 1 35.28 283 VAL B N 1
ATOM 5262 C CA . VAL B 1 283 ? -11.914 20.797 -17.656 1 35.28 283 VAL B CA 1
ATOM 5263 C C . VAL B 1 283 ? -10.531 21.406 -17.812 1 35.28 283 VAL B C 1
ATOM 5265 O O . VAL B 1 283 ? -9.578 20.719 -18.203 1 35.28 283 VAL B O 1
ATOM 5268 N N . ARG B 1 284 ? -10.523 22.734 -17.625 1 34.44 284 ARG B N 1
ATOM 5269 C CA . ARG B 1 284 ? -9.273 23.484 -17.719 1 34.44 284 ARG B CA 1
ATOM 5270 C C . ARG B 1 284 ? -8.227 22.938 -16.75 1 34.44 284 ARG B C 1
ATOM 5272 O O . ARG B 1 284 ? -7.031 22.969 -17.047 1 34.44 284 ARG B O 1
ATOM 5279 N N . PHE B 1 285 ? -8.633 22.688 -15.508 1 35.28 285 PHE B N 1
ATOM 5280 C CA . PHE B 1 285 ? -7.699 22.047 -14.586 1 35.28 285 PHE B CA 1
ATOM 5281 C C . PHE B 1 285 ? -7.207 20.719 -15.156 1 35.28 285 PHE B C 1
ATOM 5283 O O . PHE B 1 285 ? -6.031 20.391 -15.031 1 35.28 285 PHE B O 1
ATOM 5290 N N . ARG B 1 286 ? -8.102 19.984 -15.758 1 38.84 286 ARG B N 1
ATOM 5291 C CA . ARG B 1 286 ? -7.66 18.812 -16.5 1 38.84 286 ARG B CA 1
ATOM 5292 C C . ARG B 1 286 ? -6.762 19.203 -17.672 1 38.84 286 ARG B C 1
ATOM 5294 O O . ARG B 1 286 ? -5.875 18.438 -18.062 1 38.84 286 ARG B O 1
ATOM 5301 N N . GLN B 1 287 ? -7.098 20.344 -18.281 1 38.59 287 GLN B N 1
ATOM 5302 C CA . GLN B 1 287 ? -6.203 20.875 -19.312 1 38.59 287 GLN B CA 1
ATOM 5303 C C . GLN B 1 287 ? -4.887 21.344 -18.688 1 38.59 287 GLN B C 1
ATOM 5305 O O . GLN B 1 287 ? -3.889 21.5 -19.406 1 38.59 287 GLN B O 1
ATOM 5310 N N . HIS B 1 288 ? -4.98 22.094 -17.594 1 39.16 288 HIS B N 1
ATOM 5311 C CA . HIS B 1 288 ? -3.701 22.344 -16.953 1 39.16 288 HIS B CA 1
ATOM 5312 C C . HIS B 1 288 ? -3.158 21.078 -16.281 1 39.16 288 HIS B C 1
ATOM 5314 O O . HIS B 1 288 ? -3.822 20.5 -15.43 1 39.16 288 HIS B O 1
ATOM 5320 N N . LEU B 1 289 ? -2.457 20.297 -16.984 1 42.84 289 LEU B N 1
ATOM 5321 C CA . LEU B 1 289 ? -1.734 19.047 -16.844 1 42.84 289 LEU B CA 1
ATOM 5322 C C . LEU B 1 289 ? -1.091 18.953 -15.461 1 42.84 289 LEU B C 1
ATOM 5324 O O . LEU B 1 289 ? -0.12 19.656 -15.172 1 42.84 289 LEU B O 1
ATOM 5328 N N . VAL B 1 290 ? -1.862 18.984 -14.469 1 49.84 290 VAL B N 1
ATOM 5329 C CA . VAL B 1 290 ? -1.167 18.531 -13.266 1 49.84 290 VAL B CA 1
ATOM 5330 C C . VAL B 1 290 ? -0.403 17.25 -13.57 1 49.84 290 VAL B C 1
ATOM 5332 O O . VAL B 1 290 ? -0.927 16.344 -14.227 1 49.84 290 VAL B O 1
ATOM 5335 N N . SER B 1 291 ? 0.848 17.344 -13.336 1 61.38 291 SER B N 1
ATOM 5336 C CA . SER B 1 291 ? 1.664 16.141 -13.453 1 61.38 291 SER B CA 1
ATOM 5337 C C . SER B 1 291 ? 0.961 14.93 -12.836 1 61.38 291 SER B C 1
ATOM 5339 O O . SER B 1 291 ? 0.107 15.086 -11.961 1 61.38 291 SER B O 1
ATOM 5341 N N . ARG B 1 292 ? 0.985 13.883 -13.484 1 60.97 292 ARG B N 1
ATOM 5342 C CA . ARG B 1 292 ? 0.466 12.617 -12.977 1 60.97 292 ARG B CA 1
ATOM 5343 C C . ARG B 1 292 ? 0.727 12.469 -11.484 1 60.97 292 ARG B C 1
ATOM 5345 O O . ARG B 1 292 ? -0.131 11.992 -10.742 1 60.97 292 ARG B O 1
ATOM 5352 N N . ASP B 1 293 ? 1.791 13.117 -11.125 1 69.81 293 ASP B N 1
ATOM 5353 C CA . ASP B 1 293 ? 2.176 13 -9.719 1 69.81 293 ASP B CA 1
ATOM 5354 C C . ASP B 1 293 ? 1.301 13.883 -8.836 1 69.81 293 ASP B C 1
ATOM 5356 O O . ASP B 1 293 ? 0.893 13.477 -7.746 1 69.81 293 ASP B O 1
ATOM 5360 N N . LEU B 1 294 ? 1.035 14.969 -9.305 1 79.81 294 LEU B N 1
ATOM 5361 C CA . LEU B 1 294 ? 0.212 15.875 -8.516 1 79.81 294 LEU B CA 1
ATOM 5362 C C . LEU B 1 294 ? -1.234 15.391 -8.469 1 79.81 294 LEU B C 1
ATOM 5364 O O . LEU B 1 294 ? -1.909 15.547 -7.445 1 79.81 294 LEU B O 1
ATOM 5368 N N . ASP B 1 295 ? -1.623 14.734 -9.539 1 82.31 295 ASP B N 1
ATOM 5369 C CA . ASP B 1 295 ? -2.982 14.203 -9.562 1 82.31 295 ASP B CA 1
ATOM 5370 C C . ASP B 1 295 ? -3.178 13.148 -8.477 1 82.31 295 ASP B C 1
ATOM 5372 O O . ASP B 1 295 ? -4.188 13.156 -7.773 1 82.31 295 ASP B O 1
ATOM 5376 N N . GLY B 1 296 ? -2.217 12.289 -8.375 1 87.56 296 GLY B N 1
ATOM 5377 C CA . GLY B 1 296 ? -2.281 11.281 -7.324 1 87.56 296 GLY B CA 1
ATOM 5378 C C . GLY B 1 296 ? -2.318 11.875 -5.93 1 87.56 296 GLY B C 1
ATOM 5379 O O . GLY B 1 296 ? -3.094 11.43 -5.078 1 87.56 296 GLY B O 1
ATOM 5380 N N . LEU B 1 297 ? -1.534 12.906 -5.742 1 92.19 297 LEU B N 1
ATOM 5381 C CA . LEU B 1 297 ? -1.511 13.586 -4.453 1 92.19 297 LEU B CA 1
ATOM 5382 C C . LEU B 1 297 ? -2.859 14.234 -4.152 1 92.19 297 LEU B C 1
ATOM 5384 O O . LEU B 1 297 ? -3.398 14.07 -3.055 1 92.19 297 LEU B O 1
ATOM 5388 N N . LEU B 1 298 ? -3.389 14.891 -5.121 1 91.19 298 LEU B N 1
ATOM 5389 C CA . LEU B 1 298 ? -4.672 15.562 -4.93 1 91.19 298 LEU B CA 1
ATOM 5390 C C . LEU B 1 298 ? -5.77 14.555 -4.605 1 91.19 298 LEU B C 1
ATOM 5392 O O . LEU B 1 298 ? -6.582 14.781 -3.709 1 91.19 298 LEU B O 1
ATOM 5396 N N . ARG B 1 299 ? -5.762 13.406 -5.309 1 92.25 299 ARG B N 1
ATOM 5397 C CA . ARG B 1 299 ? -6.734 12.352 -5.043 1 92.25 299 ARG B CA 1
ATOM 5398 C C . ARG B 1 299 ? -6.578 11.805 -3.629 1 92.25 299 ARG B C 1
ATOM 5400 O O . ARG B 1 299 ? -7.57 11.617 -2.92 1 92.25 299 ARG B O 1
ATOM 5407 N N . GLU B 1 300 ? -5.395 11.625 -3.268 1 95.06 300 GLU B N 1
ATOM 5408 C CA . GLU B 1 300 ? -5.148 11.062 -1.944 1 95.06 300 GLU B CA 1
ATOM 5409 C C . GLU B 1 300 ? -5.562 12.031 -0.843 1 95.06 300 GLU B C 1
ATOM 5411 O O . GLU B 1 300 ? -6.129 11.625 0.172 1 95.06 300 GLU B O 1
ATOM 5416 N N . ILE B 1 301 ? -5.293 13.312 -1.015 1 95.56 301 ILE B N 1
ATOM 5417 C CA . ILE B 1 301 ? -5.695 14.312 -0.029 1 95.56 301 ILE B CA 1
ATOM 5418 C C . ILE B 1 301 ? -7.215 14.32 0.104 1 95.56 301 ILE B C 1
ATOM 5420 O O . ILE B 1 301 ? -7.746 14.406 1.214 1 95.56 301 ILE B O 1
ATOM 5424 N N . ALA B 1 302 ? -7.891 14.242 -1.046 1 93.19 302 ALA B N 1
ATOM 5425 C CA . ALA B 1 302 ? -9.352 14.195 -1.016 1 93.19 302 ALA B CA 1
ATOM 5426 C C . ALA B 1 302 ? -9.844 12.984 -0.223 1 93.19 302 ALA B C 1
ATOM 5428 O O . ALA B 1 302 ? -10.789 13.094 0.563 1 93.19 302 ALA B O 1
ATOM 5429 N N . LEU B 1 303 ? -9.172 11.875 -0.406 1 94.94 303 LEU B N 1
ATOM 5430 C CA . LEU B 1 303 ? -9.539 10.656 0.311 1 94.94 303 LEU B CA 1
ATOM 5431 C C . LEU B 1 303 ? -9.203 10.781 1.793 1 94.94 303 LEU B C 1
ATOM 5433 O O . LEU B 1 303 ? -9.953 10.305 2.646 1 94.94 303 LEU B O 1
ATOM 5437 N N . ASP B 1 304 ? -8.102 11.422 2.111 1 97 304 ASP B N 1
ATOM 5438 C CA . ASP B 1 304 ? -7.785 11.695 3.51 1 97 304 ASP B CA 1
ATOM 5439 C C . ASP B 1 304 ? -8.922 12.445 4.195 1 97 304 ASP B C 1
ATOM 5441 O O . ASP B 1 304 ? -9.422 12.008 5.234 1 97 304 ASP B O 1
ATOM 5445 N N . ARG B 1 305 ? -9.328 13.484 3.582 1 93.94 305 ARG B N 1
ATOM 5446 C CA . ARG B 1 305 ? -10.383 14.32 4.152 1 93.94 305 ARG B CA 1
ATOM 5447 C C . ARG B 1 305 ? -11.68 13.539 4.301 1 93.94 305 ARG B C 1
ATOM 5449 O O . ARG B 1 305 ? -12.359 13.648 5.32 1 93.94 305 ARG B O 1
ATOM 5456 N N . ALA B 1 306 ? -11.992 12.75 3.287 1 93.25 306 ALA B N 1
ATOM 5457 C CA . ALA B 1 306 ? -13.211 11.953 3.305 1 93.25 306 ALA B CA 1
ATOM 5458 C C . ALA B 1 306 ? -13.203 10.953 4.461 1 93.25 306 ALA B C 1
ATOM 5460 O O . ALA B 1 306 ? -14.25 10.461 4.879 1 93.25 306 ALA B O 1
ATOM 5461 N N . ASN B 1 307 ? -12 10.688 4.91 1 96.06 307 ASN B N 1
ATOM 5462 C CA . ASN B 1 307 ? -11.875 9.703 5.98 1 96.06 307 ASN B CA 1
ATOM 5463 C C . ASN B 1 307 ? -11.562 10.367 7.316 1 96.06 307 ASN B C 1
ATOM 5465 O O . ASN B 1 307 ? -11.062 9.719 8.234 1 96.06 307 ASN B O 1
ATOM 5469 N N . GLY B 1 308 ? -11.773 11.664 7.438 1 95.19 308 GLY B N 1
ATOM 5470 C CA . GLY B 1 308 ? -11.656 12.367 8.711 1 95.19 308 GLY B CA 1
ATOM 5471 C C . GLY B 1 308 ? -10.234 12.766 9.039 1 95.19 308 GLY B C 1
ATOM 5472 O O . GLY B 1 308 ? -9.938 13.117 10.188 1 95.19 308 GLY B O 1
ATOM 5473 N N . ILE B 1 309 ? -9.359 12.672 8.094 1 97.56 309 ILE B N 1
ATOM 5474 C CA . ILE B 1 309 ? -7.949 12.992 8.281 1 97.56 309 ILE B CA 1
ATOM 5475 C C . ILE B 1 309 ? -7.676 14.414 7.816 1 97.56 309 ILE B C 1
ATOM 5477 O O . ILE B 1 309 ? -8.172 14.844 6.773 1 97.56 309 ILE B O 1
ATOM 5481 N N . GLN B 1 310 ? -6.918 15.172 8.664 1 96.44 310 GLN B N 1
ATOM 5482 C CA . GLN B 1 310 ? -6.613 16.578 8.375 1 96.44 310 GLN B CA 1
ATOM 5483 C C . GLN B 1 310 ? -5.105 16.797 8.281 1 96.44 310 GLN B C 1
ATOM 5485 O O . GLN B 1 310 ? -4.344 16.281 9.102 1 96.44 310 GLN B O 1
ATOM 5490 N N . GLY B 1 311 ? -4.75 17.594 7.289 1 97.12 311 GLY B N 1
ATOM 5491 C CA . GLY B 1 311 ? -3.322 17.812 7.102 1 97.12 311 GLY B CA 1
ATOM 5492 C C . GLY B 1 311 ? -2.605 16.578 6.562 1 97.12 311 GLY B C 1
ATOM 5493 O O . GLY B 1 311 ? -3.23 15.547 6.316 1 97.12 311 GLY B O 1
ATOM 5494 N N . LYS B 1 312 ? -1.348 16.75 6.371 1 98.38 312 LYS B N 1
ATOM 5495 C CA . LYS B 1 312 ? -0.589 15.672 5.75 1 98.38 312 LYS B CA 1
ATOM 5496 C C . LYS B 1 312 ? 0.912 15.875 5.934 1 98.38 312 LYS B C 1
ATOM 5498 O O . LYS B 1 312 ? 1.396 17.016 5.918 1 98.38 312 LYS B O 1
ATOM 5503 N N . THR B 1 313 ? 1.627 14.805 6.195 1 97.75 313 THR B N 1
ATOM 5504 C CA . THR B 1 313 ? 3.084 14.836 6.121 1 97.75 313 THR B CA 1
ATOM 5505 C C . THR B 1 313 ? 3.547 15.031 4.68 1 97.75 313 THR B C 1
ATOM 5507 O O . THR B 1 313 ? 3.08 14.344 3.771 1 97.75 313 THR B O 1
ATOM 5510 N N . VAL B 1 314 ? 4.449 15.992 4.469 1 96.62 314 VAL B N 1
ATOM 5511 C CA . VAL B 1 314 ? 4.949 16.219 3.113 1 96.62 314 VAL B CA 1
ATOM 5512 C C . VAL B 1 314 ? 6.477 16.234 3.121 1 96.62 314 VAL B C 1
ATOM 5514 O O . VAL B 1 314 ? 7.094 16.562 4.141 1 96.62 314 VAL B O 1
ATOM 5517 N N . ILE B 1 315 ? 7.039 15.891 1.987 1 93 315 ILE B N 1
ATOM 5518 C CA . ILE B 1 315 ? 8.492 15.773 1.936 1 93 315 ILE B CA 1
ATOM 5519 C C . ILE B 1 315 ? 9.047 16.656 0.822 1 93 315 ILE B C 1
ATOM 5521 O O . ILE B 1 315 ? 10.242 16.641 0.541 1 93 315 ILE B O 1
ATOM 5525 N N . HIS B 1 316 ? 8.234 17.359 0.178 1 90.19 316 HIS B N 1
ATOM 5526 C CA . HIS B 1 316 ? 8.641 18.297 -0.869 1 90.19 316 HIS B CA 1
ATOM 5527 C C . HIS B 1 316 ? 7.836 19.594 -0.79 1 90.19 316 HIS B C 1
ATOM 5529 O O . HIS B 1 316 ? 6.621 19.562 -0.573 1 90.19 316 HIS B O 1
ATOM 5535 N N . PRO B 1 317 ? 8.516 20.688 -0.952 1 89.38 317 PRO B N 1
ATOM 5536 C CA . PRO B 1 317 ? 7.82 21.969 -0.831 1 89.38 317 PRO B CA 1
ATOM 5537 C C . PRO B 1 317 ? 6.629 22.094 -1.779 1 89.38 317 PRO B C 1
ATOM 5539 O O . PRO B 1 317 ? 5.617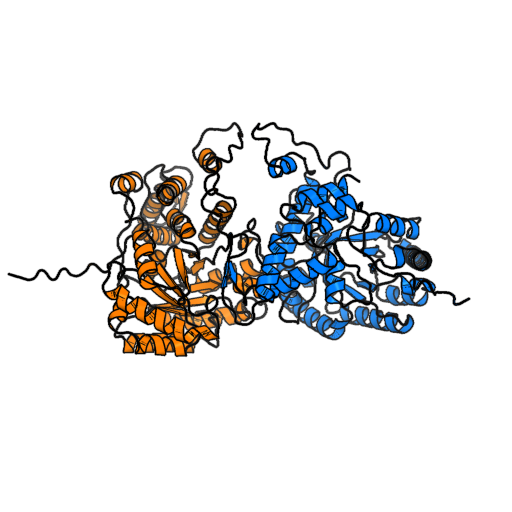 22.703 -1.43 1 89.38 317 PRO B O 1
ATOM 5542 N N . SER B 1 318 ? 6.695 21.453 -2.906 1 84.19 318 SER B N 1
ATOM 5543 C CA . SER B 1 318 ? 5.609 21.547 -3.877 1 84.19 318 SER B CA 1
ATOM 5544 C C . SER B 1 318 ? 4.34 20.891 -3.354 1 84.19 318 SER B C 1
ATOM 5546 O O . SER B 1 318 ? 3.242 21.172 -3.838 1 84.19 318 SER B O 1
ATOM 5548 N N . HIS B 1 319 ? 4.512 20.016 -2.445 1 92.75 319 HIS B N 1
ATOM 5549 C CA . HIS B 1 319 ? 3.355 19.312 -1.882 1 92.75 319 HIS B CA 1
ATOM 5550 C C . HIS B 1 319 ? 2.588 20.219 -0.925 1 92.75 319 HIS B C 1
ATOM 5552 O O . HIS B 1 319 ? 1.397 20.016 -0.681 1 92.75 319 HIS B O 1
ATOM 5558 N N . VAL B 1 320 ? 3.266 21.234 -0.396 1 95.19 320 VAL B N 1
ATOM 5559 C CA . VAL B 1 320 ? 2.674 22.109 0.612 1 95.19 320 VAL B CA 1
ATOM 5560 C C . VAL B 1 320 ? 1.495 22.859 0.009 1 95.19 320 VAL B C 1
ATOM 5562 O O . VAL B 1 320 ? 0.417 22.938 0.606 1 95.19 320 VAL B O 1
ATOM 5565 N N . ALA B 1 321 ? 1.673 23.375 -1.174 1 92.69 321 ALA B N 1
ATOM 5566 C CA . ALA B 1 321 ? 0.627 24.141 -1.844 1 92.69 321 ALA B CA 1
ATOM 5567 C C . ALA B 1 321 ? -0.638 23.312 -2.021 1 92.69 321 ALA B C 1
ATOM 5569 O O . ALA B 1 321 ? -1.746 23.781 -1.772 1 92.69 321 ALA B O 1
ATOM 5570 N N . ALA B 1 322 ? -0.456 22.078 -2.4 1 92.62 322 ALA B N 1
ATOM 5571 C CA . ALA B 1 322 ? -1.595 21.203 -2.656 1 92.62 322 ALA B CA 1
ATOM 5572 C C . ALA B 1 322 ? -2.375 20.922 -1.373 1 92.62 322 ALA B C 1
ATOM 5574 O O . ALA B 1 322 ? -3.598 21.078 -1.337 1 92.62 322 ALA B O 1
ATOM 5575 N N . VAL B 1 323 ? -1.67 20.562 -0.329 1 96.56 323 VAL B N 1
ATOM 5576 C CA . VAL B 1 323 ? -2.305 20.219 0.938 1 96.56 323 VAL B CA 1
ATOM 5577 C C . VAL B 1 323 ? -3.025 21.438 1.509 1 96.56 323 VAL B C 1
ATOM 5579 O O . VAL B 1 323 ? -4.191 21.344 1.903 1 96.56 323 VAL B O 1
ATOM 5582 N N . ASN B 1 324 ? -2.322 22.578 1.533 1 96.38 324 ASN B N 1
ATOM 5583 C CA . ASN B 1 324 ? -2.904 23.781 2.131 1 96.38 324 ASN B CA 1
ATOM 5584 C C . ASN B 1 324 ? -4.066 24.312 1.296 1 96.38 324 ASN B C 1
ATOM 5586 O O . ASN B 1 324 ? -5.066 24.781 1.844 1 96.38 324 ASN B O 1
ATOM 5590 N N . ALA B 1 325 ? -3.971 24.25 -0.02 1 94.25 325 ALA B N 1
ATOM 5591 C CA . ALA B 1 325 ? -5.062 24.703 -0.881 1 94.25 325 ALA B CA 1
ATOM 5592 C C . ALA B 1 325 ? -6.336 23.891 -0.616 1 94.25 325 ALA B C 1
ATOM 5594 O O . ALA B 1 325 ? -7.43 24.453 -0.563 1 94.25 325 ALA B O 1
ATOM 5595 N N . LEU B 1 326 ? -6.16 22.625 -0.399 1 95.06 326 LEU B N 1
ATOM 5596 C CA . LEU B 1 326 ? -7.316 21.75 -0.192 1 95.06 326 LEU B CA 1
ATOM 5597 C C . LEU B 1 326 ? -7.812 21.844 1.247 1 95.06 326 LEU B C 1
ATOM 5599 O O . LEU B 1 326 ? -8.867 21.297 1.58 1 95.06 326 LEU B O 1
ATOM 5603 N N . SER B 1 327 ? -7.074 22.531 2.072 1 96.94 327 SER B N 1
ATOM 5604 C CA . SER B 1 327 ? -7.488 22.703 3.461 1 96.94 327 SER B CA 1
ATOM 5605 C C . SER B 1 327 ? -8.391 23.922 3.623 1 96.94 327 SER B C 1
ATOM 5607 O O . SER B 1 327 ? -9.102 24.047 4.621 1 96.94 327 SER B O 1
ATOM 5609 N N . ALA B 1 328 ? -8.367 24.812 2.672 1 96.81 328 ALA B N 1
ATOM 5610 C CA . ALA B 1 328 ? -9.25 25.984 2.723 1 96.81 328 ALA B CA 1
ATOM 5611 C C . ALA B 1 328 ? -10.719 25.562 2.611 1 96.81 328 ALA B C 1
ATOM 5613 O O . ALA B 1 328 ? -11.031 24.531 2.027 1 96.81 328 ALA B O 1
ATOM 5614 N N . VAL B 1 329 ? -11.57 26.406 3.229 1 97.5 329 VAL B N 1
ATOM 5615 C CA . VAL B 1 329 ? -13 26.109 3.238 1 97.5 329 VAL B CA 1
ATOM 5616 C C . VAL B 1 329 ? -13.695 26.875 2.121 1 97.5 329 VAL B C 1
ATOM 5618 O O . VAL B 1 329 ? -13.461 28.078 1.944 1 97.5 329 VAL B O 1
ATOM 5621 N N . THR B 1 330 ? -14.516 26.203 1.37 1 95.38 330 THR B N 1
ATOM 5622 C CA . THR B 1 330 ? -15.227 26.875 0.283 1 95.38 330 THR B CA 1
ATOM 5623 C C . THR B 1 330 ? -16.359 27.75 0.828 1 95.38 330 THR B C 1
ATOM 5625 O O . THR B 1 330 ? -16.828 27.531 1.945 1 95.38 330 THR B O 1
ATOM 5628 N N . HIS B 1 331 ? -16.75 28.625 -0.038 1 96.38 331 HIS B N 1
ATOM 5629 C CA . HIS B 1 331 ? -17.891 29.484 0.275 1 96.38 331 HIS B CA 1
ATOM 5630 C C . HIS B 1 331 ? -19.109 28.656 0.646 1 96.38 331 HIS B C 1
ATOM 5632 O O . HIS B 1 331 ? -19.766 28.922 1.653 1 96.38 331 HIS B O 1
ATOM 5638 N N . GLU B 1 332 ? -19.359 27.641 -0.056 1 93.38 332 GLU B N 1
ATOM 5639 C CA . GLU B 1 332 ? -20.531 26.781 0.157 1 93.38 332 GLU B CA 1
ATOM 5640 C C . GLU B 1 332 ? -20.422 26.047 1.486 1 93.38 332 GLU B C 1
ATOM 5642 O O . GLU B 1 332 ? -21.359 26.062 2.291 1 93.38 332 GLU B O 1
ATOM 5647 N N . GLU B 1 333 ? -19.312 25.406 1.668 1 94.19 333 GLU B N 1
ATOM 5648 C CA . GLU B 1 333 ? -19.109 24.641 2.895 1 94.19 333 GLU B CA 1
ATOM 5649 C C . GLU B 1 333 ? -19.25 25.531 4.129 1 94.19 333 GLU B C 1
ATOM 5651 O O . GLU B 1 333 ? -19.828 25.125 5.133 1 94.19 333 GLU B O 1
ATOM 5656 N N . TYR B 1 334 ? -18.75 26.719 4.047 1 95.62 334 TYR B N 1
ATOM 5657 C CA . TYR B 1 334 ? -18.75 27.641 5.18 1 95.62 334 TYR B CA 1
ATOM 5658 C C . TYR B 1 334 ? -20.172 28.047 5.543 1 95.62 334 TYR B C 1
ATOM 5660 O O . TYR B 1 334 ? -20.562 27.984 6.711 1 95.62 334 TYR B O 1
ATOM 5668 N N . HIS B 1 335 ? -20.906 28.375 4.586 1 93.44 335 HIS B N 1
ATOM 5669 C CA . HIS B 1 335 ? -22.266 28.844 4.848 1 93.44 335 HIS B CA 1
ATOM 5670 C C . HIS B 1 335 ? -23.156 27.703 5.32 1 93.44 335 HIS B C 1
ATOM 5672 O O . HIS B 1 335 ? -24.031 27.891 6.168 1 93.44 335 HIS B O 1
ATOM 5678 N N . ASP B 1 336 ? -22.938 26.531 4.777 1 92.31 336 ASP B N 1
ATOM 5679 C CA . ASP B 1 336 ? -23.641 25.359 5.305 1 92.31 336 ASP B CA 1
ATOM 5680 C C . ASP B 1 336 ? -23.297 25.141 6.777 1 92.31 336 ASP B C 1
ATOM 5682 O O . ASP B 1 336 ? -24.188 24.875 7.586 1 92.31 336 ASP B O 1
ATOM 5686 N N . ALA B 1 337 ? -22.031 25.266 7.098 1 93.81 337 ALA B N 1
ATOM 5687 C CA . ALA B 1 337 ? -21.594 25.062 8.477 1 93.81 337 ALA B CA 1
ATOM 5688 C C . ALA B 1 337 ? -22.219 26.109 9.398 1 93.81 337 ALA B C 1
ATOM 5690 O O . ALA B 1 337 ? -22.672 25.797 10.5 1 93.81 337 ALA B O 1
ATOM 5691 N N . LEU B 1 338 ? -22.234 27.328 8.992 1 92.5 338 LEU B N 1
ATOM 5692 C CA . LEU B 1 338 ? -22.812 28.391 9.789 1 92.5 338 LEU B CA 1
ATOM 5693 C C . LEU B 1 338 ? -24.297 28.141 10.039 1 92.5 338 LEU B C 1
ATOM 5695 O O . LEU B 1 338 ? -24.797 28.359 11.148 1 92.5 338 LEU B O 1
ATOM 5699 N N . ASP B 1 339 ? -24.953 27.688 8.961 1 90.19 339 ASP B N 1
ATOM 5700 C CA . ASP B 1 339 ? -26.359 27.375 9.094 1 90.19 339 ASP B CA 1
ATOM 5701 C C . ASP B 1 339 ? -26.594 26.297 10.133 1 90.19 339 ASP B C 1
ATOM 5703 O O . ASP B 1 339 ? -27.516 26.391 10.945 1 90.19 339 ASP B O 1
ATOM 5707 N N . ILE B 1 340 ? -25.828 25.344 10.117 1 90.62 340 ILE B N 1
ATOM 5708 C CA . ILE B 1 340 ? -25.969 24.203 11.016 1 90.62 340 ILE B CA 1
ATOM 5709 C C . ILE B 1 340 ? -25.641 24.641 12.445 1 90.62 340 ILE B C 1
ATOM 5711 O O . ILE B 1 340 ? -26.359 24.297 13.383 1 90.62 340 ILE B O 1
ATOM 5715 N N . LEU B 1 341 ? -24.578 25.453 12.633 1 91.56 341 LEU B N 1
ATOM 5716 C CA . LEU B 1 341 ? -24.125 25.859 13.961 1 91.56 341 LEU B CA 1
ATOM 5717 C C . LEU B 1 341 ? -25.062 26.906 14.547 1 91.56 341 LEU B C 1
ATOM 5719 O O . LEU B 1 341 ? -25.156 27.047 15.766 1 91.56 341 LEU B O 1
ATOM 5723 N N . GLY B 1 342 ? -25.656 27.625 13.688 1 88.19 342 GLY B N 1
ATOM 5724 C CA . GLY B 1 342 ? -26.562 28.672 14.141 1 88.19 342 GLY B CA 1
ATOM 5725 C C . GLY B 1 342 ? -27.906 28.141 14.594 1 88.19 342 GLY B C 1
ATOM 5726 O O . GLY B 1 342 ? -28.656 28.844 15.289 1 88.19 342 GLY B O 1
ATOM 5727 N N . ALA B 1 343 ? -28.203 26.938 14.188 1 80.5 343 ALA B N 1
ATOM 5728 C CA . ALA B 1 343 ? -29.5 26.391 14.516 1 80.5 343 ALA B CA 1
ATOM 5729 C C . ALA B 1 343 ? -29.5 25.766 15.914 1 80.5 343 ALA B C 1
ATOM 5731 O O . ALA B 1 343 ? -28.594 25.016 16.266 1 80.5 343 ALA B O 1
ATOM 5732 N N . ASP B 1 344 ? -30.281 26.297 16.797 1 72.44 344 ASP B N 1
ATOM 5733 C CA . ASP B 1 344 ? -30.375 25.781 18.172 1 72.44 344 ASP B CA 1
ATOM 5734 C C . ASP B 1 344 ? -31.219 24.516 18.203 1 72.44 344 ASP B C 1
ATOM 5736 O O . ASP B 1 344 ? -31 23.641 19.062 1 72.44 344 ASP B O 1
ATOM 5740 N N . ALA B 1 345 ? -32.25 24.531 17.359 1 72.81 345 ALA B N 1
ATOM 5741 C CA . ALA B 1 345 ? -33.156 23.391 17.391 1 72.81 345 ALA B CA 1
ATOM 5742 C C . ALA B 1 345 ? -32.844 22.391 16.297 1 72.81 345 ALA B C 1
ATOM 5744 O O . ALA B 1 345 ? -32.156 22.719 15.328 1 72.81 345 ALA B O 1
ATOM 5745 N N . GLY B 1 346 ? -33.125 21.078 16.594 1 72.88 346 GLY B N 1
ATOM 5746 C CA . GLY B 1 346 ? -33.031 20.062 15.562 1 72.88 346 GLY B CA 1
ATOM 5747 C C . GLY B 1 346 ? -33.844 20.391 14.32 1 72.88 346 GLY B C 1
ATOM 5748 O O . GLY B 1 346 ? -34.438 21.469 14.227 1 72.88 346 GLY B O 1
ATOM 5749 N N . GLY B 1 347 ? -33.656 19.594 13.195 1 78.38 347 GLY B N 1
ATOM 5750 C CA . GLY B 1 347 ? -34.406 19.812 11.969 1 78.38 347 GLY B CA 1
ATOM 5751 C C . GLY B 1 347 ? -33.531 19.781 10.727 1 78.38 347 GLY B C 1
ATOM 5752 O O . GLY B 1 347 ? -32.375 19.344 10.781 1 78.38 347 GLY B O 1
ATOM 5753 N N . VAL B 1 348 ? -34.219 20 9.641 1 84.12 348 VAL B N 1
ATOM 5754 C CA . VAL B 1 348 ? -33.531 19.969 8.344 1 84.12 348 VAL B CA 1
ATOM 5755 C C . VAL B 1 348 ? -33.844 21.25 7.582 1 84.12 348 VAL B C 1
ATOM 5757 O O . VAL B 1 348 ? -34.906 21.812 7.695 1 84.12 348 VAL B O 1
ATOM 5760 N N . GLN B 1 349 ? -32.781 21.875 6.969 1 82.56 349 GLN B N 1
ATOM 5761 C CA . GLN B 1 349 ? -32.906 23.047 6.125 1 82.56 349 GLN B CA 1
ATOM 5762 C C . GLN B 1 349 ? -32.156 22.891 4.812 1 82.56 349 GLN B C 1
ATOM 5764 O O . GLN B 1 349 ? -31.109 22.25 4.777 1 82.56 349 GLN B O 1
ATOM 5769 N N . ALA B 1 350 ? -32.688 23.438 3.809 1 82.44 350 ALA B N 1
ATOM 5770 C CA . ALA B 1 350 ? -31.984 23.391 2.521 1 82.44 350 ALA B CA 1
ATOM 5771 C C . ALA B 1 350 ? -30.719 24.266 2.547 1 82.44 350 ALA B C 1
ATOM 5773 O O . ALA B 1 350 ? -30.734 25.344 3.121 1 82.44 350 ALA B O 1
ATOM 5774 N N . SER B 1 351 ? -29.734 23.703 1.932 1 83.88 351 SER B N 1
ATOM 5775 C CA . SER B 1 351 ? -28.547 24.516 1.749 1 83.88 351 SER B CA 1
ATOM 5776 C C . SER B 1 351 ? -28.828 25.766 0.928 1 83.88 351 SER B C 1
ATOM 5778 O O . SER B 1 351 ? -29.703 25.75 0.055 1 83.88 351 SER B O 1
ATOM 5780 N N . GLY B 1 352 ? -28.141 26.797 1.235 1 82.75 352 GLY B N 1
ATOM 5781 C CA . GLY B 1 352 ? -28.25 28 0.414 1 82.75 352 GLY B CA 1
ATOM 5782 C C . GLY B 1 352 ? -27.922 27.75 -1.045 1 82.75 352 GLY B C 1
ATOM 5783 O O . GLY B 1 352 ? -28.359 28.484 -1.924 1 82.75 352 GLY B O 1
ATOM 5784 N N . TYR B 1 353 ? -27.203 26.781 -1.304 1 83.38 353 TYR B N 1
ATOM 5785 C CA . TYR B 1 353 ? -26.812 26.406 -2.664 1 83.38 353 TYR B CA 1
ATOM 5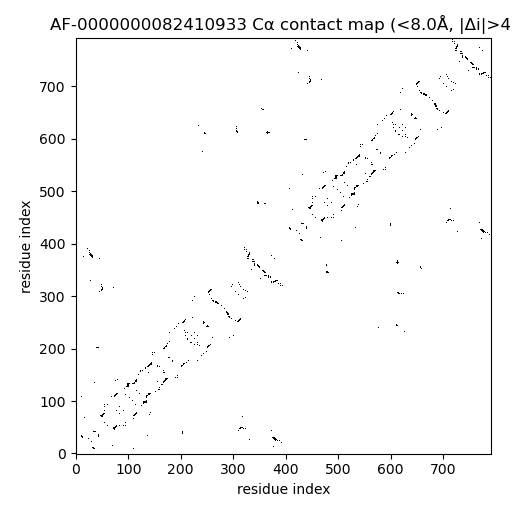786 C C . TYR B 1 353 ? -27.859 25.5 -3.297 1 83.38 353 TYR B C 1
ATOM 5788 O O . TYR B 1 353 ? -27.719 25.109 -4.457 1 83.38 353 TYR B O 1
ATOM 5796 N N . ARG B 1 354 ? -28.781 25.031 -2.566 1 77.19 354 ARG B N 1
ATOM 5797 C CA . ARG B 1 354 ? -30 24.344 -3.008 1 77.19 354 ARG B CA 1
ATOM 5798 C C . ARG B 1 354 ? -29.656 23 -3.637 1 77.19 354 ARG B C 1
ATOM 5800 O O . ARG B 1 354 ? -30.297 22.594 -4.609 1 77.19 354 ARG B O 1
ATOM 5807 N N . ASN B 1 355 ? -28.688 22.391 -3.254 1 79.56 355 ASN B N 1
ATOM 5808 C CA . ASN B 1 355 ? -28.297 21.109 -3.855 1 79.56 355 ASN B CA 1
ATOM 5809 C C . ASN B 1 355 ? -28.234 20 -2.816 1 79.56 355 ASN B C 1
ATOM 5811 O O . ASN B 1 355 ? -27.984 18.844 -3.156 1 79.56 355 ASN B O 1
ATOM 5815 N N . LYS B 1 356 ? -28.5 20.344 -1.596 1 86.38 356 LYS B N 1
ATOM 5816 C CA . LYS B 1 356 ? -28.5 19.359 -0.514 1 86.38 356 LYS B CA 1
ATOM 5817 C C . LYS B 1 356 ? -29.281 19.891 0.692 1 86.38 356 LYS B C 1
ATOM 5819 O O . LYS B 1 356 ? -29.688 21.047 0.717 1 86.38 356 LYS B O 1
ATOM 5824 N N . MET B 1 357 ? -29.453 19 1.638 1 77.62 357 MET B N 1
ATOM 5825 C CA . MET B 1 357 ? -30.141 19.359 2.881 1 77.62 357 MET B CA 1
ATOM 5826 C C . MET B 1 357 ? -29.156 19.375 4.051 1 77.62 357 MET B C 1
ATOM 5828 O O . MET B 1 357 ? -28.266 18.531 4.129 1 77.62 357 MET B O 1
ATOM 5832 N N . ASN B 1 358 ? -29.297 20.312 4.859 1 80.12 358 ASN B N 1
ATOM 5833 C CA . ASN B 1 358 ? -28.547 20.391 6.109 1 80.12 358 ASN B CA 1
ATOM 5834 C C . ASN B 1 358 ? -29.344 19.859 7.289 1 80.12 358 ASN B C 1
ATOM 5836 O O . ASN B 1 358 ? -30.406 20.406 7.621 1 80.12 358 ASN B O 1
ATOM 5840 N N . GLU B 1 359 ? -28.844 18.75 7.777 1 80 359 GLU B N 1
ATOM 5841 C CA . GLU B 1 359 ? -29.453 18.203 8.984 1 80 359 GLU B CA 1
ATOM 5842 C C . GLU B 1 359 ? -28.703 18.656 10.234 1 80 359 GLU B C 1
ATOM 5844 O O . GLU B 1 359 ? -27.531 18.312 10.422 1 80 359 GLU B O 1
ATOM 5849 N N . MET B 1 360 ? -29.359 19.312 11.133 1 82.31 360 MET B N 1
ATOM 5850 C CA . MET B 1 360 ? -28.719 20.125 12.172 1 82.31 360 MET B CA 1
ATOM 5851 C C . MET B 1 360 ? -27.984 19.234 13.172 1 82.31 360 MET B C 1
ATOM 5853 O O . MET B 1 360 ? -26.844 19.547 13.555 1 82.31 360 MET B O 1
ATOM 5857 N N . LYS B 1 361 ? -28.5 18.219 13.609 1 82.31 361 LYS B N 1
ATOM 5858 C CA . LYS B 1 361 ? -27.844 17.406 14.625 1 82.31 361 LYS B CA 1
ATOM 5859 C C . LYS B 1 361 ? -26.781 16.516 14.008 1 82.31 361 LYS B C 1
ATOM 5861 O O . LYS B 1 361 ? -25.609 16.562 14.398 1 82.31 361 LYS B O 1
ATOM 5866 N N . PRO B 1 362 ? -27.109 15.773 12.938 1 83.56 362 PRO B N 1
ATOM 5867 C CA . PRO B 1 362 ? -26.125 14.859 12.359 1 83.56 362 PRO B CA 1
ATOM 5868 C C . PRO B 1 362 ? -24.922 15.586 11.766 1 83.56 362 PRO B C 1
ATOM 5870 O O . PRO B 1 362 ? -23.812 15.047 11.766 1 83.56 362 PRO B O 1
ATOM 5873 N N . HIS B 1 363 ? -25.062 16.812 11.32 1 88.25 363 HIS B N 1
ATOM 5874 C CA . HIS B 1 363 ? -24 17.5 10.602 1 88.25 363 HIS B CA 1
ATOM 5875 C C . HIS B 1 363 ? -23.25 18.469 11.523 1 88.25 363 HIS B C 1
ATOM 5877 O O . HIS B 1 363 ? -22.375 19.203 11.07 1 88.25 363 HIS B O 1
ATOM 5883 N N . ARG B 1 364 ? -23.578 18.453 12.75 1 89.94 364 ARG B N 1
ATOM 5884 C CA . ARG B 1 364 ? -23.062 19.469 13.656 1 89.94 364 ARG B CA 1
ATOM 5885 C C . ARG B 1 364 ? -21.547 19.297 13.859 1 89.94 364 ARG B C 1
ATOM 5887 O O . ARG B 1 364 ? -20.812 20.281 13.867 1 89.94 364 ARG B O 1
ATOM 5894 N N . ASN B 1 365 ? -21.141 18.016 14.148 1 90.38 365 ASN B N 1
ATOM 5895 C CA . ASN B 1 365 ? -19.703 17.781 14.312 1 90.38 365 ASN B CA 1
ATOM 5896 C C . ASN B 1 365 ? -18.922 18.203 13.07 1 90.38 365 ASN B C 1
ATOM 5898 O O . ASN B 1 365 ? -17.859 18.812 13.188 1 90.38 365 ASN B O 1
ATOM 5902 N N . TRP B 1 366 ? -19.406 17.875 11.93 1 92.12 366 TRP B N 1
ATOM 5903 C CA . TRP B 1 366 ? -18.812 18.312 10.672 1 92.12 366 TRP B CA 1
ATOM 5904 C C . TRP B 1 366 ? -18.719 19.828 10.609 1 92.12 366 TRP B C 1
ATOM 5906 O O . TRP B 1 366 ? -17.688 20.391 10.227 1 92.12 366 TRP B O 1
ATOM 5916 N N . ALA B 1 367 ? -19.734 20.531 10.961 1 93.12 367 ALA B N 1
ATOM 5917 C CA . ALA B 1 367 ? -19.797 21.984 10.922 1 93.12 367 ALA B CA 1
ATOM 5918 C C . ALA B 1 367 ? -18.75 22.609 11.844 1 93.12 367 ALA B C 1
ATOM 5920 O O . ALA B 1 367 ? -18.125 23.609 11.492 1 93.12 367 ALA B O 1
ATOM 5921 N N . HIS B 1 368 ? -18.625 22.016 12.961 1 92 368 HIS B N 1
ATOM 5922 C CA . HIS B 1 368 ? -17.625 22.516 13.898 1 92 368 HIS B CA 1
ATOM 5923 C C . HIS B 1 368 ? -16.219 22.406 13.32 1 92 368 HIS B C 1
ATOM 5925 O O . HIS B 1 368 ? -15.43 23.344 13.406 1 92 368 HIS B O 1
ATOM 5931 N N . GLN B 1 369 ? -15.906 21.297 12.805 1 92.81 369 GLN B N 1
ATOM 5932 C CA . GLN B 1 369 ? -14.594 21.094 12.203 1 92.81 369 GLN B CA 1
ATOM 5933 C C . GLN B 1 369 ? -14.367 22.047 11.039 1 92.81 369 GLN B C 1
ATOM 5935 O O . GLN B 1 369 ? -13.258 22.562 10.859 1 92.81 369 GLN B O 1
ATOM 5940 N N . THR B 1 370 ? -15.367 22.266 10.281 1 94.69 370 THR B N 1
ATOM 5941 C CA . THR B 1 370 ? -15.289 23.172 9.148 1 94.69 370 THR B CA 1
ATOM 5942 C C . THR B 1 370 ? -15.008 24.594 9.625 1 94.69 370 THR B C 1
ATOM 5944 O O . THR B 1 370 ? -14.211 25.312 9.008 1 94.69 370 THR B O 1
ATOM 5947 N N . ALA B 1 371 ? -15.602 24.984 10.711 1 94.62 371 ALA B N 1
ATOM 5948 C CA . ALA B 1 371 ? -15.391 26.328 11.266 1 94.62 371 ALA B CA 1
ATOM 5949 C C . ALA B 1 371 ? -13.945 26.5 11.719 1 94.62 371 ALA B C 1
ATOM 5951 O O . ALA B 1 371 ? -13.352 27.562 11.523 1 94.62 371 ALA B O 1
ATOM 5952 N N . LEU B 1 372 ? -13.43 25.484 12.32 1 94 372 LEU B N 1
ATOM 5953 C CA . LEU B 1 372 ? -12.039 25.547 12.742 1 94 372 LEU B CA 1
ATOM 5954 C C . LEU B 1 372 ? -11.109 25.688 11.547 1 94 372 LEU B C 1
ATOM 5956 O O . LEU B 1 372 ? -10.18 26.5 11.57 1 94 372 LEU B O 1
ATOM 5960 N N . ARG B 1 373 ? -11.32 24.938 10.523 1 96.81 373 ARG B N 1
ATOM 5961 C CA . ARG B 1 373 ? -10.531 25.031 9.305 1 96.81 373 ARG B CA 1
ATOM 5962 C C . ARG B 1 373 ? -10.656 26.406 8.68 1 96.81 373 ARG B C 1
ATOM 5964 O O . ARG B 1 373 ? -9.664 26.984 8.211 1 96.81 373 ARG B O 1
ATOM 5971 N N . ALA B 1 374 ? -11.859 26.906 8.711 1 97.56 374 ALA B N 1
ATOM 5972 C CA . ALA B 1 374 ? -12.102 28.234 8.156 1 97.56 374 ALA B CA 1
ATOM 5973 C C . ALA B 1 374 ? -11.289 29.297 8.898 1 97.56 374 ALA B C 1
ATOM 5975 O O . ALA B 1 374 ? -10.781 30.234 8.289 1 97.56 374 ALA B O 1
ATOM 5976 N N . HIS B 1 375 ? -11.211 29.094 10.133 1 96.62 375 HIS B N 1
ATOM 5977 C CA . HIS B 1 375 ? -10.469 30.016 10.969 1 96.62 375 HIS B CA 1
ATOM 5978 C C . HIS B 1 375 ? -9 30.078 10.562 1 96.62 375 HIS B C 1
ATOM 5980 O O . HIS B 1 375 ? -8.43 31.172 10.453 1 96.62 375 HIS B O 1
ATOM 5986 N N . VAL B 1 376 ? -8.422 28.969 10.289 1 97 376 VAL B N 1
ATOM 5987 C CA . VAL B 1 376 ? -6.973 28.906 10.117 1 97 376 VAL B CA 1
ATOM 5988 C C . VAL B 1 376 ? -6.621 28.984 8.633 1 97 376 VAL B C 1
ATOM 5990 O O . VAL B 1 376 ? -5.57 29.516 8.266 1 97 376 VAL B O 1
ATOM 5993 N N . PHE B 1 377 ? -7.457 28.469 7.742 1 98 377 PHE B N 1
ATOM 5994 C CA . PHE B 1 377 ? -7.102 28.391 6.328 1 98 377 PHE B CA 1
ATOM 5995 C C . PHE B 1 377 ? -7.938 29.359 5.508 1 98 377 PHE B C 1
ATOM 5997 O O . PHE B 1 377 ? -7.684 29.547 4.316 1 98 377 PHE B O 1
ATOM 6004 N N . GLY B 1 378 ? -8.93 29.953 6.117 1 97.94 378 GLY B N 1
ATOM 6005 C CA . GLY B 1 378 ? -9.758 30.938 5.434 1 97.94 378 GLY B CA 1
ATOM 6006 C C . GLY B 1 378 ? -10.914 30.312 4.676 1 97.94 378 GLY B C 1
ATOM 6007 O O . GLY B 1 378 ? -11.07 29.094 4.66 1 97.94 378 GLY B O 1
ATOM 6008 N N . VAL B 1 379 ? -11.805 31.188 4.203 1 98.31 379 VAL B N 1
ATOM 6009 C CA . VAL B 1 379 ? -12.953 30.859 3.371 1 98.31 379 VAL B CA 1
ATOM 6010 C C . VAL B 1 379 ? -12.781 31.469 1.982 1 98.31 379 VAL B C 1
ATOM 6012 O O . VAL B 1 379 ? -12.609 32.688 1.846 1 98.31 379 VAL B O 1
ATOM 6015 N N . THR B 1 380 ? -12.836 30.641 1.011 1 97.56 380 THR B N 1
ATOM 6016 C CA . THR B 1 380 ? -12.656 31.156 -0.341 1 97.56 380 THR B CA 1
ATOM 6017 C C . THR B 1 380 ? -13.898 31.922 -0.796 1 97.56 380 THR B C 1
ATOM 6019 O O . THR B 1 380 ? -15.008 31.672 -0.312 1 97.56 380 THR B O 1
ATOM 6022 N N . ASN B 1 381 ? -13.688 32.812 -1.755 1 97.25 381 ASN B N 1
ATOM 6023 C CA . ASN B 1 381 ? -14.789 33.531 -2.365 1 97.25 381 ASN B CA 1
ATOM 6024 C C . ASN B 1 381 ? -15.711 32.625 -3.152 1 97.25 381 ASN B C 1
ATOM 6026 O O . ASN B 1 381 ? -15.305 31.5 -3.518 1 97.25 381 ASN B O 1
ATOM 6030 N N . LYS B 1 382 ? -16.969 33.125 -3.363 1 95.31 382 LYS B N 1
ATOM 6031 C CA . LYS B 1 382 ? -17.906 32.344 -4.18 1 95.31 382 LYS B CA 1
ATOM 6032 C C . LYS B 1 382 ? -17.328 32.062 -5.555 1 95.31 382 LYS B C 1
ATOM 6034 O O . LYS B 1 382 ? -16.766 32.938 -6.203 1 95.31 382 LYS B O 1
ATOM 6039 N N . GLY B 1 383 ? -17.375 30.812 -5.926 1 91.75 383 GLY B N 1
ATOM 6040 C CA . GLY B 1 383 ? -16.891 30.422 -7.242 1 91.75 383 GLY B CA 1
ATOM 6041 C C . GLY B 1 383 ? -15.422 30.047 -7.254 1 91.75 383 GLY B C 1
ATOM 6042 O O . GLY B 1 383 ? -14.906 29.547 -8.266 1 91.75 383 GLY B O 1
ATOM 6043 N N . ILE B 1 384 ? -14.711 30.344 -6.207 1 92.12 384 ILE B N 1
ATOM 6044 C CA . ILE B 1 384 ? -13.305 29.984 -6.098 1 92.12 384 ILE B CA 1
ATOM 6045 C C . ILE B 1 384 ? -13.164 28.578 -5.523 1 92.12 384 ILE B C 1
ATOM 6047 O O . ILE B 1 384 ? -13.711 28.281 -4.461 1 92.12 384 ILE B O 1
ATOM 6051 N N . THR B 1 385 ? -12.523 27.734 -6.297 1 87.19 385 THR B N 1
ATOM 6052 C CA . THR B 1 385 ? -12.258 26.359 -5.863 1 87.19 385 THR B CA 1
ATOM 6053 C C . THR B 1 385 ? -10.773 26.172 -5.535 1 87.19 385 THR B C 1
ATOM 6055 O O . THR B 1 385 ? -10 27.141 -5.566 1 87.19 385 THR B O 1
ATOM 6058 N N . PHE B 1 386 ? -10.469 24.938 -5.16 1 86.69 386 PHE B N 1
ATOM 6059 C CA . PHE B 1 386 ? -9.078 24.641 -4.824 1 86.69 386 PHE B CA 1
ATOM 6060 C C . PHE B 1 386 ? -8.172 24.859 -6.031 1 86.69 386 PHE B C 1
ATOM 6062 O O . PHE B 1 386 ? -6.98 25.125 -5.875 1 86.69 386 PHE B O 1
ATOM 6069 N N . VAL B 1 387 ? -8.688 24.828 -7.18 1 84.12 387 VAL B N 1
ATOM 6070 C CA . VAL B 1 387 ? -7.895 24.969 -8.398 1 84.12 387 VAL B CA 1
ATOM 6071 C C . VAL B 1 387 ? -7.305 26.375 -8.484 1 84.12 387 VAL B C 1
ATOM 6073 O O . VAL B 1 387 ? -6.105 26.531 -8.727 1 84.12 387 VAL B O 1
ATOM 6076 N N . GLU B 1 388 ? -8.133 27.391 -8.266 1 88.25 388 GLU B N 1
ATOM 6077 C CA . GLU B 1 388 ? -7.656 28.766 -8.305 1 88.25 388 GLU B CA 1
ATOM 6078 C C . GLU B 1 388 ? -6.637 29.031 -7.203 1 88.25 388 GLU B C 1
ATOM 6080 O O . GLU B 1 388 ? -5.648 29.734 -7.422 1 88.25 388 GLU B O 1
ATOM 6085 N N . LEU B 1 389 ? -6.945 28.484 -6.086 1 90.75 389 LEU B N 1
ATOM 6086 C CA . LEU B 1 389 ? -6.031 28.656 -4.965 1 90.75 389 LEU B CA 1
ATOM 6087 C C . LEU B 1 389 ? -4.684 28 -5.25 1 90.75 389 LEU B C 1
ATOM 6089 O O . LEU B 1 389 ? -3.633 28.609 -5.051 1 90.75 389 LEU B O 1
ATOM 6093 N N . LEU B 1 390 ? -4.727 26.734 -5.715 1 89.44 390 LEU B N 1
ATOM 6094 C CA . LEU B 1 390 ? -3.502 26.016 -6.035 1 89.44 390 LEU B CA 1
ATOM 6095 C C . LEU B 1 390 ? -2.713 26.734 -7.125 1 89.44 390 LEU B C 1
ATOM 6097 O O . LEU B 1 390 ? -1.485 26.812 -7.051 1 89.44 390 LEU B O 1
ATOM 6101 N N . THR B 1 391 ? -3.375 27.266 -8.102 1 84.94 391 THR B N 1
ATOM 6102 C CA . THR B 1 391 ? -2.734 28 -9.188 1 84.94 391 THR B CA 1
ATOM 6103 C C . THR B 1 391 ? -1.989 29.219 -8.641 1 84.94 391 THR B C 1
ATOM 6105 O O . THR B 1 391 ? -0.853 29.484 -9.039 1 84.94 391 THR B O 1
ATOM 6108 N N . ALA B 1 392 ? -2.613 29.922 -7.758 1 89 392 ALA B N 1
ATOM 6109 C CA . ALA B 1 392 ? -1.996 31.094 -7.156 1 89 392 ALA B CA 1
ATOM 6110 C C . ALA B 1 392 ? -0.752 30.719 -6.355 1 89 392 ALA B C 1
ATOM 6112 O O . ALA B 1 392 ? 0.211 31.484 -6.293 1 89 392 ALA B O 1
ATOM 6113 N N . LEU B 1 393 ? -0.748 29.531 -5.816 1 88.75 393 LEU B N 1
ATOM 6114 C CA . LEU B 1 393 ? 0.335 29.109 -4.941 1 88.75 393 LEU B CA 1
ATOM 6115 C C . LEU B 1 393 ? 1.517 28.578 -5.754 1 88.75 393 LEU B C 1
ATOM 6117 O O . LEU B 1 393 ? 2.664 28.672 -5.312 1 88.75 393 LEU B O 1
ATOM 6121 N N . VAL B 1 394 ? 1.267 27.984 -6.887 1 80.06 394 VAL B N 1
ATOM 6122 C CA . VAL B 1 394 ? 2.33 27.344 -7.656 1 80.06 394 VAL B CA 1
ATOM 6123 C C . VAL B 1 394 ? 2.947 28.359 -8.617 1 80.06 394 VAL B C 1
ATOM 6125 O O . VAL B 1 394 ? 4.109 28.219 -9.008 1 80.06 394 VAL B O 1
ATOM 6128 N N . ASP B 1 395 ? 2.184 29.281 -9.281 1 63.97 395 ASP B N 1
ATOM 6129 C CA . ASP B 1 395 ? 2.666 30.281 -10.227 1 63.97 395 ASP B CA 1
ATOM 6130 C C . ASP B 1 395 ? 3.684 31.203 -9.57 1 63.97 395 ASP B C 1
ATOM 6132 O O . ASP B 1 395 ? 4.359 31.984 -10.25 1 63.97 395 ASP B O 1
ATOM 6136 N N . ARG B 1 396 ? 4.098 31.016 -8.336 1 54.94 396 ARG B N 1
ATOM 6137 C CA . ARG B 1 396 ? 5.051 31.922 -7.719 1 54.94 396 ARG B CA 1
ATOM 6138 C C . ARG B 1 396 ? 6.348 31.203 -7.363 1 54.94 396 ARG B C 1
ATOM 6140 O O . ARG B 1 396 ? 6.336 30.016 -7.059 1 54.94 396 ARG B O 1
#

InterPro domains:
  IPR015813 Pyruvate/Phosphoenolpyruvate kinase-like domain superfamily [SSF51621] (46-325)
  IPR039480 C-C bond lyase-like [PF15617] (42-379)
  IPR040442 Pyruvate kinase-like domain superfamily [G3DSA:3.20.20.60] (46-267)
  IPR040442 Pyruvate kinase-like domain superfamily [G3DSA:3.20.20.60] (280-379)

Sequence (792 aa):
MDLIAVTERREMQHFQHLEDDVREQLFLHAPRSFADSDERDLLAIALGATLYVPATRAGLADIVVKRASEGVSSMVLDLEDAVADHEVESARANAVDALDKIASTDAVGMLLFVRVREVADIHKVAASLTEGRAALTGFVIPKFGSESGPVFLDAVADASELLGKHLYAMPVLESPALVHRDTRDLELRTISGILAQHRERILAVRIGATDMCSTFGIRRDRDLTIYDVRVVVDVIADIVNYLGRADGSGFVITGPVWEYFADHERMFRPMLRATPFEEHDAVRFRQHLVSRDLDGLLREIALDRANGIQGKTVIHPSHVAAVNALSAVTHEEYHDALDILGADAGGVQASGYRNKMNEMKPHRNWAHQTALRAHVFGVTNKGITFVELLTALVDRMDLIAVTERREMQHFQHLEDDVREQLFLHAPRSFADSDERDLLAIALGATLYVPATRAGLADIVVKRASEGVSSMVLDLEDAVADHEVESARANAVDALDKIASTDAVGMLLFVRVREVADIHKVAASLTEGRAALTGFVIPKFGSESGPVFLDAVADASELLGKHLYAMPVLESPALVHRDTRDLELRTISGILAQHRERILAVRIGATDMCSTFGIRRDRDLTIYDVRVVVDVIADIVNYLGRADGSGFVITGPVWEYFADHERMFRPMLRATPFEEHDAVRFRQHLVSRDLDGLLREIALDRANGIQGKTVIHPSHVAAVNALSAVTHEEYHDALDILGADAGGVQASGYRNKMNEMKPHRNWAHQTALRAHVFGVTNKGITFVELLTALVDR

Radius of gyration: 29.35 Å; Cα contacts (8 Å, |Δi|>4): 1543; chains: 2; bounding box: 68×102×65 Å

Secondary structure (DSSP, 8-state):
-----------B-TTTTS-HHHHHHHEEEPPPPB-TTS-HHHHHHHT-EEEEEETT-TTHHHHHHHHHHTT--EEEEE-STTS-GGGHHHHHHHHHHHHHHHTTSGGGGSEEEEE-SSHHHHHHHHHH-SGGGGTEEEEEETT--TTTHHHHHHHHHHHHHHHTS--EEEEEE--HHHHSHHHHHHHHHHHHHHHHHTGGGB--EEE-HHHHHHTTT----TTS-GGG-HHHHHHHHHHHHHH--TTTT---EEBPPP-----GGGSEEE-----S---SHHHHHHHEEE-HHHHHHHHHHHHHHHTT--SEEESSHHHHHHHHHHHSBPHHHHHHHHHHHH-SS--EEE-TTSSSEEETTTTHHHHHHHHHHHHHH-EEPTT--HHHHHHHHH--/-----------B-TTTTS-HHHHHHHEEEPPPPB-TTS-HHHHHHHT-EEEEEETT-TTHHHHHHHHHHTT--EEEEE-STTS-GGGHHHHHHHHHHHHHHHTTSGGGGSEEEEE-SSHHHHHHHHHH-SGGGGTEEEEEETT--TTTHHHHHHHHHHHHHHHTS--EEEEEE--HHHHSHHHHHHHHHHHHHHHHHTGGGB--EEE-HHHHHHTTT----TTS-GGG-HHHHHHHHHHHHHH--TTTT---EEBPPP-----GGGSB-------S---STHHHHHHS-B-HHHHHHHHHHHHHHHTT--SEEESSHHHHHHHHHHHSBPHHHHHHHHHHHH--S--EEE-TTSSSEEETTTTHHHHHHHHHHHHHH-EEPTT--HHHHHHHHH--

pLDDT: mean 88.7, std 18.12, range [25.91, 98.94]

Nearest PDB structures (foldseek):
  5vxs-assembly2_E  TM=7.705E-01  e=9.474E-09  Homo sapiens
  5vxs-assembly1_B  TM=7.632E-01  e=2.281E-08  Homo sapiens
  5vxs-assembly1_A  TM=7.763E-01  e=7.110E-08  Homo sapiens
  5vxs-assembly2_D  TM=7.635E-01  e=4.702E-08  Homo sapiens
  5vxs-assembly1_C  TM=7.303E-01  e=4.702E-08  Homo sapiens

Foldseek 3Di:
DPPPPPPLPLKAAAPPLFDPVLQVQWFPWGADIDALPDDLQLVLQLQFAEAEDELLDPPVLVVLLVLSSLRHQHYEHELPDVHDPVCSVVSLVSVQVSLQVNLPDSNLSGAYEYEDHDLVSLVVSLVSHDSSLSSYQAYEYECAWLVRPLSSLVSRVVSCVSSVHQHAYEYEHQHVLCLDPVNNVVTLQSVLVSCQVSVRRHSEYEYAQVSSCVVVPDDDDLLDASCVVPSRVVSVLVNCVRAVDLPPSHGAYAYEEQDDDDDLPQQFQQCPPDPPPPDDCVVRSVRRPRDSNVVRLLVNLVVCVVSRHRHYHYHDSLSSLSRLLQLEAEPQLLQLLCVLCVDDPWDWDAGPVRPDIRTNPVCNSVSVVSVSSCNRSNYTDVPNHSSSSSCSSSVD/DPPPPPPLPLKAAAPPLFDPVLQVQWFPWGADIDALPDDLQLVLQLQFAEAEDELLDPPVLVVLLVLSSLRHQHYEHELADVHDPVCSVVSLVSVQVSLQVNLPDNNLSGAYEYEDHDLVSLVVSLVSHDSSLSSYQAYEYECQWLVRPLSSLVSRVVSCVSSVHQHAYEYEHQHVLCLDPVRNVVTLQSVLVSCQVVVRRHSEYEYALVSSCVNVPDDDDLQDASCVVPSRVVSVLVNCVRAVDLPPSHGAYAYEEQDDDDDLPQQFAQPPPPPPVPDDCVNVSNGRCGDSNVVRLLVNLVVCVVSRHHHYHYHDSLSSLSRLLQLEAEPQLQQLLCVLCVDPDFDWDAGPVRPDIRTNPVCNSVSVVSVSSCNRSNYTDVPNHSSSSSCSSSVD